Protein AF-A0A7S4GQH4-F1 (afdb_monomer_lite)

Structure (mmCIF, N/CA/C/O backbone):
data_AF-A0A7S4GQH4-F1
#
_entry.id   AF-A0A7S4GQH4-F1
#
loop_
_atom_site.group_PDB
_atom_site.id
_atom_site.type_symbol
_atom_site.label_atom_id
_atom_site.label_alt_id
_atom_site.label_comp_id
_atom_site.label_asym_id
_atom_site.label_entity_id
_atom_site.label_seq_id
_atom_site.pdbx_PDB_ins_code
_atom_site.Cartn_x
_atom_site.Cartn_y
_atom_site.Cartn_z
_atom_site.occupancy
_atom_site.B_iso_or_equiv
_atom_site.auth_seq_id
_atom_site.auth_comp_id
_atom_site.auth_asym_id
_atom_site.auth_atom_id
_atom_site.pdbx_PDB_model_num
ATOM 1 N N . MET A 1 1 ? 90.741 -16.205 -20.139 1.00 50.34 1 MET A N 1
ATOM 2 C CA . MET A 1 1 ? 90.366 -16.803 -21.441 1.00 50.34 1 MET A CA 1
ATOM 3 C C . MET A 1 1 ? 90.326 -15.784 -22.573 1.00 50.34 1 MET A C 1
ATOM 5 O O . MET A 1 1 ? 91.397 -15.511 -23.077 1.00 50.34 1 MET A O 1
ATOM 9 N N . LEU A 1 2 ? 89.208 -15.138 -22.944 1.00 56.53 2 LEU A N 1
ATOM 10 C CA . LEU A 1 2 ? 89.176 -14.292 -24.166 1.00 56.53 2 LEU A CA 1
ATOM 11 C C . LEU A 1 2 ? 90.190 -13.126 -24.190 1.00 56.53 2 LEU A C 1
ATOM 13 O O . LEU A 1 2 ? 90.717 -12.798 -25.245 1.00 56.53 2 LEU A O 1
ATOM 17 N N . LYS A 1 3 ? 90.515 -12.520 -23.037 1.00 58.56 3 LYS A N 1
ATOM 18 C CA . LYS A 1 3 ? 91.580 -11.498 -22.944 1.00 58.56 3 LYS A CA 1
ATOM 19 C C . LYS A 1 3 ? 93.001 -12.066 -23.079 1.00 58.56 3 LYS A C 1
ATOM 21 O O . LYS A 1 3 ? 93.881 -11.354 -23.541 1.00 58.56 3 LYS A O 1
ATOM 26 N N . GLU A 1 4 ? 93.224 -13.317 -22.680 1.00 60.38 4 GLU A N 1
ATOM 27 C CA . GLU A 1 4 ? 94.529 -13.987 -22.810 1.00 60.38 4 GLU A CA 1
ATOM 28 C C . GLU A 1 4 ? 94.750 -14.487 -24.241 1.00 60.38 4 GLU A C 1
ATOM 30 O O . GLU A 1 4 ? 95.854 -14.369 -24.760 1.00 60.38 4 GLU A O 1
ATOM 35 N N . GLU A 1 5 ? 93.694 -14.949 -24.916 1.00 62.50 5 GLU A N 1
ATOM 36 C CA . GLU A 1 5 ? 93.748 -15.333 -26.333 1.00 62.50 5 GLU A CA 1
ATOM 37 C C . GLU A 1 5 ? 93.996 -14.128 -27.250 1.00 62.50 5 GLU A C 1
ATOM 39 O O . GLU A 1 5 ? 94.712 -14.239 -28.243 1.00 62.50 5 GLU A O 1
ATOM 44 N N . LEU A 1 6 ? 93.465 -12.952 -26.898 1.00 63.62 6 LEU A N 1
ATOM 45 C CA . LEU A 1 6 ? 93.695 -11.722 -27.658 1.00 63.62 6 LEU A CA 1
ATOM 46 C C . LEU A 1 6 ? 95.147 -11.232 -27.517 1.00 63.62 6 LEU A C 1
ATOM 48 O O . LEU A 1 6 ? 95.766 -10.869 -28.513 1.00 63.62 6 LEU A O 1
ATOM 52 N N . ALA A 1 7 ? 95.723 -11.331 -26.313 1.00 64.31 7 ALA A N 1
ATOM 53 C CA . ALA A 1 7 ? 97.131 -11.010 -26.073 1.00 64.31 7 ALA A CA 1
ATOM 54 C C . ALA A 1 7 ? 98.093 -11.995 -26.770 1.00 64.31 7 ALA A C 1
ATOM 56 O O . ALA A 1 7 ? 99.143 -11.583 -27.260 1.00 64.31 7 ALA A O 1
ATOM 57 N N . ALA A 1 8 ? 97.731 -13.280 -26.862 1.00 61.94 8 ALA A N 1
ATOM 58 C CA . ALA A 1 8 ? 98.506 -14.277 -27.603 1.00 61.94 8 ALA A CA 1
ATOM 59 C C . ALA A 1 8 ? 98.483 -14.018 -29.124 1.00 61.94 8 ALA A C 1
ATOM 61 O O . ALA A 1 8 ? 99.529 -14.057 -29.770 1.00 61.94 8 ALA A O 1
ATOM 62 N N . CYS A 1 9 ? 97.325 -13.655 -29.687 1.00 58.03 9 CYS A N 1
ATOM 63 C CA . CYS A 1 9 ? 97.204 -13.288 -31.104 1.00 58.03 9 CYS A CA 1
ATOM 64 C C . CYS A 1 9 ? 97.975 -12.000 -31.459 1.00 58.03 9 CYS A C 1
ATOM 66 O O . CYS A 1 9 ? 98.565 -11.898 -32.537 1.00 58.03 9 CYS A O 1
ATOM 68 N N . GLU A 1 10 ? 97.992 -11.006 -30.568 1.00 68.94 10 GLU A N 1
ATOM 69 C CA . GLU A 1 10 ? 98.777 -9.775 -30.758 1.00 68.94 10 GLU A CA 1
ATOM 70 C C . GLU A 1 10 ? 100.295 -10.040 -30.686 1.00 68.94 10 GLU A C 1
ATOM 72 O O . GLU A 1 10 ? 101.076 -9.449 -31.440 1.00 68.94 10 GLU A O 1
ATOM 77 N N . ALA A 1 11 ? 100.730 -10.987 -29.849 1.00 65.50 11 ALA A N 1
ATOM 78 C CA . ALA A 1 11 ? 102.122 -11.432 -29.812 1.00 65.50 11 ALA A CA 1
ATOM 79 C C . ALA A 1 11 ? 102.527 -12.183 -31.099 1.00 65.50 11 ALA A C 1
ATOM 81 O O . ALA A 1 11 ? 103.552 -11.861 -31.699 1.00 65.50 11 ALA A O 1
ATOM 82 N N . GLU A 1 12 ? 101.695 -13.105 -31.593 1.00 66.25 12 GLU A N 1
ATOM 83 C CA . GLU A 1 12 ? 101.976 -13.850 -32.834 1.00 66.25 12 GLU A CA 1
ATOM 84 C C . GLU A 1 12 ? 101.988 -12.951 -34.082 1.00 66.25 12 GLU A C 1
ATOM 86 O O . GLU A 1 12 ? 102.794 -13.141 -34.994 1.00 66.25 12 GLU A O 1
ATOM 91 N N . THR A 1 13 ? 101.128 -11.930 -34.138 1.00 66.12 13 THR A N 1
ATOM 92 C CA . THR A 1 13 ? 101.090 -10.985 -35.270 1.00 66.12 13 THR A CA 1
ATOM 93 C C . THR A 1 13 ? 102.270 -10.014 -35.270 1.00 66.12 13 THR A C 1
ATOM 95 O O . THR A 1 13 ? 102.783 -9.669 -36.337 1.00 66.12 13 THR A O 1
ATOM 98 N N . THR A 1 14 ? 102.761 -9.610 -34.096 1.00 69.19 14 THR A N 1
ATOM 99 C CA . THR A 1 14 ? 103.972 -8.779 -34.000 1.00 69.19 14 THR A CA 1
ATOM 100 C C . THR A 1 14 ? 105.243 -9.560 -34.329 1.00 69.19 14 THR A C 1
ATOM 102 O O . THR A 1 14 ? 106.154 -9.002 -34.946 1.00 69.19 14 THR A O 1
ATOM 105 N N . GLU A 1 15 ? 105.301 -10.851 -34.002 1.00 68.56 15 GLU A N 1
ATOM 106 C CA . GLU A 1 15 ? 106.406 -11.732 -34.392 1.00 68.56 15 GLU A CA 1
ATOM 107 C C . GLU A 1 15 ? 106.387 -12.047 -35.900 1.00 68.56 15 GLU A C 1
ATOM 109 O O . GLU A 1 15 ? 107.418 -11.938 -36.567 1.00 68.56 15 GLU A O 1
ATOM 114 N N . ALA A 1 16 ? 105.204 -12.292 -36.477 1.00 63.78 16 ALA A N 1
ATOM 115 C CA . ALA A 1 16 ? 105.036 -12.475 -37.921 1.00 63.78 16 ALA A CA 1
ATOM 116 C C . ALA A 1 16 ? 105.434 -11.227 -38.735 1.00 63.78 16 ALA A C 1
ATOM 118 O O . ALA A 1 16 ? 106.058 -11.354 -39.788 1.00 63.78 16 ALA A O 1
ATOM 119 N N . ASN A 1 17 ? 105.141 -10.018 -38.240 1.00 65.88 17 ASN A N 1
ATOM 120 C CA . ASN A 1 17 ? 105.551 -8.776 -38.907 1.00 65.88 17 ASN A CA 1
ATOM 121 C C . ASN A 1 17 ? 107.066 -8.533 -38.845 1.00 65.88 17 ASN A C 1
ATOM 123 O O . ASN A 1 17 ? 107.636 -8.012 -39.803 1.00 65.88 17 ASN A O 1
ATOM 127 N N . LYS A 1 18 ? 107.742 -8.943 -37.763 1.00 70.75 18 LYS A N 1
ATOM 128 C CA . LYS A 1 18 ? 109.212 -8.885 -37.686 1.00 70.75 18 LYS A CA 1
ATOM 129 C C . LYS A 1 18 ? 109.870 -9.858 -38.664 1.00 70.75 18 LYS A C 1
ATOM 131 O O . LYS A 1 18 ? 110.846 -9.491 -39.310 1.00 70.75 18 LYS A O 1
ATOM 136 N N . LEU A 1 19 ? 109.314 -11.062 -38.812 1.00 68.25 19 LEU A N 1
ATOM 137 C CA . LEU A 1 19 ? 109.788 -12.049 -39.788 1.00 68.25 19 LEU A CA 1
ATOM 138 C C . LEU A 1 19 ? 109.564 -11.586 -41.235 1.00 68.25 19 LEU A C 1
ATOM 140 O O . LEU A 1 19 ? 110.448 -11.758 -42.068 1.00 68.25 19 LEU A O 1
ATOM 144 N N . ALA A 1 20 ? 108.435 -10.933 -41.528 1.00 63.66 20 ALA A N 1
ATOM 145 C CA . ALA A 1 20 ? 108.173 -10.359 -42.849 1.00 63.66 20 ALA A CA 1
ATOM 146 C C . ALA A 1 20 ? 109.125 -9.194 -43.191 1.00 63.66 20 ALA A C 1
ATOM 148 O O . ALA A 1 20 ? 109.583 -9.088 -44.326 1.00 63.66 20 ALA A O 1
ATOM 149 N N . GLN A 1 21 ? 109.469 -8.347 -42.213 1.00 66.69 21 GLN A N 1
ATOM 150 C CA . GLN A 1 21 ? 110.454 -7.274 -42.408 1.00 66.69 21 GLN A CA 1
ATOM 151 C C . GLN A 1 21 ? 111.878 -7.809 -42.605 1.00 66.69 21 GLN A C 1
ATOM 153 O O . GLN A 1 21 ? 112.606 -7.273 -43.436 1.00 66.69 21 GLN A O 1
ATOM 158 N N . ALA A 1 22 ? 112.262 -8.877 -41.898 1.00 66.38 22 ALA A N 1
ATOM 159 C CA . ALA A 1 22 ? 113.548 -9.541 -42.113 1.00 66.38 22 ALA A CA 1
ATOM 160 C C . ALA A 1 22 ? 113.636 -10.167 -43.517 1.00 66.38 22 ALA A C 1
ATOM 162 O O . ALA A 1 22 ? 114.600 -9.921 -44.233 1.00 66.38 22 ALA A O 1
ATOM 163 N N . ALA A 1 23 ? 112.586 -10.869 -43.958 1.00 64.31 23 ALA A N 1
ATOM 164 C CA . ALA A 1 23 ? 112.533 -11.466 -45.295 1.00 64.31 23 ALA A CA 1
ATOM 165 C C . ALA A 1 23 ? 112.570 -10.419 -46.427 1.00 64.31 23 ALA A C 1
ATOM 167 O O . ALA A 1 23 ? 113.152 -10.668 -47.479 1.00 64.31 23 ALA A O 1
ATOM 168 N N . SER A 1 24 ? 111.984 -9.234 -46.213 1.00 67.44 24 SER A N 1
ATOM 169 C CA . SER A 1 24 ? 112.066 -8.121 -47.169 1.00 67.44 24 SER A CA 1
ATOM 170 C C . SER A 1 24 ? 113.487 -7.564 -47.297 1.00 67.44 24 SER A C 1
ATOM 172 O O . SER A 1 24 ? 113.906 -7.244 -48.404 1.00 67.44 24 SER A O 1
ATOM 174 N N . ALA A 1 25 ? 114.223 -7.456 -46.186 1.00 67.19 25 ALA A N 1
ATOM 175 C CA . ALA A 1 25 ? 115.605 -6.977 -46.196 1.00 67.19 25 ALA A CA 1
ATOM 176 C C . ALA A 1 25 ? 116.559 -7.992 -46.854 1.00 67.19 25 ALA A C 1
ATOM 178 O O . ALA A 1 25 ? 117.454 -7.607 -47.603 1.00 67.19 25 ALA A O 1
ATOM 179 N N . ASP A 1 26 ? 116.329 -9.290 -46.630 1.00 65.81 26 ASP A N 1
ATOM 180 C CA . ASP A 1 26 ? 117.093 -10.361 -47.279 1.00 65.81 26 ASP A CA 1
ATOM 181 C C . ASP A 1 26 ? 116.824 -10.424 -48.797 1.00 65.81 26 ASP A C 1
ATOM 183 O O . ASP A 1 26 ? 117.728 -10.738 -49.573 1.00 65.81 26 ASP A O 1
ATOM 187 N N . HIS A 1 27 ? 115.608 -10.079 -49.245 1.00 68.19 27 HIS A N 1
ATOM 188 C CA . HIS A 1 27 ? 115.268 -10.015 -50.669 1.00 68.19 27 HIS A CA 1
ATOM 189 C C . HIS A 1 27 ? 115.944 -8.836 -51.388 1.00 68.19 27 HIS A C 1
ATOM 191 O O . HIS A 1 27 ? 116.504 -9.047 -52.464 1.00 68.19 27 HIS A O 1
ATOM 197 N N . GLU A 1 28 ? 115.972 -7.638 -50.785 1.00 67.31 28 GLU A N 1
ATOM 198 C CA . GLU A 1 28 ? 116.710 -6.480 -51.329 1.00 67.31 28 GLU A CA 1
ATOM 199 C C . GLU A 1 28 ? 118.219 -6.767 -51.424 1.00 67.31 28 GLU A C 1
ATOM 201 O O . GLU A 1 28 ? 118.845 -6.481 -52.446 1.00 67.31 28 GLU A O 1
ATOM 206 N N . ALA A 1 29 ? 118.802 -7.416 -50.409 1.00 66.12 29 ALA A N 1
ATOM 207 C CA . ALA A 1 29 ? 120.210 -7.817 -50.440 1.00 66.12 29 ALA A CA 1
ATOM 208 C C . ALA A 1 29 ? 120.508 -8.858 -51.541 1.00 66.12 29 ALA A C 1
ATOM 210 O O . ALA A 1 29 ? 121.578 -8.836 -52.157 1.00 66.12 29 ALA A O 1
ATOM 211 N N . ALA A 1 30 ? 119.566 -9.767 -51.815 1.00 63.94 30 ALA A N 1
ATOM 212 C CA . ALA A 1 30 ? 119.685 -10.748 -52.891 1.00 63.94 30 ALA A CA 1
ATOM 213 C C . ALA A 1 30 ? 119.546 -10.119 -54.291 1.00 63.94 30 ALA A C 1
ATOM 215 O O . ALA A 1 30 ? 120.236 -10.553 -55.220 1.00 63.94 30 ALA A O 1
ATOM 216 N N . GLU A 1 31 ? 118.708 -9.088 -54.452 1.00 65.62 31 GLU A N 1
ATOM 217 C CA . GLU A 1 31 ? 118.604 -8.321 -55.700 1.00 65.62 31 GLU A CA 1
ATOM 218 C C . GLU A 1 31 ? 119.885 -7.526 -55.990 1.00 65.62 31 GLU A C 1
ATOM 220 O O . GLU A 1 31 ? 120.393 -7.592 -57.113 1.00 65.62 31 GLU A O 1
ATOM 225 N N . GLU A 1 32 ? 120.476 -6.864 -54.987 1.00 68.31 32 GLU A N 1
ATOM 226 C CA . GLU A 1 32 ? 121.768 -6.175 -55.145 1.00 68.31 32 GLU A CA 1
ATOM 227 C C . GLU A 1 32 ? 122.900 -7.150 -55.510 1.00 68.31 32 GLU A C 1
ATOM 229 O O . GLU A 1 32 ? 123.698 -6.873 -56.411 1.00 68.31 32 GLU A O 1
ATOM 234 N N . ALA A 1 33 ? 122.944 -8.331 -54.884 1.00 65.88 33 ALA A N 1
ATOM 235 C CA . ALA A 1 33 ? 123.918 -9.369 -55.225 1.00 65.88 33 ALA A CA 1
ATOM 236 C C . ALA A 1 33 ? 123.719 -9.919 -56.653 1.00 65.88 33 ALA A C 1
ATOM 238 O O . ALA A 1 33 ? 124.693 -10.171 -57.369 1.00 65.88 33 ALA A O 1
ATOM 239 N N . CYS A 1 34 ? 122.468 -10.072 -57.102 1.00 63.44 34 CYS A N 1
ATOM 240 C CA . CYS A 1 34 ? 122.156 -10.496 -58.468 1.00 63.44 34 CYS A CA 1
ATOM 241 C C . CYS A 1 34 ? 122.518 -9.436 -59.514 1.00 63.44 34 CYS A C 1
ATOM 243 O O . CYS A 1 34 ? 122.956 -9.807 -60.608 1.00 63.44 34 CYS A O 1
ATOM 245 N N . ALA A 1 35 ? 122.359 -8.149 -59.189 1.00 65.88 35 ALA A N 1
ATOM 246 C CA . ALA A 1 35 ? 122.762 -7.038 -60.044 1.00 65.88 35 ALA A CA 1
ATOM 247 C C . ALA A 1 35 ? 124.292 -6.968 -60.197 1.00 65.88 35 ALA A C 1
ATOM 249 O O . ALA A 1 35 ? 124.780 -6.873 -61.323 1.00 65.88 35 ALA A O 1
ATOM 250 N N . ALA A 1 36 ? 125.043 -7.128 -59.101 1.00 67.88 36 ALA A N 1
ATOM 251 C CA . ALA A 1 36 ? 126.508 -7.161 -59.125 1.00 67.88 36 ALA A CA 1
ATOM 252 C C . ALA A 1 36 ? 127.061 -8.342 -59.947 1.00 67.88 36 ALA A C 1
ATOM 254 O O . ALA A 1 36 ? 127.963 -8.166 -60.765 1.00 67.88 36 ALA A O 1
ATOM 255 N N . LEU A 1 37 ? 126.473 -9.537 -59.804 1.00 67.50 37 LEU A N 1
ATOM 256 C CA . LEU A 1 37 ? 126.848 -10.711 -60.605 1.00 67.50 37 LEU A CA 1
ATOM 257 C C . LEU A 1 37 ? 126.544 -10.533 -62.101 1.00 67.50 37 LEU A C 1
ATOM 259 O O . LEU A 1 37 ? 127.287 -11.030 -62.943 1.00 67.50 37 LEU A O 1
ATOM 263 N N . ASN A 1 38 ? 125.470 -9.824 -62.457 1.00 65.00 38 ASN A N 1
ATOM 264 C CA . ASN A 1 38 ? 125.152 -9.538 -63.859 1.00 65.00 38 ASN A CA 1
ATOM 265 C C . ASN A 1 38 ? 126.134 -8.538 -64.487 1.00 65.00 38 ASN A C 1
ATOM 267 O O . ASN A 1 38 ? 126.447 -8.661 -65.671 1.00 65.00 38 ASN A O 1
ATOM 271 N N . GLU A 1 39 ? 126.652 -7.590 -63.704 1.00 68.06 39 GLU A N 1
ATOM 272 C CA . GLU A 1 39 ? 127.707 -6.673 -64.144 1.00 68.06 39 GLU A CA 1
ATOM 273 C C . GLU A 1 39 ? 129.044 -7.411 -64.347 1.00 68.06 39 GLU A C 1
ATOM 275 O O . GLU A 1 39 ? 129.716 -7.193 -65.355 1.00 68.06 39 GLU A O 1
ATOM 280 N N . GLU A 1 40 ? 129.379 -8.362 -63.467 1.00 68.50 40 GLU A N 1
ATOM 281 C CA . GLU A 1 40 ? 130.575 -9.213 -63.582 1.00 68.50 40 GLU A CA 1
ATOM 282 C C . GLU A 1 40 ? 130.498 -10.198 -64.769 1.00 68.50 40 GLU A C 1
ATOM 284 O O . GLU A 1 40 ? 131.480 -10.426 -65.476 1.00 68.50 40 GLU A O 1
ATOM 289 N N . ILE A 1 41 ? 129.316 -10.746 -65.069 1.00 62.72 41 ILE A N 1
ATOM 290 C CA . ILE A 1 41 ? 129.105 -11.570 -66.271 1.00 62.72 41 ILE A CA 1
ATOM 291 C C . ILE A 1 41 ? 129.220 -10.715 -67.541 1.00 62.72 41 ILE A C 1
ATOM 293 O O . ILE A 1 41 ? 129.791 -11.170 -68.535 1.00 62.72 41 ILE A O 1
ATOM 297 N N . ALA A 1 42 ? 128.730 -9.472 -67.529 1.00 63.22 42 ALA A N 1
ATOM 298 C CA . ALA A 1 42 ? 128.842 -8.564 -68.669 1.00 63.22 42 ALA A CA 1
ATOM 299 C C . ALA A 1 42 ? 130.301 -8.153 -68.951 1.00 63.22 42 ALA A C 1
ATOM 301 O O . ALA A 1 42 ? 130.704 -8.093 -70.116 1.00 63.22 42 ALA A O 1
ATOM 302 N N . THR A 1 43 ? 131.120 -7.929 -67.916 1.00 66.25 43 THR A N 1
ATOM 303 C CA . THR A 1 43 ? 132.559 -7.659 -68.080 1.00 66.25 43 THR A CA 1
ATOM 304 C C . THR A 1 43 ? 133.318 -8.890 -68.564 1.00 66.25 43 THR A C 1
ATOM 306 O O . THR A 1 43 ? 134.055 -8.785 -69.545 1.00 66.25 43 THR A O 1
ATOM 309 N N . LEU A 1 44 ? 133.069 -10.070 -67.986 1.00 64.25 44 LEU A N 1
ATOM 310 C CA . LEU A 1 44 ? 133.676 -11.326 -68.447 1.00 64.25 44 LEU A CA 1
ATOM 311 C C . LEU A 1 44 ? 133.288 -11.667 -69.894 1.00 64.25 44 LEU A C 1
ATOM 313 O O . LEU A 1 44 ? 134.112 -12.183 -70.646 1.00 64.25 44 LEU A O 1
ATOM 317 N N . THR A 1 45 ? 132.063 -11.340 -70.318 1.00 61.16 45 THR A N 1
ATOM 318 C CA . THR A 1 45 ? 131.606 -11.539 -71.704 1.00 61.16 45 THR A CA 1
ATOM 319 C C . THR A 1 45 ? 132.329 -10.600 -72.677 1.00 61.16 45 THR A C 1
ATOM 321 O O . THR A 1 45 ? 132.762 -11.051 -73.738 1.00 61.16 45 THR A O 1
ATOM 324 N N . ASN A 1 46 ? 132.558 -9.337 -72.298 1.00 58.56 46 ASN A N 1
ATOM 325 C CA . ASN A 1 46 ? 133.326 -8.380 -73.105 1.00 58.56 46 ASN A CA 1
ATOM 326 C C . ASN A 1 46 ? 134.823 -8.743 -73.196 1.00 58.56 46 ASN A C 1
ATOM 328 O O . ASN A 1 46 ? 135.411 -8.662 -74.274 1.00 58.56 46 ASN A O 1
ATOM 332 N N . GLU A 1 47 ? 135.436 -9.226 -72.110 1.00 61.94 47 GLU A N 1
ATOM 333 C CA . GLU A 1 47 ? 136.832 -9.703 -72.115 1.00 61.94 47 GLU A CA 1
ATOM 334 C C . GLU A 1 47 ? 137.016 -10.982 -72.965 1.00 61.94 47 GLU A C 1
ATOM 336 O O . GLU A 1 47 ? 138.056 -11.192 -73.609 1.00 61.94 47 GLU A O 1
ATOM 341 N N . LEU A 1 48 ? 135.982 -11.831 -73.039 1.00 57.28 48 LEU A N 1
ATOM 342 C CA . LEU A 1 48 ? 135.958 -13.010 -73.911 1.00 57.28 48 LEU A CA 1
ATOM 343 C C . LEU A 1 48 ? 135.784 -12.650 -75.402 1.00 57.28 48 LEU A C 1
ATOM 345 O O . LEU A 1 48 ? 136.208 -13.416 -76.275 1.00 57.28 48 LEU A O 1
ATOM 349 N N . GLU A 1 49 ? 135.161 -11.509 -75.713 1.00 58.59 49 GLU A N 1
ATOM 350 C CA . GLU A 1 49 ? 134.986 -11.011 -77.085 1.00 58.59 49 GLU A CA 1
ATOM 351 C C . GLU A 1 49 ? 136.219 -10.249 -77.605 1.00 58.59 49 GLU A C 1
ATOM 353 O O . GLU A 1 49 ? 136.591 -10.430 -78.768 1.00 58.59 49 GLU A O 1
ATOM 358 N N . GLU A 1 50 ? 136.941 -9.504 -76.758 1.00 57.66 50 GLU A N 1
ATOM 359 C CA . GLU A 1 50 ? 138.176 -8.795 -77.153 1.00 57.66 50 GLU A CA 1
ATOM 360 C C . GLU A 1 50 ? 139.400 -9.714 -77.352 1.00 57.66 50 GLU A C 1
ATOM 362 O O . GLU A 1 50 ? 140.345 -9.362 -78.063 1.00 57.66 50 GLU A O 1
ATOM 367 N N . SER A 1 51 ? 139.388 -10.936 -76.810 1.00 54.53 51 SER A N 1
ATOM 368 C CA . SER A 1 51 ? 140.508 -11.890 -76.910 1.00 54.53 51 SER A CA 1
ATOM 369 C C . SER A 1 51 ? 140.506 -12.777 -78.175 1.00 54.53 51 SER A C 1
ATOM 371 O O . SER A 1 51 ? 141.378 -13.636 -78.337 1.00 54.53 51 SER A O 1
ATOM 373 N N . GLN A 1 52 ? 139.599 -12.558 -79.142 1.00 49.50 52 GLN A N 1
ATOM 374 C CA . GLN A 1 52 ? 139.441 -13.419 -80.337 1.00 49.50 52 GLN A CA 1
ATOM 375 C C . GLN A 1 52 ? 140.402 -13.141 -81.513 1.00 49.50 52 GLN A C 1
ATOM 377 O O . GLN A 1 52 ? 140.244 -13.689 -82.610 1.00 49.50 52 GLN A O 1
ATOM 382 N N . GLY A 1 53 ? 141.464 -12.367 -81.295 1.00 48.72 53 GLY A N 1
ATOM 383 C CA . GLY A 1 53 ? 142.536 -12.143 -82.266 1.00 48.72 53 GLY A CA 1
ATOM 384 C C . GLY A 1 53 ? 143.639 -13.208 -82.235 1.00 48.72 53 GLY A C 1
ATOM 385 O O . GLY A 1 53 ? 144.772 -12.887 -81.898 1.00 48.72 53 GLY A O 1
ATOM 386 N N . GLY A 1 54 ? 143.345 -14.459 -82.620 1.00 56.28 54 GLY A N 1
ATOM 387 C CA . GLY A 1 54 ? 144.392 -15.418 -83.034 1.00 56.28 54 GLY A CA 1
ATOM 388 C C . GLY A 1 54 ? 144.589 -16.688 -82.197 1.00 56.28 54 GLY A C 1
ATOM 389 O O . GLY A 1 54 ? 145.729 -17.097 -81.975 1.00 56.28 54 GLY A O 1
ATOM 390 N N . ALA A 1 55 ? 143.515 -17.358 -81.771 1.00 44.38 55 ALA A N 1
ATOM 391 C CA . ALA A 1 55 ? 143.612 -18.571 -80.955 1.00 44.38 55 ALA A CA 1
ATOM 392 C C . ALA A 1 55 ? 143.372 -19.889 -81.742 1.00 44.38 55 ALA A C 1
ATOM 394 O O . ALA A 1 55 ? 142.475 -20.012 -82.577 1.00 44.38 55 ALA A O 1
ATOM 395 N N . SER A 1 56 ? 144.232 -20.876 -81.460 1.00 52.25 56 SER A N 1
ATOM 396 C CA . SER A 1 56 ? 144.349 -22.227 -82.047 1.00 52.25 56 SER A CA 1
ATOM 397 C C . SER A 1 56 ? 143.053 -23.069 -81.970 1.00 52.25 56 SER A C 1
ATOM 399 O O . SER A 1 56 ? 142.287 -22.901 -81.021 1.00 52.25 56 SER A O 1
ATOM 401 N N . PRO A 1 57 ? 142.796 -24.022 -82.895 1.00 59.00 57 PRO A N 1
ATOM 402 C CA . PRO A 1 57 ? 141.557 -24.816 -82.955 1.00 59.00 57 PRO A CA 1
ATOM 403 C C . PRO A 1 57 ? 141.163 -25.557 -81.661 1.00 59.00 57 PRO A C 1
ATOM 405 O O . PRO A 1 57 ? 139.976 -25.794 -81.452 1.00 59.00 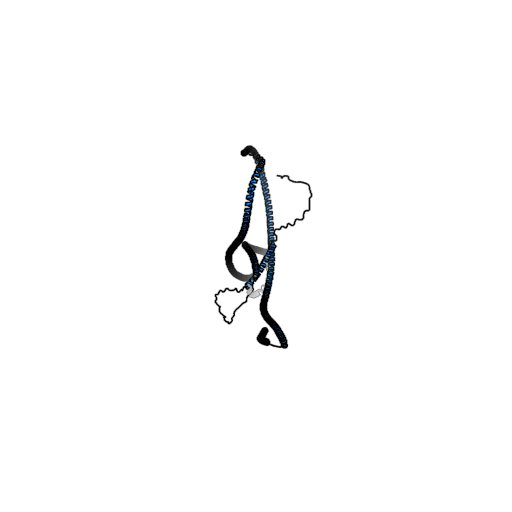57 PRO A O 1
ATOM 408 N N . THR A 1 58 ? 142.096 -25.859 -80.752 1.00 57.19 58 THR A N 1
ATOM 409 C CA . THR A 1 58 ? 141.779 -26.420 -79.422 1.00 57.19 58 THR A CA 1
ATOM 410 C C . THR A 1 58 ? 141.125 -25.413 -78.467 1.00 57.19 58 THR A C 1
ATOM 412 O O . THR A 1 58 ? 140.290 -25.802 -77.658 1.00 57.19 58 THR A O 1
ATOM 415 N N . SER A 1 59 ? 141.420 -24.117 -78.597 1.00 58.34 59 SER A N 1
ATOM 416 C CA . SER A 1 59 ? 140.772 -23.055 -77.807 1.00 58.34 59 SER A CA 1
ATOM 417 C C . SER A 1 59 ? 139.331 -22.779 -78.253 1.00 58.34 59 SER A C 1
ATOM 419 O O . SER A 1 59 ? 138.482 -22.463 -77.427 1.00 58.34 59 SER A O 1
ATOM 421 N N . LYS A 1 60 ? 139.016 -22.989 -79.541 1.00 59.47 60 LYS A N 1
ATOM 422 C CA . LYS A 1 60 ? 137.658 -22.821 -80.087 1.00 59.47 60 LYS A CA 1
ATOM 423 C C . LYS A 1 60 ? 136.667 -23.856 -79.553 1.00 59.47 60 LYS A C 1
ATOM 425 O O . LYS A 1 60 ? 135.515 -23.511 -79.325 1.00 59.47 60 LYS A O 1
ATOM 430 N N . ALA A 1 61 ? 137.106 -25.096 -79.334 1.00 64.44 61 ALA A N 1
ATOM 431 C CA . ALA A 1 61 ? 136.263 -26.135 -78.740 1.00 64.44 61 ALA A CA 1
ATOM 432 C C . ALA A 1 61 ? 136.014 -25.888 -77.241 1.00 64.44 61 ALA A C 1
ATOM 434 O O . ALA A 1 61 ? 134.888 -26.045 -76.782 1.00 64.44 61 ALA A O 1
ATOM 435 N N . ALA A 1 62 ? 137.031 -25.430 -76.500 1.00 67.50 62 ALA A N 1
ATOM 436 C CA . ALA A 1 62 ? 136.879 -25.051 -75.094 1.00 67.50 62 ALA A CA 1
ATOM 437 C C . ALA A 1 62 ? 135.982 -23.812 -74.916 1.00 67.50 62 ALA A C 1
ATOM 439 O O . ALA A 1 62 ? 135.145 -23.796 -74.024 1.00 67.50 62 ALA A O 1
ATOM 440 N N . LEU A 1 63 ? 136.095 -22.812 -75.801 1.00 68.25 63 LEU A N 1
ATOM 441 C CA . LEU A 1 63 ? 135.209 -21.640 -75.818 1.00 68.25 63 LEU A CA 1
ATOM 442 C C . LEU A 1 63 ? 133.773 -21.987 -76.227 1.00 68.25 63 LEU A C 1
ATOM 444 O O . LEU A 1 63 ? 132.839 -21.392 -75.703 1.00 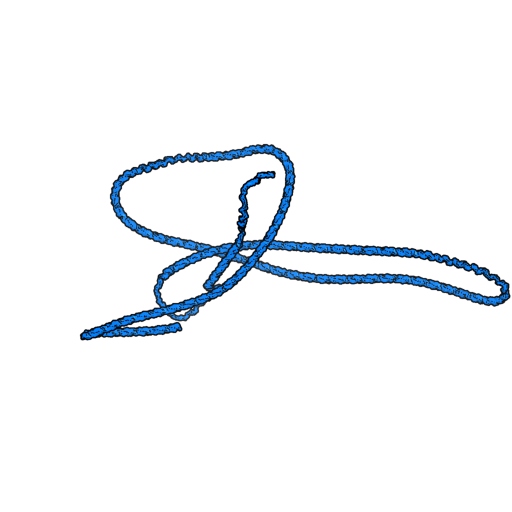68.25 63 LEU A O 1
ATOM 448 N N . ALA A 1 64 ? 133.579 -22.944 -77.140 1.00 69.75 64 ALA A N 1
ATOM 449 C CA . ALA A 1 64 ? 132.245 -23.424 -77.497 1.00 69.75 64 ALA A CA 1
ATOM 450 C C . ALA A 1 64 ? 131.590 -24.195 -76.341 1.00 69.75 64 ALA A C 1
ATOM 452 O O . ALA A 1 64 ? 130.412 -23.986 -76.077 1.00 69.75 64 ALA A O 1
ATOM 453 N N . TRP A 1 65 ? 132.353 -25.028 -75.623 1.00 76.81 65 TRP A N 1
ATOM 454 C CA . TRP A 1 65 ? 131.862 -25.723 -74.431 1.00 76.81 65 TRP A CA 1
ATOM 455 C C . TRP A 1 65 ? 131.575 -24.750 -73.280 1.00 76.81 65 TRP A C 1
ATOM 457 O O . TRP A 1 65 ? 130.499 -24.811 -72.709 1.00 76.81 65 TRP A O 1
ATOM 467 N N . LEU A 1 66 ? 132.462 -23.783 -73.010 1.00 76.62 66 LEU A N 1
ATOM 468 C CA . LEU A 1 66 ? 132.213 -22.739 -72.008 1.00 76.62 66 LEU A CA 1
ATOM 469 C C . LEU A 1 66 ? 131.010 -21.861 -72.367 1.00 76.62 66 LEU A C 1
ATOM 471 O O . LEU A 1 66 ? 130.258 -21.506 -71.474 1.00 76.62 66 LEU A O 1
ATOM 475 N N . ARG A 1 67 ? 130.787 -21.536 -73.649 1.00 75.00 67 ARG A N 1
ATOM 476 C CA . ARG A 1 67 ? 129.563 -20.837 -74.078 1.00 75.00 67 ARG A CA 1
ATOM 477 C C . ARG A 1 67 ? 128.313 -21.681 -73.873 1.00 75.00 67 ARG A C 1
ATOM 479 O O . ARG A 1 67 ? 127.304 -21.124 -73.470 1.00 75.00 67 ARG A O 1
ATOM 486 N N . GLN A 1 68 ? 128.375 -22.983 -74.150 1.00 76.12 68 GLN A N 1
ATOM 487 C CA . GLN A 1 68 ? 127.249 -23.884 -73.909 1.00 76.12 68 GLN A CA 1
ATOM 488 C C . GLN A 1 68 ? 126.955 -23.995 -72.408 1.00 76.12 68 GLN A C 1
ATOM 490 O O . GLN A 1 68 ? 125.819 -23.810 -72.016 1.00 76.12 68 GLN A O 1
ATOM 495 N N . GLU A 1 69 ? 127.970 -24.187 -71.566 1.00 76.19 69 GLU A N 1
ATOM 496 C CA . GLU A 1 69 ? 127.806 -24.267 -70.108 1.00 76.19 69 GLU A CA 1
ATOM 497 C C . GLU A 1 69 ? 127.322 -22.928 -69.514 1.00 76.19 69 GLU A C 1
ATOM 499 O O . GLU A 1 69 ? 126.496 -22.896 -68.603 1.00 76.19 69 GLU A O 1
ATOM 504 N N . LEU A 1 70 ? 127.791 -21.792 -70.048 1.00 75.06 70 LEU A N 1
ATOM 505 C CA . LEU A 1 70 ? 127.313 -20.466 -69.649 1.00 75.06 70 LEU A CA 1
ATOM 506 C C . LEU A 1 70 ? 125.860 -20.237 -70.096 1.00 75.06 70 LEU A C 1
ATOM 508 O O . LEU A 1 70 ? 125.071 -19.678 -69.344 1.00 75.06 70 LEU A O 1
ATOM 512 N N . GLN A 1 71 ? 125.480 -20.716 -71.283 1.00 76.75 71 GLN A N 1
ATOM 513 C CA . GLN A 1 71 ? 124.096 -20.666 -71.750 1.00 76.75 71 GLN A CA 1
ATOM 514 C C . GLN A 1 71 ? 123.193 -21.575 -70.909 1.00 76.75 71 GLN A C 1
ATOM 516 O O . GLN A 1 71 ? 122.153 -21.125 -70.449 1.00 76.75 71 GLN A O 1
ATOM 521 N N . ASP A 1 72 ? 123.622 -22.804 -70.624 1.00 74.50 72 ASP A N 1
ATOM 522 C CA . ASP A 1 72 ? 122.870 -23.758 -69.808 1.00 74.50 72 ASP A CA 1
ATOM 523 C C . ASP A 1 72 ? 122.705 -23.235 -68.363 1.00 74.50 72 ASP A C 1
ATOM 525 O O . ASP A 1 72 ? 121.651 -23.405 -67.749 1.00 74.50 72 ASP A O 1
ATOM 529 N N . THR A 1 73 ? 123.704 -22.528 -67.817 1.00 76.75 73 THR A N 1
ATOM 530 C CA . THR A 1 73 ? 123.593 -21.869 -66.500 1.00 76.75 73 THR A CA 1
ATOM 531 C C . THR A 1 73 ? 122.731 -20.607 -66.527 1.00 76.75 73 THR A C 1
ATOM 533 O O . THR A 1 73 ? 122.011 -20.361 -65.559 1.00 76.75 73 THR A O 1
ATOM 536 N N . MET A 1 74 ? 122.735 -19.830 -67.615 1.00 74.06 74 MET A N 1
ATOM 537 C CA . MET A 1 74 ? 121.807 -18.706 -67.799 1.00 74.06 74 MET A CA 1
ATOM 538 C C . MET A 1 74 ? 120.362 -19.189 -67.952 1.00 74.06 74 MET A C 1
ATOM 540 O O . MET A 1 74 ? 119.475 -18.629 -67.312 1.00 74.06 74 MET A O 1
ATOM 544 N N . ASP A 1 75 ? 120.134 -20.263 -68.707 1.00 74.25 75 ASP A N 1
ATOM 545 C CA . ASP A 1 75 ? 118.817 -20.872 -68.895 1.00 74.25 75 ASP A CA 1
ATOM 546 C C . ASP A 1 75 ? 118.320 -21.511 -67.585 1.00 74.25 75 ASP A C 1
ATOM 548 O O . ASP A 1 75 ? 117.170 -21.317 -67.191 1.00 74.25 75 ASP A O 1
ATOM 552 N N . SER A 1 76 ? 119.198 -22.186 -66.831 1.00 77.12 76 SER A N 1
ATOM 553 C CA . SER A 1 76 ? 118.856 -22.718 -65.504 1.00 77.12 76 SER A CA 1
ATOM 554 C C . SER A 1 76 ? 118.594 -21.612 -64.475 1.00 77.12 76 SER A C 1
ATOM 556 O O . SER A 1 76 ? 117.764 -21.797 -63.585 1.00 77.12 76 SER A O 1
ATOM 558 N N . ARG A 1 77 ? 119.271 -20.460 -64.576 1.00 74.25 77 ARG A N 1
ATOM 559 C CA . ARG A 1 77 ? 119.008 -19.287 -63.727 1.00 74.25 77 ARG A CA 1
ATOM 560 C C . ARG A 1 77 ? 117.705 -18.592 -64.115 1.00 74.25 77 ARG A C 1
ATOM 562 O O . ARG A 1 77 ? 116.999 -18.137 -63.223 1.00 74.25 77 ARG A O 1
ATOM 569 N N . ALA A 1 78 ? 117.374 -18.531 -65.403 1.00 73.25 78 ALA A N 1
ATOM 570 C CA . ALA A 1 78 ? 116.090 -18.023 -65.875 1.00 73.25 78 ALA A CA 1
ATOM 571 C C . ALA A 1 78 ? 114.932 -18.897 -65.368 1.00 73.25 78 ALA A C 1
ATOM 573 O O . ALA A 1 78 ? 113.970 -18.356 -64.834 1.00 73.25 78 ALA A O 1
ATOM 574 N N . ALA A 1 79 ? 115.075 -20.228 -65.419 1.00 73.81 79 ALA A N 1
ATOM 575 C CA . ALA A 1 79 ? 114.099 -21.161 -64.853 1.00 73.81 79 ALA A CA 1
ATOM 576 C C . ALA A 1 79 ? 113.933 -20.985 -63.330 1.00 73.81 79 ALA A C 1
ATOM 578 O O . ALA A 1 79 ? 112.814 -20.921 -62.834 1.00 73.81 79 ALA A O 1
ATOM 579 N N . LEU A 1 80 ? 115.035 -20.820 -62.586 1.00 75.75 80 LEU A N 1
ATOM 580 C CA . LEU A 1 80 ? 114.972 -20.515 -61.149 1.00 75.75 80 LEU A CA 1
ATOM 581 C C . LEU A 1 80 ? 114.351 -19.139 -60.861 1.00 75.75 80 LEU A C 1
ATOM 583 O O . LEU A 1 80 ? 113.686 -18.979 -59.843 1.00 75.75 80 LEU A O 1
ATOM 587 N N . GLY A 1 81 ? 114.562 -18.149 -61.731 1.00 75.62 81 GLY A N 1
ATOM 588 C CA . GLY A 1 81 ? 113.905 -16.845 -61.639 1.00 75.62 81 GLY A CA 1
ATOM 589 C C . GLY A 1 81 ? 112.391 -16.957 -61.809 1.00 75.62 81 GLY A C 1
ATOM 590 O O . GLY A 1 81 ? 111.647 -16.386 -61.017 1.00 75.62 81 GLY A O 1
ATOM 591 N N . GLU A 1 82 ? 111.943 -17.759 -62.776 1.00 73.25 82 GLU A N 1
ATOM 592 C CA . GLU A 1 82 ? 110.524 -18.040 -63.019 1.00 73.25 82 GLU A CA 1
ATOM 593 C C . GLU A 1 82 ? 109.887 -18.793 -61.833 1.00 73.25 82 GLU A C 1
ATOM 595 O O . GLU A 1 82 ? 108.802 -18.425 -61.379 1.00 73.25 82 GLU A O 1
ATOM 600 N N . ASP A 1 83 ? 110.598 -19.762 -61.241 1.00 75.94 83 ASP A N 1
ATOM 601 C CA . ASP A 1 83 ? 110.165 -20.468 -60.025 1.00 75.94 83 ASP A CA 1
ATOM 602 C C . ASP A 1 83 ? 110.091 -19.540 -58.796 1.00 75.94 83 ASP A C 1
ATOM 604 O O . ASP A 1 83 ? 109.163 -19.640 -57.989 1.00 75.94 83 ASP A O 1
ATOM 608 N N . VAL A 1 84 ? 111.043 -18.613 -58.636 1.00 74.50 84 VAL A N 1
ATOM 609 C CA . VAL A 1 84 ? 111.031 -17.626 -57.541 1.00 74.50 84 VAL A CA 1
ATOM 610 C C . VAL A 1 84 ? 109.901 -16.615 -57.728 1.00 74.50 84 VAL A C 1
ATOM 612 O O . VAL A 1 84 ? 109.226 -16.280 -56.753 1.00 74.50 84 VAL A O 1
ATOM 615 N N . GLU A 1 85 ? 109.635 -16.156 -58.951 1.00 75.00 85 GLU A N 1
ATOM 616 C CA . GLU A 1 85 ? 108.483 -15.296 -59.242 1.00 75.00 85 GLU A CA 1
ATOM 617 C C . GLU A 1 85 ? 107.156 -16.022 -58.983 1.00 75.00 85 GLU A C 1
ATOM 619 O O . GLU A 1 85 ? 106.263 -15.445 -58.353 1.00 75.00 85 GLU A O 1
ATOM 624 N N . ALA A 1 86 ? 107.045 -17.297 -59.373 1.00 76.44 86 ALA A N 1
ATOM 625 C CA . ALA A 1 86 ? 105.881 -18.134 -59.092 1.00 76.44 86 ALA A CA 1
ATOM 626 C C . ALA A 1 86 ? 105.666 -18.325 -57.581 1.00 76.44 86 ALA A C 1
ATOM 628 O O . ALA A 1 86 ? 104.568 -18.078 -57.081 1.00 76.44 86 ALA A O 1
ATOM 629 N N . LEU A 1 87 ? 106.718 -18.659 -56.826 1.00 75.19 87 LEU A N 1
ATOM 630 C CA . LEU A 1 87 ? 106.656 -18.770 -55.364 1.00 75.19 87 LEU A CA 1
ATOM 631 C C . LEU A 1 87 ? 106.317 -17.433 -54.696 1.00 75.19 87 LEU A C 1
ATOM 633 O O . LEU A 1 87 ? 105.548 -17.391 -53.736 1.00 75.19 87 LEU A O 1
ATOM 637 N N . THR A 1 88 ? 106.840 -16.321 -55.210 1.00 76.69 88 THR A N 1
ATOM 638 C CA . THR A 1 88 ? 106.531 -14.983 -54.690 1.00 76.69 88 THR A CA 1
ATOM 639 C C . THR A 1 88 ? 105.072 -14.609 -54.964 1.00 76.69 88 THR A C 1
ATOM 641 O O . THR A 1 88 ? 104.417 -14.003 -54.110 1.00 76.69 88 THR A O 1
ATOM 644 N N . ALA A 1 89 ? 104.529 -14.991 -56.123 1.00 76.62 89 ALA A N 1
ATOM 645 C CA . ALA A 1 89 ? 103.114 -14.832 -56.445 1.00 76.62 89 ALA A CA 1
ATOM 646 C C . ALA A 1 89 ? 102.226 -15.701 -55.539 1.00 76.62 89 ALA A C 1
ATOM 648 O O . ALA A 1 89 ? 101.261 -15.184 -54.973 1.00 76.62 89 ALA A O 1
ATOM 649 N N . GLU A 1 90 ? 102.591 -16.966 -55.308 1.00 79.50 90 GLU A N 1
ATOM 650 C CA . GLU A 1 90 ? 101.891 -17.858 -54.374 1.00 79.50 90 GLU A CA 1
ATOM 651 C C . GLU A 1 90 ? 101.933 -17.333 -52.934 1.00 79.50 90 GLU A C 1
ATOM 653 O O . GLU A 1 90 ? 100.918 -17.355 -52.239 1.00 79.50 90 GLU A O 1
ATOM 658 N N . MET A 1 91 ? 103.068 -16.793 -52.478 1.00 75.44 91 MET A N 1
ATOM 659 C CA . MET A 1 91 ? 103.179 -16.180 -51.151 1.00 75.44 91 MET A CA 1
ATOM 660 C C . MET A 1 91 ? 102.323 -14.916 -51.025 1.00 75.44 91 MET A C 1
ATOM 662 O O . MET A 1 91 ? 101.680 -14.717 -49.991 1.00 75.44 91 MET A O 1
ATOM 666 N N . LYS A 1 92 ? 102.265 -14.074 -52.065 1.00 78.12 92 LYS A N 1
ATOM 667 C CA . LYS A 1 92 ? 101.369 -12.904 -52.102 1.00 78.12 92 LYS A CA 1
ATOM 668 C C . LYS A 1 92 ? 99.901 -13.327 -52.091 1.00 78.12 92 LYS A C 1
ATOM 670 O O . LYS A 1 92 ? 99.107 -12.732 -51.362 1.00 78.12 92 LYS A O 1
ATOM 675 N N . GLU A 1 93 ? 99.543 -14.372 -52.832 1.00 80.38 93 GLU A N 1
ATOM 676 C CA . GLU A 1 93 ? 98.191 -14.927 -52.821 1.00 80.38 93 GLU A CA 1
ATOM 677 C C . GLU A 1 93 ? 97.845 -15.538 -51.455 1.00 80.38 93 GLU A C 1
ATOM 679 O O . GLU A 1 93 ? 96.770 -15.282 -50.915 1.00 80.38 93 GLU A O 1
ATOM 684 N N . ALA A 1 94 ? 98.765 -16.279 -50.835 1.00 75.19 94 ALA A N 1
ATOM 685 C CA . ALA A 1 94 ? 98.591 -16.836 -49.497 1.00 75.19 94 ALA A CA 1
ATOM 686 C C . ALA A 1 94 ? 98.446 -15.739 -48.429 1.00 75.19 94 ALA A C 1
ATOM 688 O O . ALA A 1 94 ? 97.603 -15.855 -47.537 1.00 75.19 94 ALA A O 1
ATOM 689 N N . ALA A 1 95 ? 99.208 -14.646 -48.535 1.00 76.19 95 ALA A N 1
ATOM 690 C CA . ALA A 1 95 ? 99.069 -13.484 -47.662 1.00 76.19 95 ALA A CA 1
ATOM 691 C C . ALA A 1 95 ? 97.705 -12.798 -47.849 1.00 76.19 95 ALA A C 1
ATOM 693 O O . ALA A 1 95 ? 97.032 -12.506 -46.860 1.00 76.19 95 ALA A O 1
ATOM 694 N N . ALA A 1 96 ? 97.253 -12.617 -49.094 1.00 78.75 96 ALA A N 1
ATOM 695 C CA . ALA A 1 96 ? 95.927 -12.076 -49.390 1.00 78.75 96 ALA A CA 1
ATOM 696 C C . ALA A 1 96 ? 94.805 -12.979 -48.845 1.00 78.75 96 ALA A C 1
ATOM 698 O O . ALA A 1 96 ? 93.872 -12.488 -48.211 1.00 78.75 96 ALA A O 1
ATOM 699 N N . ARG A 1 97 ? 94.930 -14.305 -49.000 1.00 82.25 97 ARG A N 1
ATOM 700 C CA . ARG A 1 97 ? 94.001 -15.290 -48.419 1.00 82.25 97 ARG A CA 1
ATOM 701 C C . ARG A 1 97 ? 93.991 -15.230 -46.892 1.00 82.25 97 ARG A C 1
ATOM 703 O O . ARG A 1 97 ? 92.923 -15.293 -46.293 1.00 82.25 97 ARG A O 1
ATOM 710 N N . LYS A 1 98 ? 95.151 -15.068 -46.247 1.00 80.75 98 LYS A N 1
ATOM 711 C CA . LYS A 1 98 ? 95.241 -14.916 -44.787 1.00 80.75 98 LYS A CA 1
ATOM 712 C C . LYS A 1 98 ? 94.530 -13.648 -44.308 1.00 80.75 98 LYS A C 1
ATOM 714 O O . LYS A 1 98 ? 93.800 -13.719 -43.324 1.00 80.75 98 LYS A O 1
ATOM 719 N N . VAL A 1 99 ? 94.704 -12.521 -45.002 1.00 81.56 99 VAL A N 1
ATOM 720 C CA . VAL A 1 99 ? 93.995 -11.269 -44.687 1.00 81.56 99 VAL A CA 1
ATOM 721 C C . VAL A 1 99 ? 92.483 -11.449 -44.851 1.00 81.56 99 VAL A C 1
ATOM 723 O O . VAL A 1 99 ? 91.741 -11.149 -43.918 1.00 81.56 99 VAL A O 1
ATOM 726 N N . ALA A 1 100 ? 92.032 -12.044 -45.958 1.00 79.62 100 ALA A N 1
ATOM 727 C CA . ALA A 1 100 ? 90.613 -12.325 -46.186 1.00 79.62 100 ALA A CA 1
ATOM 728 C C . ALA A 1 100 ? 90.006 -13.219 -45.087 1.00 79.62 100 ALA A C 1
ATOM 730 O O . ALA A 1 100 ? 88.947 -12.906 -44.551 1.00 79.62 100 ALA A O 1
ATOM 731 N N . LEU A 1 101 ? 90.712 -14.280 -44.677 1.00 81.38 101 LEU A N 1
ATOM 732 C CA . LEU A 1 101 ? 90.279 -15.149 -43.576 1.00 81.38 101 LEU A CA 1
ATOM 733 C C . LEU A 1 101 ? 90.252 -14.420 -42.227 1.00 81.38 101 LEU A C 1
ATOM 735 O O . LEU A 1 101 ? 89.393 -14.699 -41.392 1.00 81.38 101 LEU A O 1
ATOM 739 N N . THR A 1 102 ? 91.175 -13.484 -41.985 1.00 78.44 102 THR A N 1
ATOM 740 C CA . THR A 1 102 ? 91.149 -12.679 -40.754 1.00 78.44 102 THR A CA 1
ATOM 741 C C . THR A 1 102 ? 89.978 -11.702 -40.737 1.00 78.44 102 THR A C 1
ATOM 743 O O . THR A 1 102 ? 89.332 -11.564 -39.700 1.00 78.44 102 THR A O 1
ATOM 746 N N . GLU A 1 103 ? 89.644 -11.083 -41.872 1.00 81.94 103 GLU A N 1
ATOM 747 C CA . GLU A 1 103 ? 88.456 -10.234 -41.999 1.00 81.94 103 GLU A CA 1
ATOM 748 C C . GLU A 1 103 ? 87.179 -11.055 -41.790 1.00 81.94 103 GLU A C 1
ATOM 750 O O . GLU A 1 103 ? 86.356 -10.693 -40.946 1.00 81.94 103 GLU A O 1
ATOM 755 N N . GLU A 1 104 ? 87.068 -12.218 -42.437 1.00 84.50 104 GLU A N 1
ATOM 756 C CA . GLU A 1 104 ? 85.953 -13.151 -42.250 1.00 84.50 104 GLU A CA 1
ATOM 757 C C . GLU A 1 104 ? 85.809 -13.576 -40.781 1.00 84.50 104 GLU A C 1
ATOM 759 O O . GLU A 1 104 ? 84.716 -13.509 -40.220 1.00 84.50 104 GLU A O 1
ATOM 764 N N . ALA A 1 105 ? 86.909 -13.910 -40.100 1.00 75.38 105 ALA A N 1
ATOM 765 C CA . ALA A 1 105 ? 86.887 -14.250 -38.679 1.00 75.38 105 ALA A CA 1
ATOM 766 C C . ALA A 1 105 ? 86.443 -13.073 -37.789 1.00 75.38 105 ALA A C 1
ATOM 768 O O . ALA A 1 105 ? 85.763 -13.281 -36.778 1.00 75.38 105 ALA A O 1
ATOM 769 N N . THR A 1 106 ? 86.799 -11.830 -38.138 1.00 81.81 106 THR A N 1
ATOM 770 C CA . THR A 1 106 ? 86.332 -10.649 -37.393 1.00 81.81 106 THR A CA 1
ATOM 771 C C . THR A 1 106 ? 84.849 -10.369 -37.612 1.00 81.81 106 THR A C 1
ATOM 773 O O . THR A 1 106 ? 84.150 -10.070 -36.641 1.00 81.81 106 THR A O 1
ATOM 776 N N . GLU A 1 107 ? 84.345 -10.527 -38.835 1.00 83.88 107 GLU A N 1
ATOM 777 C CA . GLU A 1 107 ? 82.916 -10.403 -39.133 1.00 83.88 107 GLU A CA 1
ATOM 778 C C . GLU A 1 107 ? 82.108 -11.513 -38.453 1.00 83.88 107 GLU A C 1
ATOM 780 O O . GLU A 1 107 ? 81.081 -11.240 -37.832 1.00 83.88 107 GLU A O 1
ATOM 785 N N . LEU A 1 108 ? 82.624 -12.743 -38.428 1.00 83.94 108 LEU A N 1
ATOM 786 C CA . LEU A 1 108 ? 81.988 -13.864 -37.735 1.00 83.94 108 LEU A CA 1
ATOM 787 C C . LEU A 1 108 ? 81.944 -13.645 -36.212 1.00 83.94 108 LEU A C 1
ATOM 789 O O . LEU A 1 108 ? 80.937 -13.944 -35.569 1.00 83.94 108 LEU A O 1
ATOM 793 N N . ARG A 1 109 ? 82.979 -13.025 -35.623 1.00 81.75 109 ARG A N 1
ATOM 794 C CA . ARG A 1 109 ? 82.960 -12.590 -34.213 1.00 81.75 109 ARG A CA 1
ATOM 795 C C . ARG A 1 109 ? 81.933 -11.489 -33.951 1.00 81.75 109 ARG A C 1
ATOM 797 O O . ARG A 1 109 ? 81.223 -11.571 -32.950 1.00 81.75 109 ARG A O 1
ATOM 804 N N . LYS A 1 110 ? 81.829 -10.476 -34.819 1.00 82.75 110 LYS A N 1
ATOM 805 C CA . LYS A 1 110 ? 80.797 -9.427 -34.695 1.00 82.75 110 LYS A CA 1
ATOM 806 C C . LYS A 1 110 ? 79.395 -10.026 -34.786 1.00 82.75 110 LYS A C 1
ATOM 808 O O . LYS A 1 110 ? 78.554 -9.719 -33.944 1.00 82.75 110 LYS A O 1
ATOM 813 N N . ALA A 1 111 ? 79.176 -10.931 -35.739 1.00 80.38 111 ALA A N 1
ATOM 814 C CA . ALA A 1 111 ? 77.922 -11.656 -35.894 1.00 80.38 111 ALA A CA 1
ATOM 815 C C . ALA A 1 111 ? 77.595 -12.497 -34.650 1.00 80.38 111 ALA A C 1
ATOM 817 O O . ALA A 1 111 ? 76.467 -12.453 -34.168 1.00 80.38 111 ALA A O 1
ATOM 818 N N . MET A 1 112 ? 78.577 -13.192 -34.064 1.00 80.00 112 MET A N 1
ATOM 819 C CA . MET A 1 112 ? 78.390 -13.925 -32.807 1.00 80.00 112 MET A CA 1
ATOM 820 C C . MET A 1 112 ? 78.037 -13.015 -31.625 1.00 80.00 112 MET A C 1
ATOM 822 O O . MET A 1 112 ? 77.174 -13.371 -30.826 1.00 80.00 112 MET A O 1
ATOM 826 N N . PHE A 1 113 ? 78.670 -11.846 -31.495 1.00 82.25 113 PHE A N 1
ATOM 827 C CA . PHE A 1 113 ? 78.326 -10.887 -30.440 1.00 82.25 113 PHE A CA 1
ATOM 828 C C . PHE A 1 113 ? 76.915 -10.320 -30.619 1.00 82.25 113 PHE A C 1
ATOM 830 O O . PHE A 1 113 ? 76.164 -10.250 -29.646 1.00 82.25 113 PHE A O 1
ATOM 837 N N . ALA A 1 114 ? 76.523 -9.983 -31.850 1.00 80.38 114 ALA A N 1
ATOM 838 C CA . ALA A 1 114 ? 75.159 -9.561 -32.162 1.00 80.38 114 ALA A CA 1
ATOM 839 C C . ALA A 1 114 ? 74.141 -10.683 -31.880 1.00 80.38 114 ALA A C 1
ATOM 841 O O . ALA A 1 114 ? 73.100 -10.442 -31.269 1.00 80.38 114 ALA A O 1
ATOM 842 N N . ALA A 1 115 ? 74.469 -11.930 -32.232 1.00 81.31 115 ALA A N 1
ATOM 843 C CA . ALA A 1 115 ? 73.659 -13.104 -31.911 1.00 81.31 115 ALA A CA 1
ATOM 844 C C . ALA A 1 115 ? 73.537 -13.331 -30.391 1.00 81.31 115 ALA A C 1
ATOM 846 O O . ALA A 1 115 ? 72.490 -13.748 -29.902 1.00 81.31 115 ALA A O 1
ATOM 847 N N . HIS A 1 116 ? 74.579 -13.028 -29.615 1.00 82.38 116 HIS A N 1
ATOM 848 C CA . HIS A 1 116 ? 74.509 -13.100 -28.156 1.00 82.38 116 HIS A CA 1
ATOM 849 C C . HIS A 1 116 ? 73.689 -11.967 -27.535 1.00 82.38 116 HIS A C 1
ATOM 851 O O . HIS A 1 116 ? 72.934 -12.234 -26.603 1.00 82.38 116 HIS A O 1
ATOM 857 N N . SER A 1 117 ? 73.796 -10.739 -28.052 1.00 84.75 117 SER A N 1
ATOM 858 C CA . SER A 1 117 ? 72.955 -9.614 -27.614 1.00 84.75 117 SER A CA 1
ATOM 859 C C . SER A 1 117 ? 71.482 -9.918 -27.859 1.00 84.75 117 SER A C 1
ATOM 861 O O . SER A 1 117 ? 70.689 -9.907 -26.925 1.00 84.75 117 SER A O 1
ATOM 863 N N . THR A 1 118 ? 71.144 -10.321 -29.086 1.00 84.56 118 THR A N 1
ATOM 864 C CA . THR A 1 118 ? 69.772 -10.700 -29.454 1.00 84.56 118 THR A CA 1
ATOM 865 C C . THR A 1 118 ? 69.270 -11.884 -28.635 1.00 84.56 118 THR A C 1
ATOM 867 O O . THR A 1 118 ? 68.131 -11.877 -28.188 1.00 84.56 118 THR A O 1
ATOM 870 N N . ARG A 1 119 ? 70.113 -12.884 -28.347 1.00 86.75 119 ARG A N 1
ATOM 871 C CA . ARG A 1 119 ? 69.747 -13.975 -27.433 1.00 86.75 119 ARG A CA 1
ATOM 872 C C . ARG A 1 119 ? 69.421 -13.475 -26.023 1.00 86.75 119 ARG A C 1
ATOM 874 O O . ARG A 1 119 ? 68.495 -14.002 -25.415 1.00 86.75 119 ARG A O 1
ATOM 881 N N . ASN A 1 120 ? 70.171 -12.513 -25.492 1.00 83.50 120 ASN A N 1
ATOM 882 C CA . ASN A 1 120 ? 69.905 -11.957 -24.164 1.00 83.50 120 ASN A CA 1
ATOM 883 C C . ASN A 1 120 ? 68.621 -11.120 -24.154 1.00 83.50 120 ASN A C 1
ATOM 885 O O . ASN A 1 120 ? 67.816 -11.282 -23.246 1.00 83.50 120 ASN A O 1
ATOM 889 N N . GLU A 1 121 ? 68.385 -10.317 -25.191 1.00 83.81 121 GLU A N 1
ATOM 890 C CA . GLU A 1 121 ? 67.130 -9.576 -25.378 1.00 83.81 121 GLU A CA 1
ATOM 891 C C . GLU A 1 121 ? 65.932 -10.532 -25.482 1.00 83.81 121 GLU A C 1
ATOM 893 O O . GLU A 1 121 ? 64.911 -10.334 -24.827 1.00 83.81 121 GLU A O 1
ATOM 898 N N . ILE A 1 122 ? 66.079 -11.634 -26.228 1.00 84.75 122 ILE A N 1
ATOM 899 C CA . ILE A 1 122 ? 65.070 -12.697 -26.294 1.00 84.75 122 ILE A CA 1
ATOM 900 C C . ILE A 1 122 ? 64.862 -13.320 -24.910 1.00 84.75 122 ILE A C 1
ATOM 902 O O . ILE A 1 122 ? 63.722 -13.529 -24.510 1.00 84.75 122 ILE A O 1
ATOM 906 N N . GLN A 1 123 ? 65.926 -13.589 -24.152 1.00 84.88 123 GLN A N 1
ATOM 907 C CA . GLN A 1 123 ? 65.814 -14.165 -22.810 1.00 84.88 123 GLN A CA 1
ATOM 908 C C . GLN A 1 123 ? 65.106 -13.219 -21.829 1.00 84.88 123 GLN A C 1
ATOM 910 O O . GLN A 1 123 ? 64.294 -13.672 -21.025 1.00 84.88 123 GLN A O 1
ATOM 915 N N . GLU A 1 124 ? 65.383 -11.918 -21.896 1.00 84.00 124 GLU A N 1
ATOM 916 C CA . GLU A 1 124 ? 64.688 -10.905 -21.098 1.00 84.00 124 GLU A CA 1
ATOM 917 C C . GLU A 1 124 ? 63.214 -10.804 -21.497 1.00 84.00 124 GLU A C 1
ATOM 919 O O . GLU A 1 124 ? 62.351 -10.828 -20.621 1.00 84.00 124 GLU A O 1
ATOM 924 N N . SER A 1 125 ? 62.912 -10.807 -22.800 1.00 85.12 125 SER A N 1
ATOM 925 C CA . SER A 1 125 ? 61.528 -10.834 -23.287 1.00 85.12 125 SER A CA 1
ATOM 926 C C . SER A 1 125 ? 60.786 -12.103 -22.856 1.00 85.12 125 SER A C 1
ATOM 928 O O . SER A 1 125 ? 59.632 -12.034 -22.450 1.00 85.12 125 SER A O 1
ATOM 930 N N . LEU A 1 126 ? 61.460 -13.257 -22.850 1.00 86.56 126 LEU A N 1
ATOM 931 C CA . LEU A 1 126 ? 60.889 -14.523 -22.401 1.00 86.56 126 LEU A CA 1
ATOM 932 C C . LEU A 1 126 ? 60.576 -14.490 -20.902 1.00 86.56 126 LEU A C 1
ATOM 934 O O . LEU A 1 126 ? 59.524 -14.965 -20.489 1.00 86.56 126 LEU A O 1
ATOM 938 N N . ASN A 1 127 ? 61.465 -13.914 -20.092 1.00 85.88 127 ASN A N 1
ATOM 939 C CA . ASN A 1 127 ? 61.228 -13.753 -18.659 1.00 85.88 127 ASN A CA 1
ATOM 940 C C . ASN A 1 127 ? 60.074 -12.776 -18.379 1.00 85.88 127 ASN A C 1
ATOM 942 O O . ASN A 1 127 ? 59.285 -13.029 -17.472 1.00 85.88 127 ASN A O 1
ATOM 946 N N . ALA A 1 128 ? 59.951 -11.698 -19.160 1.00 84.25 128 ALA A N 1
ATOM 947 C CA . ALA A 1 128 ? 58.827 -10.767 -19.061 1.00 84.25 128 ALA A CA 1
ATOM 948 C C . ALA A 1 128 ? 57.498 -11.452 -19.415 1.00 84.25 128 ALA A C 1
ATOM 950 O O . ALA A 1 128 ? 56.551 -11.380 -18.640 1.00 84.25 128 ALA A O 1
ATOM 951 N N . VAL A 1 129 ? 57.461 -12.215 -20.513 1.00 83.38 129 VAL A N 1
ATOM 952 C CA . VAL A 1 129 ? 56.279 -12.996 -20.910 1.00 83.38 129 VAL A CA 1
ATOM 953 C C . VAL A 1 129 ? 55.917 -14.043 -19.855 1.00 83.38 129 VAL A C 1
ATOM 955 O O . VAL A 1 129 ? 54.743 -14.238 -19.567 1.00 83.38 129 VAL A O 1
ATOM 958 N N . LEU A 1 130 ? 56.896 -14.715 -19.241 1.00 84.81 130 LEU A N 1
ATOM 959 C CA . LEU A 1 130 ? 56.620 -15.659 -18.152 1.00 84.81 130 LEU A CA 1
ATOM 960 C C . LEU A 1 130 ? 55.998 -14.970 -16.929 1.00 84.81 130 LEU A C 1
ATOM 962 O O . LEU A 1 130 ? 55.081 -15.531 -16.336 1.00 84.81 130 LEU A O 1
ATOM 966 N N . ALA A 1 131 ? 56.452 -13.763 -16.581 1.00 82.19 131 ALA A N 1
ATOM 967 C CA . ALA A 1 131 ? 55.856 -12.981 -15.501 1.00 82.19 131 ALA A CA 1
ATOM 968 C C . ALA A 1 131 ? 54.420 -12.541 -15.838 1.00 82.19 131 ALA A C 1
ATOM 970 O O . ALA A 1 131 ? 53.530 -12.697 -15.006 1.00 82.19 131 ALA A O 1
ATOM 971 N N . GLU A 1 132 ? 54.173 -12.080 -17.068 1.00 84.81 132 GLU A N 1
ATOM 972 C CA . GLU A 1 132 ? 52.824 -11.742 -17.549 1.00 84.81 132 GLU A CA 1
ATOM 973 C C . GLU A 1 132 ? 51.892 -12.961 -17.544 1.00 84.81 132 GLU A C 1
ATOM 975 O O . GLU A 1 132 ? 50.720 -12.848 -17.194 1.00 84.81 132 GLU A O 1
ATOM 980 N N . VAL A 1 133 ? 52.401 -14.148 -17.885 1.00 81.00 133 VAL A N 1
ATOM 981 C CA . VAL A 1 133 ? 51.630 -15.398 -17.830 1.00 81.00 133 VAL A CA 1
ATOM 982 C C . VAL A 1 133 ? 51.299 -15.794 -16.390 1.00 81.00 133 VAL A C 1
ATOM 984 O O . VAL A 1 133 ? 50.192 -16.267 -16.140 1.00 81.00 133 VAL A O 1
ATOM 987 N N . GLU A 1 134 ? 52.210 -15.609 -15.431 1.00 84.50 134 GLU A N 1
ATOM 988 C CA . GLU A 1 134 ? 51.900 -15.847 -14.014 1.00 84.50 134 GLU A CA 1
ATOM 989 C C . GLU A 1 134 ? 50.886 -14.835 -13.465 1.00 84.50 134 GLU A C 1
ATOM 991 O O . GLU A 1 134 ? 49.969 -15.232 -12.747 1.00 84.50 134 GLU A O 1
ATOM 996 N N . GLU A 1 135 ? 50.984 -13.561 -13.850 1.00 83.25 135 GLU A N 1
ATOM 997 C CA . GLU A 1 135 ? 49.997 -12.536 -13.492 1.00 83.25 135 GLU A CA 1
ATOM 998 C C . GLU A 1 135 ? 48.622 -12.851 -14.098 1.00 83.25 135 GLU A C 1
ATOM 1000 O O . GLU A 1 135 ? 47.617 -12.843 -13.388 1.00 83.25 135 GLU A O 1
ATOM 1005 N N . ALA A 1 136 ? 48.572 -13.231 -15.377 1.00 77.69 136 ALA A N 1
ATOM 1006 C CA . ALA A 1 136 ? 47.343 -13.662 -16.039 1.00 77.69 136 ALA A CA 1
ATOM 1007 C C . ALA A 1 136 ? 46.754 -14.927 -15.400 1.00 77.69 136 ALA A C 1
ATOM 1009 O O . ALA A 1 136 ? 45.536 -15.075 -15.328 1.00 77.69 136 ALA A O 1
ATOM 1010 N N . LYS A 1 137 ? 47.598 -15.837 -14.900 1.00 83.00 137 LYS A N 1
ATOM 1011 C CA . LYS A 1 137 ? 47.149 -17.033 -14.183 1.00 83.00 137 LYS A CA 1
ATOM 1012 C C . LYS A 1 137 ? 46.523 -16.687 -12.833 1.00 83.00 137 LYS A C 1
ATOM 1014 O O . LYS A 1 137 ? 45.504 -17.277 -12.493 1.00 83.00 137 LYS A O 1
ATOM 1019 N N . LEU A 1 138 ? 47.102 -15.747 -12.086 1.00 82.44 138 LEU A N 1
ATOM 102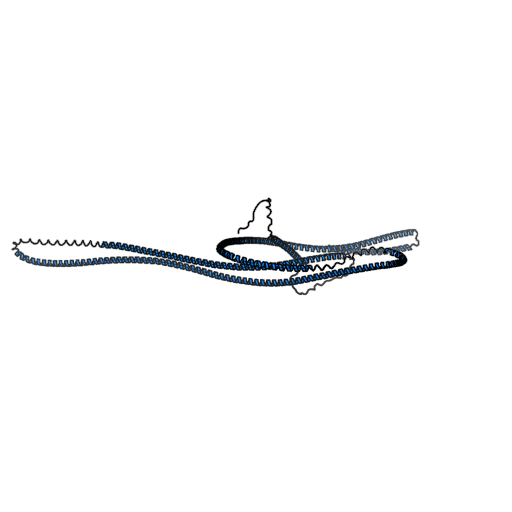0 C CA . LEU A 1 138 ? 46.510 -15.254 -10.839 1.00 82.44 138 LEU A CA 1
ATOM 1021 C C . LEU A 1 138 ? 45.189 -14.526 -11.110 1.00 82.44 138 LEU A C 1
ATOM 1023 O O . LEU A 1 138 ? 44.185 -14.858 -10.493 1.00 82.44 138 LEU A O 1
ATOM 1027 N N . ALA A 1 139 ? 45.152 -13.642 -12.110 1.00 78.19 139 ALA A N 1
ATOM 1028 C CA . ALA A 1 139 ? 43.922 -12.965 -12.522 1.00 78.19 139 ALA A CA 1
ATOM 1029 C C . ALA A 1 139 ? 42.837 -13.951 -12.995 1.00 78.19 139 ALA A C 1
ATOM 1031 O O . ALA A 1 139 ? 41.656 -13.747 -12.732 1.00 78.19 139 ALA A O 1
ATOM 1032 N N . SER A 1 140 ? 43.225 -15.044 -13.659 1.00 79.00 140 SER A N 1
ATOM 1033 C CA . SER A 1 140 ? 42.308 -16.122 -14.041 1.00 79.00 140 SER A CA 1
ATOM 1034 C C . SER A 1 140 ? 41.777 -16.894 -12.834 1.00 79.00 140 SER A C 1
ATOM 1036 O O . SER A 1 140 ? 40.621 -17.296 -12.861 1.00 79.00 140 SER A O 1
ATOM 1038 N N . GLN A 1 141 ? 42.588 -17.116 -11.794 1.00 77.75 141 GLN A N 1
ATOM 1039 C CA . GLN A 1 141 ? 42.129 -17.760 -10.558 1.00 77.75 141 GLN A CA 1
ATOM 1040 C C . GLN A 1 141 ? 41.166 -16.863 -9.778 1.00 77.75 141 GLN A C 1
ATOM 1042 O O . GLN A 1 141 ? 40.154 -17.350 -9.281 1.00 77.75 141 GLN A O 1
ATOM 1047 N N . ASP A 1 142 ? 41.443 -15.560 -9.721 1.00 77.75 142 ASP A N 1
ATOM 1048 C CA . ASP A 1 142 ? 40.534 -14.588 -9.114 1.00 77.75 142 ASP A CA 1
ATOM 1049 C C . ASP A 1 142 ? 39.209 -14.539 -9.895 1.00 77.75 142 ASP A C 1
ATOM 1051 O O . ASP A 1 142 ? 38.141 -14.657 -9.297 1.00 77.75 142 ASP A O 1
ATOM 1055 N N . ALA A 1 143 ? 39.262 -14.507 -11.232 1.00 74.06 143 ALA A N 1
ATOM 1056 C CA . ALA A 1 143 ? 38.073 -14.556 -12.084 1.00 74.06 143 ALA A CA 1
ATOM 1057 C C . ALA A 1 143 ? 37.283 -15.874 -11.961 1.00 74.06 143 ALA A C 1
ATOM 1059 O O . ALA A 1 143 ? 36.057 -15.851 -12.033 1.00 74.06 143 ALA A O 1
ATOM 1060 N N . GLU A 1 144 ? 37.950 -17.017 -11.763 1.00 78.88 144 GLU A N 1
ATOM 1061 C CA . GLU A 1 144 ? 37.288 -18.296 -11.461 1.00 78.88 144 GLU A CA 1
ATOM 1062 C C . GLU A 1 144 ? 36.587 -18.251 -10.099 1.00 78.88 144 GLU A C 1
ATOM 1064 O O . GLU A 1 144 ? 35.444 -18.693 -9.994 1.00 78.88 144 GLU A O 1
ATOM 1069 N N . SER A 1 145 ? 37.219 -17.664 -9.078 1.00 77.25 145 SER A N 1
ATOM 1070 C CA . SER A 1 145 ? 36.594 -17.500 -7.761 1.00 77.25 145 SER A CA 1
ATOM 1071 C C . SER A 1 145 ? 35.400 -16.539 -7.795 1.00 77.25 145 SER A C 1
ATOM 1073 O O . SER A 1 145 ? 34.358 -16.828 -7.208 1.00 77.25 145 SER A O 1
ATOM 1075 N N . ASP A 1 146 ? 35.492 -15.451 -8.563 1.00 81.62 146 ASP A N 1
ATOM 1076 C CA . ASP A 1 146 ? 34.377 -14.532 -8.791 1.00 81.62 146 ASP A CA 1
ATOM 1077 C C . ASP A 1 146 ? 33.253 -15.215 -9.587 1.00 81.62 146 ASP A C 1
ATOM 1079 O O . ASP A 1 146 ? 32.075 -15.021 -9.287 1.00 81.62 146 ASP A O 1
ATOM 1083 N N . ALA A 1 147 ? 33.588 -16.059 -10.569 1.00 75.12 147 ALA A N 1
ATOM 1084 C CA . ALA A 1 147 ? 32.611 -16.845 -11.317 1.00 75.12 147 ALA A CA 1
ATOM 1085 C C . ALA A 1 147 ? 31.896 -17.883 -10.435 1.00 75.12 147 ALA A C 1
ATOM 1087 O O . ALA A 1 147 ? 30.691 -18.079 -10.598 1.00 75.12 147 ALA A O 1
ATOM 1088 N N . GLU A 1 148 ? 32.591 -18.509 -9.480 1.00 81.56 148 GLU A N 1
ATOM 1089 C CA . GLU A 1 148 ? 31.974 -19.385 -8.474 1.00 81.56 148 GLU A CA 1
ATOM 1090 C C . GLU A 1 148 ? 31.011 -18.606 -7.570 1.00 81.56 148 GLU A C 1
ATOM 1092 O O . GLU A 1 148 ? 29.869 -19.032 -7.394 1.00 81.56 148 GLU A O 1
ATOM 1097 N N . VAL A 1 149 ? 31.405 -17.425 -7.081 1.00 84.81 149 VAL A N 1
ATOM 1098 C CA . VAL A 1 149 ? 30.525 -16.555 -6.279 1.00 84.81 149 VAL A CA 1
ATOM 1099 C C . VAL A 1 149 ? 29.299 -16.111 -7.083 1.00 84.81 149 VAL A C 1
ATOM 1101 O O . VAL A 1 149 ? 28.179 -16.137 -6.575 1.00 84.81 149 VAL A O 1
ATOM 1104 N N . VAL A 1 150 ? 29.472 -15.741 -8.355 1.00 80.31 150 VAL A N 1
ATOM 1105 C CA . VAL A 1 150 ? 28.354 -15.402 -9.249 1.00 80.31 150 VAL A CA 1
ATOM 1106 C C . VAL A 1 150 ? 27.458 -16.617 -9.493 1.00 80.31 150 VAL A C 1
ATOM 1108 O O . VAL A 1 150 ? 26.239 -16.466 -9.516 1.00 80.31 150 VAL A O 1
ATOM 1111 N N . SER A 1 151 ? 28.022 -17.820 -9.622 1.00 81.38 151 SER A N 1
ATOM 1112 C CA . SER A 1 151 ? 27.250 -19.057 -9.758 1.00 81.38 151 SER A CA 1
ATOM 1113 C C . SER A 1 151 ? 26.439 -19.370 -8.497 1.00 81.38 151 SER A C 1
ATOM 1115 O O . SER A 1 151 ? 25.279 -19.763 -8.614 1.00 81.38 151 SER A O 1
ATOM 1117 N N . GLU A 1 152 ? 27.000 -19.172 -7.301 1.00 83.94 152 GLU A N 1
ATOM 1118 C CA . GLU A 1 152 ? 26.275 -19.335 -6.033 1.00 83.94 152 GLU A CA 1
ATOM 1119 C C . GLU A 1 152 ? 25.162 -18.292 -5.878 1.00 83.94 152 GLU A C 1
ATOM 1121 O O . GLU A 1 152 ? 24.039 -18.643 -5.517 1.00 83.94 152 GLU A O 1
ATOM 1126 N N . LEU A 1 153 ? 25.429 -17.025 -6.214 1.00 83.56 153 LEU A N 1
ATOM 1127 C CA . LEU A 1 153 ? 24.419 -15.962 -6.192 1.00 83.56 153 LEU A CA 1
ATOM 1128 C C . LEU A 1 153 ? 23.304 -16.204 -7.213 1.00 83.56 153 LEU A C 1
ATOM 1130 O O . LEU A 1 153 ? 22.136 -15.963 -6.912 1.00 83.56 153 LEU A O 1
ATOM 1134 N N . LEU A 1 154 ? 23.636 -16.707 -8.405 1.00 81.12 154 LEU A N 1
ATOM 1135 C CA . LEU A 1 154 ? 22.645 -17.095 -9.405 1.00 81.12 154 LEU A CA 1
ATOM 1136 C C . LEU A 1 154 ? 21.794 -18.258 -8.901 1.00 81.12 154 LEU A C 1
ATOM 1138 O O . LEU A 1 154 ? 20.570 -18.163 -8.959 1.00 81.12 154 LEU A O 1
ATOM 1142 N N . GLN A 1 155 ? 22.411 -19.297 -8.337 1.00 83.19 155 GLN A N 1
ATOM 1143 C CA . GLN A 1 155 ? 21.693 -20.434 -7.763 1.00 83.19 155 GLN A CA 1
ATOM 1144 C C . GLN A 1 155 ? 20.787 -20.007 -6.598 1.00 83.19 155 GLN A C 1
ATOM 1146 O O . GLN A 1 155 ? 19.649 -20.471 -6.491 1.00 83.19 155 GLN A O 1
ATOM 1151 N N . GLN A 1 156 ? 21.253 -19.084 -5.754 1.00 83.50 156 GLN A N 1
ATOM 1152 C CA . GLN A 1 156 ? 20.435 -18.488 -4.704 1.00 83.50 156 GLN A CA 1
ATOM 1153 C C . GLN A 1 156 ? 19.257 -17.708 -5.307 1.00 83.50 156 GLN A C 1
ATOM 1155 O O . GLN A 1 156 ? 18.112 -17.952 -4.924 1.00 83.50 156 GLN A O 1
ATOM 1160 N N . SER A 1 157 ? 19.504 -16.851 -6.302 1.00 81.19 157 SER A N 1
ATOM 1161 C CA . SER A 1 157 ? 18.453 -16.077 -6.974 1.00 81.19 157 SER A CA 1
ATOM 1162 C C . SER A 1 157 ? 17.420 -16.962 -7.681 1.00 81.19 157 SER A C 1
ATOM 1164 O O . SER A 1 157 ? 16.235 -16.644 -7.676 1.00 81.19 157 SER A O 1
ATOM 1166 N N . GLU A 1 158 ? 17.834 -18.104 -8.240 1.00 84.44 158 GLU A N 1
ATOM 1167 C CA . GLU A 1 158 ? 16.933 -19.087 -8.844 1.00 84.44 158 GLU A CA 1
ATOM 1168 C C . GLU A 1 158 ? 16.070 -19.775 -7.786 1.00 84.44 158 GLU A C 1
ATOM 1170 O O . GLU A 1 158 ? 14.876 -19.969 -8.009 1.00 84.44 158 GLU A O 1
ATOM 1175 N N . SER A 1 159 ? 16.632 -20.098 -6.618 1.00 83.81 159 SER A N 1
ATOM 1176 C CA . SER A 1 159 ? 15.853 -20.666 -5.512 1.00 83.81 159 SER A CA 1
ATOM 1177 C C . SER A 1 159 ? 14.835 -19.669 -4.941 1.00 83.81 159 SER A C 1
ATOM 1179 O O . SER A 1 159 ? 13.702 -20.048 -4.643 1.00 83.81 159 SER A O 1
ATOM 1181 N N . GLU A 1 160 ? 15.198 -18.386 -4.859 1.00 85.56 160 GLU A N 1
ATOM 1182 C CA . GLU A 1 160 ? 14.297 -17.305 -4.446 1.00 85.56 160 GLU A CA 1
ATOM 1183 C C . GLU A 1 160 ? 13.204 -17.062 -5.496 1.00 85.56 160 GLU A C 1
ATOM 1185 O O . GLU A 1 160 ? 12.034 -16.921 -5.145 1.00 85.56 160 GLU A O 1
ATOM 1190 N N . ALA A 1 161 ? 13.547 -17.097 -6.787 1.00 80.12 161 ALA A N 1
ATOM 1191 C CA . ALA A 1 161 ? 12.579 -16.998 -7.875 1.00 80.12 161 ALA A CA 1
ATOM 1192 C C . ALA A 1 161 ? 11.586 -18.172 -7.873 1.00 80.12 161 ALA A C 1
ATOM 1194 O O . ALA A 1 161 ? 10.388 -17.942 -8.002 1.00 80.12 161 ALA A O 1
ATOM 1195 N N . GLN A 1 162 ? 12.052 -19.407 -7.655 1.00 81.94 162 GLN A N 1
ATOM 1196 C CA . GLN A 1 162 ? 11.181 -20.583 -7.520 1.00 81.94 162 GLN A CA 1
ATOM 1197 C C . GLN A 1 162 ? 10.263 -20.486 -6.296 1.00 81.94 162 GLN A C 1
ATOM 1199 O O . GLN A 1 162 ? 9.102 -20.890 -6.363 1.00 81.94 162 GLN A O 1
ATOM 1204 N N . ALA A 1 163 ? 10.755 -19.939 -5.180 1.00 83.12 163 ALA A N 1
ATOM 1205 C CA . ALA A 1 163 ? 9.937 -19.709 -3.993 1.00 83.12 163 ALA A CA 1
ATOM 1206 C C . ALA A 1 163 ? 8.846 -18.657 -4.251 1.00 83.12 163 ALA A C 1
ATOM 1208 O O . ALA A 1 163 ? 7.689 -18.881 -3.897 1.00 83.12 163 ALA A O 1
ATOM 1209 N N . LEU A 1 164 ? 9.191 -17.551 -4.918 1.00 83.88 164 LEU A N 1
ATOM 1210 C CA . LEU A 1 164 ? 8.235 -16.513 -5.312 1.00 83.88 164 LEU A CA 1
ATOM 1211 C C . LEU A 1 164 ? 7.226 -17.014 -6.350 1.00 83.88 164 LEU A C 1
ATOM 1213 O O . LEU A 1 164 ? 6.063 -16.627 -6.305 1.00 83.88 164 LEU A O 1
ATOM 1217 N N . GLU A 1 165 ? 7.642 -17.880 -7.274 1.00 85.88 165 GLU A N 1
ATOM 1218 C CA . GLU A 1 165 ? 6.749 -18.508 -8.251 1.00 85.88 165 GLU A CA 1
ATOM 1219 C C . GLU A 1 165 ? 5.754 -19.450 -7.562 1.00 85.88 165 GLU A C 1
ATOM 1221 O O . GLU A 1 165 ? 4.552 -19.361 -7.810 1.00 85.88 165 GLU A O 1
ATOM 1226 N N . ALA A 1 166 ? 6.217 -20.263 -6.606 1.00 82.12 166 ALA A N 1
ATOM 1227 C CA . ALA A 1 166 ? 5.340 -21.092 -5.783 1.00 82.12 166 ALA A CA 1
ATOM 1228 C C . ALA A 1 166 ? 4.360 -20.252 -4.941 1.00 82.12 166 ALA A C 1
ATOM 1230 O O . ALA A 1 166 ? 3.196 -20.625 -4.790 1.00 82.12 166 ALA A O 1
ATOM 1231 N N . GLU A 1 167 ? 4.804 -19.107 -4.415 1.00 86.06 167 GLU A N 1
ATOM 1232 C CA . GLU A 1 167 ? 3.940 -18.170 -3.691 1.00 86.06 167 GLU A CA 1
ATOM 1233 C C . GLU A 1 167 ? 2.908 -17.516 -4.626 1.00 86.06 167 GLU A C 1
ATOM 1235 O O . GLU A 1 167 ? 1.726 -17.425 -4.292 1.00 86.06 167 GLU A O 1
ATOM 1240 N N . ALA A 1 168 ? 3.312 -17.125 -5.837 1.00 80.75 168 ALA A N 1
ATOM 1241 C CA . ALA A 1 168 ? 2.412 -16.580 -6.849 1.00 80.75 168 ALA A CA 1
ATOM 1242 C C . ALA A 1 168 ? 1.355 -17.603 -7.299 1.00 80.75 168 ALA A C 1
ATOM 1244 O O . ALA A 1 168 ? 0.193 -17.234 -7.487 1.00 80.75 168 ALA A O 1
ATOM 1245 N N . ASP A 1 169 ? 1.724 -18.877 -7.433 1.00 81.12 169 ASP A N 1
ATOM 1246 C CA . ASP A 1 169 ? 0.793 -19.967 -7.739 1.00 81.12 169 ASP A CA 1
ATOM 1247 C C . ASP A 1 169 ? -0.167 -20.256 -6.575 1.00 81.12 169 ASP A C 1
ATOM 1249 O O . ASP A 1 169 ? -1.351 -20.535 -6.803 1.00 81.12 169 ASP A O 1
ATOM 1253 N N . ALA A 1 170 ? 0.300 -20.122 -5.329 1.00 83.69 170 ALA A N 1
ATOM 1254 C CA . ALA A 1 170 ? -0.558 -20.192 -4.149 1.00 83.69 170 ALA A CA 1
ATOM 1255 C C . ALA A 1 170 ? -1.581 -19.045 -4.140 1.00 83.69 170 ALA A C 1
ATOM 1257 O O . ALA A 1 170 ? -2.781 -19.306 -4.052 1.00 83.69 170 ALA A O 1
ATOM 1258 N N . TYR A 1 171 ? -1.148 -17.795 -4.353 1.00 82.38 171 TYR A N 1
ATOM 1259 C CA . TYR A 1 171 ? -2.067 -16.656 -4.461 1.00 82.38 171 TYR A CA 1
ATOM 1260 C C . TYR A 1 171 ? -3.028 -16.787 -5.642 1.00 82.38 171 TYR A C 1
ATOM 1262 O O . TYR A 1 171 ? -4.193 -16.411 -5.526 1.00 82.38 171 TYR A O 1
ATOM 1270 N N . ARG A 1 172 ? -2.579 -17.321 -6.784 1.00 85.25 172 ARG A N 1
ATOM 1271 C CA . ARG A 1 172 ? -3.456 -17.565 -7.936 1.00 85.25 172 ARG A CA 1
ATOM 1272 C C . ARG A 1 172 ? -4.519 -18.609 -7.597 1.00 85.25 172 ARG A C 1
ATOM 1274 O O . ARG A 1 172 ? -5.683 -18.391 -7.919 1.00 85.25 172 ARG A O 1
ATOM 1281 N N . SER A 1 173 ? -4.144 -19.676 -6.891 1.00 81.56 173 SER A N 1
ATOM 1282 C CA . SER A 1 173 ? -5.080 -20.702 -6.416 1.00 81.56 173 SER A CA 1
ATOM 1283 C C . SER A 1 173 ? -6.091 -20.135 -5.415 1.00 81.56 173 SER A C 1
ATOM 1285 O O . SER A 1 173 ? -7.289 -20.365 -5.565 1.00 81.56 173 SER A O 1
ATOM 1287 N N . GLU A 1 174 ? -5.646 -19.331 -4.445 1.00 83.62 174 GLU A N 1
ATOM 1288 C CA . GLU A 1 174 ? -6.537 -18.652 -3.492 1.00 83.62 174 GLU A CA 1
ATOM 1289 C C . GLU A 1 174 ? -7.473 -17.656 -4.188 1.00 83.62 174 GLU A C 1
ATOM 1291 O O . GLU A 1 174 ? -8.655 -17.560 -3.850 1.00 83.62 174 GLU A O 1
ATOM 1296 N N . LEU A 1 175 ? -6.977 -16.925 -5.191 1.00 82.38 175 LEU A N 1
ATOM 1297 C CA . LEU A 1 175 ? -7.782 -16.000 -5.982 1.00 82.38 175 LEU A CA 1
ATOM 1298 C C . LEU A 1 175 ? -8.825 -16.749 -6.820 1.00 82.38 175 LEU A C 1
ATOM 1300 O O . LEU A 1 175 ? -9.972 -16.309 -6.888 1.00 82.38 175 LEU A O 1
ATOM 1304 N N . GLU A 1 176 ? -8.459 -17.872 -7.440 1.00 81.25 176 GLU A N 1
ATOM 1305 C CA . GLU A 1 176 ? -9.388 -18.738 -8.170 1.00 81.25 176 GLU A CA 1
ATOM 1306 C C . GLU A 1 176 ? -10.433 -19.351 -7.233 1.00 81.25 176 GLU A C 1
ATOM 1308 O O . GLU A 1 176 ? -11.621 -19.359 -7.560 1.00 81.25 176 GLU A O 1
ATOM 1313 N N . GLU A 1 177 ? -10.046 -19.788 -6.036 1.00 81.12 177 GLU A N 1
ATOM 1314 C CA . GLU A 1 177 ? -10.974 -20.290 -5.021 1.00 81.12 177 GLU A CA 1
ATOM 1315 C C . GLU A 1 177 ? -11.924 -19.183 -4.537 1.00 81.12 177 GLU A C 1
ATOM 1317 O O . GLU A 1 177 ? -13.142 -19.362 -4.495 1.00 81.12 177 GLU A O 1
ATOM 1322 N N . ALA A 1 178 ? -11.410 -17.981 -4.275 1.00 79.94 178 ALA A N 1
ATOM 1323 C CA . ALA A 1 178 ? -12.225 -16.825 -3.921 1.00 79.94 178 ALA A CA 1
ATOM 1324 C C . ALA A 1 178 ? -13.161 -16.411 -5.067 1.00 79.94 178 ALA A C 1
ATOM 1326 O O . ALA A 1 178 ? -14.324 -16.067 -4.830 1.00 79.94 178 ALA A O 1
ATOM 1327 N N . HIS A 1 179 ? -12.693 -16.457 -6.316 1.00 79.12 179 HIS A N 1
ATOM 1328 C CA . HIS A 1 179 ? -13.490 -16.106 -7.486 1.00 79.12 179 HIS A CA 1
ATOM 1329 C C . HIS A 1 179 ? -14.555 -17.164 -7.777 1.00 79.12 179 HIS A C 1
ATOM 1331 O O . HIS A 1 179 ? -15.686 -16.808 -8.098 1.00 79.12 179 HIS A O 1
ATOM 1337 N N . THR A 1 180 ? -14.251 -18.451 -7.622 1.00 77.25 180 THR A N 1
ATOM 1338 C CA . THR A 1 180 ? -15.228 -19.542 -7.763 1.00 77.25 180 THR A CA 1
ATOM 1339 C C . THR A 1 180 ? -16.239 -19.537 -6.621 1.00 77.25 180 THR A C 1
ATOM 1341 O O . THR A 1 180 ? -17.432 -19.673 -6.881 1.00 77.25 180 THR A O 1
ATOM 1344 N N . ALA A 1 181 ? -15.824 -19.265 -5.382 1.00 76.44 181 ALA A N 1
ATOM 1345 C CA . ALA A 1 181 ? -16.731 -19.094 -4.250 1.00 76.44 181 ALA A CA 1
ATOM 1346 C C . ALA A 1 181 ? -17.640 -17.867 -4.428 1.00 76.44 181 ALA A C 1
ATOM 1348 O O . ALA A 1 181 ? -18.851 -17.939 -4.205 1.00 76.44 181 ALA A O 1
ATOM 1349 N N . LYS A 1 182 ? -17.084 -16.735 -4.875 1.00 83.56 182 LYS A N 1
ATOM 1350 C CA . LYS A 1 182 ? -17.845 -15.504 -5.127 1.00 83.56 182 LYS A CA 1
ATOM 1351 C C . LYS A 1 182 ? -18.763 -15.641 -6.336 1.00 83.56 182 LYS A C 1
ATOM 1353 O O . LYS A 1 182 ? -19.920 -15.246 -6.238 1.00 83.56 182 LYS A O 1
ATOM 1358 N N . SER A 1 183 ? -18.285 -16.219 -7.438 1.00 77.50 183 SER A N 1
ATOM 1359 C CA . SER A 1 183 ? -19.095 -16.503 -8.627 1.00 77.50 183 SER A CA 1
ATOM 1360 C C . SER A 1 183 ? -20.190 -17.501 -8.295 1.00 77.50 183 SER A C 1
ATOM 1362 O O . SER A 1 183 ? -21.340 -17.224 -8.579 1.00 77.50 183 SER A O 1
ATOM 1364 N N . GLY A 1 184 ? -19.883 -18.590 -7.588 1.00 79.06 184 GLY A N 1
ATOM 1365 C CA . GLY A 1 184 ? -20.879 -19.568 -7.153 1.00 79.06 184 GLY A CA 1
ATOM 1366 C C . GLY A 1 184 ? -21.936 -18.957 -6.234 1.00 79.06 184 GLY A C 1
ATOM 1367 O O . GLY A 1 184 ? -23.123 -19.245 -6.375 1.00 79.06 184 GLY A O 1
ATOM 1368 N N . ARG A 1 185 ? -21.542 -18.045 -5.336 1.00 79.81 185 ARG A N 1
ATOM 1369 C CA . ARG A 1 185 ? -22.487 -17.297 -4.496 1.00 79.81 185 ARG A CA 1
ATOM 1370 C C . ARG A 1 185 ? -23.324 -16.315 -5.314 1.00 79.81 185 ARG A C 1
ATOM 1372 O O . ARG A 1 185 ? -24.525 -16.224 -5.078 1.00 79.81 185 ARG A O 1
ATOM 1379 N N . LEU A 1 186 ? -22.724 -15.618 -6.277 1.00 80.81 186 LEU A N 1
ATOM 1380 C CA . LEU A 1 186 ? -23.436 -14.723 -7.189 1.00 80.81 186 LEU A CA 1
ATOM 1381 C C . LEU A 1 186 ? -24.411 -15.497 -8.077 1.00 80.81 186 LEU A C 1
ATOM 1383 O O . LEU A 1 186 ? -25.572 -15.116 -8.154 1.00 80.81 186 LEU A O 1
ATOM 1387 N N . ASP A 1 187 ? -23.998 -16.618 -8.654 1.00 79.12 187 ASP A N 1
ATOM 1388 C CA . ASP A 1 187 ? -24.835 -17.500 -9.463 1.00 79.12 187 ASP A CA 1
ATOM 1389 C C . ASP A 1 187 ? -25.970 -18.104 -8.638 1.00 79.12 187 ASP A C 1
ATOM 1391 O O . ASP A 1 187 ? -27.106 -18.149 -9.105 1.00 79.12 187 ASP A O 1
ATOM 1395 N N . ALA A 1 188 ? -25.716 -18.480 -7.381 1.00 78.19 188 ALA A N 1
ATOM 1396 C CA . ALA A 1 188 ? -26.764 -18.903 -6.458 1.00 78.19 188 ALA A CA 1
ATOM 1397 C C . ALA A 1 188 ? -27.755 -17.764 -6.167 1.00 78.19 188 ALA A C 1
ATOM 1399 O O . ALA A 1 188 ? -28.965 -17.982 -6.223 1.00 78.19 188 ALA A O 1
ATOM 1400 N N . THR A 1 189 ? -27.276 -16.538 -5.924 1.00 81.38 189 THR A N 1
ATOM 1401 C CA . THR A 1 189 ? -28.159 -15.378 -5.715 1.00 81.38 189 THR A CA 1
ATOM 1402 C C . THR A 1 189 ? -28.916 -14.975 -6.976 1.00 81.38 189 THR A C 1
ATOM 1404 O O . THR A 1 189 ? -30.085 -14.625 -6.884 1.00 81.38 189 THR A O 1
ATOM 1407 N N . LEU A 1 190 ? -28.305 -15.068 -8.158 1.00 82.19 190 LEU A N 1
ATOM 1408 C CA . LEU A 1 190 ? -28.949 -14.794 -9.441 1.00 82.19 190 LEU A CA 1
ATOM 1409 C C . LEU A 1 190 ? -29.961 -15.882 -9.793 1.00 82.19 190 LEU A C 1
ATOM 1411 O O . LEU A 1 190 ? -31.014 -15.571 -10.338 1.00 82.19 190 LEU A O 1
ATOM 1415 N N . SER A 1 191 ? -29.670 -17.141 -9.471 1.00 80.94 191 SER A N 1
ATOM 1416 C CA . SER A 1 191 ? -30.606 -18.258 -9.605 1.00 80.94 191 SER A CA 1
ATOM 1417 C C . SER A 1 191 ? -31.807 -18.074 -8.680 1.00 80.94 191 SER A C 1
ATOM 1419 O O . SER A 1 191 ? -32.946 -18.178 -9.131 1.00 80.94 191 SER A O 1
ATOM 1421 N N . TRP A 1 192 ? -31.567 -17.692 -7.421 1.00 90.12 192 TRP A N 1
ATOM 1422 C CA . TRP A 1 192 ? -32.626 -17.356 -6.472 1.00 90.12 192 TRP A CA 1
ATOM 1423 C C . TRP A 1 192 ? -33.456 -16.156 -6.948 1.00 90.12 192 TRP A C 1
ATOM 1425 O O . TRP A 1 192 ? -34.669 -16.275 -7.052 1.00 90.12 192 TRP A O 1
ATOM 1435 N N . LEU A 1 193 ? -32.822 -15.049 -7.353 1.00 82.50 193 LEU A N 1
ATOM 1436 C CA . LEU A 1 193 ? -33.512 -13.875 -7.900 1.00 82.50 193 LEU A CA 1
ATOM 1437 C C . LEU A 1 193 ? -34.282 -14.196 -9.185 1.00 82.50 193 LEU A C 1
ATOM 1439 O O . LEU A 1 193 ? -35.358 -13.653 -9.389 1.00 82.50 193 LEU A O 1
ATOM 1443 N N . ARG A 1 194 ? -33.767 -15.074 -10.056 1.00 82.75 194 ARG A N 1
ATOM 1444 C CA . ARG A 1 194 ? -34.503 -15.548 -11.239 1.00 82.75 194 ARG A CA 1
ATOM 1445 C C . ARG A 1 194 ? -35.689 -16.421 -10.858 1.00 82.75 194 ARG A C 1
ATOM 1447 O O . ARG A 1 194 ? -36.703 -16.336 -11.539 1.00 82.75 194 ARG A O 1
ATOM 1454 N N . SER A 1 195 ? -35.572 -17.249 -9.821 1.00 80.75 195 SER A N 1
ATOM 1455 C CA . SER A 1 195 ? -36.699 -18.023 -9.293 1.00 80.75 195 SER A CA 1
ATOM 1456 C C . SER A 1 195 ? -37.757 -17.092 -8.717 1.00 80.75 195 SER A C 1
ATOM 1458 O O . SER A 1 195 ? -38.904 -17.178 -9.121 1.00 80.75 195 SER A O 1
ATOM 1460 N N . GLU A 1 196 ? -37.360 -16.131 -7.885 1.00 82.44 196 GLU A N 1
ATOM 1461 C CA . GLU A 1 196 ? -38.262 -15.139 -7.297 1.00 82.44 196 GLU A CA 1
ATOM 1462 C C . GLU A 1 196 ? -38.914 -14.262 -8.378 1.00 82.44 196 GLU A C 1
ATOM 1464 O O . GLU A 1 196 ? -40.109 -13.977 -8.331 1.00 82.44 196 GLU A O 1
ATOM 1469 N N . LEU A 1 197 ? -38.152 -13.877 -9.411 1.00 81.94 197 LEU A N 1
ATOM 1470 C CA . LEU A 1 197 ? -38.668 -13.169 -10.583 1.00 81.94 197 LEU A CA 1
ATOM 1471 C C . LEU A 1 197 ? -39.651 -14.038 -11.370 1.00 81.94 197 LEU A C 1
ATOM 1473 O O . LEU A 1 197 ? -40.657 -13.537 -11.852 1.00 81.94 197 LEU A O 1
ATOM 1477 N N . LYS A 1 198 ? -39.378 -15.337 -11.510 1.00 83.00 198 LYS A N 1
ATOM 1478 C CA . LYS A 1 198 ? -40.267 -16.285 -12.187 1.00 83.00 198 LYS A CA 1
ATOM 1479 C C . LYS A 1 198 ? -41.548 -16.512 -11.389 1.00 83.00 198 LYS A C 1
ATOM 1481 O O . LYS A 1 198 ? -42.621 -16.578 -11.979 1.00 83.00 198 LYS A O 1
ATOM 1486 N N . ASP A 1 199 ? -41.453 -16.573 -10.069 1.00 82.12 199 ASP A N 1
ATOM 1487 C CA . ASP A 1 199 ? -42.599 -16.706 -9.177 1.00 82.12 199 ASP A CA 1
ATOM 1488 C C . ASP A 1 199 ? -43.442 -15.425 -9.211 1.00 82.12 199 ASP A C 1
ATOM 1490 O O . ASP A 1 199 ? -44.660 -15.493 -9.378 1.00 82.12 199 ASP A O 1
ATOM 1494 N N . SER A 1 200 ? -42.806 -14.251 -9.198 1.00 80.44 200 SER A N 1
ATOM 1495 C CA . SER A 1 200 ? -43.490 -12.965 -9.386 1.00 80.44 200 SER A CA 1
ATOM 1496 C C . SER A 1 200 ? -44.035 -12.761 -10.807 1.00 80.44 200 SER A C 1
ATOM 1498 O O . SER A 1 200 ? -45.101 -12.178 -10.977 1.00 80.44 200 SER A O 1
ATOM 1500 N N . GLN A 1 201 ? -43.393 -13.307 -11.840 1.00 80.00 201 GLN A N 1
ATOM 1501 C CA . GLN A 1 201 ? -43.963 -13.387 -13.188 1.00 80.00 201 GLN A CA 1
ATOM 1502 C C . GLN A 1 201 ? -45.170 -14.320 -13.221 1.00 80.00 201 GLN A C 1
ATOM 1504 O O . GLN A 1 201 ? -46.168 -13.977 -13.834 1.00 80.00 201 GLN A O 1
ATOM 1509 N N . SER A 1 202 ? -45.130 -15.460 -12.531 1.00 77.25 202 SER A N 1
ATOM 1510 C CA . SER A 1 202 ? -46.259 -16.391 -12.478 1.00 77.25 202 SER A CA 1
ATOM 1511 C C . SER A 1 202 ? -47.459 -15.808 -11.727 1.00 77.25 202 SER A C 1
ATOM 1513 O O . SER A 1 202 ? -48.600 -16.025 -12.136 1.00 77.25 202 SER A O 1
ATOM 1515 N N . THR A 1 203 ? -47.225 -15.009 -10.679 1.00 80.81 203 THR A N 1
ATOM 1516 C CA . THR A 1 203 ? -48.289 -14.269 -9.989 1.00 80.81 203 THR A CA 1
ATOM 1517 C C . THR A 1 203 ? -48.790 -13.104 -10.826 1.00 80.81 203 THR A C 1
ATOM 1519 O O . THR A 1 203 ? -49.998 -12.901 -10.873 1.00 80.81 203 THR A O 1
ATOM 1522 N N . LEU A 1 204 ? -47.921 -12.394 -11.553 1.00 78.19 204 LEU A N 1
ATOM 1523 C CA . LEU A 1 204 ? -48.344 -11.391 -12.532 1.00 78.19 204 LEU A CA 1
ATOM 1524 C C . LEU A 1 204 ? -49.143 -12.012 -13.672 1.00 78.19 204 LEU A C 1
ATOM 1526 O O . LEU A 1 204 ? -50.148 -11.443 -14.056 1.00 78.19 204 LEU A O 1
ATOM 1530 N N . GLU A 1 205 ? -48.767 -13.181 -14.183 1.00 76.12 205 GLU A N 1
ATOM 1531 C CA . GLU A 1 205 ? -49.564 -13.925 -15.158 1.00 76.12 205 GLU A CA 1
ATOM 1532 C C . GLU A 1 205 ? -50.884 -14.405 -14.551 1.00 76.12 205 GLU A C 1
ATOM 1534 O O . GLU A 1 205 ? -51.896 -14.438 -15.239 1.00 76.12 205 GLU A O 1
ATOM 1539 N N . GLY A 1 206 ? -50.902 -14.790 -13.273 1.00 79.31 206 GLY A N 1
ATOM 1540 C CA . GLY A 1 206 ? -52.125 -15.123 -12.541 1.00 79.31 206 GLY A CA 1
ATOM 1541 C C . GLY A 1 206 ? -53.069 -13.927 -12.441 1.00 79.31 206 GLY A C 1
ATOM 1542 O O . GLY A 1 206 ? -54.224 -14.024 -12.844 1.00 79.31 206 GLY A O 1
ATOM 1543 N N . LEU A 1 207 ? -52.550 -12.782 -12.001 1.00 78.75 207 LEU A N 1
ATOM 1544 C CA . LEU A 1 207 ? -53.269 -11.511 -11.951 1.00 78.75 207 LEU A CA 1
ATOM 1545 C C . LEU A 1 207 ? -53.662 -11.032 -13.345 1.00 78.75 207 LEU A C 1
ATOM 1547 O O . LEU A 1 207 ? -54.738 -10.482 -13.510 1.00 78.75 207 LEU A O 1
ATOM 1551 N N . ASN A 1 208 ? -52.832 -11.256 -14.362 1.00 75.88 208 ASN A N 1
ATOM 1552 C CA . ASN A 1 208 ? -53.143 -10.880 -15.733 1.00 75.88 208 ASN A CA 1
ATOM 1553 C C . ASN A 1 208 ? -54.229 -11.785 -16.310 1.00 75.88 208 ASN A C 1
ATOM 1555 O O . ASN A 1 208 ? -55.107 -11.273 -16.976 1.00 75.88 208 ASN A O 1
ATOM 1559 N N . ARG A 1 209 ? -54.255 -13.086 -15.988 1.00 78.25 209 ARG A N 1
ATOM 1560 C CA . ARG A 1 209 ? -55.391 -13.973 -16.302 1.00 78.25 209 ARG A CA 1
ATOM 1561 C C . ARG A 1 209 ? -56.659 -13.550 -15.568 1.00 78.25 209 ARG A C 1
ATOM 1563 O O . ARG A 1 209 ? -57.746 -13.686 -16.110 1.00 78.25 209 ARG A O 1
ATOM 1570 N N . GLU A 1 210 ? -56.538 -13.045 -14.345 1.00 77.19 210 GLU A N 1
ATOM 1571 C CA . GLU A 1 210 ? -57.668 -12.528 -13.572 1.00 77.19 210 GLU A CA 1
ATOM 1572 C C . GLU A 1 210 ? -58.171 -11.196 -14.147 1.00 77.19 210 GLU A C 1
ATOM 1574 O O . GLU A 1 210 ? -59.371 -11.015 -14.315 1.00 77.19 210 GLU A O 1
ATOM 1579 N N . VAL A 1 211 ? -57.269 -10.303 -14.559 1.00 77.81 211 VAL A N 1
ATOM 1580 C CA . VAL A 1 211 ? -57.583 -9.074 -15.297 1.00 77.81 211 VAL A CA 1
ATOM 1581 C C . VAL A 1 211 ? -58.155 -9.402 -16.668 1.00 77.81 211 VAL A C 1
ATOM 1583 O O . VAL A 1 211 ? -59.128 -8.775 -17.045 1.00 77.81 211 VAL A O 1
ATOM 1586 N N . GLU A 1 212 ? -57.628 -10.385 -17.393 1.00 76.06 212 GLU A N 1
ATOM 1587 C CA . GLU A 1 212 ? -58.177 -10.891 -18.655 1.00 76.06 212 GLU A CA 1
ATOM 1588 C C . GLU A 1 212 ? -59.542 -11.542 -18.431 1.00 76.06 212 GLU A C 1
ATOM 1590 O O . GLU A 1 212 ? -60.424 -11.397 -19.268 1.00 76.06 212 GLU A O 1
ATOM 1595 N N . GLY A 1 213 ? -59.756 -12.209 -17.295 1.00 78.75 213 GLY A N 1
ATOM 1596 C CA . GLY A 1 213 ? -61.045 -12.749 -16.872 1.00 78.75 213 GLY A CA 1
ATOM 1597 C C . GLY A 1 213 ? -62.054 -11.638 -16.601 1.00 78.75 213 GLY A C 1
ATOM 1598 O O . GLY A 1 213 ? -63.135 -11.639 -17.178 1.00 78.75 213 GLY A O 1
ATOM 1599 N N . LEU A 1 214 ? -61.671 -10.626 -15.826 1.00 74.19 214 LEU A N 1
ATOM 1600 C CA . LEU A 1 214 ? -62.478 -9.437 -15.551 1.00 74.19 214 LEU A CA 1
ATOM 1601 C C . LEU A 1 214 ? -62.685 -8.577 -16.800 1.00 74.19 214 LEU A C 1
ATOM 1603 O O . LEU A 1 214 ? -63.751 -8.000 -16.976 1.00 74.19 214 LEU A O 1
ATOM 1607 N N . GLN A 1 215 ? -61.701 -8.502 -17.693 1.00 72.19 215 GLN A N 1
ATOM 1608 C CA . GLN A 1 215 ? -61.807 -7.866 -19.001 1.00 72.19 215 GLN A CA 1
ATOM 1609 C C . GLN A 1 215 ? -62.674 -8.693 -19.934 1.00 72.19 215 GLN A C 1
ATOM 1611 O O . GLN A 1 215 ? -63.365 -8.088 -20.729 1.00 72.19 215 GLN A O 1
ATOM 1616 N N . SER A 1 216 ? -62.694 -10.022 -19.831 1.00 72.88 216 SER A N 1
ATOM 1617 C CA . SER A 1 216 ? -63.589 -10.905 -20.586 1.00 72.88 216 SER A CA 1
ATOM 1618 C C . SER A 1 216 ? -65.015 -10.824 -20.056 1.00 72.88 216 SER A C 1
ATOM 1620 O O . SER A 1 216 ? -65.958 -10.825 -20.836 1.00 72.88 216 SER A O 1
ATOM 1622 N N . GLU A 1 217 ? -65.204 -10.674 -18.746 1.00 73.38 217 GLU A N 1
ATOM 1623 C CA . GLU A 1 217 ? -66.500 -10.398 -18.128 1.00 73.38 217 GLU A CA 1
ATOM 1624 C C . GLU A 1 217 ? -66.985 -8.990 -18.478 1.00 73.38 217 GLU A C 1
ATOM 1626 O O . GLU A 1 217 ? -68.132 -8.821 -18.894 1.00 73.38 217 GLU A O 1
ATOM 1631 N N . LEU A 1 218 ? -66.107 -7.986 -18.417 1.00 74.50 218 LEU A N 1
ATOM 1632 C CA . LEU A 1 218 ? -66.375 -6.628 -18.879 1.00 74.50 218 LEU A CA 1
ATOM 1633 C C . LEU A 1 218 ? -66.602 -6.602 -20.391 1.00 74.50 218 LEU A C 1
ATOM 1635 O O . LEU A 1 218 ? -67.480 -5.876 -20.840 1.00 74.50 218 LEU A O 1
ATOM 1639 N N . ALA A 1 219 ? -65.879 -7.410 -21.164 1.00 68.62 219 ALA A N 1
ATOM 1640 C CA . ALA A 1 219 ? -66.048 -7.600 -22.600 1.00 68.62 219 ALA A CA 1
ATOM 1641 C C . ALA A 1 219 ? -67.357 -8.316 -22.891 1.00 68.62 219 ALA A C 1
ATOM 1643 O O . ALA A 1 219 ? -68.005 -7.947 -23.844 1.00 68.62 219 ALA A O 1
ATOM 1644 N N . SER A 1 220 ? -67.807 -9.263 -22.065 1.00 69.19 220 SER A N 1
ATOM 1645 C CA . SER A 1 220 ? -69.112 -9.921 -22.203 1.00 69.19 220 SER A CA 1
ATOM 1646 C C . SER A 1 220 ? -70.258 -8.976 -21.834 1.00 69.19 220 SER A C 1
ATOM 1648 O O . SER A 1 220 ? -71.299 -8.958 -22.483 1.00 69.19 220 SER A O 1
ATOM 1650 N N . SER A 1 221 ? -70.044 -8.121 -20.833 1.00 67.50 221 SER A N 1
ATOM 1651 C CA . SER A 1 221 ? -70.969 -7.077 -20.393 1.00 67.50 221 SER A CA 1
ATOM 1652 C C . SER A 1 221 ? -71.050 -5.944 -21.417 1.00 67.50 221 SER A C 1
ATOM 1654 O O . SER A 1 221 ? -72.134 -5.454 -21.739 1.00 67.50 221 SER A O 1
ATOM 1656 N N . THR A 1 222 ? -69.914 -5.573 -22.006 1.00 65.00 222 THR A N 1
ATOM 1657 C CA . THR A 1 222 ? -69.859 -4.643 -23.130 1.00 65.00 222 THR A CA 1
ATOM 1658 C C . THR A 1 222 ? -70.324 -5.295 -24.419 1.00 65.00 222 THR A C 1
ATOM 1660 O O . THR A 1 222 ? -71.006 -4.604 -25.140 1.00 65.00 222 THR A O 1
ATOM 1663 N N . LEU A 1 223 ? -70.128 -6.591 -24.679 1.00 64.88 223 LEU A N 1
ATOM 1664 C CA . LEU A 1 223 ? -70.737 -7.322 -25.803 1.00 64.88 223 LEU A CA 1
ATOM 1665 C C . LEU A 1 223 ? -72.242 -7.450 -25.629 1.00 64.88 223 LEU A C 1
ATOM 1667 O O . LEU A 1 223 ? -72.955 -7.448 -26.614 1.00 64.88 223 LEU A O 1
ATOM 1671 N N . SER A 1 224 ? -72.748 -7.530 -24.403 1.00 63.41 224 SER A N 1
ATOM 1672 C CA . SER A 1 224 ? -74.183 -7.475 -24.128 1.00 63.41 224 SER A CA 1
ATOM 1673 C C . SER A 1 224 ? -74.727 -6.064 -24.384 1.00 63.41 224 SER A C 1
ATOM 1675 O O . SER A 1 224 ? -75.744 -5.895 -25.053 1.00 63.41 224 SER A O 1
ATOM 1677 N N . LYS A 1 225 ? -73.992 -5.017 -23.979 1.00 66.62 225 LYS A N 1
ATOM 1678 C CA . LYS A 1 225 ? -74.314 -3.621 -24.335 1.00 66.62 225 LYS A CA 1
ATOM 1679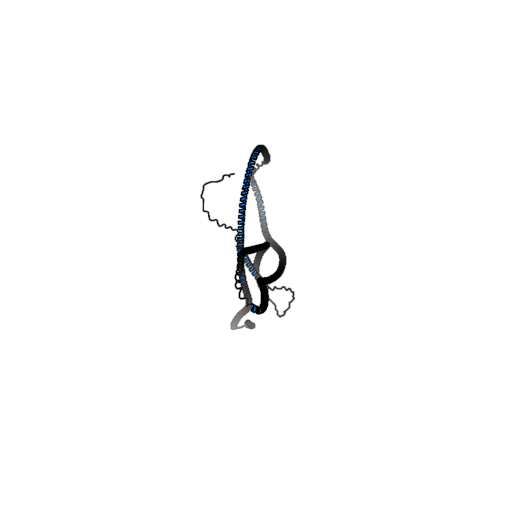 C C . LYS A 1 225 ? -74.133 -3.303 -25.815 1.00 66.62 225 LYS A C 1
ATOM 1681 O O . LYS A 1 225 ? -74.874 -2.483 -26.333 1.00 66.62 225 LYS A O 1
ATOM 1686 N N . VAL A 1 226 ? -73.168 -3.922 -26.473 1.00 60.12 226 VAL A N 1
ATOM 1687 C CA . VAL A 1 226 ? -72.858 -3.780 -27.894 1.00 60.12 226 VAL A CA 1
ATOM 1688 C C . VAL A 1 226 ? -73.749 -4.704 -28.703 1.00 60.12 226 VAL A C 1
ATOM 1690 O O . VAL A 1 226 ? -74.004 -4.381 -29.834 1.00 60.12 226 VAL A O 1
ATOM 1693 N N . SER A 1 227 ? -74.329 -5.772 -28.162 1.00 59.44 227 SER A N 1
ATOM 1694 C CA . SER A 1 227 ? -75.417 -6.521 -28.804 1.00 59.44 227 SER A CA 1
ATOM 1695 C C . SER A 1 227 ? -76.694 -5.690 -28.774 1.00 59.44 227 SER A C 1
ATOM 1697 O O . SER A 1 227 ? -77.349 -5.558 -29.795 1.00 59.44 227 SER A O 1
ATOM 1699 N N . LEU A 1 228 ? -76.992 -5.029 -27.652 1.00 59.91 228 LEU A N 1
ATOM 1700 C CA . LEU A 1 228 ? -78.090 -4.059 -27.573 1.00 59.91 228 LEU A CA 1
ATOM 1701 C C . LEU A 1 228 ? -77.805 -2.778 -28.380 1.00 59.91 228 LEU A C 1
ATOM 1703 O O . LEU A 1 228 ? -78.729 -2.135 -28.871 1.00 59.91 228 LEU A O 1
ATOM 1707 N N . GLY A 1 229 ? -76.530 -2.413 -28.521 1.00 63.19 229 GLY A N 1
ATOM 1708 C CA . GLY A 1 229 ? -76.044 -1.311 -29.346 1.00 63.19 229 GLY A CA 1
ATOM 1709 C C . GLY A 1 229 ? -76.034 -1.651 -30.832 1.00 63.19 229 GLY A C 1
ATOM 1710 O O . GLY A 1 229 ? -76.455 -0.823 -31.615 1.00 63.19 229 GLY A O 1
ATOM 1711 N N . ALA A 1 230 ? -75.659 -2.872 -31.208 1.00 58.56 230 ALA A N 1
ATOM 1712 C CA . ALA A 1 230 ? -75.613 -3.396 -32.569 1.00 58.56 230 ALA A CA 1
ATOM 1713 C C . ALA A 1 230 ? -77.004 -3.748 -33.071 1.00 58.56 230 ALA A C 1
ATOM 1715 O O . ALA A 1 230 ? -77.248 -3.601 -34.253 1.00 58.56 230 ALA A O 1
ATOM 1716 N N . ASP A 1 231 ? -77.947 -4.121 -32.209 1.00 57.53 231 ASP A N 1
ATOM 1717 C CA . ASP A 1 231 ? -79.350 -4.207 -32.612 1.00 57.53 231 ASP A CA 1
ATOM 1718 C C . ASP A 1 231 ? -79.918 -2.806 -32.922 1.00 57.53 231 ASP A C 1
ATOM 1720 O O . ASP A 1 231 ? -80.732 -2.655 -33.831 1.00 57.53 231 ASP A O 1
ATOM 1724 N N . ASN A 1 232 ? -79.441 -1.757 -32.238 1.00 59.34 232 ASN A N 1
ATOM 1725 C CA . ASN A 1 232 ? -79.801 -0.361 -32.523 1.00 59.34 232 ASN A CA 1
ATOM 1726 C C . ASN A 1 232 ? -79.051 0.208 -33.740 1.00 59.34 232 ASN A C 1
ATOM 1728 O O . ASN A 1 232 ? -79.652 0.851 -34.597 1.00 59.34 232 ASN A O 1
ATOM 1732 N N . GLU A 1 233 ? -77.757 -0.072 -33.857 1.00 59.38 233 GLU A N 1
ATOM 1733 C CA . GLU A 1 233 ? -76.916 0.330 -34.980 1.00 59.38 233 GLU A CA 1
ATOM 1734 C C . GLU A 1 233 ? -77.244 -0.473 -36.232 1.00 59.38 233 GLU A C 1
ATOM 1736 O O . GLU A 1 233 ? -77.153 0.085 -37.304 1.00 59.38 233 GLU A O 1
ATOM 1741 N N . PHE A 1 234 ? -77.696 -1.725 -36.161 1.00 68.88 234 PHE A N 1
ATOM 1742 C CA . PHE A 1 234 ? -78.185 -2.479 -37.322 1.00 68.88 234 PHE A CA 1
ATOM 1743 C C . PHE A 1 234 ? -79.477 -1.868 -37.866 1.00 68.88 234 PHE A C 1
ATOM 1745 O O . PHE A 1 234 ? -79.670 -1.794 -39.080 1.00 68.88 234 PHE A O 1
ATOM 1752 N N . LEU A 1 235 ? -80.343 -1.356 -36.987 1.00 61.19 235 LEU A N 1
ATOM 1753 C CA . LEU A 1 235 ? -81.526 -0.599 -37.391 1.00 61.19 235 LEU A CA 1
ATOM 1754 C C . LEU A 1 235 ? -81.153 0.775 -37.981 1.00 61.19 235 LEU A C 1
ATOM 1756 O O . LEU A 1 235 ? -81.759 1.192 -38.970 1.00 61.19 235 LEU A O 1
ATOM 1760 N N . GLU A 1 236 ? -80.130 1.456 -37.453 1.00 64.50 236 GLU A N 1
ATOM 1761 C CA . GLU A 1 236 ? -79.630 2.727 -38.006 1.00 64.50 236 GLU A CA 1
ATOM 1762 C C . GLU A 1 236 ? -78.762 2.552 -39.268 1.00 64.50 236 GLU A C 1
ATOM 1764 O O . GLU A 1 236 ? -78.819 3.392 -40.167 1.00 64.50 236 GLU A O 1
ATOM 1769 N N . GLN A 1 237 ? -78.027 1.445 -39.399 1.00 64.75 237 GLN A N 1
ATOM 1770 C CA . GLN A 1 237 ? -77.203 1.064 -40.551 1.00 64.75 237 GLN A CA 1
ATOM 1771 C C . GLN A 1 237 ? -78.061 0.578 -41.705 1.00 64.75 237 GLN A C 1
ATOM 1773 O O . GLN A 1 237 ? -77.806 0.975 -42.832 1.00 64.75 237 GLN A O 1
ATOM 1778 N N . GLN A 1 238 ? -79.156 -0.149 -41.467 1.00 67.69 238 GLN A N 1
ATOM 1779 C CA . GLN A 1 238 ? -80.124 -0.379 -42.543 1.00 67.69 238 GLN A CA 1
ATOM 1780 C C . GLN A 1 238 ? -80.740 0.935 -43.051 1.00 67.69 238 GLN A C 1
ATOM 1782 O O . GLN A 1 238 ? -80.988 1.081 -44.246 1.00 67.69 238 GLN A O 1
ATOM 1787 N N . LEU A 1 239 ? -80.940 1.925 -42.174 1.00 59.44 239 LEU A N 1
ATOM 1788 C CA . LEU A 1 239 ? -81.476 3.239 -42.547 1.00 59.44 239 LEU A CA 1
ATOM 1789 C C . LEU A 1 239 ? -80.451 4.173 -43.212 1.00 59.44 239 LEU A C 1
ATOM 1791 O O . LEU A 1 239 ? -80.844 5.036 -44.000 1.00 59.44 239 LEU A O 1
ATOM 1795 N N . THR A 1 240 ? -79.160 4.026 -42.910 1.00 66.38 240 THR A N 1
ATOM 1796 C CA . THR A 1 240 ? -78.077 4.831 -43.497 1.00 66.38 240 THR A CA 1
ATOM 1797 C C . THR A 1 240 ? -77.461 4.179 -44.729 1.00 66.38 240 THR A C 1
ATOM 1799 O O . THR A 1 240 ? -77.183 4.897 -45.680 1.00 66.38 240 THR A O 1
ATOM 1802 N N . GLN A 1 241 ? -77.363 2.851 -44.807 1.00 67.62 241 GLN A N 1
ATOM 1803 C CA . GLN A 1 241 ? -76.927 2.124 -46.004 1.00 67.62 241 GLN A CA 1
ATOM 1804 C C . GLN A 1 241 ? -77.908 2.318 -47.168 1.00 67.62 241 GLN A C 1
ATOM 1806 O O . GLN A 1 241 ? -77.482 2.597 -48.282 1.00 67.62 241 GLN A O 1
ATOM 1811 N N . LEU A 1 242 ? -79.218 2.356 -46.898 1.00 62.09 242 LEU A N 1
ATOM 1812 C CA . LEU A 1 242 ? -80.213 2.747 -47.907 1.00 62.09 242 LEU A CA 1
ATOM 1813 C C . LEU A 1 242 ? -80.099 4.214 -48.363 1.00 62.09 242 LEU A C 1
ATOM 1815 O O . LEU A 1 242 ? -80.593 4.549 -49.436 1.00 62.09 242 LEU A O 1
ATOM 1819 N N . ARG A 1 243 ? -79.476 5.098 -47.572 1.00 65.75 243 ARG A N 1
ATOM 1820 C CA . ARG A 1 243 ? -79.255 6.512 -47.932 1.00 65.75 243 ARG A CA 1
ATOM 1821 C C . ARG A 1 243 ? -77.888 6.768 -48.567 1.00 65.75 243 ARG A C 1
ATOM 1823 O O . ARG A 1 243 ? -77.780 7.672 -49.381 1.00 65.75 243 ARG A O 1
ATOM 1830 N N . ALA A 1 244 ? -76.871 5.984 -48.224 1.00 62.78 244 ALA A N 1
ATOM 1831 C CA . ALA A 1 244 ? -75.510 6.139 -48.728 1.00 62.78 244 ALA A CA 1
ATOM 1832 C C . ALA A 1 244 ? -75.275 5.354 -50.024 1.00 62.78 244 ALA A C 1
ATOM 1834 O O . ALA A 1 244 ? -74.637 5.889 -50.919 1.00 62.78 244 ALA A O 1
ATOM 1835 N N . GLU A 1 245 ? -75.880 4.172 -50.213 1.00 67.50 245 GLU A N 1
ATOM 1836 C CA . GLU A 1 245 ? -75.903 3.516 -51.537 1.00 67.50 245 GLU A CA 1
ATOM 1837 C C . GLU A 1 245 ? -76.583 4.414 -52.591 1.00 67.50 245 GLU A C 1
ATOM 1839 O O . GLU A 1 245 ? -76.287 4.334 -53.782 1.00 67.50 245 GLU A O 1
ATOM 1844 N N . GLN A 1 246 ? -77.446 5.330 -52.143 1.00 59.78 246 GLN A N 1
ATOM 1845 C CA . GLN A 1 246 ? -78.040 6.374 -52.969 1.00 59.78 246 GLN A CA 1
ATOM 1846 C C . GLN A 1 246 ? -77.074 7.545 -53.268 1.00 59.78 246 GLN A C 1
ATOM 1848 O O . GLN A 1 246 ? -77.151 8.098 -54.360 1.00 59.78 246 GLN A O 1
ATOM 1853 N N . GLU A 1 247 ? -76.150 7.910 -52.371 1.00 62.09 247 GLU A N 1
ATOM 1854 C CA . GLU A 1 247 ? -75.149 8.972 -52.609 1.00 62.09 247 GLU A CA 1
ATOM 1855 C C . GLU A 1 247 ? -73.870 8.463 -53.305 1.00 62.09 247 GLU A C 1
ATOM 1857 O O . GLU A 1 247 ? -73.292 9.179 -54.121 1.00 62.09 247 GLU A O 1
ATOM 1862 N N . GLU A 1 248 ? -73.437 7.225 -53.058 1.00 60.19 248 GLU A N 1
ATOM 1863 C CA . GLU A 1 248 ? -72.214 6.647 -53.638 1.00 60.19 248 GLU A CA 1
ATOM 1864 C C . GLU A 1 248 ? -72.407 6.225 -55.101 1.00 60.19 248 GLU A C 1
ATOM 1866 O O . GLU A 1 248 ? -71.508 6.381 -55.929 1.00 60.19 248 GLU A O 1
ATOM 1871 N N . ALA A 1 249 ? -73.622 5.816 -55.478 1.00 57.69 249 ALA A N 1
ATOM 1872 C CA . ALA A 1 249 ? -73.984 5.705 -56.888 1.00 57.69 249 ALA A CA 1
ATOM 1873 C C . ALA A 1 249 ? -73.923 7.071 -57.611 1.00 57.69 249 ALA A C 1
ATOM 1875 O O . ALA A 1 249 ? -73.648 7.120 -58.812 1.00 57.69 249 ALA A O 1
ATOM 1876 N N . GLU A 1 250 ? -74.129 8.186 -56.897 1.00 58.31 250 GLU A N 1
ATOM 1877 C CA . GLU A 1 250 ? -74.042 9.541 -57.455 1.00 58.31 250 GLU A CA 1
ATOM 1878 C C . GLU A 1 250 ? -72.611 10.113 -57.491 1.00 58.31 250 GLU A C 1
ATOM 1880 O O . GLU A 1 250 ? -72.345 11.008 -58.299 1.00 58.31 250 GLU A O 1
ATOM 1885 N N . THR A 1 251 ? -71.671 9.621 -56.675 1.00 60.31 251 THR A N 1
ATOM 1886 C CA . THR A 1 251 ? -70.261 10.068 -56.677 1.00 60.31 251 THR A CA 1
ATOM 1887 C C . THR A 1 251 ? -69.342 9.171 -57.505 1.00 60.31 251 THR A C 1
ATOM 1889 O O . THR A 1 251 ? -68.506 9.705 -58.233 1.00 60.31 251 THR A O 1
ATOM 1892 N N . ALA A 1 252 ? -69.557 7.850 -57.527 1.00 56.44 252 ALA A N 1
ATOM 1893 C CA . ALA A 1 252 ? -68.829 6.935 -58.416 1.00 56.44 252 ALA A CA 1
ATOM 1894 C C . ALA A 1 252 ? -69.085 7.241 -59.906 1.00 56.44 252 ALA A C 1
ATOM 1896 O O . ALA A 1 252 ? -68.225 7.014 -60.756 1.00 56.44 252 ALA A O 1
ATOM 1897 N N . GLY A 1 253 ? -70.236 7.843 -60.230 1.00 57.22 253 GLY A N 1
ATOM 1898 C CA . GLY A 1 253 ? -70.496 8.407 -61.556 1.00 57.22 253 GLY A CA 1
ATOM 1899 C C . GLY A 1 253 ? -69.640 9.637 -61.902 1.00 57.22 253 GLY A C 1
ATOM 1900 O O . GLY A 1 253 ? -69.357 9.847 -63.076 1.00 57.22 253 GLY A O 1
ATOM 1901 N N . ARG A 1 254 ? -69.194 10.432 -60.914 1.00 59.72 254 ARG A N 1
ATOM 1902 C CA . ARG A 1 254 ? -68.441 11.685 -61.138 1.00 59.72 254 ARG A CA 1
ATOM 1903 C C . ARG A 1 254 ? -66.919 11.492 -61.196 1.00 59.72 254 ARG A C 1
ATOM 1905 O O . ARG A 1 254 ? -66.246 12.270 -61.865 1.00 59.72 254 ARG A O 1
ATOM 1912 N N . GLU A 1 255 ? -66.365 10.462 -60.556 1.00 58.41 255 GLU A N 1
ATOM 1913 C CA . GLU A 1 255 ? -64.911 10.192 -60.578 1.00 58.41 255 GLU A CA 1
ATOM 1914 C C . GLU A 1 255 ? -64.454 9.381 -61.798 1.00 58.41 255 GLU A C 1
ATOM 1916 O O . GLU A 1 255 ? -63.381 9.648 -62.341 1.00 58.41 255 GLU A O 1
ATOM 1921 N N . VAL A 1 256 ? -65.299 8.489 -62.333 1.00 59.16 256 VAL A N 1
ATOM 1922 C CA . VAL A 1 256 ? -65.023 7.845 -63.633 1.00 59.16 256 VAL A CA 1
ATOM 1923 C C . VAL A 1 256 ? -64.971 8.887 -64.763 1.00 59.16 256 VAL A C 1
ATOM 1925 O O . VAL A 1 256 ? -64.183 8.744 -65.697 1.00 59.16 256 VAL A O 1
ATOM 1928 N N . GLU A 1 257 ? -65.743 9.974 -64.665 1.00 59.72 257 GLU A N 1
ATOM 1929 C CA . GLU A 1 257 ? -65.671 11.102 -65.606 1.00 59.72 257 GLU A CA 1
ATOM 1930 C C . GLU A 1 257 ? -64.343 11.879 -65.499 1.00 59.72 257 GLU A C 1
ATOM 1932 O O . GLU A 1 257 ? -63.751 12.210 -66.528 1.00 59.72 257 GLU A O 1
ATOM 1937 N N . GLN A 1 258 ? -63.805 12.097 -64.292 1.00 59.34 258 GLN A N 1
ATOM 1938 C CA . GLN A 1 258 ? -62.539 12.824 -64.105 1.00 59.34 258 GLN A CA 1
ATOM 1939 C C . GLN A 1 258 ? -61.284 12.012 -64.473 1.00 59.34 258 GLN A C 1
ATOM 1941 O O . GLN A 1 258 ? -60.332 12.578 -65.020 1.00 59.34 258 GLN A O 1
ATOM 1946 N N . GLU A 1 259 ? -61.262 10.694 -64.247 1.00 57.56 259 GLU A N 1
ATOM 1947 C CA . GLU A 1 259 ? -60.109 9.857 -64.625 1.00 57.56 259 GLU A CA 1
ATOM 1948 C C . GLU A 1 259 ? -60.038 9.576 -66.136 1.00 57.56 259 GLU A C 1
ATOM 1950 O O . GLU A 1 259 ? -58.944 9.481 -66.703 1.00 57.56 259 GLU A O 1
ATOM 1955 N N . VAL A 1 260 ? -61.181 9.543 -66.833 1.00 61.34 260 VAL A N 1
ATOM 1956 C CA . VAL A 1 260 ? -61.209 9.468 -68.303 1.00 61.34 260 VAL A CA 1
ATOM 1957 C C . VAL A 1 260 ? -60.704 10.773 -68.933 1.00 61.34 260 VAL A C 1
ATOM 1959 O O . VAL A 1 260 ? -59.974 10.735 -69.926 1.00 61.34 260 VAL A O 1
ATOM 1962 N N . GLU A 1 261 ? -61.000 11.931 -68.342 1.00 61.94 261 GLU A N 1
ATOM 1963 C CA . GLU A 1 261 ? -60.586 13.235 -68.879 1.00 61.94 261 GLU A CA 1
ATOM 1964 C C . GLU A 1 261 ? -59.076 13.513 -68.679 1.00 61.94 261 GLU A C 1
ATOM 1966 O O . GLU A 1 261 ? -58.416 14.075 -69.562 1.00 61.94 261 GLU A O 1
ATOM 1971 N N . ALA A 1 262 ? -58.475 13.001 -67.597 1.00 60.28 262 ALA A N 1
ATOM 1972 C CA . ALA A 1 262 ? -57.023 13.033 -67.370 1.00 60.28 262 ALA A CA 1
ATOM 1973 C C . ALA A 1 262 ? -56.235 12.080 -68.302 1.00 60.28 262 ALA A C 1
ATOM 1975 O O . ALA A 1 262 ? -55.123 12.399 -68.747 1.00 60.28 262 ALA A O 1
ATOM 1976 N N . ALA A 1 263 ? -56.821 10.935 -68.665 1.00 57.09 263 ALA A N 1
ATOM 1977 C CA . ALA A 1 263 ? -56.229 9.980 -69.606 1.00 57.09 263 ALA A CA 1
ATOM 1978 C C . ALA A 1 263 ? -56.278 10.459 -71.076 1.00 57.09 263 ALA A C 1
ATOM 1980 O O . ALA A 1 263 ? -55.442 10.067 -71.893 1.00 57.09 263 ALA A O 1
ATOM 1981 N N . VAL A 1 264 ? -57.209 11.353 -71.431 1.00 64.94 264 VAL A N 1
ATOM 1982 C CA . VAL A 1 264 ? -57.303 11.938 -72.785 1.00 64.94 264 VAL A CA 1
ATOM 1983 C C . VAL A 1 264 ? -56.240 13.024 -73.026 1.00 64.94 264 VAL A C 1
ATOM 1985 O O . VAL A 1 264 ? -55.679 13.104 -74.120 1.00 64.94 264 VAL A O 1
ATOM 1988 N N . GLN A 1 265 ? -55.874 13.811 -72.009 1.00 61.97 265 GLN A N 1
ATOM 1989 C CA . GLN A 1 265 ? -54.879 14.896 -72.127 1.00 61.97 265 GLN A CA 1
ATOM 1990 C C . GLN A 1 265 ? -53.423 14.402 -72.237 1.00 61.97 265 GLN A C 1
ATOM 1992 O O . GLN A 1 265 ? -52.578 15.056 -72.849 1.00 61.97 265 GLN A O 1
ATOM 1997 N N . SER A 1 266 ? -53.119 13.224 -71.691 1.00 60.03 266 SER A N 1
ATOM 1998 C CA . SER A 1 266 ? -51.795 12.593 -71.793 1.00 60.03 266 SER A CA 1
ATOM 1999 C C . SER A 1 266 ? -51.554 11.929 -73.157 1.00 60.03 266 SER A C 1
ATOM 2001 O O . SER A 1 266 ? -50.410 11.841 -73.603 1.00 60.03 266 SER A O 1
ATOM 2003 N N . ARG A 1 267 ? -52.620 11.550 -73.878 1.00 60.62 267 ARG A N 1
ATOM 2004 C CA . ARG A 1 267 ? -52.534 10.961 -75.225 1.00 60.62 267 ARG A CA 1
ATOM 2005 C C . ARG A 1 267 ? -52.294 11.994 -76.334 1.00 60.62 267 ARG A C 1
ATOM 2007 O O . ARG A 1 267 ? -51.615 11.674 -77.302 1.00 60.62 267 ARG A O 1
ATOM 2014 N N . LEU A 1 268 ? -52.776 13.230 -76.171 1.00 59.44 268 LEU A N 1
ATOM 2015 C CA . LEU A 1 268 ? -52.571 14.317 -77.143 1.00 59.44 268 LEU A CA 1
ATOM 2016 C C . LEU A 1 268 ? -51.118 14.829 -77.188 1.00 59.44 268 LEU A C 1
ATOM 2018 O O . LEU A 1 268 ? -50.650 15.231 -78.247 1.00 59.44 268 LEU A O 1
ATOM 2022 N N . LYS A 1 269 ? -50.367 14.745 -76.081 1.00 62.38 269 LYS A N 1
ATOM 2023 C CA . LYS A 1 269 ? -48.947 15.153 -76.037 1.00 62.38 269 LYS A CA 1
ATOM 2024 C C . LYS A 1 269 ? -47.991 14.168 -76.719 1.00 62.38 269 LYS A C 1
ATOM 2026 O O . LYS A 1 269 ? -46.956 14.580 -77.225 1.00 62.38 269 LYS A O 1
ATOM 2031 N N . LEU A 1 270 ? -48.347 12.885 -76.791 1.00 57.84 270 LEU A N 1
ATOM 2032 C CA . LEU A 1 270 ? -47.535 11.866 -77.473 1.00 57.84 270 LEU A CA 1
ATOM 2033 C C . LEU A 1 270 ? -47.722 11.871 -79.005 1.00 57.84 270 LEU A C 1
ATOM 2035 O O . LEU A 1 270 ? -46.882 11.340 -79.728 1.00 57.84 270 LEU A O 1
ATOM 2039 N N . GLU A 1 271 ? -48.789 12.495 -79.520 1.00 59.72 271 GLU A N 1
ATOM 2040 C CA . GLU A 1 271 ? -49.040 12.646 -80.964 1.00 59.72 271 GLU A CA 1
ATOM 2041 C C . GLU A 1 271 ? -48.267 13.825 -81.597 1.00 59.72 271 GLU A C 1
ATOM 2043 O O . GLU A 1 271 ? -47.994 13.807 -82.800 1.00 59.72 271 GLU A O 1
ATOM 2048 N N . GLU A 1 272 ? -47.843 14.819 -80.806 1.00 60.28 272 GLU A N 1
ATOM 2049 C CA . GLU A 1 272 ? -47.028 15.954 -81.275 1.00 60.28 272 GLU A CA 1
ATOM 2050 C C . GLU A 1 272 ? -45.541 15.586 -81.440 1.00 60.28 272 GLU A C 1
ATOM 2052 O O . GLU A 1 272 ? -44.906 15.985 -82.419 1.00 60.28 272 GLU A O 1
ATOM 2057 N N . GLU A 1 273 ? -44.995 14.741 -80.560 1.00 58.03 273 GLU A N 1
ATOM 2058 C CA . GLU A 1 273 ? -43.590 14.300 -80.622 1.00 58.03 273 GLU A CA 1
ATOM 2059 C C . GLU A 1 273 ? -43.311 13.361 -81.815 1.00 58.03 273 GLU A C 1
ATOM 2061 O O . GLU A 1 273 ? -42.206 13.339 -82.362 1.00 58.03 273 GLU A O 1
ATOM 2066 N N . LEU A 1 274 ? -44.332 12.649 -82.307 1.00 59.06 274 LEU A N 1
ATOM 2067 C CA . LEU A 1 274 ? -44.209 11.720 -83.436 1.00 59.06 274 LEU A CA 1
ATOM 2068 C C . LEU A 1 274 ? -44.182 12.421 -84.811 1.00 59.06 274 LEU A C 1
ATOM 2070 O O . LEU A 1 274 ? -43.672 11.857 -85.781 1.00 59.06 274 LEU A O 1
ATOM 2074 N N . ASN A 1 275 ? -44.671 13.664 -84.908 1.00 56.59 275 ASN A N 1
ATOM 2075 C CA . ASN A 1 275 ? -44.628 14.450 -86.148 1.00 56.59 275 ASN A CA 1
ATOM 2076 C C . ASN A 1 275 ? -43.323 15.252 -86.318 1.00 56.59 275 ASN A C 1
ATOM 2078 O O . ASN A 1 275 ? -42.939 15.523 -87.451 1.00 56.59 275 ASN A O 1
ATOM 2082 N N . SER A 1 276 ? -42.578 15.531 -85.241 1.00 55.06 276 SER A N 1
ATOM 2083 C CA . SER A 1 276 ? -41.272 16.213 -85.315 1.00 55.06 276 SER A CA 1
ATOM 2084 C C . SER A 1 276 ? -40.152 15.326 -85.882 1.00 55.06 276 SER A C 1
ATOM 2086 O O . SER A 1 276 ? -39.242 15.824 -86.536 1.00 55.06 276 SER A O 1
ATOM 2088 N N . LEU A 1 277 ? -40.222 14.004 -85.686 1.00 53.53 277 LEU A N 1
ATOM 2089 C CA . LEU A 1 277 ? -39.217 13.047 -86.185 1.00 53.53 277 LEU A CA 1
ATOM 2090 C C . LEU A 1 277 ? -39.408 12.670 -87.665 1.00 53.53 277 LEU A C 1
ATOM 2092 O O . LEU A 1 277 ? -38.547 12.033 -88.272 1.00 53.53 277 LEU A O 1
ATOM 2096 N N . LYS A 1 278 ? -40.535 13.065 -88.266 1.00 51.19 278 LYS A N 1
ATOM 2097 C CA . LYS A 1 278 ? -40.894 12.733 -89.651 1.00 51.19 278 LYS A CA 1
ATOM 2098 C C . LYS A 1 278 ? -40.370 13.751 -90.673 1.00 51.19 278 LYS A C 1
ATOM 2100 O O . LYS A 1 278 ? -40.241 13.406 -91.847 1.00 51.19 278 LYS A O 1
ATOM 2105 N N . ASP A 1 279 ? -40.001 14.951 -90.225 1.00 53.41 279 ASP A N 1
ATOM 2106 C CA . ASP A 1 279 ? -39.498 16.034 -91.080 1.00 53.41 279 ASP A CA 1
ATOM 2107 C C . ASP A 1 279 ? -37.958 16.072 -91.194 1.00 53.41 279 ASP A C 1
ATOM 2109 O O . ASP A 1 279 ? -37.429 16.601 -92.173 1.00 53.41 279 ASP A O 1
ATOM 2113 N N . GLU A 1 280 ? -37.219 15.406 -90.298 1.00 53.25 280 GLU A N 1
ATOM 2114 C CA . GLU A 1 280 ? -35.748 15.302 -90.375 1.00 53.25 280 GLU A CA 1
ATOM 2115 C C . GLU A 1 280 ? -35.248 14.227 -91.362 1.00 53.25 280 GLU A C 1
ATOM 2117 O O . GLU A 1 280 ? -34.101 14.268 -91.808 1.00 53.25 280 GLU A O 1
ATOM 2122 N N . LEU A 1 281 ? -36.114 13.307 -91.808 1.00 50.50 281 LEU A N 1
ATOM 2123 C CA . LEU A 1 281 ? -35.740 12.225 -92.732 1.00 50.50 281 LEU A CA 1
ATOM 2124 C C . LEU A 1 281 ? -35.754 12.640 -94.220 1.00 50.50 281 LEU A C 1
ATOM 2126 O O . LEU A 1 281 ? -35.435 11.835 -95.092 1.00 50.50 281 LEU A O 1
ATOM 2130 N N . LYS A 1 282 ? -36.111 13.894 -94.533 1.00 51.19 282 LYS A N 1
ATOM 2131 C CA . LYS A 1 282 ? -36.312 14.387 -95.910 1.00 51.19 282 LYS A CA 1
ATOM 2132 C C . LYS A 1 282 ? -35.172 15.250 -96.471 1.00 51.19 282 LYS A C 1
ATOM 2134 O O . LYS A 1 282 ? -35.277 15.723 -97.598 1.00 51.19 282 LYS A O 1
ATOM 2139 N N . VAL A 1 283 ? -34.087 15.452 -95.717 1.00 55.56 283 VAL A N 1
ATOM 2140 C CA . VAL A 1 283 ? -32.991 16.379 -96.088 1.00 55.56 283 VAL A CA 1
ATOM 2141 C C . VAL A 1 283 ? -31.675 15.673 -96.457 1.00 55.56 283 VAL A C 1
ATOM 2143 O O . VAL A 1 283 ? -30.743 16.321 -96.919 1.00 55.56 283 VAL A O 1
ATOM 2146 N N . TYR A 1 284 ? -31.595 14.341 -96.396 1.00 42.09 284 TYR A N 1
ATOM 2147 C CA . TYR A 1 284 ? -30.386 13.601 -96.806 1.00 42.09 284 TYR A CA 1
ATOM 2148 C C . TYR A 1 284 ? -30.543 12.804 -98.111 1.00 42.09 284 TYR A C 1
ATOM 2150 O O . TYR A 1 284 ? -29.888 11.789 -98.327 1.00 42.09 284 TYR A O 1
ATOM 2158 N N . GLU A 1 285 ? -31.392 13.309 -99.011 1.00 44.81 285 GLU A N 1
ATOM 2159 C CA . GLU A 1 285 ? -31.638 12.760 -100.352 1.00 44.81 285 GLU A CA 1
ATOM 2160 C C . GLU A 1 285 ? -31.238 13.735 -101.482 1.00 44.81 285 GLU A C 1
ATOM 2162 O O . GLU A 1 285 ? -31.851 13.787 -102.545 1.00 44.81 285 GLU A O 1
ATOM 2167 N N . THR A 1 286 ? -30.155 14.500 -101.289 1.00 51.47 286 THR A N 1
ATOM 2168 C CA . THR A 1 286 ? -29.526 15.313 -102.353 1.00 51.47 286 THR A CA 1
ATOM 2169 C C . THR A 1 286 ? -28.008 15.131 -102.392 1.00 51.47 286 THR A C 1
ATOM 2171 O O . THR A 1 286 ? -27.248 16.043 -102.078 1.00 51.47 286 THR A O 1
ATOM 2174 N N . GLY A 1 287 ? -27.553 13.941 -102.793 1.00 38.78 287 GLY A N 1
ATOM 2175 C CA . GLY A 1 287 ? -26.123 13.630 -102.901 1.00 38.78 287 GLY A CA 1
ATOM 2176 C C . GLY A 1 287 ? -25.810 12.433 -103.795 1.00 38.78 287 GLY A C 1
ATOM 2177 O O . GLY A 1 287 ? -25.047 11.558 -103.407 1.00 38.78 287 GLY A O 1
ATOM 2178 N N . LYS A 1 288 ? -26.424 12.360 -104.982 1.00 45.16 288 LYS A N 1
ATOM 2179 C CA . LYS A 1 288 ? -26.164 11.307 -105.975 1.00 45.16 288 LYS A CA 1
ATOM 2180 C C . LYS A 1 288 ? -25.742 11.925 -107.312 1.00 45.16 288 LYS A C 1
ATOM 2182 O O . LYS A 1 288 ? -26.598 12.205 -108.140 1.00 45.16 288 LYS A O 1
ATOM 2187 N N . GLN A 1 289 ? -24.437 12.128 -107.522 1.00 43.16 289 GLN A N 1
ATOM 2188 C CA . GLN A 1 289 ? -23.795 12.304 -108.840 1.00 43.16 289 GLN A CA 1
ATOM 2189 C C . GLN A 1 289 ? -22.270 12.113 -108.698 1.00 43.16 289 GLN A C 1
ATOM 2191 O O . GLN A 1 289 ? -21.600 12.956 -108.114 1.00 43.16 289 GLN A O 1
ATOM 2196 N N . GLY A 1 290 ? -21.719 11.001 -109.211 1.00 39.00 290 GLY A N 1
ATOM 2197 C CA . GLY A 1 290 ? -20.269 10.743 -109.147 1.00 39.00 290 GLY A CA 1
ATOM 2198 C C . GLY A 1 290 ? -19.746 9.366 -109.596 1.00 39.00 290 GLY A C 1
ATOM 2199 O O . GLY A 1 290 ? -18.538 9.166 -109.583 1.00 39.00 290 GLY A O 1
ATOM 2200 N N . GLU A 1 291 ? -20.591 8.427 -110.034 1.00 45.75 291 GLU A N 1
ATOM 2201 C CA . GLU A 1 291 ? -20.177 7.082 -110.493 1.00 45.75 291 GLU A CA 1
ATOM 2202 C C . GLU A 1 291 ? -20.162 6.931 -112.032 1.00 45.75 291 GLU A C 1
ATOM 2204 O O . GLU A 1 291 ? -20.897 6.123 -112.590 1.00 45.75 291 GLU A O 1
ATOM 2209 N N . SER A 1 292 ? -19.330 7.684 -112.769 1.00 48.53 292 SER A N 1
ATOM 2210 C CA . SER A 1 292 ? -19.178 7.420 -114.223 1.00 48.53 292 SER A CA 1
ATOM 2211 C C . SER A 1 292 ? -17.798 7.696 -114.848 1.00 48.53 292 SER A C 1
ATOM 2213 O O . SER A 1 292 ? -17.625 7.424 -116.034 1.00 48.53 292 SER A O 1
ATOM 2215 N N . ALA A 1 293 ? -16.791 8.185 -114.112 1.00 45.16 293 ALA A N 1
ATOM 2216 C CA . ALA A 1 293 ? -15.519 8.628 -114.717 1.00 45.16 293 ALA A CA 1
ATOM 2217 C C . ALA A 1 293 ? -14.317 7.667 -114.552 1.00 45.16 293 ALA A C 1
ATOM 2219 O O . ALA A 1 293 ? -13.270 7.897 -115.150 1.00 45.16 293 ALA A O 1
ATOM 2220 N N . ALA A 1 294 ? -14.441 6.568 -113.801 1.00 45.25 294 ALA A N 1
ATOM 2221 C CA . ALA A 1 294 ? -13.296 5.706 -113.463 1.00 45.25 294 ALA A CA 1
ATOM 2222 C C . ALA A 1 294 ? -13.013 4.549 -114.453 1.00 45.25 294 ALA A C 1
ATOM 2224 O O . ALA A 1 294 ? -12.020 3.846 -114.303 1.00 45.25 294 ALA A O 1
ATOM 2225 N N . MET A 1 295 ? -13.833 4.351 -115.492 1.00 49.09 295 MET A N 1
ATOM 2226 C CA . MET A 1 295 ? -13.682 3.241 -116.461 1.00 49.09 295 MET A CA 1
ATOM 2227 C C . MET A 1 295 ? -12.987 3.631 -117.785 1.00 49.09 295 MET A C 1
ATOM 2229 O O . MET A 1 295 ? -12.913 2.817 -118.701 1.00 49.09 295 MET A O 1
ATOM 2233 N N . GLY A 1 296 ? -12.463 4.861 -117.901 1.00 53.94 296 GLY A N 1
ATOM 2234 C CA . GLY A 1 296 ? -11.825 5.377 -119.126 1.00 53.94 296 GLY A CA 1
ATOM 2235 C C . GLY A 1 296 ? -10.291 5.336 -119.165 1.00 53.94 296 GLY A C 1
ATOM 2236 O O . GLY A 1 296 ? -9.716 5.389 -120.247 1.00 53.94 296 GLY A O 1
ATOM 2237 N N . TRP A 1 297 ? -9.610 5.217 -118.021 1.00 52.66 297 TRP A N 1
ATOM 2238 C CA . TRP A 1 297 ? -8.150 5.398 -117.957 1.00 52.66 297 TRP A CA 1
ATOM 2239 C C . TRP A 1 297 ? -7.348 4.125 -118.292 1.00 52.66 297 TRP A C 1
ATOM 2241 O O . TRP A 1 297 ? -6.252 4.201 -118.827 1.00 52.66 297 TRP A O 1
ATOM 2251 N N . LEU A 1 298 ? -7.928 2.935 -118.111 1.00 50.19 298 LEU A N 1
ATOM 2252 C CA . LEU A 1 298 ? -7.224 1.656 -118.308 1.00 50.19 298 LEU A CA 1
ATOM 2253 C C . LEU A 1 298 ? -7.115 1.178 -119.772 1.00 50.19 298 LEU A C 1
ATOM 2255 O O . LEU A 1 298 ? -6.673 0.058 -120.014 1.00 50.19 298 LEU A O 1
ATOM 2259 N N . LYS A 1 299 ? -7.509 1.995 -120.761 1.00 50.22 299 LYS A N 1
ATOM 2260 C CA . LYS A 1 299 ? -7.493 1.607 -122.188 1.00 50.22 299 LYS A CA 1
ATOM 2261 C C . LYS A 1 299 ? -6.484 2.379 -123.055 1.00 50.22 299 LYS A C 1
ATOM 2263 O O . LYS A 1 299 ? -6.235 1.952 -124.176 1.00 50.22 299 LYS A O 1
ATOM 2268 N N . SER A 1 300 ? -5.879 3.459 -122.548 1.00 51.28 300 SER A N 1
ATOM 2269 C CA . SER A 1 300 ? -4.894 4.268 -123.295 1.00 51.28 300 SER A CA 1
ATOM 2270 C C . SER A 1 300 ? -3.451 3.749 -123.167 1.00 51.28 300 SER A C 1
ATOM 2272 O O . SER A 1 300 ? -2.650 3.955 -124.068 1.00 51.28 300 SER A O 1
ATOM 2274 N N . GLU A 1 301 ? -3.134 3.005 -122.103 1.00 44.72 301 GLU A N 1
ATOM 2275 C CA . GLU A 1 301 ? -1.769 2.553 -121.767 1.00 44.72 301 GLU A CA 1
ATOM 2276 C C . GLU A 1 301 ? -1.201 1.465 -122.706 1.00 44.72 301 GLU A C 1
ATOM 2278 O O . GLU A 1 301 ? -0.006 1.184 -122.698 1.00 44.72 301 GLU A O 1
ATOM 2283 N N . LEU A 1 302 ? -2.043 0.814 -123.518 1.00 47.97 302 LEU A N 1
ATOM 2284 C CA . LEU A 1 302 ? -1.624 -0.320 -124.354 1.00 47.97 302 LEU A CA 1
ATOM 2285 C C . LEU A 1 302 ? -1.219 0.090 -125.783 1.00 47.97 302 LEU A C 1
ATOM 2287 O O . LEU A 1 302 ? -0.724 -0.744 -126.533 1.00 47.97 302 LEU A O 1
ATOM 2291 N N . GLN A 1 303 ? -1.425 1.352 -126.179 1.00 51.09 303 GLN A N 1
ATOM 2292 C CA . GLN A 1 303 ? -1.268 1.786 -127.575 1.00 51.09 303 GLN A CA 1
ATOM 2293 C C . GLN A 1 303 ? 0.013 2.602 -127.845 1.00 51.09 303 GLN A C 1
ATOM 2295 O O . GLN A 1 303 ? 0.447 2.687 -128.993 1.00 51.09 303 GLN A O 1
ATOM 2300 N N . ASP A 1 304 ? 0.684 3.104 -126.805 1.00 49.84 304 ASP A N 1
ATOM 2301 C CA . ASP A 1 304 ? 1.865 3.973 -126.938 1.00 49.84 304 ASP A CA 1
ATOM 2302 C C . ASP A 1 304 ? 3.208 3.213 -127.042 1.00 49.84 304 ASP A C 1
ATOM 2304 O O . ASP A 1 304 ? 4.258 3.820 -127.259 1.00 49.84 304 ASP A O 1
ATOM 2308 N N . SER A 1 305 ? 3.214 1.875 -126.955 1.00 47.84 305 SER A N 1
ATOM 2309 C CA . SER A 1 305 ? 4.464 1.092 -126.907 1.00 47.84 305 SER A CA 1
ATOM 2310 C C . SER A 1 305 ? 5.057 0.711 -128.276 1.00 47.84 305 SER A C 1
ATOM 2312 O O . SER A 1 305 ? 6.186 0.220 -128.327 1.00 47.84 305 SER A O 1
ATOM 2314 N N . GLU A 1 306 ? 4.339 0.898 -129.388 1.00 51.75 306 GLU A N 1
ATOM 2315 C CA . GLU A 1 306 ? 4.802 0.461 -130.721 1.00 51.75 306 GLU A CA 1
ATOM 2316 C C . GLU A 1 306 ? 5.414 1.591 -131.567 1.00 51.75 306 GLU A C 1
ATOM 2318 O O . GLU A 1 306 ? 6.274 1.329 -132.410 1.00 51.75 306 GLU A O 1
ATOM 2323 N N . ALA A 1 307 ? 5.083 2.857 -131.291 1.00 53.66 307 ALA A N 1
ATOM 2324 C CA . ALA A 1 307 ? 5.645 4.010 -132.007 1.00 53.66 307 ALA A CA 1
ATOM 2325 C C . ALA A 1 307 ? 7.110 4.311 -131.624 1.00 53.66 307 ALA A C 1
ATOM 2327 O O . ALA A 1 307 ? 7.875 4.833 -132.436 1.00 53.66 307 ALA A O 1
ATOM 2328 N N . ALA A 1 308 ? 7.538 3.915 -130.421 1.00 52.00 308 ALA A N 1
ATOM 2329 C CA . ALA A 1 308 ? 8.888 4.162 -129.908 1.00 52.00 308 ALA A CA 1
ATOM 2330 C C . ALA A 1 308 ? 9.989 3.338 -130.609 1.00 52.00 308 ALA A C 1
ATOM 2332 O O . ALA A 1 308 ? 11.172 3.651 -130.499 1.00 52.00 308 ALA A O 1
ATOM 2333 N N . LYS A 1 309 ? 9.628 2.288 -131.356 1.00 52.88 309 LYS A N 1
ATOM 2334 C CA . LYS A 1 309 ? 10.601 1.330 -131.908 1.00 52.88 309 LYS A CA 1
ATOM 2335 C C . LYS A 1 309 ? 11.227 1.756 -133.240 1.00 52.88 309 LYS A C 1
ATOM 2337 O O . LYS A 1 309 ? 12.304 1.277 -133.575 1.00 52.88 309 LYS A O 1
ATOM 2342 N N . ALA A 1 310 ? 10.574 2.642 -133.995 1.00 55.72 310 ALA A N 1
ATOM 2343 C CA . ALA A 1 310 ? 11.030 3.048 -135.328 1.00 55.72 310 ALA A CA 1
ATOM 2344 C C . ALA A 1 310 ? 11.988 4.255 -135.312 1.00 55.72 310 ALA A C 1
ATOM 2346 O O . ALA A 1 310 ? 12.846 4.353 -136.185 1.00 55.72 310 ALA A O 1
ATOM 2347 N N . ALA A 1 311 ? 11.891 5.138 -134.310 1.00 56.28 311 ALA A N 1
ATOM 2348 C CA . ALA A 1 311 ? 12.770 6.306 -134.171 1.00 56.28 311 ALA A CA 1
ATOM 2349 C C . ALA A 1 311 ? 14.208 5.930 -133.753 1.00 56.28 311 ALA A C 1
ATOM 2351 O O . ALA A 1 311 ? 15.168 6.578 -134.169 1.00 56.28 311 ALA A O 1
ATOM 2352 N N . LEU A 1 312 ? 14.356 4.825 -133.013 1.00 54.84 312 LEU A N 1
ATOM 2353 C CA . LEU A 1 312 ? 15.638 4.336 -132.493 1.00 54.84 312 LEU A CA 1
ATOM 2354 C C . LEU A 1 312 ? 16.637 3.920 -133.584 1.00 54.84 312 LEU A C 1
ATOM 2356 O O . LEU A 1 312 ? 17.839 3.999 -133.368 1.00 54.84 312 LEU A O 1
ATOM 2360 N N . ALA A 1 313 ? 16.182 3.490 -134.764 1.00 56.81 313 ALA A N 1
ATOM 2361 C CA . ALA A 1 313 ? 17.089 2.987 -135.800 1.00 56.81 313 ALA A CA 1
ATOM 2362 C C . ALA A 1 313 ? 17.886 4.102 -136.503 1.00 56.81 313 ALA A C 1
ATOM 2364 O O . ALA A 1 313 ? 18.999 3.868 -136.966 1.00 56.81 313 ALA A O 1
ATOM 2365 N N . THR A 1 314 ? 17.334 5.315 -136.574 1.00 57.94 314 THR A N 1
ATOM 2366 C CA . THR A 1 314 ? 17.974 6.469 -137.227 1.00 57.94 314 THR A CA 1
ATOM 2367 C C . THR A 1 314 ? 18.973 7.202 -136.331 1.00 57.94 314 THR A C 1
ATOM 2369 O O . THR A 1 314 ? 19.927 7.778 -136.844 1.00 57.94 314 THR A O 1
ATOM 2372 N N . GLU A 1 315 ? 18.817 7.132 -135.008 1.00 53.31 315 GLU A N 1
ATOM 2373 C CA . GLU A 1 315 ? 19.807 7.647 -134.047 1.00 53.31 315 GLU A CA 1
ATOM 2374 C C . GLU A 1 315 ? 21.100 6.821 -134.038 1.00 53.31 315 GLU A C 1
ATOM 2376 O O . GLU A 1 315 ? 22.184 7.378 -133.887 1.00 53.31 315 GLU A O 1
ATOM 2381 N N . VAL A 1 316 ? 21.011 5.508 -134.280 1.00 60.12 316 VAL A N 1
ATOM 2382 C CA . VAL A 1 316 ? 22.177 4.605 -134.236 1.00 60.12 316 VAL A CA 1
ATOM 2383 C C . VAL A 1 316 ? 23.247 4.993 -135.262 1.00 60.12 316 VAL A C 1
ATOM 2385 O O . VAL A 1 316 ? 24.433 4.876 -134.981 1.00 60.12 316 VAL A O 1
ATOM 2388 N N . GLN A 1 317 ? 22.859 5.525 -136.422 1.00 56.94 317 GLN A N 1
ATOM 2389 C CA . GLN A 1 317 ? 23.816 5.885 -137.471 1.00 56.94 317 GLN A CA 1
ATOM 2390 C C . GLN A 1 317 ? 24.462 7.270 -137.260 1.00 56.94 317 GLN A C 1
ATOM 2392 O O . GLN A 1 317 ? 25.578 7.503 -137.719 1.00 56.94 317 GLN A O 1
ATOM 2397 N N . ALA A 1 318 ? 23.802 8.182 -136.535 1.00 61.62 318 ALA A N 1
ATOM 2398 C CA . ALA A 1 318 ? 24.417 9.431 -136.074 1.00 61.62 318 ALA A CA 1
ATOM 2399 C C . ALA A 1 318 ? 25.409 9.164 -134.927 1.00 61.62 318 ALA A C 1
ATOM 2401 O O . ALA A 1 318 ? 26.508 9.729 -134.913 1.00 61.62 318 ALA A O 1
ATOM 2402 N N . ALA A 1 319 ? 25.064 8.217 -134.048 1.00 55.56 319 ALA A N 1
ATOM 2403 C CA . ALA A 1 319 ? 25.895 7.792 -132.928 1.00 55.56 319 ALA A CA 1
ATOM 2404 C C . ALA A 1 319 ? 27.252 7.212 -133.370 1.00 55.56 319 ALA A C 1
ATOM 2406 O O . ALA A 1 319 ? 28.248 7.397 -132.679 1.00 55.56 319 ALA A O 1
ATOM 2407 N N . GLU A 1 320 ? 27.340 6.568 -134.539 1.00 62.28 320 GLU A N 1
ATOM 2408 C CA . GLU A 1 320 ? 28.616 6.046 -135.059 1.00 62.28 320 GLU A CA 1
ATOM 2409 C C . GLU A 1 320 ? 29.613 7.154 -135.446 1.00 62.28 320 GLU A C 1
ATOM 2411 O O . GLU A 1 320 ? 30.823 6.948 -135.359 1.00 62.28 320 GLU A O 1
ATOM 2416 N N . SER A 1 321 ? 29.136 8.341 -135.835 1.00 58.28 321 SER A N 1
ATOM 2417 C CA . SER A 1 321 ? 30.018 9.479 -136.138 1.00 58.28 321 SER A CA 1
ATOM 2418 C C . SER A 1 321 ? 30.494 10.204 -134.876 1.00 58.28 321 SER A C 1
ATOM 2420 O O . SER A 1 321 ? 31.659 10.589 -134.793 1.00 58.28 321 SER A O 1
ATOM 2422 N N . GLU A 1 322 ? 29.634 10.290 -133.857 1.00 64.25 322 GLU A N 1
ATOM 2423 C CA . GLU A 1 322 ? 29.998 10.766 -132.517 1.00 64.25 322 GLU A CA 1
ATOM 2424 C C . GLU A 1 322 ? 30.966 9.799 -131.817 1.00 64.25 322 GLU A C 1
ATOM 2426 O O . GLU A 1 322 ? 31.816 10.226 -131.036 1.00 64.25 322 GLU A O 1
ATOM 2431 N N . LEU A 1 323 ? 30.912 8.502 -132.144 1.00 64.06 323 LEU A N 1
ATOM 2432 C CA . LEU A 1 323 ? 31.816 7.491 -131.594 1.00 64.06 323 LEU A CA 1
ATOM 2433 C C . LEU A 1 323 ? 33.283 7.734 -131.995 1.00 64.06 323 LEU A C 1
ATOM 2435 O O . LEU A 1 323 ? 34.183 7.517 -131.187 1.00 64.06 323 LEU A O 1
ATOM 2439 N N . ALA A 1 324 ? 33.542 8.244 -133.202 1.00 67.00 324 ALA A N 1
ATOM 2440 C CA . ALA A 1 324 ? 34.903 8.530 -133.662 1.00 67.00 324 ALA A CA 1
ATOM 2441 C C . ALA A 1 324 ? 35.518 9.772 -132.980 1.00 67.00 324 ALA A C 1
ATOM 2443 O O . ALA A 1 324 ? 36.704 9.769 -132.645 1.00 67.00 324 ALA A O 1
ATOM 2444 N N . GLU A 1 325 ? 34.727 10.820 -132.715 1.00 67.88 325 GLU A N 1
ATOM 2445 C CA . GLU A 1 325 ? 35.165 11.941 -131.863 1.00 67.88 325 GLU A CA 1
ATOM 2446 C C . GLU A 1 325 ? 35.309 11.501 -130.399 1.00 67.88 325 GLU A C 1
ATOM 2448 O O . GLU A 1 325 ? 36.282 11.873 -129.731 1.00 67.88 325 GLU A O 1
ATOM 2453 N N . SER A 1 326 ? 34.413 10.628 -129.928 1.00 64.75 326 SER A N 1
ATOM 2454 C CA . SER A 1 326 ? 34.484 10.010 -128.603 1.00 64.75 326 SER A CA 1
ATOM 2455 C C . SER A 1 326 ? 35.794 9.251 -128.389 1.00 64.75 326 SER A C 1
ATOM 2457 O O . SER A 1 326 ? 36.372 9.372 -127.316 1.00 64.75 326 SER A O 1
ATOM 2459 N N . GLU A 1 327 ? 36.327 8.525 -129.375 1.00 74.56 327 GLU A N 1
ATOM 2460 C CA . GLU A 1 327 ? 37.607 7.809 -129.226 1.00 74.56 327 GLU A CA 1
ATOM 2461 C C . GLU A 1 327 ? 38.812 8.748 -129.030 1.00 74.56 327 GLU A C 1
ATOM 2463 O O . GLU A 1 327 ? 39.770 8.409 -128.327 1.00 74.56 327 GLU A O 1
ATOM 2468 N N . THR A 1 328 ? 38.779 9.953 -129.610 1.00 71.69 328 THR A N 1
ATOM 2469 C CA . THR A 1 328 ? 39.844 10.949 -129.393 1.00 71.69 328 THR A CA 1
ATOM 2470 C C . THR A 1 328 ? 39.737 11.609 -128.021 1.00 71.69 328 THR A C 1
ATOM 2472 O O . THR A 1 328 ? 40.736 11.697 -127.306 1.00 71.69 328 THR A O 1
ATOM 2475 N N . LEU A 1 329 ? 38.519 11.961 -127.596 1.00 71.25 329 LEU A N 1
ATOM 2476 C CA . LEU A 1 329 ? 38.240 12.416 -126.233 1.00 71.25 329 LEU A CA 1
ATOM 2477 C C . LEU A 1 329 ? 38.539 11.335 -125.193 1.00 71.25 329 LEU A C 1
ATOM 2479 O O . LEU A 1 329 ? 38.974 11.665 -124.095 1.00 71.25 329 LEU A O 1
ATOM 2483 N N . GLN A 1 330 ? 38.358 10.058 -125.530 1.00 75.94 330 GLN A N 1
ATOM 2484 C CA . GLN A 1 330 ? 38.641 8.931 -124.648 1.00 75.94 330 GLN A CA 1
ATOM 2485 C C . GLN A 1 330 ? 40.133 8.834 -124.323 1.00 75.94 330 GLN A C 1
ATOM 2487 O O . GLN A 1 330 ? 40.481 8.620 -123.166 1.00 75.94 330 GLN A O 1
ATOM 2492 N N . LYS A 1 331 ? 41.021 9.062 -125.297 1.00 74.25 331 LYS A N 1
ATOM 2493 C CA . LYS A 1 331 ? 42.470 9.077 -125.038 1.00 74.25 331 LYS A CA 1
ATOM 2494 C C . LYS A 1 331 ? 42.906 10.252 -124.163 1.00 74.25 331 LYS A C 1
ATOM 2496 O O . LYS A 1 331 ? 43.721 10.068 -123.260 1.00 74.25 331 LYS A O 1
ATOM 2501 N N . ASP A 1 332 ? 42.348 11.440 -124.387 1.00 71.88 332 ASP A N 1
ATOM 2502 C CA . ASP A 1 332 ? 42.627 12.609 -123.541 1.00 71.88 332 ASP A CA 1
ATOM 2503 C C . ASP A 1 332 ? 42.033 12.446 -122.131 1.00 71.88 332 ASP A C 1
ATOM 2505 O O . ASP A 1 332 ? 42.649 12.838 -121.134 1.00 71.88 332 ASP A O 1
ATOM 2509 N N . LEU A 1 333 ? 40.864 11.807 -122.027 1.00 73.56 333 LEU A N 1
ATOM 2510 C CA . LEU A 1 333 ? 40.270 11.393 -120.760 1.00 73.56 333 LEU A CA 1
ATOM 2511 C C . LEU A 1 333 ? 41.155 10.380 -120.041 1.00 73.56 333 LEU A C 1
ATOM 2513 O O . LEU A 1 333 ? 41.417 10.580 -118.865 1.00 73.56 333 LEU A O 1
ATOM 2517 N N . GLU A 1 334 ? 41.668 9.348 -120.708 1.00 78.25 334 GLU A N 1
ATOM 2518 C CA . GLU A 1 334 ? 42.555 8.349 -120.094 1.00 78.25 334 GLU A CA 1
ATOM 2519 C C . GLU A 1 334 ? 43.824 8.987 -119.514 1.00 78.25 334 GLU A C 1
ATOM 2521 O O . GLU A 1 334 ? 44.202 8.691 -118.377 1.00 78.25 334 GLU A O 1
ATOM 2526 N N . ALA A 1 335 ? 44.442 9.929 -120.232 1.00 75.50 335 ALA A N 1
ATOM 2527 C CA . ALA A 1 335 ? 45.595 10.672 -119.723 1.00 75.50 335 ALA A CA 1
ATOM 2528 C C . ALA A 1 335 ? 45.238 11.523 -118.489 1.00 75.50 335 ALA A C 1
ATOM 2530 O O . ALA A 1 335 ? 45.992 11.579 -117.515 1.00 75.50 335 ALA A O 1
ATOM 2531 N N . ARG A 1 336 ? 44.062 12.158 -118.492 1.00 80.31 336 ARG A N 1
ATOM 2532 C CA . ARG A 1 336 ? 43.577 12.947 -117.354 1.00 80.31 336 ARG A CA 1
ATOM 2533 C C . ARG A 1 336 ? 43.146 12.075 -116.175 1.00 80.31 336 ARG A C 1
ATOM 2535 O O . ARG A 1 336 ? 43.358 12.471 -115.034 1.00 80.31 336 ARG A O 1
ATOM 2542 N N . HIS A 1 337 ? 42.613 10.887 -116.438 1.00 80.12 337 HIS A N 1
ATOM 2543 C CA . HIS A 1 337 ? 42.286 9.875 -115.439 1.00 80.12 337 HIS A CA 1
ATOM 2544 C C . HIS A 1 337 ? 43.540 9.401 -114.711 1.00 80.12 337 HIS A C 1
ATOM 2546 O O . HIS A 1 337 ? 43.529 9.349 -113.490 1.00 80.12 337 HIS A O 1
ATOM 2552 N N . GLN A 1 338 ? 44.649 9.171 -115.418 1.00 76.31 338 GLN A N 1
ATOM 2553 C CA . GLN A 1 338 ? 45.907 8.795 -114.766 1.00 76.31 338 GLN A CA 1
ATOM 2554 C C . GLN A 1 338 ? 46.446 9.890 -113.829 1.00 76.31 338 GLN A C 1
ATOM 2556 O O . GLN A 1 338 ? 46.945 9.583 -112.747 1.00 76.31 338 GLN A O 1
ATOM 2561 N N . VAL A 1 339 ? 46.321 11.169 -114.203 1.00 80.19 339 VAL A N 1
ATOM 2562 C CA . VAL A 1 339 ? 46.699 12.295 -113.326 1.00 80.19 339 VAL A CA 1
ATOM 2563 C C . VAL A 1 339 ? 45.763 12.388 -112.119 1.00 80.19 339 VAL A C 1
ATOM 2565 O O . VAL A 1 339 ? 46.228 12.501 -110.985 1.00 80.19 339 VAL A O 1
ATOM 2568 N N . LEU A 1 340 ? 44.454 12.281 -112.353 1.00 81.56 340 LEU A N 1
ATOM 2569 C CA . LEU A 1 340 ? 43.445 12.295 -111.296 1.00 81.56 340 LEU A CA 1
ATOM 2570 C C . LEU A 1 340 ? 43.592 11.107 -110.342 1.00 81.56 340 LEU A C 1
ATOM 2572 O O . LEU A 1 340 ? 43.383 11.283 -109.150 1.00 81.56 340 LEU A O 1
ATOM 2576 N N . ASP A 1 341 ? 43.998 9.931 -110.817 1.00 82.25 341 ASP A N 1
ATOM 2577 C CA . ASP A 1 341 ? 44.272 8.769 -109.968 1.00 82.25 341 ASP A CA 1
ATOM 2578 C C . ASP A 1 341 ? 45.475 9.023 -109.048 1.00 82.25 341 ASP A C 1
ATOM 2580 O O . ASP A 1 341 ? 45.448 8.654 -107.871 1.00 82.25 341 ASP A O 1
ATOM 2584 N N . GLY A 1 342 ? 46.505 9.713 -109.549 1.00 80.38 342 GLY A N 1
ATOM 2585 C CA . GLY A 1 342 ? 47.640 10.165 -108.744 1.00 80.38 342 GLY A CA 1
ATOM 2586 C C . GLY A 1 342 ? 47.230 11.159 -107.653 1.00 80.38 342 GLY A C 1
ATOM 2587 O O . GLY A 1 342 ? 47.538 10.957 -106.477 1.00 80.38 342 GLY A O 1
ATOM 2588 N N . GLU A 1 343 ? 46.482 12.202 -108.018 1.00 82.88 343 GLU A N 1
ATOM 2589 C CA . GLU A 1 343 ? 45.967 13.204 -107.072 1.00 82.88 343 GLU A CA 1
ATOM 2590 C C . GLU A 1 343 ? 44.975 12.600 -106.068 1.00 82.88 343 GLU A C 1
ATOM 2592 O O . GLU A 1 343 ? 44.994 12.939 -104.885 1.00 82.88 343 GLU A O 1
ATOM 2597 N N . LEU A 1 344 ? 44.139 11.663 -106.513 1.00 80.94 344 LEU A N 1
ATOM 2598 C CA . LEU A 1 344 ? 43.172 10.960 -105.681 1.00 80.94 344 LEU A CA 1
ATOM 2599 C C . LEU A 1 344 ? 43.866 10.070 -104.652 1.00 80.94 344 LEU A C 1
ATOM 2601 O O . LEU A 1 344 ? 43.425 10.017 -103.506 1.00 80.94 344 LEU A O 1
ATOM 2605 N N . ASN A 1 345 ? 44.939 9.375 -105.029 1.00 80.00 345 ASN A N 1
ATOM 2606 C CA . ASN A 1 345 ? 45.701 8.562 -104.086 1.00 80.00 345 ASN A CA 1
ATOM 2607 C C . ASN A 1 345 ? 46.426 9.438 -103.055 1.00 80.00 345 ASN A C 1
ATOM 2609 O O . ASN A 1 345 ? 46.302 9.174 -101.860 1.00 80.00 345 ASN A O 1
ATOM 2613 N N . ALA A 1 346 ? 47.038 10.550 -103.473 1.00 79.19 346 ALA A N 1
ATOM 2614 C CA . ALA A 1 346 ? 47.615 11.523 -102.541 1.00 79.19 346 ALA A CA 1
ATOM 2615 C C . ALA A 1 346 ? 46.554 12.141 -101.605 1.00 79.19 346 ALA A C 1
ATOM 2617 O O . ALA A 1 346 ? 46.781 12.309 -100.406 1.00 79.19 346 ALA A O 1
ATOM 2618 N N . ALA A 1 347 ? 45.356 12.431 -102.119 1.00 76.56 347 ALA A N 1
ATOM 2619 C CA . ALA A 1 347 ? 44.240 12.925 -101.318 1.00 76.56 347 ALA A CA 1
ATOM 2620 C C . ALA A 1 347 ? 43.694 11.864 -100.347 1.00 76.56 347 ALA A C 1
ATOM 2622 O O . ALA A 1 347 ? 43.312 12.212 -99.231 1.00 76.56 347 ALA A O 1
ATOM 2623 N N . LYS A 1 348 ? 43.671 10.579 -100.730 1.00 81.75 348 LYS A N 1
ATOM 2624 C CA . LYS A 1 348 ? 43.302 9.464 -99.840 1.00 81.75 348 LYS A CA 1
ATOM 2625 C C . LYS A 1 348 ? 44.302 9.312 -98.700 1.00 81.75 348 LYS A C 1
ATOM 2627 O O . LYS A 1 348 ? 43.879 9.155 -97.560 1.00 81.75 348 LYS A O 1
ATOM 2632 N N . GLU A 1 349 ? 45.595 9.416 -98.985 1.00 81.62 349 GLU A N 1
ATOM 2633 C CA . GLU A 1 349 ? 46.646 9.365 -97.965 1.00 81.62 349 GLU A CA 1
ATOM 2634 C C . GLU A 1 349 ? 46.566 10.570 -97.015 1.00 81.62 349 GLU A C 1
ATOM 2636 O O . GLU A 1 349 ? 46.559 10.401 -95.796 1.00 81.62 349 GLU A O 1
ATOM 2641 N N . ALA A 1 350 ? 46.383 11.784 -97.547 1.00 79.75 350 ALA A N 1
ATOM 2642 C CA . ALA A 1 350 ? 46.190 12.986 -96.733 1.00 79.75 350 ALA A CA 1
ATOM 2643 C C . ALA A 1 350 ? 44.894 12.941 -95.901 1.00 79.75 350 ALA A C 1
ATOM 2645 O O . ALA A 1 350 ? 44.849 13.437 -94.772 1.00 79.75 350 ALA A O 1
ATOM 2646 N N . LYS A 1 351 ? 43.831 12.338 -96.442 1.00 86.00 351 LYS A N 1
ATOM 2647 C CA . LYS A 1 351 ? 42.577 12.101 -95.723 1.00 86.00 351 LYS A CA 1
ATOM 2648 C C . LYS A 1 351 ? 42.774 11.087 -94.596 1.00 86.00 351 LYS A C 1
ATOM 2650 O O . LYS A 1 351 ? 42.338 11.372 -93.489 1.00 86.00 351 LYS A O 1
ATOM 2655 N N . ALA A 1 352 ? 43.462 9.974 -94.846 1.00 79.69 352 ALA A N 1
ATOM 2656 C CA . ALA A 1 352 ? 43.755 8.968 -93.826 1.00 79.69 352 ALA A CA 1
ATOM 2657 C C . ALA A 1 352 ? 44.594 9.551 -92.676 1.00 79.69 352 ALA A C 1
ATOM 2659 O O . ALA A 1 352 ? 44.300 9.294 -91.511 1.00 79.69 352 ALA A O 1
ATOM 2660 N N . ALA A 1 353 ? 45.575 10.407 -92.987 1.00 78.69 353 ALA A N 1
ATOM 2661 C CA . ALA A 1 353 ? 46.353 11.124 -91.977 1.00 78.69 353 ALA A CA 1
ATOM 2662 C C . ALA A 1 353 ? 45.476 12.063 -91.126 1.00 78.69 353 ALA A C 1
ATOM 2664 O O . ALA A 1 353 ? 45.517 12.016 -89.901 1.00 78.69 353 ALA A O 1
ATOM 2665 N N . ARG A 1 354 ? 44.598 12.857 -91.756 1.00 80.94 354 ARG A N 1
ATOM 2666 C CA . ARG A 1 354 ? 43.653 13.721 -91.023 1.00 80.94 354 ARG A CA 1
ATOM 2667 C C . ARG A 1 354 ? 42.630 12.929 -90.211 1.00 80.94 354 ARG A C 1
ATOM 2669 O O . ARG A 1 354 ? 42.227 13.363 -89.137 1.00 80.94 354 ARG A O 1
ATOM 2676 N N . GLU A 1 355 ? 42.181 11.783 -90.708 1.00 83.25 355 GLU A N 1
ATOM 2677 C CA . GLU A 1 355 ? 41.274 10.900 -89.974 1.00 83.25 355 GLU A CA 1
ATOM 2678 C C . GLU A 1 355 ? 41.956 10.317 -88.732 1.00 83.25 355 GLU A C 1
ATOM 2680 O O . GLU A 1 355 ? 41.334 10.297 -87.670 1.00 83.25 355 GLU A O 1
ATOM 2685 N N . ALA A 1 356 ? 43.241 9.961 -88.820 1.00 79.69 356 ALA A N 1
ATOM 2686 C CA . ALA A 1 356 ? 44.035 9.552 -87.664 1.00 79.69 356 ALA A CA 1
ATOM 2687 C C . ALA A 1 356 ? 44.184 10.688 -86.631 1.00 79.69 356 ALA A C 1
ATOM 2689 O O . ALA A 1 356 ? 43.906 10.473 -85.451 1.00 79.69 356 ALA A O 1
ATOM 2690 N N . ASP A 1 357 ? 44.506 11.910 -87.067 1.00 78.75 357 ASP A N 1
ATOM 2691 C CA . ASP A 1 357 ? 44.625 13.070 -86.167 1.00 78.75 357 ASP A CA 1
ATOM 2692 C C . ASP A 1 357 ? 43.286 13.417 -85.498 1.00 78.75 357 ASP A C 1
ATOM 2694 O O . ASP A 1 357 ? 43.209 13.658 -84.293 1.00 78.75 357 ASP A O 1
ATOM 2698 N N . THR A 1 358 ? 42.185 13.399 -86.256 1.00 78.62 358 THR A N 1
ATOM 2699 C CA . THR A 1 358 ? 40.849 13.648 -85.687 1.00 78.62 358 THR A CA 1
ATOM 2700 C C . THR A 1 358 ? 40.389 12.532 -84.750 1.00 78.62 358 THR A C 1
ATOM 2702 O O . THR A 1 358 ? 39.632 12.808 -83.820 1.00 78.62 358 THR A O 1
ATOM 2705 N N . ALA A 1 359 ? 40.830 11.288 -84.956 1.00 78.88 359 ALA A N 1
ATOM 2706 C CA . ALA A 1 359 ? 40.578 10.195 -84.024 1.00 78.88 359 ALA A CA 1
ATOM 2707 C C . ALA A 1 359 ? 41.351 10.389 -82.710 1.00 78.88 359 ALA A C 1
ATOM 2709 O O . ALA A 1 359 ? 40.761 10.215 -81.645 1.00 78.88 359 ALA A O 1
ATOM 2710 N N . ALA A 1 360 ? 42.613 10.828 -82.775 1.00 81.69 360 ALA A N 1
ATOM 2711 C CA . ALA A 1 360 ? 43.418 11.139 -81.593 1.00 81.69 360 ALA A CA 1
ATOM 2712 C C . ALA A 1 360 ? 42.808 12.287 -80.768 1.00 81.69 360 ALA A C 1
ATOM 2714 O O . ALA A 1 360 ? 42.561 12.127 -79.576 1.00 81.69 360 ALA A O 1
ATOM 2715 N N . VAL A 1 361 ? 42.430 13.396 -81.413 1.00 81.69 361 VAL A N 1
ATOM 2716 C CA . VAL A 1 361 ? 41.794 14.538 -80.726 1.00 81.69 361 VAL A CA 1
ATOM 2717 C C . VAL A 1 361 ? 40.439 14.161 -80.112 1.00 81.69 361 VAL A C 1
ATOM 2719 O O . VAL A 1 361 ? 40.086 14.631 -79.031 1.00 81.69 361 VAL A O 1
ATOM 2722 N N . ARG A 1 362 ? 39.656 13.290 -80.766 1.00 81.81 362 ARG A N 1
ATOM 2723 C CA . ARG A 1 362 ? 38.406 12.776 -80.179 1.00 81.81 362 ARG A CA 1
ATOM 2724 C C . ARG A 1 362 ? 38.658 11.883 -78.968 1.00 81.81 362 ARG A C 1
ATOM 2726 O O . ARG A 1 362 ? 37.851 11.925 -78.045 1.00 81.81 362 ARG A O 1
ATOM 2733 N N . ALA A 1 363 ? 39.734 11.099 -78.968 1.00 80.25 363 ALA A N 1
ATOM 2734 C CA . ALA A 1 363 ? 40.107 10.275 -77.824 1.00 80.25 363 ALA A CA 1
ATOM 2735 C C . ALA A 1 363 ? 40.511 11.145 -76.622 1.00 80.25 363 ALA A C 1
ATOM 2737 O O . ALA A 1 363 ? 39.974 10.952 -75.535 1.00 80.25 363 ALA A O 1
ATOM 2738 N N . GLU A 1 364 ? 41.348 12.164 -76.835 1.00 84.25 364 GLU A N 1
ATOM 2739 C CA . GLU A 1 364 ? 41.746 13.118 -75.785 1.00 84.25 364 GLU A CA 1
ATOM 2740 C C . GLU A 1 364 ? 40.547 13.902 -75.229 1.00 84.25 364 GLU A C 1
ATOM 2742 O O . GLU A 1 364 ? 40.418 14.096 -74.020 1.00 84.25 364 GLU A O 1
ATOM 2747 N N . TRP A 1 365 ? 39.615 14.322 -76.091 1.00 82.44 365 TRP A N 1
ATOM 2748 C CA . TRP A 1 365 ? 38.389 14.978 -75.633 1.00 82.44 365 TRP A CA 1
ATOM 2749 C C . TRP A 1 365 ? 37.478 14.007 -74.864 1.00 82.44 365 TRP A C 1
ATOM 2751 O O . TRP A 1 365 ? 36.935 14.378 -73.824 1.00 82.44 365 TRP A O 1
ATOM 2761 N N . ALA A 1 366 ? 37.329 12.759 -75.311 1.00 80.69 366 ALA A N 1
ATOM 2762 C CA . ALA A 1 366 ? 36.556 11.758 -74.576 1.00 80.69 366 ALA A CA 1
ATOM 2763 C C . ALA A 1 366 ? 37.144 11.495 -73.176 1.00 80.69 366 ALA A C 1
ATOM 2765 O O . ALA A 1 366 ? 36.393 11.410 -72.205 1.00 80.69 366 ALA A O 1
ATOM 2766 N N . GLU A 1 367 ? 38.472 11.452 -73.051 1.00 83.00 367 GLU A N 1
ATOM 2767 C CA . GLU A 1 367 ? 39.163 11.339 -71.764 1.00 83.00 367 GLU A CA 1
ATOM 2768 C C . GLU A 1 367 ? 38.926 12.574 -70.881 1.00 83.00 367 GLU A C 1
ATOM 2770 O O . GLU A 1 367 ? 38.543 12.444 -69.717 1.00 83.00 367 GLU A O 1
ATOM 2775 N N . ALA A 1 368 ? 39.040 13.781 -71.444 1.00 77.50 368 ALA A N 1
ATOM 2776 C CA . ALA A 1 368 ? 38.752 15.022 -70.728 1.00 77.50 368 ALA A CA 1
ATOM 2777 C C . ALA A 1 368 ? 37.288 15.108 -70.255 1.00 77.50 368 ALA A C 1
ATOM 2779 O O . ALA A 1 368 ? 37.025 15.583 -69.147 1.00 77.50 368 ALA A O 1
ATOM 2780 N N . GLN A 1 369 ? 36.332 14.619 -71.053 1.00 78.88 369 GLN A N 1
ATOM 2781 C CA . GLN A 1 369 ? 34.936 14.504 -70.624 1.00 78.88 369 GLN A CA 1
ATOM 2782 C C . GLN A 1 369 ? 34.782 13.495 -69.490 1.00 78.88 369 GLN A C 1
ATOM 2784 O O . GLN A 1 369 ? 34.091 13.806 -68.524 1.00 78.88 369 GLN A O 1
ATOM 2789 N N . GLY A 1 370 ? 35.472 12.352 -69.562 1.00 82.00 370 GLY A N 1
ATOM 2790 C CA . GLY A 1 370 ? 35.512 11.357 -68.490 1.00 82.00 370 GLY A CA 1
ATOM 2791 C C . GLY A 1 370 ? 35.982 11.951 -67.160 1.00 82.00 370 GLY A C 1
ATOM 2792 O O . GLY A 1 370 ? 35.313 11.793 -66.135 1.00 82.00 370 GLY A O 1
ATOM 2793 N N . VAL A 1 371 ? 37.075 12.719 -67.185 1.00 84.62 371 VAL A N 1
ATOM 2794 C CA . VAL A 1 371 ? 37.600 13.435 -66.010 1.00 84.62 371 VAL A CA 1
ATOM 2795 C C . VAL A 1 371 ? 36.608 14.487 -65.501 1.00 84.62 371 VAL A C 1
ATOM 2797 O O . VAL A 1 371 ? 36.391 14.597 -64.294 1.00 84.62 371 VAL A O 1
ATOM 2800 N N . GLN A 1 372 ? 35.960 15.238 -66.397 1.00 83.69 372 GLN A N 1
ATOM 2801 C CA . GLN A 1 372 ? 34.948 16.228 -66.021 1.00 83.69 372 GLN A CA 1
ATOM 2802 C C . GLN A 1 372 ? 33.733 15.580 -65.337 1.00 83.69 372 GLN A C 1
ATOM 2804 O O . GLN A 1 372 ? 33.251 16.105 -64.330 1.00 83.69 372 GLN A O 1
ATOM 2809 N N . THR A 1 373 ? 33.246 14.443 -65.845 1.00 83.38 373 THR A N 1
ATOM 2810 C CA . THR A 1 373 ? 32.165 13.681 -65.203 1.00 83.38 373 THR A CA 1
ATOM 2811 C C . THR A 1 373 ? 32.582 13.146 -63.839 1.00 83.38 373 THR A C 1
ATOM 2813 O O . THR A 1 373 ? 31.849 13.354 -62.876 1.00 83.38 373 THR A O 1
ATOM 2816 N N . ALA A 1 374 ? 33.784 12.575 -63.717 1.00 80.88 374 ALA A N 1
ATOM 2817 C CA . ALA A 1 374 ? 34.291 12.063 -62.445 1.00 80.88 374 ALA A CA 1
ATOM 2818 C C . ALA A 1 374 ? 34.420 13.173 -61.384 1.00 80.88 374 ALA A C 1
ATOM 2820 O O . ALA A 1 374 ? 34.006 12.999 -60.239 1.00 80.88 374 ALA A O 1
ATOM 2821 N N . LEU A 1 375 ? 34.920 14.353 -61.765 1.00 82.81 375 LEU A N 1
ATOM 2822 C CA . LEU A 1 375 ? 34.980 15.517 -60.873 1.00 82.81 375 LEU A CA 1
ATOM 2823 C C . LEU A 1 375 ? 33.585 16.022 -60.482 1.00 82.81 375 LEU A C 1
ATOM 2825 O O . LEU A 1 375 ? 33.361 16.383 -59.328 1.00 82.81 375 LEU A O 1
ATOM 2829 N N . SER A 1 376 ? 32.632 16.041 -61.417 1.00 83.00 376 SER A N 1
ATOM 2830 C CA . SER A 1 376 ? 31.248 16.427 -61.119 1.00 83.00 376 SER A CA 1
ATOM 2831 C C . SER A 1 376 ? 30.584 15.462 -60.134 1.00 83.00 376 SER A C 1
ATOM 2833 O O . SER A 1 376 ? 29.842 15.902 -59.255 1.00 83.00 376 SER A O 1
ATOM 2835 N N . GLU A 1 377 ? 30.850 14.162 -60.257 1.00 83.81 377 GLU A N 1
ATOM 2836 C CA . GLU A 1 377 ? 30.363 13.140 -59.326 1.00 83.81 377 GLU A CA 1
ATOM 2837 C C . GLU A 1 377 ? 30.993 13.299 -57.940 1.00 83.81 377 GLU A C 1
ATOM 2839 O O . GLU A 1 377 ? 30.268 13.311 -56.948 1.00 83.81 377 GLU A O 1
ATOM 2844 N N . GLN A 1 378 ? 32.305 13.543 -57.860 1.00 83.50 378 GLN A N 1
ATOM 2845 C CA . GLN A 1 378 ? 32.985 13.827 -56.590 1.00 83.50 378 GLN A CA 1
ATOM 2846 C C . GLN A 1 378 ? 32.431 15.082 -55.903 1.00 83.50 378 GLN A C 1
ATOM 2848 O O . GLN A 1 378 ? 32.188 15.076 -54.698 1.00 83.50 378 GLN A O 1
ATOM 2853 N N . VAL A 1 379 ? 32.171 16.158 -56.652 1.00 83.56 379 VAL A N 1
ATOM 2854 C CA . VAL A 1 379 ? 31.560 17.380 -56.101 1.00 83.56 379 VAL A CA 1
ATOM 2855 C C . VAL A 1 379 ? 30.126 17.125 -55.630 1.00 83.56 379 VAL A C 1
ATOM 2857 O O . VAL A 1 379 ? 29.711 17.670 -54.605 1.00 83.56 379 VAL A O 1
ATOM 2860 N N . ALA A 1 380 ? 29.355 16.313 -56.356 1.00 80.12 380 ALA A N 1
ATOM 2861 C CA . ALA A 1 380 ? 28.013 15.925 -55.931 1.00 80.12 380 ALA A CA 1
ATOM 2862 C C . ALA A 1 380 ? 28.048 15.084 -54.646 1.00 80.12 380 ALA A C 1
ATOM 2864 O O . ALA A 1 380 ? 27.206 15.285 -53.770 1.00 80.12 380 ALA A O 1
ATOM 2865 N N . GLU A 1 381 ? 29.037 14.202 -54.508 1.00 83.00 381 GLU A N 1
ATOM 2866 C CA . GLU A 1 381 ? 29.203 13.370 -53.321 1.00 83.00 381 GLU A CA 1
ATOM 2867 C C . GLU A 1 381 ? 29.645 14.183 -52.104 1.00 83.00 381 GLU A C 1
ATOM 2869 O O . GLU A 1 381 ? 28.990 14.128 -51.068 1.00 83.00 381 GLU A O 1
ATOM 2874 N N . LEU A 1 382 ? 30.634 15.067 -52.254 1.00 84.38 382 LEU A N 1
ATOM 2875 C CA . LEU A 1 382 ? 31.036 15.989 -51.186 1.00 84.38 382 LEU A CA 1
ATOM 2876 C C . LEU A 1 382 ? 29.879 16.885 -50.722 1.00 84.38 382 LEU A C 1
ATOM 2878 O O . LEU A 1 382 ? 29.758 17.191 -49.537 1.00 84.38 382 LEU A O 1
ATOM 2882 N N . ARG A 1 383 ? 28.988 17.297 -51.634 1.00 85.44 383 ARG A N 1
ATOM 2883 C CA . ARG A 1 383 ? 27.770 18.038 -51.266 1.00 85.44 383 ARG A CA 1
ATOM 2884 C C . ARG A 1 383 ? 26.778 17.181 -50.483 1.00 85.44 383 ARG A C 1
ATOM 2886 O O . ARG A 1 383 ? 26.139 17.716 -49.579 1.00 85.44 383 ARG A O 1
ATOM 2893 N N . ARG A 1 384 ? 26.644 15.886 -50.797 1.00 83.50 384 ARG A N 1
ATOM 2894 C CA . ARG A 1 384 ? 25.824 14.960 -49.996 1.00 83.50 384 ARG A CA 1
ATOM 2895 C C . ARG A 1 384 ? 26.418 14.735 -48.618 1.00 83.50 384 ARG A C 1
ATOM 2897 O O . ARG A 1 384 ? 25.677 14.803 -47.645 1.00 83.50 384 ARG A O 1
ATOM 2904 N N . GLU A 1 385 ? 27.725 14.515 -48.526 1.00 83.19 385 GLU A N 1
ATOM 2905 C CA . GLU A 1 385 ? 28.409 14.359 -47.242 1.00 83.19 385 GLU A CA 1
ATOM 2906 C C . GLU A 1 385 ? 28.255 15.615 -46.385 1.00 83.19 385 GLU A C 1
ATOM 2908 O O . GLU A 1 385 ? 27.864 15.520 -45.224 1.00 83.19 385 GLU A O 1
ATOM 2913 N N . LEU A 1 386 ? 28.454 16.801 -46.968 1.00 78.69 386 LEU A N 1
ATOM 2914 C CA . LEU A 1 386 ? 28.253 18.068 -46.268 1.00 78.69 386 LEU A CA 1
ATOM 2915 C C . LEU A 1 386 ? 26.801 18.240 -45.797 1.00 78.69 386 LEU A C 1
ATOM 2917 O O . LEU A 1 386 ? 26.575 18.642 -44.659 1.00 78.69 386 LEU A O 1
ATOM 2921 N N . ALA A 1 387 ? 25.817 17.907 -46.638 1.00 81.75 387 ALA A N 1
ATOM 2922 C CA . ALA A 1 387 ? 24.407 17.941 -46.251 1.00 81.75 387 ALA A CA 1
ATOM 2923 C C . ALA A 1 387 ? 24.090 16.936 -45.129 1.00 81.75 387 ALA A C 1
ATOM 2925 O O . ALA A 1 387 ? 23.340 17.261 -44.214 1.00 81.75 387 ALA A O 1
ATOM 2926 N N . SER A 1 388 ? 24.697 15.746 -45.161 1.00 84.81 388 SER A N 1
ATOM 2927 C CA . SER A 1 388 ? 24.560 14.732 -44.111 1.00 84.81 388 SER A CA 1
ATOM 2928 C C . SER A 1 388 ? 25.173 15.188 -42.789 1.00 84.81 388 SER A C 1
ATOM 2930 O O . SER A 1 388 ? 24.586 14.948 -41.740 1.00 84.81 388 SER A O 1
ATOM 2932 N N . VAL A 1 389 ? 26.334 15.846 -42.823 1.00 83.88 389 VAL A N 1
ATOM 2933 C CA . VAL A 1 389 ? 26.984 16.392 -41.622 1.00 83.88 389 VAL A CA 1
ATOM 2934 C C . VAL A 1 389 ? 26.156 17.528 -41.027 1.00 83.88 389 VAL A C 1
ATOM 2936 O O . VAL A 1 389 ? 25.998 17.586 -39.812 1.00 83.88 389 VAL A O 1
ATOM 2939 N N . LEU A 1 390 ? 25.594 18.410 -41.860 1.00 81.25 390 LEU A N 1
ATOM 2940 C CA . LEU A 1 390 ? 24.705 19.476 -41.391 1.00 81.25 390 LEU A CA 1
ATOM 2941 C C . LEU A 1 390 ? 23.425 18.912 -40.762 1.00 81.25 390 LEU A C 1
ATOM 2943 O O . LEU A 1 390 ? 23.060 19.344 -39.676 1.00 81.25 390 LEU A O 1
ATOM 2947 N N . ALA A 1 391 ? 22.808 17.904 -41.385 1.00 81.19 391 ALA A N 1
ATOM 2948 C CA . ALA A 1 391 ? 21.639 17.231 -40.821 1.00 81.19 391 ALA A CA 1
ATOM 2949 C C . ALA A 1 391 ? 21.957 16.542 -39.481 1.00 81.19 391 ALA A C 1
ATOM 2951 O O . ALA A 1 391 ? 21.205 16.697 -38.524 1.00 81.19 391 ALA A O 1
ATOM 2952 N N . GLY A 1 392 ? 23.099 15.850 -39.386 1.00 82.38 392 GLY A N 1
ATOM 2953 C CA . GLY A 1 392 ? 23.554 15.253 -38.126 1.00 82.38 392 GLY A CA 1
ATOM 2954 C C . GLY A 1 392 ? 23.837 16.302 -37.046 1.00 82.38 392 GLY A C 1
ATOM 2955 O O . GLY A 1 392 ? 23.529 16.092 -35.879 1.00 82.38 392 GLY A O 1
ATOM 2956 N N . ASN A 1 393 ? 24.365 17.470 -37.418 1.00 79.62 393 ASN A N 1
ATOM 2957 C CA . ASN A 1 393 ? 24.563 18.571 -36.479 1.00 79.62 393 ASN A CA 1
ATOM 2958 C C . ASN A 1 393 ? 23.229 19.158 -35.983 1.00 79.62 393 ASN A C 1
ATOM 2960 O O . ASN A 1 393 ? 23.100 19.440 -34.794 1.00 79.62 393 ASN A O 1
ATOM 2964 N N . ASP A 1 394 ? 22.227 19.304 -36.854 1.00 82.25 394 ASP A N 1
ATOM 2965 C CA . ASP A 1 394 ? 20.884 19.749 -36.457 1.00 82.25 394 ASP A CA 1
ATOM 2966 C C . ASP A 1 394 ? 20.213 18.743 -35.503 1.00 82.25 394 ASP A C 1
ATOM 2968 O O . ASP A 1 394 ? 19.566 19.141 -34.531 1.00 82.25 394 ASP A O 1
ATOM 2972 N N . GLU A 1 395 ? 20.420 17.442 -35.726 1.00 82.56 395 GLU A N 1
ATOM 2973 C CA . GLU A 1 395 ? 19.939 16.379 -34.840 1.00 82.56 395 GLU A CA 1
ATOM 2974 C C . GLU A 1 395 ? 20.626 16.429 -33.470 1.00 82.56 395 GLU A C 1
ATOM 2976 O O . GLU A 1 395 ? 19.937 16.474 -32.450 1.00 82.56 395 GLU A O 1
ATOM 2981 N N . ILE A 1 396 ? 21.956 16.570 -33.431 1.00 82.69 396 ILE A N 1
ATOM 2982 C CA . ILE A 1 396 ? 22.713 16.760 -32.182 1.00 82.69 396 ILE A CA 1
ATOM 2983 C C . ILE A 1 396 ? 22.238 18.014 -31.437 1.00 82.69 396 ILE A C 1
ATOM 2985 O O . ILE A 1 396 ? 22.119 18.000 -30.211 1.00 82.69 396 ILE A O 1
ATOM 2989 N N . VAL A 1 397 ? 21.954 19.114 -32.143 1.00 83.88 397 VAL A N 1
ATOM 2990 C CA . VAL A 1 397 ? 21.426 20.348 -31.538 1.00 83.88 397 VAL A CA 1
ATOM 2991 C C . VAL A 1 397 ? 20.035 20.116 -30.935 1.00 83.88 397 VAL A C 1
ATOM 2993 O O . VAL A 1 397 ? 19.779 20.564 -29.813 1.00 83.88 397 VAL A O 1
ATOM 2996 N N . SER A 1 398 ? 19.157 19.394 -31.634 1.00 80.12 398 SER A N 1
ATOM 2997 C CA . SER A 1 398 ? 17.824 19.019 -31.143 1.00 80.12 398 SER A CA 1
ATOM 2998 C C . SER A 1 398 ? 17.894 18.081 -29.934 1.00 80.12 398 SER A C 1
ATOM 3000 O O . SER A 1 398 ? 17.156 18.251 -28.959 1.00 80.12 398 SER A O 1
ATOM 3002 N N . GLU A 1 399 ? 18.803 17.111 -29.955 1.00 83.06 399 GLU A N 1
ATOM 3003 C CA . GLU A 1 399 ? 19.032 16.193 -28.844 1.00 83.06 399 GLU A CA 1
ATOM 3004 C C . GLU A 1 399 ? 19.584 16.942 -27.627 1.00 83.06 399 GLU A C 1
ATOM 3006 O O . GLU A 1 399 ? 19.079 16.777 -26.520 1.00 83.06 399 GLU A O 1
ATOM 3011 N N . ASN A 1 400 ? 20.518 17.878 -27.823 1.00 80.50 400 ASN A N 1
ATOM 3012 C CA . ASN A 1 400 ? 21.010 18.748 -26.752 1.00 80.50 400 ASN A CA 1
ATOM 3013 C C . ASN A 1 400 ? 19.901 19.610 -26.133 1.00 80.50 400 ASN A C 1
ATOM 3015 O O . ASN A 1 400 ? 19.877 19.818 -24.920 1.00 80.50 400 ASN A O 1
ATOM 3019 N N . ALA A 1 401 ? 18.991 20.144 -26.953 1.00 81.06 401 ALA A N 1
ATOM 3020 C CA . ALA A 1 401 ? 17.844 20.903 -26.460 1.00 81.06 401 ALA A CA 1
ATOM 3021 C C . ALA A 1 401 ? 16.904 20.011 -25.633 1.00 81.06 401 ALA A C 1
ATOM 3023 O O . ALA A 1 401 ? 16.456 20.419 -24.562 1.00 81.06 401 ALA A O 1
ATOM 3024 N N . THR A 1 402 ? 16.684 18.777 -26.090 1.00 85.19 402 THR A N 1
ATOM 3025 C CA . THR A 1 402 ? 15.870 17.777 -25.390 1.00 85.19 402 THR A CA 1
ATOM 3026 C C . THR A 1 402 ? 16.517 17.377 -24.067 1.00 85.19 402 THR A C 1
ATOM 3028 O O . THR A 1 402 ? 15.873 17.467 -23.033 1.00 85.19 402 THR A O 1
ATOM 3031 N N . LEU A 1 403 ? 17.811 17.048 -24.055 1.00 83.25 403 LEU A N 1
ATOM 3032 C CA . LEU A 1 403 ? 18.562 16.716 -22.841 1.00 83.25 403 LEU A CA 1
ATOM 3033 C C . LEU A 1 403 ? 18.559 17.861 -21.822 1.00 83.25 403 LEU A C 1
ATOM 3035 O O . LEU A 1 403 ? 18.413 17.613 -20.627 1.00 83.25 403 LEU A O 1
ATOM 3039 N N . LYS A 1 404 ? 18.674 19.119 -22.270 1.00 85.81 404 LYS A N 1
ATOM 3040 C CA . LYS A 1 404 ? 18.528 20.291 -21.388 1.00 85.81 404 LYS A CA 1
ATOM 3041 C C . LYS A 1 404 ? 17.133 20.379 -20.779 1.00 85.81 404 LYS A C 1
ATOM 3043 O O . LYS A 1 404 ? 17.024 20.705 -19.598 1.00 85.81 404 LYS A O 1
ATOM 3048 N N . GLN A 1 405 ? 16.096 20.084 -21.560 1.00 84.56 405 GLN A N 1
ATOM 3049 C CA . GLN A 1 405 ? 14.725 20.050 -21.065 1.00 84.56 405 GLN A CA 1
ATOM 3050 C C . GLN A 1 405 ? 14.535 18.914 -20.056 1.00 84.56 405 GLN A C 1
ATOM 3052 O O . GLN A 1 405 ? 14.081 19.168 -18.947 1.00 84.56 405 GLN A O 1
ATOM 3057 N N . THR A 1 406 ? 14.989 17.699 -20.372 1.00 84.44 406 THR A N 1
ATOM 3058 C CA . THR A 1 406 ? 14.931 16.556 -19.454 1.00 84.44 406 THR A CA 1
ATOM 3059 C C . THR A 1 406 ? 15.680 16.855 -18.159 1.00 84.44 406 THR A C 1
ATOM 3061 O O . THR A 1 406 ? 15.178 16.565 -17.078 1.00 84.44 406 THR A O 1
ATOM 3064 N N . LEU A 1 407 ? 16.854 17.490 -18.224 1.00 83.44 407 LEU A N 1
ATOM 3065 C CA . LEU A 1 407 ? 17.603 17.912 -17.039 1.00 83.44 407 LEU A CA 1
ATOM 3066 C C . LEU A 1 407 ? 16.810 18.921 -16.193 1.00 83.44 407 LEU A C 1
ATOM 3068 O O . LEU A 1 407 ? 16.793 18.806 -14.965 1.00 83.44 407 LEU A O 1
ATOM 3072 N N . ALA A 1 408 ? 16.148 19.894 -16.827 1.00 84.12 408 ALA A N 1
ATOM 3073 C CA . ALA A 1 408 ? 15.293 20.860 -16.142 1.00 84.12 408 ALA A CA 1
ATOM 3074 C C . ALA A 1 408 ? 14.095 20.172 -15.466 1.00 84.12 408 ALA A C 1
ATOM 3076 O O . ALA A 1 408 ? 13.855 20.403 -14.281 1.00 84.12 408 ALA A O 1
ATOM 3077 N N . ASP A 1 409 ? 13.421 19.263 -16.171 1.00 86.19 409 ASP A N 1
ATOM 3078 C CA . ASP A 1 409 ? 12.278 18.504 -15.656 1.00 86.19 409 ASP A CA 1
ATOM 3079 C C . ASP A 1 409 ? 12.693 17.591 -14.494 1.00 86.19 409 ASP A C 1
ATOM 3081 O O . ASP A 1 409 ? 12.033 17.551 -13.458 1.00 86.19 409 ASP A O 1
ATOM 3085 N N . THR A 1 410 ? 13.841 16.917 -14.609 1.00 81.56 410 THR A N 1
ATOM 3086 C CA . THR A 1 410 ? 14.388 16.060 -13.542 1.00 81.56 410 THR A CA 1
ATOM 3087 C C . THR A 1 410 ? 14.778 16.890 -12.315 1.00 81.56 410 THR A C 1
ATOM 3089 O O . THR A 1 410 ? 14.591 16.463 -11.176 1.00 81.56 410 THR A O 1
ATOM 3092 N N . THR A 1 411 ? 15.291 18.105 -12.526 1.00 84.38 411 THR A N 1
ATOM 3093 C CA . THR A 1 411 ? 15.609 19.043 -11.440 1.00 84.38 411 THR A CA 1
ATOM 3094 C C . THR A 1 411 ? 14.340 19.522 -10.734 1.00 84.38 411 THR A C 1
ATOM 3096 O O . THR A 1 411 ? 14.320 19.571 -9.505 1.00 84.38 411 THR A O 1
ATOM 3099 N N . ALA A 1 412 ? 13.278 19.825 -11.485 1.00 82.94 412 ALA A N 1
ATOM 3100 C CA . ALA A 1 412 ? 11.980 20.193 -10.929 1.00 82.94 412 ALA A CA 1
ATOM 3101 C C . ALA A 1 412 ? 11.352 19.028 -10.147 1.00 82.94 412 ALA A C 1
ATOM 3103 O O . ALA A 1 412 ? 10.970 19.209 -8.995 1.00 82.94 412 ALA A O 1
ATOM 3104 N N . ALA A 1 413 ? 11.353 17.815 -10.708 1.00 82.50 413 ALA A N 1
ATOM 3105 C CA . ALA A 1 413 ? 10.871 16.615 -10.026 1.00 82.50 413 ALA A CA 1
ATOM 3106 C C . ALA A 1 413 ? 11.635 16.355 -8.718 1.00 82.50 413 ALA A C 1
ATOM 3108 O O . ALA A 1 413 ? 11.036 16.066 -7.686 1.00 82.50 413 ALA A O 1
ATOM 3109 N N . ARG A 1 414 ? 12.962 16.539 -8.717 1.00 86.38 414 ARG A N 1
ATOM 3110 C CA . ARG A 1 414 ? 13.773 16.439 -7.497 1.00 86.38 414 ARG A CA 1
ATOM 3111 C C . ARG A 1 414 ? 13.394 17.493 -6.452 1.00 86.38 414 ARG A C 1
ATOM 3113 O O . ARG A 1 414 ? 13.447 17.195 -5.262 1.00 86.38 414 ARG A O 1
ATOM 3120 N N . GLN A 1 415 ? 13.051 18.714 -6.865 1.00 82.44 415 GLN A N 1
ATOM 3121 C CA . GLN A 1 415 ? 12.563 19.743 -5.941 1.00 82.44 415 GLN A CA 1
ATOM 3122 C C . GLN A 1 415 ? 11.213 19.351 -5.335 1.00 82.44 415 GLN A C 1
ATOM 3124 O O . GLN A 1 415 ? 11.062 19.479 -4.124 1.00 82.44 415 GLN A O 1
ATOM 3129 N N . THR A 1 416 ? 10.292 18.811 -6.139 1.00 85.88 416 THR A N 1
ATOM 3130 C CA . THR A 1 416 ? 8.992 18.302 -5.674 1.00 85.88 416 THR A CA 1
ATOM 3131 C C . THR A 1 416 ? 9.151 17.172 -4.658 1.00 85.88 416 THR A C 1
ATOM 3133 O O . THR A 1 416 ? 8.624 17.268 -3.553 1.00 85.88 416 THR A O 1
ATOM 3136 N N . VAL A 1 417 ? 9.973 16.163 -4.962 1.00 81.56 417 VAL A N 1
ATOM 3137 C CA . VAL A 1 417 ? 10.289 15.084 -4.008 1.00 81.56 417 VAL A CA 1
ATOM 3138 C C . VAL A 1 417 ? 10.940 15.647 -2.739 1.00 81.56 417 VAL A C 1
ATOM 3140 O O . VAL A 1 417 ? 10.683 15.180 -1.635 1.00 81.56 417 VAL A O 1
ATOM 3143 N N . GLY A 1 418 ? 11.772 16.685 -2.872 1.00 84.19 418 GLY A N 1
ATOM 3144 C CA . GLY A 1 418 ? 12.358 17.389 -1.732 1.00 84.19 418 GLY A CA 1
ATOM 3145 C C . GLY A 1 418 ? 11.320 18.063 -0.827 1.00 84.19 418 GLY A C 1
ATOM 3146 O O . GLY A 1 418 ? 11.475 18.009 0.393 1.00 84.19 418 GLY A O 1
ATOM 3147 N N . SER A 1 419 ? 10.275 18.677 -1.394 1.00 81.69 419 SER A N 1
ATOM 3148 C CA . SER A 1 419 ? 9.165 19.250 -0.617 1.00 81.69 419 SER A CA 1
ATOM 3149 C C . SER A 1 419 ? 8.281 18.180 0.018 1.00 81.69 419 SER A C 1
ATOM 3151 O O . SER A 1 419 ? 7.987 18.291 1.202 1.00 81.69 419 SER A O 1
ATOM 3153 N N . GLU A 1 420 ? 7.943 17.114 -0.710 1.00 85.94 420 GLU A N 1
ATOM 3154 C CA . GLU A 1 420 ? 7.153 15.993 -0.177 1.00 85.94 420 GLU A CA 1
ATOM 3155 C C . GLU A 1 420 ? 7.874 15.322 1.000 1.00 85.94 420 GLU A C 1
ATOM 3157 O O . GLU A 1 420 ? 7.280 15.059 2.041 1.00 85.94 420 GLU A O 1
ATOM 3162 N N . LEU A 1 421 ? 9.195 15.128 0.899 1.00 83.56 421 LEU A N 1
ATOM 3163 C CA . LEU A 1 421 ? 9.999 14.595 2.001 1.00 83.56 421 LEU A CA 1
ATOM 3164 C C . LEU A 1 421 ? 9.982 15.519 3.234 1.00 83.56 421 LEU A C 1
ATOM 3166 O O . LEU A 1 421 ? 10.053 15.040 4.365 1.00 83.56 421 LEU A O 1
ATOM 3170 N N . ALA A 1 422 ? 9.921 16.840 3.037 1.00 80.50 422 ALA A N 1
ATOM 3171 C CA . ALA A 1 422 ? 9.825 17.803 4.132 1.00 80.50 422 ALA A CA 1
ATOM 3172 C C . ALA A 1 422 ? 8.438 17.784 4.800 1.00 80.50 422 ALA A C 1
ATOM 3174 O O . ALA A 1 422 ? 8.356 17.896 6.025 1.00 80.50 422 ALA A O 1
ATOM 3175 N N . GLU A 1 423 ? 7.371 17.592 4.024 1.00 85.00 423 GLU A N 1
ATOM 3176 C CA . GLU A 1 423 ? 6.006 17.418 4.534 1.00 85.00 423 GLU A CA 1
ATOM 3177 C C . GLU A 1 423 ? 5.879 16.123 5.338 1.00 85.00 423 GLU A C 1
ATOM 3179 O O . GLU A 1 423 ? 5.529 16.184 6.513 1.00 85.00 423 GLU A O 1
ATOM 3184 N N . VAL A 1 424 ? 6.309 14.982 4.787 1.00 82.31 424 VAL A N 1
ATOM 3185 C CA . VAL A 1 424 ? 6.309 13.684 5.494 1.00 82.31 424 VAL A CA 1
ATOM 3186 C C . VAL A 1 424 ? 7.086 13.757 6.809 1.00 82.31 424 VAL A C 1
ATOM 3188 O O . VAL A 1 424 ? 6.701 13.162 7.814 1.00 82.31 424 VAL A O 1
ATOM 3191 N N . ARG A 1 425 ? 8.196 14.500 6.837 1.00 85.19 425 ARG A N 1
ATOM 3192 C CA . ARG A 1 425 ? 8.983 14.687 8.062 1.00 85.19 425 ARG A CA 1
ATOM 3193 C C . ARG A 1 425 ? 8.230 15.501 9.114 1.00 85.19 425 ARG A C 1
ATOM 3195 O O . ARG A 1 425 ? 8.352 15.204 10.295 1.00 85.19 425 ARG A O 1
ATOM 3202 N N . THR A 1 426 ? 7.451 16.484 8.675 1.00 86.56 426 THR A N 1
ATOM 3203 C CA . THR A 1 426 ? 6.588 17.289 9.546 1.00 86.56 426 THR A CA 1
ATOM 3204 C C . THR A 1 426 ? 5.440 16.444 10.097 1.00 86.56 426 THR A C 1
ATOM 3206 O O . THR A 1 426 ? 5.213 16.442 11.300 1.00 86.56 426 THR A O 1
ATOM 3209 N N . GLU A 1 427 ? 4.783 15.650 9.247 1.00 86.31 427 GLU A N 1
ATOM 3210 C CA . GLU A 1 427 ? 3.733 14.712 9.665 1.00 86.31 427 GLU A CA 1
ATOM 3211 C C . GLU A 1 427 ? 4.252 13.676 10.669 1.00 86.31 427 GLU A C 1
ATOM 3213 O O . GLU A 1 427 ? 3.564 13.333 11.632 1.00 86.31 427 GLU A O 1
ATOM 3218 N N . LEU A 1 428 ? 5.484 13.195 10.481 1.00 84.69 428 LEU A N 1
ATOM 3219 C CA . LEU A 1 428 ? 6.130 12.282 11.419 1.00 84.69 428 LEU A CA 1
ATOM 3220 C C . LEU A 1 428 ? 6.393 12.952 12.778 1.00 84.69 428 LEU A C 1
ATOM 3222 O O . LEU A 1 428 ? 6.134 12.342 13.816 1.00 84.69 428 LEU A O 1
ATOM 3226 N N . ASP A 1 429 ? 6.879 14.196 12.785 1.00 85.44 429 ASP A N 1
ATOM 3227 C CA . ASP A 1 429 ? 7.081 14.974 14.014 1.00 85.44 429 ASP A CA 1
ATOM 3228 C C . ASP A 1 429 ? 5.744 15.237 14.738 1.00 85.44 429 ASP A C 1
ATOM 3230 O O . ASP A 1 429 ? 5.655 15.069 15.959 1.00 85.44 429 ASP A O 1
ATOM 3234 N N . ASP A 1 430 ? 4.679 15.555 13.998 1.00 86.88 430 ASP A N 1
ATOM 3235 C CA . ASP A 1 430 ? 3.325 15.716 14.540 1.00 86.88 430 ASP A CA 1
ATOM 3236 C C . ASP A 1 430 ? 2.790 14.402 15.132 1.00 86.88 430 ASP A C 1
ATOM 3238 O O . ASP A 1 430 ? 2.223 14.392 16.230 1.00 86.88 430 ASP A O 1
ATOM 3242 N N . ALA A 1 431 ? 3.022 13.267 14.463 1.00 82.94 431 ALA A N 1
ATOM 3243 C CA . ALA A 1 431 ? 2.655 11.945 14.966 1.00 82.94 431 ALA A CA 1
ATOM 3244 C C . ALA A 1 431 ? 3.405 11.589 16.263 1.00 82.94 431 ALA A C 1
ATOM 3246 O O . ALA A 1 431 ? 2.810 11.027 17.193 1.00 82.94 431 ALA A O 1
ATOM 3247 N N . TYR A 1 432 ? 4.687 11.954 16.376 1.00 84.25 432 TYR A N 1
ATOM 3248 C CA . TYR A 1 432 ? 5.434 11.830 17.631 1.00 84.25 432 TYR A CA 1
ATOM 3249 C C . TYR A 1 432 ? 4.837 12.714 18.735 1.00 84.25 432 TYR A C 1
ATOM 3251 O O . TYR A 1 432 ? 4.633 12.232 19.853 1.00 84.25 432 TYR A O 1
ATOM 3259 N N . GLY A 1 433 ? 4.479 13.963 18.426 1.00 87.75 433 GLY A N 1
ATOM 3260 C CA . GLY A 1 433 ? 3.816 14.867 19.373 1.00 87.75 433 GLY A CA 1
ATOM 3261 C C . GLY A 1 433 ? 2.451 14.352 19.853 1.00 87.75 433 GLY A C 1
ATOM 3262 O O . GLY A 1 433 ? 2.130 14.421 21.048 1.00 87.75 433 GLY A O 1
ATOM 3263 N N . LEU A 1 434 ? 1.658 13.770 18.951 1.00 88.00 434 LEU A N 1
ATOM 3264 C CA . LEU A 1 434 ? 0.388 13.124 19.289 1.00 88.00 434 LEU A CA 1
ATOM 3265 C C . LEU A 1 434 ? 0.615 11.909 20.197 1.00 88.00 434 LEU A C 1
ATOM 3267 O O . LEU A 1 434 ? -0.075 11.747 21.202 1.00 88.00 434 LEU A O 1
ATOM 3271 N N . THR A 1 435 ? 1.620 11.089 19.886 1.00 87.12 435 THR A N 1
ATOM 3272 C CA . THR A 1 435 ? 1.978 9.909 20.682 1.00 87.12 435 THR A CA 1
ATOM 3273 C C . THR A 1 435 ? 2.376 10.294 22.108 1.00 87.12 435 THR A C 1
ATOM 3275 O O . THR A 1 435 ? 1.893 9.683 23.061 1.00 87.12 435 THR A O 1
ATOM 3278 N N . GLU A 1 436 ? 3.190 11.339 22.289 1.00 85.62 436 GLU A N 1
ATOM 3279 C CA . GLU A 1 436 ? 3.517 11.855 23.627 1.00 85.62 436 GLU A CA 1
ATOM 3280 C C . GLU A 1 436 ? 2.278 12.352 24.380 1.00 85.62 436 GLU A C 1
ATOM 3282 O O . GLU A 1 436 ? 2.157 12.156 25.594 1.00 85.62 436 GLU A O 1
ATOM 3287 N N . THR A 1 437 ? 1.346 12.991 23.672 1.00 87.56 437 THR A N 1
ATOM 3288 C CA . THR A 1 437 ? 0.092 13.477 24.257 1.00 87.56 437 THR A CA 1
ATOM 3289 C C . THR A 1 437 ? -0.776 12.315 24.732 1.00 87.56 437 THR A C 1
ATOM 3291 O O . THR A 1 437 ? -1.180 12.304 25.894 1.00 87.56 437 THR A O 1
ATOM 3294 N N . LEU A 1 438 ? -0.954 11.287 23.900 1.00 85.56 438 LEU A N 1
ATOM 3295 C CA . LEU A 1 438 ? -1.684 10.068 24.256 1.00 85.56 438 LEU A CA 1
ATOM 3296 C C . LEU A 1 438 ? -1.025 9.310 25.415 1.00 85.56 438 LEU A C 1
ATOM 3298 O O . LEU A 1 438 ? -1.717 8.823 26.307 1.00 85.56 438 LEU A O 1
ATOM 3302 N N . MET A 1 439 ? 0.309 9.232 25.458 1.00 86.56 439 MET A N 1
ATOM 3303 C CA . MET A 1 439 ? 1.021 8.634 26.594 1.00 86.56 439 MET A CA 1
ATOM 3304 C C . MET A 1 439 ? 0.772 9.405 27.894 1.00 86.56 439 MET A C 1
ATOM 3306 O O . MET A 1 439 ? 0.612 8.794 28.953 1.00 86.56 439 MET A O 1
ATOM 3310 N N . ARG A 1 440 ? 0.716 10.740 27.827 1.00 85.81 440 ARG A N 1
ATOM 3311 C CA . ARG A 1 440 ? 0.403 11.590 28.980 1.00 85.81 440 ARG A CA 1
ATOM 3312 C C . ARG A 1 440 ? -1.032 11.367 29.457 1.00 85.81 440 ARG A C 1
ATOM 3314 O O . ARG A 1 440 ? -1.230 11.172 30.652 1.00 85.81 440 ARG A O 1
ATOM 3321 N N . GLU A 1 441 ? -1.998 11.324 28.541 1.00 88.81 441 GLU A N 1
ATOM 3322 C CA . GLU A 1 441 ? -3.406 11.032 28.847 1.00 88.81 441 GLU A CA 1
ATOM 3323 C C . GLU A 1 441 ? -3.592 9.632 29.444 1.00 88.81 441 GLU A C 1
ATOM 3325 O O . GLU A 1 441 ? -4.273 9.484 30.457 1.00 88.81 441 GLU A O 1
ATOM 3330 N N . LEU A 1 442 ? -2.925 8.610 28.896 1.00 85.62 442 LEU A N 1
ATOM 3331 C CA . LEU A 1 442 ? -2.894 7.266 29.485 1.00 85.62 442 LEU A CA 1
ATOM 3332 C C . LEU A 1 442 ? -2.304 7.271 30.898 1.00 85.62 442 LEU A C 1
ATOM 3334 O O . LEU A 1 442 ? -2.795 6.556 31.773 1.00 85.62 442 LEU A O 1
ATOM 3338 N N . GLY A 1 443 ? -1.266 8.077 31.132 1.00 84.44 443 GLY A N 1
ATOM 3339 C CA . GLY A 1 443 ? -0.706 8.302 32.462 1.00 84.44 443 GLY A CA 1
ATOM 3340 C C . GLY A 1 443 ? -1.735 8.891 33.429 1.00 84.44 443 GLY A C 1
ATOM 3341 O O . GLY A 1 443 ? -1.894 8.377 34.536 1.00 84.44 443 GLY A O 1
ATOM 3342 N N . THR A 1 444 ? -2.473 9.916 32.999 1.00 88.12 444 THR A N 1
ATOM 3343 C CA . THR A 1 444 ? -3.550 10.535 33.785 1.00 88.12 444 THR A CA 1
ATOM 3344 C C . THR A 1 444 ? -4.676 9.546 34.082 1.00 88.12 444 THR A C 1
ATOM 3346 O O . THR A 1 444 ? -5.023 9.369 35.246 1.00 88.12 444 THR A O 1
ATOM 3349 N N . LEU A 1 445 ? -5.183 8.833 33.072 1.00 85.56 445 LEU A N 1
ATOM 3350 C CA . LEU A 1 445 ? -6.241 7.829 33.236 1.00 85.56 445 LEU A CA 1
ATOM 3351 C C . LEU A 1 445 ? -5.823 6.687 34.168 1.00 85.56 445 LEU A C 1
ATOM 3353 O O . LEU A 1 445 ? -6.630 6.199 34.958 1.00 85.56 445 LEU A O 1
ATOM 3357 N N . ARG A 1 446 ? -4.556 6.255 34.108 1.00 86.56 446 ARG A N 1
ATOM 3358 C CA . ARG A 1 446 ? -4.022 5.260 35.047 1.00 86.56 446 ARG A CA 1
ATOM 3359 C C . ARG A 1 446 ? -4.030 5.794 36.482 1.00 86.56 446 ARG A C 1
ATOM 3361 O O . ARG A 1 446 ? -4.420 5.048 37.376 1.00 86.56 446 ARG A O 1
ATOM 3368 N N . GLY A 1 447 ? -3.644 7.053 36.687 1.00 87.25 447 GLY A N 1
ATOM 3369 C CA . GLY A 1 447 ? -3.717 7.707 37.997 1.00 87.25 447 GLY A CA 1
ATOM 3370 C C . GLY A 1 447 ? -5.151 7.791 38.525 1.00 87.25 447 GLY A C 1
ATOM 3371 O O . GLY A 1 447 ? -5.426 7.351 39.637 1.00 87.25 447 GLY A O 1
ATOM 3372 N N . GLU A 1 448 ? -6.095 8.244 37.698 1.00 88.31 448 GLU A N 1
ATOM 3373 C CA . GLU A 1 448 ? -7.520 8.298 38.058 1.00 88.31 448 GLU A CA 1
ATOM 3374 C C . GLU A 1 448 ? -8.094 6.911 38.394 1.00 88.31 448 GLU A C 1
ATOM 3376 O O . GLU A 1 448 ? -8.917 6.763 39.303 1.00 88.31 448 GLU A O 1
ATOM 3381 N N . LEU A 1 449 ? -7.652 5.867 37.685 1.00 85.19 449 LEU A N 1
ATOM 3382 C CA . LEU A 1 449 ? -8.047 4.490 37.967 1.00 85.19 449 LEU A CA 1
ATOM 3383 C C . LEU A 1 449 ? -7.496 4.001 39.314 1.00 85.19 449 LEU A C 1
ATOM 3385 O O . LEU A 1 449 ? -8.229 3.343 40.059 1.00 85.19 449 LEU A O 1
ATOM 3389 N N . GLU A 1 450 ? -6.239 4.315 39.634 1.00 87.12 450 GLU A N 1
ATOM 3390 C CA . GLU A 1 450 ? -5.635 4.010 40.937 1.00 87.12 450 GLU A CA 1
ATOM 3391 C C . GLU A 1 450 ? -6.393 4.706 42.071 1.00 87.12 450 GLU A C 1
ATOM 3393 O O . GLU A 1 450 ? -6.798 4.028 43.023 1.00 87.12 450 GLU A O 1
ATOM 3398 N N . ASP A 1 451 ? -6.693 5.998 41.917 1.00 86.44 451 ASP A N 1
ATOM 3399 C CA . ASP A 1 451 ? -7.479 6.790 42.869 1.00 86.44 451 ASP A CA 1
ATOM 3400 C C . ASP A 1 451 ? -8.892 6.216 43.055 1.00 86.44 451 ASP A C 1
ATOM 3402 O O . ASP A 1 451 ? -9.359 6.025 44.182 1.00 86.44 451 ASP A O 1
ATOM 3406 N N . SER A 1 452 ? -9.571 5.853 41.961 1.00 86.06 452 SER A N 1
ATOM 3407 C CA . SER A 1 452 ? -10.878 5.181 41.997 1.00 86.06 452 SER A CA 1
ATOM 3408 C C . SER A 1 452 ? -10.814 3.830 42.716 1.00 86.06 452 SER A C 1
ATOM 3410 O O . SER A 1 452 ? -11.750 3.448 43.431 1.00 86.06 452 SER A O 1
ATOM 3412 N N . SER A 1 453 ? -9.724 3.079 42.535 1.00 84.56 453 SER A N 1
ATOM 3413 C CA . SER A 1 453 ? -9.520 1.801 43.220 1.00 84.56 453 SER A CA 1
ATOM 3414 C C . SER A 1 453 ? -9.308 2.006 44.723 1.00 84.56 453 SER A C 1
ATOM 3416 O O . SER A 1 453 ? -9.943 1.315 45.526 1.00 84.56 453 SER A O 1
ATOM 3418 N N . ALA A 1 454 ? -8.513 3.011 45.106 1.00 84.19 454 ALA A N 1
ATOM 3419 C CA . ALA A 1 454 ? -8.258 3.370 46.494 1.00 84.19 454 ALA A CA 1
ATOM 3420 C C . ALA A 1 454 ? -9.546 3.843 47.184 1.00 84.19 454 ALA A C 1
ATOM 3422 O O . ALA A 1 454 ? -9.873 3.379 48.278 1.00 84.19 454 ALA A O 1
ATOM 3423 N N . ALA A 1 455 ? -10.340 4.678 46.507 1.00 85.62 455 ALA A N 1
ATOM 3424 C CA . ALA A 1 455 ? -11.650 5.114 46.983 1.00 85.62 455 ALA A CA 1
ATOM 3425 C C . ALA A 1 455 ? -12.615 3.931 47.174 1.00 85.62 455 ALA A C 1
ATOM 3427 O O . ALA A 1 455 ? -13.289 3.833 48.201 1.00 85.62 455 ALA A O 1
ATOM 3428 N N . ARG A 1 456 ? -12.650 2.978 46.230 1.00 86.12 456 ARG A N 1
ATOM 3429 C CA . ARG A 1 456 ? -13.439 1.742 46.372 1.00 86.12 456 ARG A CA 1
ATOM 3430 C C . ARG A 1 456 ? -12.983 0.892 47.552 1.00 86.12 456 ARG A C 1
ATOM 3432 O O . ARG A 1 456 ? -13.823 0.313 48.239 1.00 86.12 456 ARG A O 1
ATOM 3439 N N . GLN A 1 457 ? -11.681 0.801 47.795 1.00 85.00 457 GLN A N 1
ATOM 3440 C CA . GLN A 1 457 ? -11.153 0.059 48.933 1.00 85.00 457 GLN A CA 1
ATOM 3441 C C . GLN A 1 457 ? -11.523 0.732 50.261 1.00 85.00 457 GLN A C 1
ATOM 3443 O O . GLN A 1 457 ? -11.997 0.045 51.162 1.00 85.00 457 GLN A O 1
ATOM 3448 N N . ALA A 1 458 ? -11.428 2.060 50.352 1.00 85.19 458 ALA A N 1
ATOM 3449 C CA . ALA A 1 458 ? -11.889 2.821 51.515 1.00 85.19 458 ALA A CA 1
ATOM 3450 C C . ALA A 1 458 ? -13.401 2.650 51.767 1.00 85.19 458 ALA A C 1
ATOM 3452 O O . ALA A 1 458 ? -13.828 2.456 52.908 1.00 85.19 458 ALA A O 1
ATOM 3453 N N . LEU A 1 459 ? -14.215 2.643 50.704 1.00 84.88 459 LEU A N 1
ATOM 3454 C CA . LEU A 1 459 ? -15.650 2.355 50.795 1.00 84.88 459 LEU A CA 1
ATOM 3455 C C . LEU A 1 459 ? -15.934 0.929 51.283 1.00 84.88 459 LEU A C 1
ATOM 3457 O O . LEU A 1 459 ? -16.858 0.720 52.060 1.00 84.88 459 LEU A O 1
ATOM 3461 N N . ARG A 1 460 ? -15.144 -0.068 50.871 1.00 86.44 460 ARG A N 1
ATOM 3462 C CA . ARG A 1 460 ? -15.282 -1.440 51.390 1.00 86.44 460 ARG A CA 1
ATOM 3463 C C . ARG A 1 460 ? -14.970 -1.518 52.880 1.00 86.44 460 ARG A C 1
ATOM 3465 O O . ARG A 1 460 ? -15.718 -2.170 53.602 1.00 86.44 460 ARG A O 1
ATOM 3472 N N . THR A 1 461 ? -13.909 -0.852 53.330 1.00 86.38 461 THR A N 1
ATOM 3473 C CA . THR A 1 461 ? -13.544 -0.809 54.752 1.00 86.38 461 THR A CA 1
ATOM 3474 C C . THR A 1 461 ? -14.649 -0.159 55.578 1.00 86.38 461 THR A C 1
ATOM 3476 O O . THR A 1 461 ? -15.141 -0.772 56.518 1.00 86.38 461 THR A O 1
ATOM 3479 N N . THR A 1 462 ? -15.121 1.020 55.171 1.00 87.25 462 THR A N 1
ATOM 3480 C CA . THR A 1 462 ? -16.220 1.715 55.866 1.00 87.25 462 THR A CA 1
ATOM 3481 C C . THR A 1 462 ? -17.519 0.908 55.865 1.00 87.25 462 THR A C 1
ATOM 3483 O O . THR A 1 462 ? -18.213 0.863 56.874 1.00 87.25 462 THR A O 1
ATOM 3486 N N . ASN A 1 463 ? -17.846 0.209 54.776 1.00 84.50 463 ASN A N 1
ATOM 3487 C CA . ASN A 1 463 ? -19.021 -0.664 54.739 1.00 84.50 463 ASN A CA 1
ATOM 3488 C C . ASN A 1 463 ? -18.864 -1.864 55.694 1.00 84.50 463 ASN A C 1
ATOM 3490 O O . ASN A 1 463 ? -19.798 -2.207 56.410 1.00 84.50 463 ASN A O 1
ATOM 3494 N N . SER A 1 464 ? -17.668 -2.458 55.774 1.00 83.44 464 SER A N 1
ATOM 3495 C CA . SER A 1 464 ? -17.359 -3.505 56.759 1.00 83.44 464 SER A CA 1
ATOM 3496 C C . SER A 1 464 ? -17.515 -3.008 58.199 1.00 83.44 464 SER A C 1
ATOM 3498 O O . SER A 1 464 ? -18.083 -3.716 59.026 1.00 83.44 464 SER A O 1
ATOM 3500 N N . GLU A 1 465 ? -17.041 -1.798 58.497 1.00 86.38 465 GLU A N 1
ATOM 3501 C CA . GLU A 1 465 ? -17.194 -1.168 59.815 1.00 86.38 465 GLU A CA 1
ATOM 3502 C C . GLU A 1 465 ? -18.669 -0.905 60.147 1.00 86.38 465 GLU A C 1
ATOM 3504 O O . GLU A 1 465 ? -19.108 -1.189 61.258 1.00 86.38 465 GLU A O 1
ATOM 3509 N N . LEU A 1 466 ? -19.466 -0.435 59.181 1.00 86.19 466 LEU A N 1
ATOM 3510 C CA . LEU A 1 466 ? -20.908 -0.237 59.360 1.00 86.19 466 LEU A CA 1
ATOM 3511 C C . LEU A 1 466 ? -21.655 -1.555 59.594 1.00 86.19 466 LEU A C 1
ATOM 3513 O O . LEU A 1 466 ? -22.536 -1.606 60.451 1.00 86.19 466 LEU A O 1
ATOM 3517 N N . TYR A 1 467 ? -21.306 -2.629 58.878 1.00 85.62 467 TYR A N 1
ATOM 3518 C CA . TYR A 1 467 ? -21.876 -3.956 59.135 1.00 85.62 467 TYR A CA 1
ATOM 3519 C C . TYR A 1 467 ? -21.536 -4.459 60.536 1.00 85.62 467 TYR A C 1
ATOM 3521 O O . TYR A 1 467 ? -22.400 -5.028 61.203 1.00 85.62 467 TYR A O 1
ATOM 3529 N N . GLN A 1 468 ? -20.307 -4.222 60.995 1.00 86.31 468 GLN A N 1
ATOM 3530 C CA . GLN A 1 468 ? -19.901 -4.573 62.349 1.00 86.31 468 GLN A CA 1
ATOM 3531 C C . GLN A 1 468 ? -20.692 -3.773 63.396 1.00 86.31 468 GLN A C 1
ATOM 3533 O O . GLN A 1 468 ? -21.274 -4.374 64.293 1.00 86.31 468 GLN A O 1
ATOM 3538 N N . GLN A 1 469 ? -20.810 -2.451 63.236 1.00 85.12 469 GLN A N 1
ATOM 3539 C CA . GLN A 1 469 ? -21.613 -1.602 64.128 1.00 85.12 469 GLN A CA 1
ATOM 3540 C C . GLN A 1 469 ? -23.091 -2.011 64.150 1.00 85.12 469 GLN A C 1
ATOM 3542 O O . GLN A 1 469 ? -23.732 -2.003 65.200 1.00 85.12 469 GLN A O 1
ATOM 3547 N N . LEU A 1 470 ? -23.651 -2.384 62.996 1.00 85.38 470 LEU A N 1
ATOM 3548 C CA . LEU A 1 470 ? -25.020 -2.884 62.912 1.00 85.38 470 LEU A CA 1
ATOM 3549 C C . LEU A 1 470 ? -25.182 -4.196 63.687 1.00 85.38 470 LEU A C 1
ATOM 3551 O O . LEU A 1 470 ? -26.189 -4.373 64.369 1.00 85.38 470 LEU A O 1
ATOM 3555 N N . HIS A 1 471 ? -24.207 -5.102 63.588 1.00 85.62 471 HIS A N 1
ATOM 3556 C CA . HIS A 1 471 ? -24.225 -6.361 64.324 1.00 85.62 471 HIS A CA 1
ATOM 3557 C C . HIS A 1 471 ? -24.129 -6.129 65.836 1.00 85.62 471 HIS A C 1
ATOM 3559 O O . HIS A 1 471 ? -24.978 -6.622 66.572 1.00 85.62 471 HIS A O 1
ATOM 3565 N N . GLU A 1 472 ? -23.188 -5.292 66.280 1.00 85.69 472 GLU A N 1
ATOM 3566 C CA . GLU A 1 472 ? -23.042 -4.888 67.685 1.00 85.69 472 GLU A CA 1
ATOM 3567 C C . GLU A 1 472 ? -24.342 -4.255 68.218 1.00 85.69 472 GLU A C 1
ATOM 3569 O O . GLU A 1 472 ? -24.830 -4.621 69.284 1.00 85.69 472 GLU A O 1
ATOM 3574 N N . SER A 1 473 ? -24.990 -3.385 67.435 1.00 82.56 473 SER A N 1
ATOM 3575 C CA . SER A 1 473 ? -26.279 -2.788 67.808 1.00 82.56 473 SER A CA 1
ATOM 3576 C C . SER A 1 473 ? -27.423 -3.812 67.877 1.00 82.56 473 SER A C 1
ATOM 3578 O O . SER A 1 473 ? -28.317 -3.695 68.719 1.00 82.56 473 SER A O 1
ATOM 3580 N N . GLN A 1 474 ? -27.422 -4.836 67.017 1.00 83.06 474 GLN A N 1
ATOM 3581 C CA . GLN A 1 474 ? -28.393 -5.932 67.089 1.00 83.06 474 GLN A CA 1
ATOM 3582 C C . GLN A 1 474 ? -28.179 -6.804 68.328 1.00 83.06 474 GLN A C 1
ATOM 3584 O O . GLN A 1 474 ? -29.163 -7.189 68.964 1.00 83.06 474 GLN A O 1
ATOM 3589 N N . GLU A 1 475 ? -26.928 -7.081 68.694 1.00 83.81 475 GLU A N 1
ATOM 3590 C CA . GLU A 1 475 ? -26.590 -7.788 69.931 1.00 83.81 475 GLU A CA 1
ATOM 3591 C C . GLU A 1 475 ? -26.996 -6.976 71.166 1.00 83.81 475 GLU A C 1
ATOM 3593 O O . GLU A 1 475 ? -27.643 -7.511 72.069 1.00 83.81 475 GLU A O 1
ATOM 3598 N N . GLU A 1 476 ? -26.722 -5.668 71.181 1.00 84.31 476 GLU A N 1
ATOM 3599 C CA . GLU A 1 476 ? -27.195 -4.769 72.237 1.00 84.31 476 GLU A CA 1
ATOM 3600 C C . GLU A 1 476 ? -28.722 -4.785 72.333 1.00 84.31 476 GLU A C 1
ATOM 3602 O O . GLU A 1 476 ? -29.272 -4.960 73.422 1.00 84.31 476 GLU A O 1
ATOM 3607 N N . LYS A 1 477 ? -29.431 -4.680 71.203 1.00 84.94 477 LYS A N 1
ATOM 3608 C CA . LYS A 1 477 ? -30.897 -4.764 71.164 1.00 84.94 477 LYS A CA 1
ATOM 3609 C C . LYS A 1 477 ? -31.407 -6.095 71.719 1.00 84.94 477 LYS A C 1
ATOM 3611 O O . LYS A 1 477 ? -32.379 -6.094 72.473 1.00 84.94 477 LYS A O 1
ATOM 3616 N N . ALA A 1 478 ? -30.770 -7.212 71.372 1.00 79.94 478 ALA A N 1
ATOM 3617 C CA . ALA A 1 478 ? -31.113 -8.521 71.921 1.00 79.94 478 ALA A CA 1
ATOM 3618 C C . ALA A 1 478 ? -30.885 -8.564 73.442 1.00 79.94 478 ALA A C 1
ATOM 3620 O O . ALA A 1 478 ? -31.746 -9.042 74.179 1.00 79.94 478 ALA A O 1
ATOM 3621 N N . SER A 1 479 ? -29.781 -7.986 73.929 1.00 82.44 479 SER A N 1
ATOM 3622 C CA . SER A 1 479 ? -29.492 -7.889 75.365 1.00 82.44 479 SER A CA 1
ATOM 3623 C C . SER A 1 479 ? -30.522 -7.036 76.119 1.00 82.44 479 SER A C 1
ATOM 3625 O O . SER A 1 479 ? -30.959 -7.410 77.209 1.00 82.44 479 SER A O 1
ATOM 3627 N N . PHE A 1 480 ? -30.984 -5.933 75.515 1.00 82.25 480 PHE A N 1
ATOM 3628 C CA . PHE A 1 480 ? -32.075 -5.127 76.057 1.00 82.25 480 PHE A CA 1
ATOM 3629 C C . PHE A 1 480 ? -33.394 -5.896 76.065 1.00 82.25 480 PHE A C 1
ATOM 3631 O O . PHE A 1 480 ? -34.112 -5.813 77.055 1.00 82.25 480 PHE A O 1
ATOM 3638 N N . GLY A 1 481 ? -33.689 -6.674 75.018 1.00 83.94 481 GLY A N 1
ATOM 3639 C CA . GLY A 1 481 ? -34.854 -7.562 74.978 1.00 83.94 481 GLY A CA 1
ATOM 3640 C C . GLY A 1 481 ? -34.878 -8.530 76.162 1.00 83.94 481 GLY A C 1
ATOM 3641 O O . GLY A 1 481 ? -35.843 -8.546 76.919 1.00 83.94 481 GLY A O 1
ATOM 3642 N N . VAL A 1 482 ? -33.767 -9.231 76.410 1.00 83.06 482 VAL A N 1
ATOM 3643 C CA . VAL A 1 482 ? -33.626 -10.130 77.571 1.00 83.06 482 VAL A CA 1
ATOM 3644 C C . VAL A 1 482 ? -33.792 -9.376 78.894 1.00 83.06 482 VAL A C 1
ATOM 3646 O O . VAL A 1 482 ? -34.422 -9.880 79.825 1.00 83.06 482 VAL A O 1
ATOM 3649 N N . ARG A 1 483 ? -33.250 -8.156 79.012 1.00 84.19 483 ARG A N 1
ATOM 3650 C CA . ARG A 1 483 ? -33.409 -7.354 80.234 1.00 84.19 483 ARG A CA 1
ATOM 3651 C C . ARG A 1 483 ? -34.856 -6.905 80.449 1.00 84.19 483 ARG A C 1
ATOM 3653 O O . ARG A 1 483 ? -35.288 -6.852 81.597 1.00 84.19 483 ARG A O 1
ATOM 3660 N N . VAL A 1 484 ? -35.588 -6.588 79.382 1.00 83.62 484 VAL A N 1
ATOM 3661 C CA . VAL A 1 484 ? -37.019 -6.263 79.450 1.00 83.62 484 VAL A CA 1
ATOM 3662 C C . VAL A 1 484 ? -37.814 -7.481 79.910 1.00 83.62 484 VAL A C 1
ATOM 3664 O O . VAL A 1 484 ? -38.550 -7.355 80.880 1.00 83.62 484 VAL A O 1
ATOM 3667 N N . GLU A 1 485 ? -37.588 -8.660 79.326 1.00 84.56 485 GLU A N 1
ATOM 3668 C CA . GLU A 1 485 ? -38.245 -9.907 79.757 1.00 84.56 485 GLU A CA 1
ATOM 3669 C C . GLU A 1 485 ? -37.970 -10.224 81.238 1.00 84.56 485 GLU A C 1
ATOM 3671 O O . GLU A 1 485 ? -38.874 -10.598 81.985 1.00 84.56 485 GLU A O 1
ATOM 3676 N N . GLN A 1 486 ? -36.731 -10.020 81.703 1.00 84.12 486 GLN A N 1
ATOM 3677 C CA . GLN A 1 486 ? -36.386 -10.168 83.122 1.00 84.12 486 GLN A CA 1
ATOM 3678 C C . GLN A 1 486 ? -37.139 -9.177 84.014 1.00 84.12 486 GLN A C 1
ATOM 3680 O O . GLN A 1 486 ? -37.652 -9.567 85.059 1.00 84.12 486 GLN A O 1
ATOM 3685 N N . LEU A 1 487 ? -37.214 -7.904 83.620 1.00 81.06 487 LEU A N 1
ATOM 3686 C CA . LEU A 1 487 ? -37.939 -6.885 84.382 1.00 81.06 487 LEU A CA 1
ATOM 3687 C C . LEU A 1 487 ? -39.446 -7.159 84.402 1.00 81.06 487 LEU A C 1
ATOM 3689 O O . LEU A 1 487 ? -40.084 -6.966 85.433 1.00 81.06 487 LEU A O 1
ATOM 3693 N N . GLU A 1 488 ? -40.021 -7.631 83.298 1.00 84.56 488 GLU A N 1
ATOM 3694 C CA . GLU A 1 488 ? -41.423 -8.050 83.238 1.00 84.56 488 GLU A CA 1
ATOM 3695 C C . GLU A 1 488 ? -41.695 -9.226 84.184 1.00 84.56 488 GLU A C 1
ATOM 3697 O O . GLU A 1 488 ? -42.686 -9.202 84.918 1.00 84.56 488 GLU A O 1
ATOM 3702 N N . ALA A 1 489 ? -40.786 -10.205 84.251 1.00 82.88 489 ALA A N 1
ATOM 3703 C CA . ALA A 1 489 ? -40.867 -11.306 85.208 1.00 82.88 489 ALA A CA 1
ATOM 3704 C C . ALA A 1 489 ? -40.753 -10.826 86.669 1.00 82.88 489 ALA A C 1
ATOM 3706 O O . ALA A 1 489 ? -41.578 -11.210 87.498 1.00 82.88 489 ALA A O 1
ATOM 3707 N N . GLU A 1 490 ? -39.796 -9.942 86.983 1.00 84.69 490 GLU A N 1
ATOM 3708 C CA . GLU A 1 490 ? -39.645 -9.328 88.317 1.00 84.69 490 GLU A CA 1
ATOM 3709 C C . GLU A 1 490 ? -40.911 -8.543 88.727 1.00 84.69 490 GLU A C 1
ATOM 3711 O O . GLU A 1 490 ? -41.346 -8.583 89.885 1.00 84.69 490 GLU A O 1
ATOM 3716 N N . VAL A 1 491 ? -41.543 -7.843 87.777 1.00 82.12 491 VAL A N 1
ATOM 3717 C CA . VAL A 1 491 ? -42.807 -7.124 87.996 1.00 82.12 491 VAL A CA 1
ATOM 3718 C C . VAL A 1 491 ? -43.960 -8.097 88.237 1.00 82.12 491 VAL A C 1
ATOM 3720 O O . VAL A 1 491 ? -44.732 -7.880 89.173 1.00 82.12 491 VAL A O 1
ATOM 3723 N N . ALA A 1 492 ? -44.080 -9.169 87.452 1.00 82.06 492 ALA A N 1
ATOM 3724 C CA . ALA A 1 492 ? -45.117 -10.186 87.632 1.00 82.06 492 ALA A CA 1
ATOM 3725 C C . ALA A 1 492 ? -44.985 -10.910 88.986 1.00 82.06 492 ALA A C 1
ATOM 3727 O O . ALA A 1 492 ? -45.977 -11.110 89.697 1.00 82.06 492 ALA A O 1
ATOM 3728 N N . GLU A 1 493 ? -43.758 -11.234 89.399 1.00 85.94 493 GLU A N 1
ATOM 3729 C CA . GLU A 1 493 ? -43.468 -11.798 90.720 1.00 85.94 493 GLU A CA 1
ATOM 3730 C C . GLU A 1 493 ? -43.843 -10.814 91.836 1.00 85.94 493 GLU A C 1
ATOM 3732 O O . GLU A 1 493 ? -44.532 -11.173 92.793 1.00 85.94 493 GLU A O 1
ATOM 3737 N N . SER A 1 494 ? -43.473 -9.539 91.691 1.00 80.69 494 SER A N 1
ATOM 3738 C CA . SER A 1 494 ? -43.831 -8.488 92.650 1.00 80.69 494 SER A CA 1
ATOM 3739 C C . SER A 1 494 ? -45.346 -8.278 92.754 1.00 80.69 494 SER A C 1
ATOM 3741 O O . SER A 1 494 ? -45.864 -8.049 93.849 1.00 80.69 494 SER A O 1
ATOM 3743 N N . GLN A 1 495 ? -46.079 -8.375 91.640 1.00 83.00 495 GLN A N 1
ATOM 3744 C CA . GLN A 1 495 ? -47.544 -8.316 91.627 1.00 83.00 495 GLN A CA 1
ATOM 3745 C C . GLN A 1 495 ? -48.161 -9.510 92.356 1.00 83.00 495 GLN A C 1
ATOM 3747 O O . GLN A 1 495 ? -49.033 -9.306 93.199 1.00 83.00 495 GLN A O 1
ATOM 3752 N N . THR A 1 496 ? -47.650 -10.717 92.109 1.00 83.56 496 THR A N 1
ATOM 3753 C CA . THR A 1 496 ? -48.078 -11.940 92.804 1.00 83.56 496 THR A CA 1
ATOM 3754 C C . THR A 1 496 ? -47.820 -11.834 94.309 1.00 83.56 496 THR A C 1
ATOM 3756 O O . THR A 1 496 ? -48.707 -12.083 95.123 1.00 83.56 496 THR A O 1
ATOM 3759 N N . ASN A 1 497 ? -46.632 -11.369 94.703 1.00 83.44 497 ASN A N 1
ATOM 3760 C CA . ASN A 1 497 ? -46.287 -11.136 96.106 1.00 83.44 497 ASN A CA 1
ATOM 3761 C C . ASN A 1 497 ? -47.195 -10.085 96.753 1.00 83.44 497 ASN A C 1
ATOM 3763 O O . ASN A 1 497 ? -47.644 -10.266 97.883 1.00 83.44 497 ASN A O 1
ATOM 3767 N N . ARG A 1 498 ? -47.521 -9.003 96.038 1.00 86.25 498 ARG A N 1
ATOM 3768 C CA . ARG A 1 498 ? -48.476 -7.994 96.510 1.00 86.25 498 ARG A CA 1
ATOM 3769 C C . ARG A 1 498 ? -49.866 -8.593 96.720 1.00 86.25 498 ARG A C 1
ATOM 3771 O O . ARG A 1 498 ? -50.500 -8.278 97.720 1.00 86.25 498 ARG A O 1
ATOM 3778 N N . GLU A 1 499 ? -50.348 -9.427 95.804 1.00 83.81 499 GLU A N 1
ATOM 3779 C CA . GLU A 1 499 ? -51.646 -10.100 95.935 1.00 83.81 499 GLU A CA 1
ATOM 3780 C C . GLU A 1 499 ? -51.674 -11.055 97.130 1.00 83.81 499 GLU A C 1
ATOM 3782 O O . GLU A 1 499 ? -52.617 -11.000 97.920 1.00 83.81 499 GLU A O 1
ATOM 3787 N N . ASN A 1 500 ? -50.610 -11.836 97.332 1.00 83.75 500 ASN A N 1
ATOM 3788 C CA . ASN A 1 500 ? -50.451 -12.696 98.505 1.00 83.75 500 ASN A CA 1
ATOM 3789 C C . ASN A 1 500 ? -50.464 -11.885 99.809 1.00 83.75 500 ASN A C 1
ATOM 3791 O O . ASN A 1 500 ? -51.196 -12.225 100.734 1.00 83.75 500 ASN A O 1
ATOM 3795 N N . LEU A 1 501 ? -49.732 -10.767 99.868 1.00 80.50 501 LEU A N 1
ATOM 3796 C CA . LEU A 1 501 ? -49.730 -9.874 101.034 1.00 80.50 501 LEU A CA 1
ATOM 3797 C C . LEU A 1 501 ? -51.099 -9.225 101.279 1.00 80.50 501 LEU A C 1
ATOM 3799 O O . LEU A 1 501 ? -51.490 -9.025 102.426 1.00 80.50 501 LEU A O 1
ATOM 3803 N N . VAL A 1 502 ? -51.850 -8.894 100.223 1.00 85.19 502 VAL A N 1
ATOM 3804 C CA . VAL A 1 502 ? -53.227 -8.389 100.351 1.00 85.19 502 VAL A CA 1
ATOM 3805 C C . VAL A 1 502 ? -54.149 -9.469 100.918 1.00 85.19 502 VAL A C 1
ATOM 3807 O O . VAL A 1 502 ? -54.957 -9.170 101.800 1.00 85.19 502 VAL A O 1
ATOM 3810 N N . GLN A 1 503 ? -54.020 -10.714 100.456 1.00 81.31 503 GLN A N 1
ATOM 3811 C CA . GLN A 1 503 ? -54.774 -11.845 100.999 1.00 81.31 503 GLN A CA 1
ATOM 3812 C C . GLN A 1 503 ? -54.417 -12.094 102.468 1.00 81.31 503 GLN A C 1
ATOM 3814 O O . GLN A 1 503 ? -55.320 -12.181 103.300 1.00 81.31 503 GLN A O 1
ATOM 3819 N N . GLU A 1 504 ? -53.131 -12.115 102.813 1.00 81.44 504 GLU A N 1
ATOM 3820 C CA . GLU A 1 504 ? -52.654 -12.277 104.189 1.00 81.44 504 GLU A CA 1
ATOM 3821 C C . GLU A 1 504 ? -53.157 -11.144 105.096 1.00 81.44 504 GLU A C 1
ATOM 3823 O O . GLU A 1 504 ? -53.719 -11.399 106.159 1.00 81.44 504 GLU A O 1
ATOM 3828 N N . ALA A 1 505 ? -53.078 -9.887 104.647 1.00 78.44 505 ALA A N 1
ATOM 3829 C CA . ALA A 1 505 ? -53.622 -8.747 105.382 1.00 78.44 505 ALA A CA 1
ATOM 3830 C C . ALA A 1 505 ? -55.144 -8.849 105.583 1.00 78.44 505 ALA A C 1
ATOM 3832 O O . ALA A 1 505 ? -55.658 -8.457 106.634 1.00 78.44 505 ALA A O 1
ATOM 3833 N N . SER A 1 506 ? -55.878 -9.379 104.598 1.00 79.31 506 SER A N 1
ATOM 3834 C CA . SER A 1 506 ? -57.319 -9.621 104.727 1.00 79.31 506 SER A CA 1
ATOM 3835 C C . SER A 1 506 ? -57.637 -10.744 105.723 1.00 79.31 506 SER A C 1
ATOM 3837 O O . SER A 1 506 ? -58.561 -10.593 106.522 1.00 79.31 506 SER A O 1
ATOM 3839 N N . ALA A 1 507 ? -56.830 -11.811 105.744 1.00 81.44 507 ALA A N 1
ATOM 3840 C CA . ALA A 1 507 ? -56.953 -12.912 106.695 1.00 81.44 507 ALA A CA 1
ATOM 3841 C C . ALA A 1 507 ? -56.664 -12.441 108.128 1.00 81.44 507 ALA A C 1
ATOM 3843 O O . ALA A 1 507 ? -57.496 -12.636 109.010 1.00 81.44 507 ALA A O 1
ATOM 3844 N N . ILE A 1 508 ? -55.563 -11.710 108.340 1.00 81.56 508 ILE A N 1
ATOM 3845 C CA . ILE A 1 508 ? -55.216 -11.115 109.640 1.00 81.56 508 ILE A CA 1
ATOM 3846 C C . ILE A 1 508 ? -56.318 -10.163 110.118 1.00 81.56 508 ILE A C 1
ATOM 3848 O O . ILE A 1 508 ? -56.663 -10.156 111.298 1.00 81.56 508 ILE A O 1
ATOM 3852 N N . ARG A 1 509 ? -56.901 -9.353 109.221 1.00 82.38 509 ARG A N 1
ATOM 3853 C CA . ARG A 1 509 ? -58.017 -8.467 109.586 1.00 82.38 509 ARG A CA 1
ATOM 3854 C C . ARG A 1 509 ? -59.242 -9.270 110.042 1.00 82.38 509 ARG A C 1
ATOM 3856 O O . ARG A 1 509 ? -59.842 -8.896 111.044 1.00 82.38 509 ARG A O 1
ATOM 3863 N N . SER A 1 510 ? -59.570 -10.371 109.365 1.00 81.94 510 SER A N 1
ATOM 3864 C CA . SER A 1 510 ? -60.650 -11.275 109.785 1.00 81.94 510 SER A CA 1
ATOM 3865 C C . SER A 1 510 ? -60.367 -11.908 111.151 1.00 81.94 510 SER A C 1
ATOM 3867 O O . SER A 1 510 ? -61.230 -11.888 112.024 1.00 81.94 510 SER A O 1
ATOM 3869 N N . GLU A 1 511 ? -59.152 -12.418 111.372 1.00 83.00 511 GLU A N 1
ATOM 3870 C CA . GLU A 1 511 ? -58.745 -12.993 112.662 1.00 83.00 511 GLU A CA 1
ATOM 3871 C C . GLU A 1 511 ? -58.792 -11.957 113.794 1.00 83.00 511 GLU A C 1
ATOM 3873 O O . GLU A 1 511 ? -59.199 -12.266 114.915 1.00 83.00 511 GLU A O 1
ATOM 3878 N N . LEU A 1 512 ? -58.419 -10.705 113.511 1.00 81.56 512 LEU A N 1
ATOM 3879 C CA . LEU A 1 512 ? -58.504 -9.606 114.468 1.00 81.56 512 LEU A CA 1
ATOM 3880 C C . LEU A 1 512 ? -59.959 -9.262 114.813 1.00 81.56 512 LEU A C 1
ATOM 3882 O O . LEU A 1 512 ? -60.266 -9.023 115.980 1.00 81.56 512 LEU A O 1
ATOM 3886 N N . GLU A 1 513 ? -60.859 -9.252 113.828 1.00 83.25 513 GLU A N 1
ATOM 3887 C CA . GLU A 1 513 ? -62.297 -9.061 114.050 1.00 83.25 513 GLU A CA 1
ATOM 3888 C C . GLU A 1 513 ? -62.903 -10.211 114.868 1.00 83.25 513 GLU A C 1
ATOM 3890 O O . GLU A 1 513 ? -63.719 -9.973 115.762 1.00 83.25 513 GLU A O 1
ATOM 3895 N N . ASP A 1 514 ? -62.485 -11.452 114.621 1.00 81.19 514 ASP A N 1
ATOM 3896 C CA . ASP A 1 514 ? -62.893 -12.621 115.408 1.00 81.19 514 ASP A CA 1
ATOM 3897 C C . ASP A 1 514 ? -62.379 -12.546 116.848 1.00 81.19 514 ASP A C 1
ATOM 3899 O O . ASP A 1 514 ? -63.146 -12.737 117.794 1.00 81.19 514 ASP A O 1
ATOM 3903 N N . SER A 1 515 ? -61.107 -12.189 117.031 1.00 79.00 515 SER A N 1
ATOM 3904 C CA . SER A 1 515 ? -60.495 -11.988 118.347 1.00 79.00 515 SER A CA 1
ATOM 3905 C C . SER A 1 515 ? -61.150 -10.832 119.109 1.00 79.00 515 SER A C 1
ATOM 3907 O O . SER A 1 515 ? -61.448 -10.957 120.295 1.00 79.00 515 SER A O 1
ATOM 3909 N N . SER A 1 516 ? -61.477 -9.729 118.428 1.00 80.25 516 SER A N 1
ATOM 3910 C CA . SER A 1 516 ? -62.204 -8.600 119.017 1.00 80.25 516 SER A CA 1
ATOM 3911 C C . SER A 1 516 ? -63.618 -8.996 119.450 1.00 80.25 516 SER A C 1
ATOM 3913 O O . SER A 1 516 ? -64.042 -8.642 120.552 1.00 80.25 516 SER A O 1
ATOM 3915 N N . ARG A 1 517 ? -64.331 -9.796 118.645 1.00 81.56 517 ARG A N 1
ATOM 3916 C CA . ARG A 1 517 ? -65.632 -10.369 119.028 1.00 81.56 517 ARG A CA 1
ATOM 3917 C C . ARG A 1 517 ? -65.514 -11.311 120.226 1.00 81.56 517 ARG A C 1
ATOM 3919 O O . ARG A 1 517 ? -66.346 -11.242 121.128 1.00 81.56 517 ARG A O 1
ATOM 3926 N N . ALA A 1 518 ? -64.484 -12.156 120.259 1.00 80.19 518 ALA A N 1
ATOM 3927 C CA . ALA A 1 518 ? -64.214 -13.045 121.386 1.00 80.19 518 ALA A CA 1
ATOM 3928 C C . ALA A 1 518 ? -63.880 -12.261 122.667 1.00 80.19 518 ALA A C 1
ATOM 3930 O O . ALA A 1 518 ? -64.382 -12.601 123.736 1.00 80.19 518 ALA A O 1
ATOM 3931 N N . HIS A 1 519 ? -63.104 -11.179 122.561 1.00 79.88 519 HIS A N 1
ATOM 3932 C CA . HIS A 1 519 ? -62.806 -10.280 123.676 1.00 79.88 519 HIS A CA 1
ATOM 3933 C C . HIS A 1 519 ? -64.071 -9.600 124.205 1.00 79.88 519 HIS A C 1
ATOM 3935 O O . HIS A 1 519 ? -64.315 -9.623 125.406 1.00 79.88 519 HIS A O 1
ATOM 3941 N N . ALA A 1 520 ? -64.912 -9.051 123.322 1.00 78.88 520 ALA A N 1
ATOM 3942 C CA . ALA A 1 520 ? -66.182 -8.441 123.716 1.00 78.88 520 ALA A CA 1
ATOM 3943 C C . ALA A 1 520 ? -67.122 -9.454 124.398 1.00 78.88 520 ALA A C 1
ATOM 3945 O O . ALA A 1 520 ? -67.795 -9.127 125.374 1.00 78.88 520 ALA A O 1
ATOM 3946 N N . ALA A 1 521 ? -67.142 -10.705 123.924 1.00 78.94 521 ALA A N 1
ATOM 3947 C CA . ALA A 1 521 ? -67.888 -11.783 124.569 1.00 78.94 521 ALA A CA 1
ATOM 3948 C C . ALA A 1 521 ? -67.321 -12.139 125.956 1.00 78.94 521 ALA A C 1
ATOM 3950 O O . ALA A 1 521 ? -68.090 -12.354 126.891 1.00 78.94 521 ALA A O 1
ATOM 3951 N N . ALA A 1 522 ? -65.995 -12.170 126.110 1.00 73.44 522 ALA A N 1
ATOM 3952 C CA . ALA A 1 522 ? -65.345 -12.404 127.397 1.00 73.44 522 ALA A CA 1
ATOM 3953 C C . ALA A 1 522 ? -65.596 -11.255 128.391 1.00 73.44 522 ALA A C 1
ATOM 3955 O O . ALA A 1 522 ? -65.892 -11.513 129.554 1.00 73.44 522 ALA A O 1
ATOM 3956 N N . GLU A 1 523 ? -65.551 -9.995 127.949 1.00 79.00 523 GLU A N 1
ATOM 3957 C CA . GLU A 1 523 ? -65.918 -8.837 128.777 1.00 79.00 523 GLU A CA 1
ATOM 3958 C C . GLU A 1 523 ? -67.378 -8.904 129.237 1.00 79.00 523 GLU A C 1
ATOM 3960 O O . GLU A 1 523 ? -67.666 -8.663 130.411 1.00 79.00 523 GLU A O 1
ATOM 3965 N N . ALA A 1 524 ? -68.300 -9.295 128.352 1.00 78.56 524 ALA A N 1
ATOM 3966 C CA . ALA A 1 524 ? -69.697 -9.503 128.725 1.00 78.56 524 ALA A CA 1
ATOM 3967 C C . ALA A 1 524 ? -69.841 -10.591 129.807 1.00 78.56 524 ALA A C 1
ATOM 3969 O O . ALA A 1 524 ? -70.552 -10.378 130.786 1.00 78.56 524 ALA A O 1
ATOM 3970 N N . GLN A 1 525 ? -69.108 -11.706 129.689 1.00 79.56 525 GLN A N 1
ATOM 3971 C CA . GLN A 1 525 ? -69.085 -12.767 130.707 1.00 79.56 525 GLN A CA 1
ATOM 3972 C C . GLN A 1 525 ? -68.478 -12.307 132.038 1.00 79.56 525 GLN A C 1
ATOM 3974 O O . GLN A 1 525 ? -68.960 -12.698 133.097 1.00 79.56 525 GLN A O 1
ATOM 3979 N N . ILE A 1 526 ? -67.433 -11.473 132.011 1.00 78.81 526 ILE A N 1
ATOM 3980 C CA . ILE A 1 526 ? -66.849 -10.884 133.226 1.00 78.81 526 ILE A CA 1
ATOM 3981 C C . ILE A 1 526 ? -67.868 -9.979 133.917 1.00 78.81 526 ILE A C 1
ATOM 3983 O O . ILE A 1 526 ? -68.001 -10.039 135.136 1.00 78.81 526 ILE A O 1
ATOM 3987 N N . THR A 1 527 ? -68.602 -9.176 133.147 1.00 76.38 527 THR A N 1
ATOM 3988 C CA . THR A 1 527 ? -69.640 -8.283 133.681 1.00 76.38 527 THR A CA 1
ATOM 3989 C C . THR A 1 527 ? -70.775 -9.096 134.313 1.00 76.38 527 THR A C 1
ATOM 3991 O O . THR A 1 527 ? -71.164 -8.836 135.446 1.00 76.38 527 THR A O 1
ATOM 3994 N N . GLU A 1 528 ? -71.230 -10.158 133.640 1.00 80.06 528 GLU A N 1
ATOM 3995 C CA . GLU A 1 528 ? -72.234 -11.092 134.168 1.00 80.06 528 GLU A CA 1
ATOM 3996 C C . GLU A 1 528 ? -71.754 -11.797 135.451 1.00 80.06 528 GLU A C 1
ATOM 3998 O O . GLU A 1 528 ? -72.507 -11.932 136.415 1.00 80.06 528 GLU A O 1
ATOM 4003 N N . ALA A 1 529 ? -70.482 -12.202 135.508 1.00 72.69 529 ALA A N 1
ATOM 4004 C CA . ALA A 1 529 ? -69.891 -12.798 136.704 1.00 72.69 529 ALA A CA 1
ATOM 4005 C C . ALA A 1 529 ? -69.761 -11.794 137.865 1.00 72.69 529 ALA A C 1
ATOM 4007 O O . ALA A 1 529 ? -69.936 -12.178 139.021 1.00 72.69 529 ALA A O 1
ATOM 4008 N N . GLN A 1 530 ? -69.470 -10.522 137.579 1.00 79.19 530 GLN A N 1
ATOM 4009 C CA . GLN A 1 530 ? -69.444 -9.449 138.578 1.00 79.19 530 GLN A CA 1
ATOM 4010 C C . GLN A 1 530 ? -70.841 -9.165 139.137 1.00 79.19 530 GLN A C 1
ATOM 4012 O O . GLN A 1 530 ? -70.983 -9.034 140.352 1.00 79.19 530 GLN A O 1
ATOM 4017 N N . ASP A 1 531 ? -71.866 -9.136 138.282 1.00 77.94 531 ASP A N 1
ATOM 4018 C CA . ASP A 1 531 ? -73.261 -8.978 138.705 1.00 77.94 531 ASP A CA 1
ATOM 4019 C C . ASP A 1 531 ? -73.715 -10.162 139.575 1.00 77.94 531 ASP A C 1
ATOM 4021 O O . ASP A 1 531 ? -74.323 -9.967 140.629 1.00 77.94 531 ASP A O 1
ATOM 4025 N N . ALA A 1 532 ? -73.355 -11.393 139.190 1.00 74.19 532 ALA A N 1
ATOM 4026 C CA . ALA A 1 532 ? -73.624 -12.587 139.989 1.00 74.19 532 ALA A CA 1
ATOM 4027 C C . ALA A 1 532 ? -72.900 -12.552 141.346 1.00 74.19 532 ALA A C 1
ATOM 4029 O O . ALA A 1 532 ? -73.490 -12.902 142.367 1.00 74.19 532 ALA A O 1
ATOM 4030 N N . LEU A 1 533 ? -71.645 -12.092 141.383 1.00 77.06 533 LEU A N 1
ATOM 4031 C CA . LEU A 1 533 ? -70.894 -11.928 142.627 1.00 77.06 533 LEU A CA 1
ATOM 4032 C C . LEU A 1 533 ? -71.561 -10.892 143.544 1.00 77.06 533 LEU A C 1
ATOM 4034 O O . LEU A 1 533 ? -71.811 -11.190 144.710 1.00 77.06 533 LEU A O 1
ATOM 4038 N N . ALA A 1 534 ? -71.927 -9.723 143.012 1.00 76.31 534 ALA A N 1
ATOM 4039 C CA . ALA A 1 534 ? -72.637 -8.687 143.762 1.00 76.31 534 ALA A CA 1
ATOM 4040 C C . ALA A 1 534 ? -73.981 -9.195 144.313 1.00 76.31 534 ALA A C 1
ATOM 4042 O O . ALA A 1 534 ? -74.358 -8.875 145.442 1.00 76.31 534 ALA A O 1
ATOM 4043 N N . GLN A 1 535 ? -74.684 -10.035 143.550 1.00 78.12 535 GLN A N 1
ATOM 4044 C CA . GLN A 1 535 ? -75.898 -10.695 144.017 1.00 78.12 535 GLN A CA 1
ATOM 4045 C C . GLN A 1 535 ? -75.614 -11.662 145.176 1.00 78.12 535 GLN A C 1
ATOM 4047 O O . GLN A 1 535 ? -76.316 -11.616 146.184 1.00 78.12 535 GLN A O 1
ATOM 4052 N N . THR A 1 536 ? -74.568 -12.490 145.089 1.00 71.88 536 THR A N 1
ATOM 4053 C CA . THR A 1 536 ? -74.202 -13.399 146.191 1.00 71.88 536 THR A CA 1
ATOM 4054 C C . THR A 1 536 ? -73.752 -12.657 147.450 1.00 71.88 536 THR A C 1
ATOM 4056 O O . THR A 1 536 ? -74.076 -13.078 148.559 1.00 71.88 536 THR A O 1
ATOM 4059 N N . GLU A 1 537 ? -73.054 -11.527 147.314 1.00 78.38 537 GLU A N 1
ATOM 4060 C CA . GLU A 1 537 ? -72.682 -10.675 148.449 1.00 78.38 537 GLU A CA 1
ATOM 4061 C C . GLU A 1 537 ? -73.922 -10.066 149.121 1.00 78.38 537 GLU A C 1
ATOM 4063 O O . GLU A 1 537 ? -74.004 -10.040 150.351 1.00 78.38 537 GLU A O 1
ATOM 4068 N N . ALA A 1 538 ? -74.923 -9.645 148.338 1.00 74.62 538 ALA A N 1
ATOM 4069 C CA . ALA A 1 538 ? -76.199 -9.161 148.864 1.00 74.62 538 ALA A CA 1
ATOM 4070 C C . ALA A 1 538 ? -76.981 -10.264 149.599 1.00 74.62 538 ALA A C 1
ATOM 4072 O O . ALA A 1 538 ? -77.467 -10.032 150.706 1.00 74.62 538 ALA A O 1
ATOM 4073 N N . GLU A 1 539 ? -77.044 -11.471 149.029 1.00 76.62 539 GLU A N 1
ATOM 4074 C CA . GLU A 1 539 ? -77.663 -12.641 149.669 1.00 76.62 539 GLU A CA 1
ATOM 4075 C C . GLU A 1 539 ? -76.943 -13.015 150.976 1.00 76.62 539 GLU A C 1
ATOM 4077 O O . GLU A 1 539 ? -77.587 -13.319 151.978 1.00 76.62 539 GLU A O 1
ATOM 4082 N N . THR A 1 540 ? -75.610 -12.922 151.010 1.00 72.94 540 THR A N 1
ATOM 4083 C CA . THR A 1 540 ? -74.816 -13.180 152.222 1.00 72.94 540 THR A CA 1
ATOM 4084 C C . THR A 1 540 ? -75.098 -12.138 153.307 1.00 72.94 540 THR A C 1
ATOM 4086 O O . THR A 1 540 ? -75.289 -12.498 154.467 1.00 72.94 540 THR A O 1
ATOM 4089 N N . ALA A 1 541 ? -75.205 -10.857 152.942 1.00 72.31 541 ALA A N 1
ATOM 4090 C CA . ALA A 1 541 ? -75.557 -9.787 153.877 1.00 72.31 541 ALA A CA 1
ATOM 4091 C C . ALA A 1 541 ? -76.985 -9.930 154.442 1.00 72.31 541 ALA A C 1
ATOM 4093 O O . ALA A 1 541 ? -77.237 -9.564 155.593 1.00 72.31 541 ALA A O 1
ATOM 4094 N N . ASP A 1 542 ? -77.925 -10.459 153.656 1.00 72.44 542 ASP A N 1
ATOM 4095 C CA . ASP A 1 542 ? -79.271 -10.783 154.136 1.00 72.44 542 ASP A CA 1
ATOM 4096 C C . ASP A 1 542 ? -79.260 -11.972 155.104 1.00 72.44 542 ASP A C 1
ATOM 4098 O O . ASP A 1 542 ? -79.896 -11.893 156.156 1.00 72.44 542 ASP A O 1
ATOM 4102 N N . ILE A 1 543 ? -78.467 -13.013 154.826 1.00 73.56 543 ILE A N 1
ATOM 4103 C CA . ILE A 1 543 ? -78.259 -14.139 155.752 1.00 73.56 543 ILE A CA 1
ATOM 4104 C C . ILE A 1 543 ? -77.633 -13.656 157.068 1.00 73.56 543 ILE A C 1
ATOM 4106 O O . ILE A 1 543 ? -78.075 -14.062 158.140 1.00 73.56 543 ILE A O 1
ATOM 4110 N N . GLU A 1 544 ? -76.642 -12.763 157.027 1.00 74.12 544 GLU A N 1
ATOM 4111 C CA . GLU A 1 544 ? -76.034 -12.194 158.238 1.00 74.12 544 GLU A CA 1
ATOM 4112 C C . GLU A 1 544 ? -77.042 -11.391 159.080 1.00 74.12 544 GLU A C 1
ATOM 4114 O O . GLU A 1 544 ? -77.033 -11.488 160.310 1.00 74.12 544 GLU A O 1
ATOM 4119 N N . ARG A 1 545 ? -77.967 -10.647 158.449 1.00 71.25 545 ARG A N 1
ATOM 4120 C CA . ARG A 1 545 ? -79.085 -10.001 159.167 1.00 71.25 545 ARG A CA 1
ATOM 4121 C C . ARG A 1 545 ? -80.038 -11.018 159.775 1.00 71.25 545 ARG A C 1
ATOM 4123 O O . ARG A 1 545 ? -80.521 -10.805 160.887 1.00 71.25 545 ARG A O 1
ATOM 4130 N N . GLU A 1 546 ? -80.328 -12.093 159.055 1.00 72.56 546 GLU A N 1
ATOM 4131 C CA . GLU A 1 546 ? -81.204 -13.159 159.532 1.00 72.56 546 GLU A CA 1
ATOM 4132 C C . GLU A 1 546 ? -80.584 -13.861 160.751 1.00 72.56 546 GLU A C 1
ATOM 4134 O O . GLU A 1 546 ? -81.267 -14.054 161.754 1.00 72.56 546 GLU A O 1
ATOM 4139 N N . ILE A 1 547 ? -79.268 -14.110 160.738 1.00 71.06 547 ILE A N 1
ATOM 4140 C CA . ILE A 1 547 ? -78.508 -14.628 161.888 1.00 71.06 547 ILE A CA 1
ATOM 4141 C C . ILE A 1 547 ? -78.592 -13.670 163.082 1.00 71.06 547 ILE A C 1
ATOM 4143 O O . ILE A 1 547 ? -78.948 -14.107 164.173 1.00 71.06 547 ILE A O 1
ATOM 4147 N N . ALA A 1 548 ? -78.351 -12.370 162.888 1.00 69.69 548 ALA A N 1
ATOM 4148 C CA . ALA A 1 548 ? -78.452 -11.385 163.970 1.00 69.69 548 ALA A CA 1
ATOM 4149 C C . ALA A 1 548 ? -79.878 -11.287 164.554 1.00 69.69 548 ALA A C 1
ATOM 4151 O O . ALA A 1 548 ? -80.059 -11.047 165.748 1.00 69.69 548 ALA A O 1
ATOM 4152 N N . THR A 1 549 ? -80.899 -11.497 163.718 1.00 72.88 549 THR A N 1
ATOM 4153 C CA . THR A 1 549 ? -82.304 -11.527 164.151 1.00 72.88 549 THR A CA 1
ATOM 4154 C C . THR A 1 549 ? -82.594 -12.787 164.970 1.00 72.88 549 THR A C 1
ATOM 4156 O O . THR A 1 549 ? -83.197 -12.699 166.037 1.00 72.88 549 THR A O 1
ATOM 4159 N N . LEU A 1 550 ? -82.101 -13.946 164.527 1.00 73.38 550 LEU A N 1
ATOM 4160 C CA . LEU A 1 550 ? -82.232 -15.215 165.247 1.00 73.38 550 LEU A CA 1
ATOM 4161 C C . LEU A 1 550 ? -81.480 -15.210 166.587 1.00 73.38 550 LEU A C 1
ATOM 4163 O O . LEU A 1 550 ? -81.974 -15.766 167.565 1.00 73.38 550 LEU A O 1
ATOM 4167 N N . GLU A 1 551 ? -80.315 -14.565 166.667 1.00 72.69 551 GLU A N 1
ATOM 4168 C CA . GLU A 1 551 ? -79.574 -14.401 167.925 1.00 72.69 551 GLU A CA 1
ATOM 4169 C C . GLU A 1 551 ? -80.359 -13.556 168.945 1.00 72.69 551 GLU A C 1
ATOM 4171 O O . GLU A 1 551 ? -80.422 -13.925 170.120 1.00 72.69 551 GLU A O 1
ATOM 4176 N N . ALA A 1 552 ? -81.042 -12.494 168.501 1.00 69.31 552 ALA A N 1
ATOM 4177 C CA . ALA A 1 552 ? -81.921 -11.692 169.357 1.00 69.31 552 ALA A CA 1
ATOM 4178 C C . ALA A 1 552 ? -83.160 -12.476 169.836 1.00 69.31 552 ALA A C 1
ATOM 4180 O O . ALA A 1 552 ? -83.553 -12.376 171.000 1.00 69.31 552 ALA A O 1
ATOM 4181 N N . GLU A 1 553 ? -83.751 -13.304 168.968 1.00 68.88 553 GLU A N 1
ATOM 4182 C CA . GLU A 1 553 ? -84.876 -14.178 169.330 1.00 68.88 553 GLU A CA 1
ATOM 4183 C C . GLU A 1 553 ? -84.477 -15.259 170.352 1.00 68.88 553 GLU A C 1
ATOM 4185 O O . GLU A 1 553 ? -85.284 -15.634 171.207 1.00 68.88 553 GLU A O 1
ATOM 4190 N N . ILE A 1 554 ? -83.231 -15.746 170.311 1.00 66.94 554 ILE A N 1
ATOM 4191 C CA . ILE A 1 554 ? -82.706 -16.714 171.288 1.00 66.94 554 ILE A CA 1
ATOM 4192 C C . ILE A 1 554 ? -82.556 -16.070 172.675 1.00 66.94 554 ILE A C 1
ATOM 4194 O O . ILE A 1 554 ? -82.945 -16.683 173.672 1.00 66.94 554 ILE A O 1
ATOM 4198 N N . GLU A 1 555 ? -82.067 -14.832 172.755 1.00 68.00 555 GLU A N 1
ATOM 4199 C CA . GLU A 1 555 ? -81.906 -14.112 174.027 1.00 68.00 555 GLU A CA 1
ATOM 4200 C C . GLU A 1 555 ? -83.273 -13.784 174.676 1.00 68.00 555 GLU A C 1
ATOM 4202 O O . GLU A 1 555 ? -83.456 -13.928 175.891 1.00 68.00 555 GLU A O 1
ATOM 4207 N N . GLU A 1 556 ? -84.288 -13.460 173.863 1.00 65.81 556 GLU A N 1
ATOM 4208 C CA . GLU A 1 556 ? -85.679 -13.286 174.312 1.00 65.81 556 GLU A CA 1
ATOM 4209 C C . GLU A 1 556 ? -86.317 -14.618 174.769 1.00 65.81 556 GLU A C 1
ATOM 4211 O O . GLU A 1 556 ? -87.044 -14.671 175.772 1.00 65.81 556 GLU A O 1
ATOM 4216 N N . ALA A 1 557 ? -85.995 -15.730 174.099 1.00 58.22 557 ALA A N 1
ATOM 4217 C CA . ALA A 1 557 ? -86.474 -17.062 174.464 1.00 58.22 557 ALA A CA 1
ATOM 4218 C C . ALA A 1 557 ? -85.886 -17.579 175.794 1.00 58.22 557 ALA A C 1
ATOM 4220 O O . ALA A 1 557 ? -86.575 -18.288 176.539 1.00 58.22 557 ALA A O 1
ATOM 4221 N N . GLU A 1 558 ? -84.648 -17.214 176.140 1.00 60.69 558 GLU A N 1
ATOM 4222 C CA . GLU A 1 558 ? -84.023 -17.594 177.415 1.00 60.69 558 GLU A CA 1
ATOM 4223 C C . GLU A 1 558 ? -84.626 -16.845 178.616 1.00 60.69 558 GLU A C 1
ATOM 4225 O O . GLU A 1 558 ? -84.852 -17.454 179.670 1.00 60.69 558 GLU A O 1
ATOM 4230 N N . ALA A 1 559 ? -85.022 -15.579 178.442 1.00 58.56 559 ALA A N 1
ATOM 4231 C CA . ALA A 1 559 ? -85.774 -14.825 179.450 1.00 58.56 559 ALA A CA 1
ATOM 4232 C C . ALA A 1 559 ? -87.202 -15.377 179.659 1.00 58.56 559 ALA A C 1
ATOM 4234 O O . ALA A 1 559 ? -87.710 -15.395 180.782 1.00 58.56 559 ALA A O 1
ATOM 4235 N N . GLY A 1 560 ? -87.837 -15.903 178.605 1.00 58.31 560 GLY A N 1
ATOM 4236 C CA . GLY A 1 560 ? -89.152 -16.553 178.687 1.00 58.31 560 GLY A CA 1
ATOM 4237 C C . GLY A 1 560 ? -89.138 -17.933 179.362 1.00 58.31 560 GLY A C 1
ATOM 4238 O O . GLY A 1 560 ? -90.150 -18.366 179.922 1.00 58.31 560 GLY A O 1
ATOM 4239 N N . ARG A 1 561 ? -87.996 -18.633 179.361 1.00 58.28 561 ARG A N 1
ATOM 4240 C CA . ARG A 1 561 ? -87.876 -20.005 179.883 1.00 58.28 561 ARG A CA 1
ATOM 4241 C C . ARG A 1 561 ? -87.935 -20.082 181.413 1.00 58.28 561 ARG A C 1
ATOM 4243 O O . ARG A 1 561 ? -88.525 -21.024 181.938 1.00 58.28 561 ARG A O 1
ATOM 4250 N N . THR A 1 562 ? -87.428 -19.074 182.122 1.00 57.34 562 THR A N 1
ATOM 4251 C CA . THR A 1 562 ? -87.506 -18.994 183.595 1.00 57.34 562 THR A CA 1
ATOM 4252 C C . THR A 1 562 ? -88.922 -18.677 184.096 1.00 57.34 562 THR A C 1
ATOM 4254 O O . THR A 1 562 ? -89.317 -19.170 185.147 1.00 57.34 562 THR A O 1
ATOM 4257 N N . ALA A 1 563 ? -89.737 -17.968 183.305 1.00 55.03 563 ALA A N 1
ATOM 4258 C CA . ALA A 1 563 ? -91.160 -17.737 183.586 1.00 55.03 563 ALA A CA 1
ATOM 4259 C C . ALA A 1 563 ? -92.068 -18.923 183.175 1.00 55.03 563 ALA A C 1
ATOM 4261 O O . ALA A 1 563 ? -93.157 -19.111 183.722 1.00 55.03 563 ALA A O 1
ATOM 4262 N N . ALA A 1 564 ? -91.631 -19.751 182.219 1.00 52.72 564 ALA A N 1
ATOM 4263 C CA . ALA A 1 564 ? -92.398 -20.888 181.706 1.00 52.72 564 ALA A CA 1
ATOM 4264 C C . ALA A 1 564 ? -92.290 -22.163 182.568 1.00 52.72 564 ALA A C 1
ATOM 4266 O O . ALA A 1 564 ? -93.207 -22.988 182.533 1.00 52.72 564 ALA A O 1
ATOM 4267 N N . GLU A 1 565 ? -91.237 -22.329 183.376 1.00 58.44 565 GLU A N 1
ATOM 4268 C CA . GLU A 1 565 ? -91.117 -23.455 184.321 1.00 58.44 565 GLU A CA 1
ATOM 4269 C C . GLU A 1 565 ? -92.104 -23.352 185.503 1.00 58.44 565 GLU A C 1
ATOM 4271 O O . GLU A 1 565 ? -92.586 -24.381 185.977 1.00 58.44 565 GLU A O 1
ATOM 4276 N N . GLU A 1 566 ? -92.551 -22.144 185.872 1.00 52.22 566 GLU A N 1
ATOM 4277 C CA . GLU A 1 566 ? -93.642 -21.938 186.844 1.00 52.22 566 GLU A CA 1
ATOM 4278 C C . GLU A 1 566 ? -95.048 -22.189 186.243 1.00 52.22 566 GLU A C 1
ATOM 4280 O O . GLU A 1 566 ? -95.982 -22.549 186.962 1.00 52.22 566 GLU A O 1
ATOM 4285 N N . ALA A 1 567 ? -95.213 -22.098 184.913 1.00 54.44 567 ALA A N 1
ATOM 4286 C CA . ALA A 1 567 ? -96.492 -22.305 184.213 1.00 54.44 567 ALA A CA 1
ATOM 4287 C C . ALA A 1 567 ? -96.691 -23.736 183.657 1.00 54.44 567 ALA A C 1
ATOM 4289 O O . ALA A 1 567 ? -97.826 -24.168 183.406 1.00 54.44 567 ALA A O 1
ATOM 4290 N N . ARG A 1 568 ? -95.608 -24.510 183.489 1.00 52.72 568 ARG A N 1
ATOM 4291 C CA . ARG A 1 568 ? -95.636 -25.890 182.960 1.00 52.72 568 ARG A CA 1
ATOM 4292 C C . ARG A 1 568 ? -96.247 -26.907 183.935 1.00 52.72 568 ARG A C 1
ATOM 4294 O O . ARG A 1 568 ? -96.738 -27.937 183.486 1.00 52.72 568 ARG A O 1
ATOM 4301 N N . ALA A 1 569 ? -96.365 -26.569 185.222 1.00 51.53 569 ALA A N 1
ATOM 4302 C CA . ALA A 1 569 ? -97.121 -27.349 186.207 1.00 51.53 569 ALA A CA 1
ATOM 4303 C C . ALA A 1 569 ? -98.655 -27.357 185.973 1.00 51.53 569 ALA A C 1
ATOM 4305 O O . ALA A 1 569 ? -99.361 -28.151 186.594 1.00 51.53 569 ALA A O 1
ATOM 4306 N N . ALA A 1 570 ? -99.198 -26.517 185.074 1.00 47.41 570 ALA A N 1
ATOM 4307 C CA . ALA A 1 570 ? -100.650 -26.353 184.898 1.00 47.41 570 ALA A CA 1
ATOM 4308 C C . ALA A 1 570 ? -101.219 -26.753 183.514 1.00 47.41 570 ALA A C 1
ATOM 4310 O O . ALA A 1 570 ? -102.440 -26.828 183.369 1.00 47.41 570 ALA A O 1
ATOM 4311 N N . ARG A 1 571 ? -100.395 -27.031 182.487 1.00 52.94 571 ARG A N 1
ATOM 4312 C CA . ARG A 1 571 ? -100.857 -27.153 181.077 1.00 52.94 571 ARG A CA 1
ATOM 4313 C C . ARG A 1 571 ? -100.636 -28.505 180.378 1.00 52.94 571 ARG A C 1
ATOM 4315 O O . ARG A 1 571 ? -100.924 -28.617 179.191 1.00 52.94 571 ARG A O 1
ATOM 4322 N N . GLU A 1 572 ? -100.263 -29.559 181.103 1.00 49.72 572 GLU A N 1
ATOM 4323 C CA . GLU A 1 572 ? -100.170 -30.945 180.588 1.00 49.72 572 GLU A CA 1
ATOM 4324 C C . GLU A 1 572 ? -101.526 -31.659 180.361 1.00 49.72 572 GLU A C 1
ATOM 4326 O O . GLU A 1 572 ? -101.561 -32.866 180.141 1.00 49.72 572 GLU A O 1
ATOM 4331 N N . ARG A 1 573 ? -102.673 -30.964 180.379 1.00 48.88 573 ARG A N 1
ATOM 4332 C CA . ARG A 1 573 ? -103.996 -31.627 180.328 1.00 48.88 573 ARG A CA 1
ATOM 4333 C C . ARG A 1 573 ? -104.920 -31.315 179.142 1.00 48.88 573 ARG A C 1
ATOM 4335 O O . ARG A 1 573 ? -106.090 -31.652 179.268 1.00 48.88 573 ARG A O 1
ATOM 4342 N N . SER A 1 574 ? -104.507 -30.718 178.007 1.00 45.38 574 SER A N 1
ATOM 4343 C CA . SER A 1 574 ? -105.551 -30.371 177.003 1.00 45.38 574 SER A CA 1
ATOM 4344 C C . SER A 1 574 ? -105.295 -30.435 175.482 1.00 45.38 574 SER A C 1
ATOM 4346 O O . SER A 1 574 ? -106.224 -30.826 174.789 1.00 45.38 574 SER A O 1
ATOM 4348 N N . VAL A 1 575 ? -104.139 -30.129 174.877 1.00 50.25 575 VAL A N 1
ATOM 4349 C CA . VAL A 1 575 ? -104.175 -29.704 173.439 1.00 50.25 575 VAL A CA 1
ATOM 4350 C C . VAL A 1 575 ? -103.477 -30.643 172.436 1.00 50.25 575 VAL A C 1
ATOM 4352 O O . VAL A 1 575 ? -102.913 -30.226 171.433 1.00 50.25 575 VAL A O 1
ATOM 4355 N N . ALA A 1 576 ? -103.561 -31.953 172.653 1.00 44.03 576 ALA A N 1
ATOM 4356 C CA . ALA A 1 576 ? -102.979 -32.977 171.777 1.00 44.03 576 ALA A CA 1
ATOM 4357 C C . ALA A 1 576 ? -103.814 -33.355 170.517 1.00 44.03 576 ALA A C 1
ATOM 4359 O O . ALA A 1 576 ? -103.705 -34.492 170.072 1.00 44.03 576 ALA A O 1
ATOM 4360 N N . ALA A 1 577 ? -104.648 -32.482 169.921 1.00 42.69 577 ALA A N 1
ATOM 4361 C CA . ALA A 1 577 ? -105.645 -32.940 168.925 1.00 42.69 577 ALA A CA 1
ATOM 4362 C C . ALA A 1 577 ? -105.654 -32.312 167.509 1.00 42.69 577 ALA A C 1
ATOM 4364 O O . ALA A 1 577 ? -106.152 -32.971 166.601 1.00 42.69 577 ALA A O 1
ATOM 4365 N N . GLU A 1 578 ? -105.126 -31.112 167.239 1.00 42.97 578 GLU A N 1
ATOM 4366 C CA . GLU A 1 578 ? -105.489 -30.388 165.990 1.00 42.97 578 GLU A CA 1
ATOM 4367 C C . GLU A 1 578 ? -104.318 -29.887 165.130 1.00 42.97 578 GLU A C 1
ATOM 4369 O O . GLU A 1 578 ? -104.416 -28.921 164.376 1.00 42.97 578 GLU A O 1
ATOM 4374 N N . THR A 1 579 ? -103.218 -30.633 165.150 1.00 46.97 579 THR A N 1
ATOM 4375 C CA . THR A 1 579 ? -102.167 -30.599 164.125 1.00 46.97 579 THR A CA 1
ATOM 4376 C C . THR A 1 579 ? -102.386 -31.791 163.186 1.00 46.97 579 THR A C 1
ATOM 4378 O O . THR A 1 579 ? -102.206 -32.908 163.648 1.00 46.97 579 THR A O 1
ATOM 4381 N N . ALA A 1 580 ? -102.763 -31.615 161.904 1.00 40.84 580 ALA A N 1
ATOM 4382 C CA . ALA A 1 580 ? -102.414 -32.573 160.817 1.00 40.84 580 ALA A CA 1
ATOM 4383 C C . ALA A 1 580 ? -103.018 -32.289 159.424 1.00 40.84 580 ALA A C 1
ATOM 4385 O O . ALA A 1 580 ? -102.433 -32.707 158.428 1.00 40.84 580 ALA A O 1
ATOM 4386 N N . ARG A 1 581 ? -104.193 -31.659 159.289 1.00 44.94 581 ARG A N 1
ATOM 4387 C CA . ARG A 1 581 ? -105.032 -31.939 158.101 1.00 44.94 581 ARG A CA 1
ATOM 4388 C C . ARG A 1 581 ? -104.769 -31.128 156.816 1.00 44.94 581 ARG A C 1
ATOM 4390 O O . ARG A 1 581 ? -105.057 -31.649 155.751 1.00 44.94 581 ARG A O 1
ATOM 4397 N N . ILE A 1 582 ? -104.253 -29.897 156.850 1.00 50.91 582 ILE A N 1
ATOM 4398 C CA . ILE A 1 582 ? -104.512 -28.958 155.724 1.00 50.91 582 ILE A CA 1
ATOM 4399 C C . ILE A 1 582 ? -103.291 -28.619 154.830 1.00 50.91 582 ILE A C 1
ATOM 4401 O O . ILE A 1 582 ? -103.456 -28.082 153.744 1.00 50.91 582 ILE A O 1
ATOM 4405 N N . ARG A 1 583 ? -102.050 -28.986 155.178 1.00 49.75 583 ARG A N 1
ATOM 4406 C CA . ARG A 1 583 ? -100.849 -28.491 154.454 1.00 49.75 583 ARG A CA 1
ATOM 4407 C C . ARG A 1 583 ? -100.389 -29.267 153.189 1.00 49.75 583 ARG A C 1
ATOM 4409 O O . ARG A 1 583 ? -99.294 -28.988 152.721 1.00 49.75 583 ARG A O 1
ATOM 4416 N N . ARG A 1 584 ? -101.154 -30.209 152.606 1.00 45.06 584 ARG A N 1
ATOM 4417 C CA . ARG A 1 584 ? -100.658 -31.098 151.510 1.00 45.06 584 ARG A CA 1
ATOM 4418 C C . ARG A 1 584 ? -101.053 -30.777 150.055 1.00 45.06 584 ARG A C 1
ATOM 4420 O O . ARG A 1 584 ? -100.455 -31.366 149.170 1.00 45.06 584 ARG A O 1
ATOM 4427 N N . GLU A 1 585 ? -101.984 -29.875 149.757 1.00 48.47 585 GLU A N 1
ATOM 4428 C CA . GLU A 1 585 ? -102.580 -29.808 148.398 1.00 48.47 585 GLU A CA 1
ATOM 4429 C C . GLU A 1 585 ? -101.996 -28.738 147.441 1.00 48.47 585 GLU A C 1
ATOM 4431 O O . GLU A 1 585 ? -102.498 -28.572 146.335 1.00 48.47 585 GLU A O 1
ATOM 4436 N N . LEU A 1 586 ? -100.926 -28.011 147.799 1.00 46.47 586 LEU A N 1
ATOM 4437 C CA . LEU A 1 586 ? -100.513 -26.804 147.048 1.00 46.47 586 LEU A CA 1
ATOM 4438 C C . LEU A 1 586 ? -99.378 -26.974 146.000 1.00 46.47 586 LEU A C 1
ATOM 4440 O O . LEU A 1 586 ? -98.993 -25.986 145.378 1.00 46.47 586 LEU A O 1
ATOM 4444 N N . THR A 1 587 ? -98.815 -28.170 145.774 1.00 48.72 587 THR A N 1
ATOM 4445 C CA . THR A 1 587 ? -97.583 -28.357 144.957 1.00 48.72 587 THR A CA 1
ATOM 4446 C C . THR A 1 587 ? -97.763 -28.919 143.533 1.00 48.72 587 THR A C 1
ATOM 4448 O O . THR A 1 587 ? -96.800 -28.927 142.773 1.00 48.72 587 THR A O 1
ATOM 4451 N N . GLU A 1 588 ? -98.964 -29.321 143.109 1.00 46.16 588 GLU A N 1
ATOM 4452 C CA . GLU A 1 588 ? -99.180 -30.090 141.858 1.00 46.16 588 GLU A CA 1
ATOM 4453 C C . GLU A 1 588 ? -99.208 -29.243 140.554 1.00 46.16 588 GLU A C 1
ATOM 4455 O O . GLU A 1 588 ? -99.102 -29.779 139.457 1.00 46.16 588 GLU A O 1
ATOM 4460 N N . VAL A 1 589 ? -99.323 -27.909 140.614 1.00 55.25 589 VAL A N 1
ATOM 4461 C CA . VAL A 1 589 ? -99.658 -27.090 139.418 1.00 55.25 589 VAL A CA 1
ATOM 4462 C C . VAL A 1 589 ? -98.436 -26.531 138.653 1.00 55.25 589 VAL A C 1
ATOM 4464 O O . VAL A 1 589 ? -98.570 -26.057 137.528 1.00 55.25 589 VAL A O 1
ATOM 4467 N N . ARG A 1 590 ? -97.208 -26.598 139.190 1.00 49.59 590 ARG A N 1
ATOM 4468 C CA . ARG A 1 590 ? -96.042 -25.873 138.620 1.00 49.59 590 ARG A CA 1
ATOM 4469 C C . ARG A 1 590 ? -95.238 -26.593 137.515 1.00 49.59 590 ARG A C 1
ATOM 4471 O O . ARG A 1 590 ? -94.308 -25.991 136.992 1.00 49.59 590 ARG A O 1
ATOM 4478 N N . VAL A 1 591 ? -95.582 -27.821 137.109 1.00 51.00 591 VAL A N 1
ATOM 4479 C CA . VAL A 1 591 ? -94.732 -28.645 136.207 1.00 51.00 591 VAL A CA 1
ATOM 4480 C C . VAL A 1 591 ? -95.125 -28.596 134.713 1.00 51.00 591 VAL A C 1
ATOM 4482 O O . VAL A 1 591 ? -94.287 -28.849 133.857 1.00 51.00 591 VAL A O 1
ATOM 4485 N N . GLN A 1 592 ? -96.340 -28.184 134.340 1.00 46.09 592 GLN A N 1
ATOM 4486 C CA . GLN A 1 592 ? -96.834 -28.336 132.952 1.00 46.09 592 GLN A CA 1
ATOM 4487 C C . GLN A 1 592 ? -96.471 -27.198 131.967 1.00 46.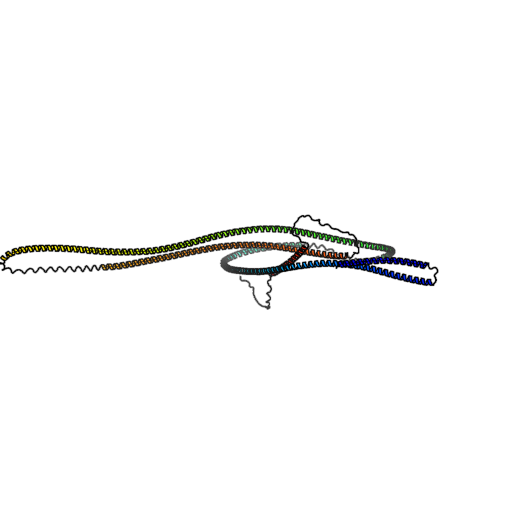09 592 GLN A C 1
ATOM 4489 O O . GLN A 1 592 ? -96.886 -27.233 130.812 1.00 46.09 592 GLN A O 1
ATOM 4494 N N . LEU A 1 593 ? -95.689 -26.187 132.372 1.00 40.75 593 LEU A N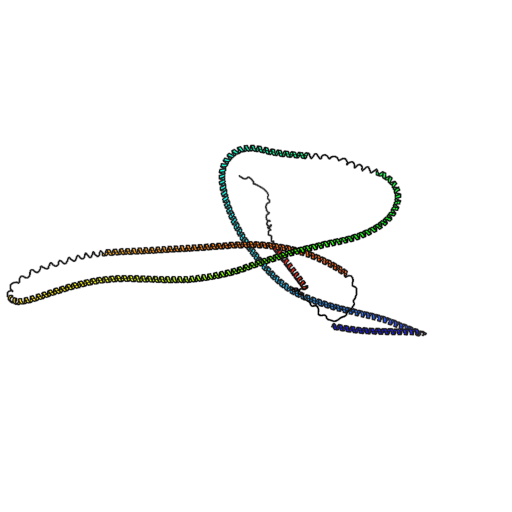 1
ATOM 4495 C CA . LEU A 1 593 ? -95.423 -24.993 131.543 1.00 40.75 593 LEU A CA 1
ATOM 4496 C C . LEU A 1 593 ? -94.097 -25.039 130.742 1.00 40.75 593 LEU A C 1
ATOM 4498 O O . LEU A 1 593 ? -93.808 -24.107 129.994 1.00 40.75 593 LEU A O 1
ATOM 4502 N N . ALA A 1 594 ? -93.281 -26.093 130.871 1.00 46.03 594 ALA A N 1
ATOM 4503 C CA . ALA A 1 594 ? -91.927 -26.148 130.295 1.00 46.03 594 ALA A CA 1
ATOM 4504 C C . ALA A 1 594 ? -91.809 -26.839 128.913 1.00 46.03 594 ALA A C 1
ATOM 4506 O O . ALA A 1 594 ? -90.786 -26.684 128.248 1.00 46.03 594 ALA A O 1
ATOM 4507 N N . GLU A 1 595 ? -92.830 -27.559 128.435 1.00 44.66 595 GLU A N 1
ATOM 4508 C CA . GLU A 1 595 ? -92.693 -28.480 127.286 1.00 44.66 595 GLU A CA 1
ATOM 4509 C C . GLU A 1 595 ? -92.981 -27.890 125.888 1.00 44.66 595 GLU A C 1
ATOM 4511 O O . GLU A 1 595 ? -92.642 -28.509 124.886 1.00 44.66 595 GLU A O 1
ATOM 4516 N N . THR A 1 596 ? -93.514 -26.671 125.755 1.00 46.84 596 THR A N 1
ATOM 4517 C CA . THR A 1 596 ? -93.993 -26.156 124.448 1.00 46.84 596 THR A CA 1
ATOM 4518 C C . THR A 1 596 ? -93.039 -25.208 123.703 1.00 46.84 596 THR A C 1
ATOM 4520 O O . THR A 1 596 ? -93.382 -24.699 122.639 1.00 46.84 596 THR A O 1
ATOM 4523 N N . ARG A 1 597 ? -91.810 -24.969 124.192 1.00 50.66 597 ARG A N 1
ATOM 4524 C CA . ARG A 1 597 ? -90.838 -24.049 123.542 1.00 50.66 597 ARG A CA 1
ATOM 4525 C C . ARG A 1 597 ? -89.785 -24.726 122.642 1.00 50.66 597 ARG A C 1
ATOM 4527 O O . ARG A 1 597 ? -88.964 -24.026 122.050 1.00 50.66 597 ARG A O 1
ATOM 4534 N N . GLY A 1 598 ? -89.807 -26.055 122.497 1.00 43.28 598 GLY A N 1
ATOM 4535 C CA . GLY A 1 598 ? -88.807 -26.828 121.737 1.00 43.28 598 GLY A CA 1
ATOM 4536 C C . GLY A 1 598 ? -89.062 -26.989 120.229 1.00 43.28 598 GLY A C 1
ATOM 4537 O O . GLY A 1 598 ? -88.119 -27.230 119.478 1.00 43.28 598 GLY A O 1
ATOM 4538 N N . GLU A 1 599 ? -90.299 -26.825 119.755 1.00 50.78 599 GLU A N 1
ATOM 4539 C CA . GLU A 1 599 ? -90.677 -27.226 118.385 1.00 50.78 599 GLU A CA 1
ATOM 4540 C C . GLU A 1 599 ? -90.468 -26.130 117.319 1.00 50.78 599 GLU A C 1
ATOM 4542 O O . GLU A 1 599 ? -90.355 -26.430 116.136 1.00 50.78 599 GLU A O 1
ATOM 4547 N N . ILE A 1 600 ? -90.258 -24.871 117.719 1.00 49.16 600 ILE A N 1
ATOM 4548 C CA . ILE A 1 600 ? -90.129 -23.716 116.801 1.00 49.16 600 ILE A CA 1
ATOM 4549 C C . ILE A 1 600 ? -88.734 -23.614 116.127 1.00 49.16 600 ILE A C 1
ATOM 4551 O O . ILE A 1 600 ? -88.539 -22.837 115.193 1.00 49.16 600 ILE A O 1
ATOM 4555 N N . ARG A 1 601 ? -87.732 -24.405 116.543 1.00 52.78 601 ARG A N 1
ATOM 4556 C CA . ARG A 1 601 ? -86.344 -24.300 116.028 1.00 52.78 601 ARG A CA 1
ATOM 4557 C C . ARG A 1 601 ? -86.025 -25.150 114.790 1.00 52.78 601 ARG A C 1
ATOM 4559 O O . ARG A 1 601 ? -85.022 -24.876 114.143 1.00 52.78 601 ARG A O 1
ATOM 4566 N N . LYS A 1 602 ? -86.848 -26.139 114.423 1.00 52.81 602 LYS A N 1
ATOM 4567 C CA . LYS A 1 602 ? -86.528 -27.076 113.321 1.00 52.81 602 LYS A CA 1
ATOM 4568 C C . LYS A 1 602 ? -86.982 -26.611 111.931 1.00 52.81 602 LYS A C 1
ATOM 4570 O O . LYS A 1 602 ? -86.452 -27.086 110.936 1.00 52.81 602 LYS A O 1
ATOM 4575 N N . GLU A 1 603 ? -87.880 -25.632 111.848 1.00 50.09 603 GLU A N 1
ATOM 4576 C CA . GLU A 1 603 ? -88.424 -25.143 110.569 1.00 50.09 603 GLU A CA 1
ATOM 4577 C C . GLU A 1 603 ? -87.598 -24.018 109.915 1.00 50.09 603 GLU A C 1
ATOM 4579 O O . GLU A 1 603 ? -87.683 -23.820 108.708 1.00 50.09 603 GLU A O 1
ATOM 4584 N N . LYS A 1 604 ? -86.716 -23.332 110.661 1.00 53.81 604 LYS A N 1
ATOM 4585 C CA . LYS A 1 604 ? -85.831 -22.278 110.112 1.00 53.81 604 LYS A CA 1
ATOM 4586 C C . LYS A 1 604 ? -84.519 -22.791 109.502 1.00 53.81 604 LYS A C 1
ATOM 4588 O O . LYS A 1 604 ? -83.852 -22.040 108.800 1.00 53.81 604 LYS A O 1
ATOM 4593 N N . GLN A 1 605 ? -84.153 -24.051 109.739 1.00 47.97 605 GLN A N 1
ATOM 4594 C CA . GLN A 1 605 ? -82.890 -24.632 109.262 1.00 47.97 605 GLN A CA 1
ATOM 4595 C C . GLN A 1 605 ? -82.984 -25.176 107.823 1.00 47.97 605 GLN A C 1
ATOM 4597 O O . GLN A 1 605 ? -81.993 -25.183 107.107 1.00 47.97 605 GLN A O 1
ATOM 4602 N N . ILE A 1 606 ? -84.186 -25.530 107.351 1.00 54.78 606 ILE A N 1
ATOM 4603 C CA . ILE A 1 606 ? -84.408 -26.080 105.998 1.00 54.78 606 ILE A CA 1
ATOM 4604 C C . ILE A 1 606 ? -84.488 -24.970 104.928 1.00 54.78 606 ILE A C 1
ATOM 4606 O O . ILE A 1 606 ? -84.265 -25.218 103.746 1.00 54.78 606 ILE A O 1
ATOM 4610 N N . GLN A 1 607 ? -84.744 -23.720 105.327 1.00 47.97 607 GLN A N 1
ATOM 4611 C CA . GLN A 1 607 ? -84.893 -22.597 104.395 1.00 47.97 607 GLN A CA 1
ATOM 4612 C C . GLN A 1 607 ? -83.549 -21.953 103.990 1.00 47.97 607 GLN A C 1
ATOM 4614 O O . GLN A 1 607 ? -83.458 -21.391 102.904 1.00 47.97 607 GLN A O 1
ATOM 4619 N N . ALA A 1 608 ? -82.489 -22.098 104.798 1.00 54.28 608 ALA A N 1
ATOM 4620 C CA . ALA A 1 608 ? -81.157 -21.546 104.509 1.00 54.28 608 ALA A CA 1
ATOM 4621 C C . ALA A 1 608 ? -80.305 -22.431 103.569 1.00 54.28 608 ALA A C 1
ATOM 4623 O O . ALA A 1 608 ? -79.448 -21.929 102.845 1.00 54.28 608 ALA A O 1
ATOM 4624 N N . GLU A 1 609 ? -80.554 -23.744 103.526 1.00 55.12 609 GLU A N 1
ATOM 4625 C CA . GLU A 1 609 ? -79.785 -24.688 102.694 1.00 55.12 609 GLU A CA 1
ATOM 4626 C C . GLU A 1 609 ? -80.241 -24.704 101.219 1.00 55.12 609 GLU A C 1
ATOM 4628 O O . GLU A 1 609 ? -79.477 -25.086 100.331 1.00 55.12 609 GLU A O 1
ATOM 4633 N N . ALA A 1 610 ? -81.453 -24.219 100.921 1.00 53.84 610 ALA A N 1
ATOM 4634 C CA . ALA A 1 610 ? -81.982 -24.135 99.557 1.00 53.84 610 ALA A CA 1
ATOM 4635 C C . ALA A 1 610 ? -81.449 -22.923 98.756 1.00 53.84 610 ALA A C 1
ATOM 4637 O O . ALA A 1 610 ? -81.324 -23.003 97.532 1.00 53.84 610 ALA A O 1
ATOM 4638 N N . GLU A 1 611 ? -81.086 -21.819 99.419 1.00 55.00 611 GLU A N 1
ATOM 4639 C CA . GLU A 1 611 ? -80.593 -20.596 98.758 1.00 55.00 611 GLU A CA 1
ATOM 4640 C C . GLU A 1 611 ? -79.105 -20.695 98.364 1.00 55.00 611 GLU A C 1
ATOM 4642 O O . GLU A 1 611 ? -78.711 -20.219 97.295 1.00 55.00 611 GLU A O 1
ATOM 4647 N N . ALA A 1 612 ? -78.294 -21.434 99.130 1.00 55.59 612 ALA A N 1
ATOM 4648 C CA . ALA A 1 612 ? -76.880 -21.677 98.821 1.00 55.59 612 ALA A CA 1
ATOM 4649 C C . ALA A 1 612 ? -76.669 -22.562 97.568 1.00 55.59 612 ALA A C 1
ATOM 4651 O O . ALA A 1 612 ? -75.706 -22.384 96.818 1.00 55.59 612 ALA A O 1
ATOM 4652 N N . GLY A 1 613 ? -77.594 -23.489 97.286 1.00 55.47 613 GLY A N 1
ATOM 4653 C CA . GLY A 1 613 ? -77.511 -24.394 96.131 1.00 55.47 613 GLY A CA 1
ATOM 4654 C C . GLY A 1 613 ? -77.800 -23.732 94.776 1.00 55.47 613 GLY A C 1
ATOM 4655 O O . GLY A 1 613 ? -77.295 -24.186 93.744 1.00 55.47 613 GLY A O 1
ATOM 4656 N N . HIS A 1 614 ? -78.576 -22.643 94.757 1.00 51.53 614 HIS A N 1
ATOM 4657 C CA . HIS A 1 614 ? -78.912 -21.922 93.525 1.00 51.53 614 HIS A CA 1
ATOM 4658 C C . HIS A 1 614 ? -77.837 -20.905 93.099 1.00 51.53 614 HIS A C 1
ATOM 4660 O O . HIS A 1 614 ? -77.638 -20.720 91.897 1.00 51.53 614 HIS A O 1
ATOM 4666 N N . GLN A 1 615 ? -77.072 -20.327 94.034 1.00 53.75 615 GLN A N 1
ATOM 4667 C CA . GLN A 1 615 ? -75.954 -19.422 93.716 1.00 53.75 615 GLN A CA 1
ATOM 4668 C C . GLN A 1 615 ? -74.711 -20.156 93.181 1.00 53.75 615 GLN A C 1
ATOM 4670 O O . GLN A 1 615 ? -74.062 -19.667 92.256 1.00 53.75 615 GLN A O 1
ATOM 4675 N N . ALA A 1 616 ? -74.425 -21.373 93.657 1.00 55.97 616 ALA A N 1
ATOM 4676 C CA . ALA A 1 616 ? -73.287 -22.165 93.173 1.00 55.97 616 ALA A CA 1
ATOM 4677 C C . ALA A 1 616 ? -73.435 -22.623 91.704 1.00 55.97 616 ALA A C 1
ATOM 4679 O O . ALA A 1 616 ? -72.455 -22.679 90.960 1.00 55.97 616 ALA A O 1
ATOM 4680 N N . ARG A 1 617 ? -74.667 -22.906 91.250 1.00 57.47 617 ARG A N 1
ATOM 4681 C CA . ARG A 1 617 ? -74.944 -23.312 89.857 1.00 57.47 617 ARG A CA 1
ATOM 4682 C C . ARG A 1 617 ? -74.914 -22.140 88.871 1.00 57.47 617 ARG A C 1
ATOM 4684 O O . ARG A 1 617 ? -74.559 -22.347 87.715 1.00 57.47 617 ARG A O 1
ATOM 4691 N N . LEU A 1 618 ? -75.228 -20.922 89.319 1.00 53.44 618 LEU A N 1
ATOM 4692 C CA . LEU A 1 618 ? -75.072 -19.706 88.510 1.00 53.44 618 LEU A CA 1
ATOM 4693 C C . LEU A 1 618 ? -73.590 -19.346 88.310 1.00 53.44 618 LEU A C 1
ATOM 4695 O O . LEU A 1 618 ? -73.198 -19.049 87.184 1.00 53.44 618 LEU A O 1
ATOM 4699 N N . GLY A 1 619 ? -72.747 -19.498 89.340 1.00 66.56 619 GLY A N 1
ATOM 4700 C CA . GLY A 1 619 ? -71.300 -19.263 89.229 1.00 66.56 619 GLY A CA 1
ATOM 4701 C C . GLY A 1 619 ? -70.578 -20.205 88.251 1.00 66.56 619 GLY A C 1
ATOM 4702 O O . GLY A 1 619 ? -69.686 -19.772 87.524 1.00 66.56 619 GLY A O 1
ATOM 4703 N N . GLN A 1 620 ? -70.991 -21.476 88.157 1.00 58.19 620 GLN A N 1
ATOM 4704 C CA . GLN A 1 620 ? -70.408 -22.431 87.198 1.00 58.19 620 GLN A CA 1
ATOM 4705 C C . GLN A 1 620 ? -70.790 -22.145 85.736 1.00 58.19 620 GLN A C 1
ATOM 4707 O O . GLN A 1 620 ? -69.967 -22.343 84.841 1.00 58.19 620 GLN A O 1
ATOM 4712 N N . VAL A 1 621 ? -72.005 -21.650 85.474 1.00 61.97 621 VAL A N 1
ATOM 4713 C CA . VAL A 1 621 ? -72.428 -21.260 84.116 1.00 61.97 621 VAL A CA 1
ATOM 4714 C C . VAL A 1 621 ? -71.746 -19.957 83.687 1.00 61.97 621 VAL A C 1
ATOM 4716 O O . VAL A 1 621 ? -71.320 -19.839 82.540 1.00 61.97 621 VAL A O 1
ATOM 4719 N N . GLU A 1 622 ? -71.566 -19.007 84.607 1.00 63.09 622 GLU A N 1
ATOM 4720 C CA . GLU A 1 622 ? -70.887 -17.739 84.325 1.00 63.09 622 GLU A CA 1
ATOM 4721 C C . GLU A 1 622 ? -69.383 -17.929 84.052 1.00 63.09 622 GLU A C 1
ATOM 4723 O O . GLU A 1 622 ? -68.846 -17.340 83.113 1.00 63.09 622 GLU A O 1
ATOM 4728 N N . ALA A 1 623 ? -68.712 -18.822 84.790 1.00 63.03 623 ALA A N 1
ATOM 4729 C CA . ALA A 1 623 ? -67.317 -19.188 84.533 1.00 63.03 623 ALA A CA 1
ATOM 4730 C C . ALA A 1 623 ? -67.138 -19.900 83.177 1.00 63.03 623 ALA A C 1
ATOM 4732 O O . ALA A 1 623 ? -66.213 -19.585 82.431 1.00 63.03 623 ALA A O 1
ATOM 4733 N N . SER A 1 624 ? -68.057 -20.802 82.808 1.00 66.38 624 SER A N 1
ATOM 4734 C CA . SER A 1 624 ? -68.007 -21.512 81.521 1.00 66.38 624 SER A CA 1
ATOM 4735 C C . SER A 1 624 ? -68.274 -20.593 80.316 1.00 66.38 624 SER A C 1
ATOM 4737 O O . SER A 1 624 ? -67.692 -20.790 79.248 1.00 66.38 624 SER A O 1
ATOM 4739 N N . LEU A 1 625 ? -69.097 -19.549 80.484 1.00 62.91 625 LEU A N 1
ATOM 4740 C CA . LEU A 1 625 ? -69.310 -18.523 79.458 1.00 62.91 625 LEU A CA 1
ATOM 4741 C C . LEU A 1 625 ? -68.130 -17.548 79.340 1.00 62.91 625 LEU A C 1
ATOM 4743 O O . LEU A 1 625 ? -67.793 -17.173 78.222 1.00 62.91 625 LEU A O 1
ATOM 4747 N N . ARG A 1 626 ? -67.460 -17.184 80.445 1.00 67.19 626 ARG A N 1
ATOM 4748 C CA . ARG A 1 626 ? -66.232 -16.363 80.401 1.00 67.19 626 ARG A CA 1
ATOM 4749 C C . ARG A 1 626 ? -65.059 -17.102 79.754 1.00 67.19 626 ARG A C 1
ATOM 4751 O O . ARG A 1 626 ? -64.354 -16.496 78.959 1.00 67.19 626 ARG A O 1
ATOM 4758 N N . GLN A 1 627 ? -64.912 -18.404 80.015 1.00 67.00 627 GLN A N 1
ATOM 4759 C CA . GLN A 1 627 ? -63.910 -19.252 79.356 1.00 67.00 627 GLN A CA 1
ATOM 4760 C C . GLN A 1 627 ? -64.139 -19.308 77.836 1.00 67.00 627 GLN A C 1
ATOM 4762 O O . GLN A 1 627 ? -63.234 -19.029 77.065 1.00 67.00 627 GLN A O 1
ATOM 4767 N N . ARG A 1 628 ? -65.380 -19.562 77.392 1.00 65.62 628 ARG A N 1
ATOM 4768 C CA . ARG A 1 628 ? -65.720 -19.581 75.958 1.00 65.62 628 ARG A CA 1
ATOM 4769 C C . ARG A 1 628 ? -65.591 -18.218 75.278 1.00 65.62 628 ARG A C 1
ATOM 4771 O O . ARG A 1 628 ? -65.328 -18.175 74.083 1.00 65.62 628 ARG A O 1
ATOM 4778 N N . LEU A 1 629 ? -65.801 -17.118 76.004 1.00 66.19 629 LEU A N 1
ATOM 4779 C CA . LEU A 1 629 ? -65.588 -15.771 75.471 1.00 66.19 629 LEU A CA 1
ATOM 4780 C C . LEU A 1 629 ? -64.090 -15.475 75.290 1.00 66.19 629 LEU A C 1
ATOM 4782 O O . LEU A 1 629 ? -63.718 -14.911 74.266 1.00 66.19 629 LEU A O 1
ATOM 4786 N N . ALA A 1 630 ? -63.248 -15.905 76.237 1.00 69.44 630 ALA A N 1
ATOM 4787 C CA . ALA A 1 630 ? -61.792 -15.806 76.134 1.00 69.44 630 ALA A CA 1
ATOM 4788 C C . ALA A 1 630 ? -61.250 -16.665 74.980 1.00 69.44 630 ALA A C 1
ATOM 4790 O O . ALA A 1 630 ? -60.517 -16.152 74.143 1.00 69.44 630 ALA A O 1
ATOM 4791 N N . ASP A 1 631 ? -61.716 -17.912 74.842 1.00 68.44 631 ASP A N 1
ATOM 4792 C CA . ASP A 1 631 ? -61.308 -18.798 73.742 1.00 68.44 631 ASP A CA 1
ATOM 4793 C C . ASP A 1 631 ? -61.696 -18.225 72.361 1.00 68.44 631 ASP A C 1
ATOM 4795 O O . ASP A 1 631 ? -60.958 -18.378 71.387 1.00 68.44 631 ASP A O 1
ATOM 4799 N N . VAL A 1 632 ? -62.841 -17.532 72.256 1.00 69.69 632 VAL A N 1
ATOM 4800 C CA . VAL A 1 632 ? -63.277 -16.844 71.024 1.00 69.69 632 VAL A CA 1
ATOM 4801 C C . VAL A 1 632 ? -62.465 -15.569 70.761 1.00 69.69 632 VAL A C 1
ATOM 4803 O O . VAL A 1 632 ? -62.169 -15.276 69.606 1.00 69.69 632 VAL A O 1
ATOM 4806 N N . GLN A 1 633 ? -62.066 -14.823 71.794 1.00 67.25 633 GLN A N 1
ATOM 4807 C CA . GLN A 1 633 ? -61.201 -13.645 71.637 1.00 67.25 633 GLN A CA 1
ATOM 4808 C C . GLN A 1 633 ? -59.761 -14.021 71.267 1.00 67.25 633 GLN A C 1
ATOM 4810 O O . GLN A 1 633 ? -59.158 -13.347 70.430 1.00 67.25 633 GLN A O 1
ATOM 4815 N N . ASP A 1 634 ? -59.235 -15.119 71.808 1.00 68.19 634 ASP A N 1
ATOM 4816 C CA . ASP A 1 634 ? -57.914 -15.640 71.449 1.00 68.19 634 ASP A CA 1
ATOM 4817 C C . ASP A 1 634 ? -57.903 -16.181 70.017 1.00 68.19 634 ASP A C 1
ATOM 4819 O O . ASP A 1 634 ? -57.002 -15.855 69.244 1.00 68.19 634 ASP A O 1
ATOM 4823 N N . SER A 1 635 ? -58.940 -16.918 69.606 1.00 68.88 635 SER A N 1
ATOM 4824 C CA . SER A 1 635 ? -59.053 -17.391 68.218 1.00 68.88 635 SER A CA 1
ATOM 4825 C C . SER A 1 635 ? -59.322 -16.259 67.217 1.00 68.88 635 SER A C 1
ATOM 4827 O O . SER A 1 635 ? -58.828 -16.315 66.093 1.00 68.88 635 SER A O 1
ATOM 4829 N N . GLN A 1 636 ? -60.008 -15.183 67.615 1.00 70.31 636 GLN A N 1
ATOM 4830 C CA . GLN A 1 636 ? -60.143 -13.977 66.792 1.00 70.31 636 GLN A CA 1
ATOM 4831 C C . GLN A 1 636 ? -58.806 -13.227 66.654 1.00 70.31 636 GLN A C 1
ATOM 4833 O O . GLN A 1 636 ? -58.469 -12.785 65.559 1.00 70.31 636 GLN A O 1
ATOM 4838 N N . SER A 1 637 ? -58.011 -13.153 67.726 1.00 71.00 637 SER A N 1
ATOM 4839 C CA . SER A 1 637 ? -56.679 -12.529 67.721 1.00 71.00 637 SER A CA 1
ATOM 4840 C C . SER A 1 637 ? -55.663 -13.334 66.904 1.00 71.00 637 SER A C 1
ATOM 4842 O O . SER A 1 637 ? -54.864 -12.750 66.176 1.00 71.00 637 SER A O 1
ATOM 4844 N N . GLN A 1 638 ? -55.729 -14.668 66.962 1.00 69.19 638 GLN A N 1
ATOM 4845 C CA . GLN A 1 638 ? -54.925 -15.561 66.121 1.00 69.19 638 GLN A CA 1
ATOM 4846 C C . GLN A 1 638 ? -55.286 -15.419 64.642 1.00 69.19 638 GLN A C 1
ATOM 4848 O O . GLN A 1 638 ? -54.392 -15.264 63.818 1.00 69.19 638 GLN A O 1
ATOM 4853 N N . PHE A 1 639 ? -56.578 -15.361 64.306 1.00 73.44 639 PHE A N 1
ATOM 4854 C CA . PHE A 1 639 ? -57.011 -15.161 62.922 1.00 73.44 639 PHE A CA 1
ATOM 4855 C C . PHE A 1 639 ? -56.601 -13.782 62.379 1.00 73.44 639 PHE A C 1
ATOM 4857 O O . PHE A 1 639 ? -56.245 -13.652 61.212 1.00 73.44 639 PHE A O 1
ATOM 4864 N N . GLN A 1 640 ? -56.614 -12.742 63.220 1.00 70.75 640 GLN A N 1
ATOM 4865 C CA . GLN A 1 640 ? -56.135 -11.411 62.839 1.00 70.75 640 GLN A CA 1
ATOM 4866 C C . GLN A 1 640 ? -54.614 -11.373 62.648 1.00 70.75 640 GLN A C 1
ATOM 4868 O O . GLN A 1 640 ? -54.144 -10.751 61.700 1.00 70.75 640 GLN A O 1
ATOM 4873 N N . ALA A 1 641 ? -53.854 -12.080 63.487 1.00 70.38 641 ALA A N 1
ATOM 4874 C CA . ALA A 1 641 ? -52.407 -12.207 63.337 1.00 70.38 641 ALA A CA 1
ATOM 4875 C C . ALA A 1 641 ? -52.019 -13.000 62.076 1.00 70.38 641 ALA A C 1
ATOM 4877 O O . ALA A 1 641 ? -51.110 -12.584 61.361 1.00 70.38 641 ALA A O 1
ATOM 4878 N N . GLU A 1 642 ? -52.727 -14.091 61.767 1.00 73.62 642 GLU A N 1
ATOM 4879 C CA . GLU A 1 642 ? -52.534 -14.870 60.535 1.00 73.62 642 GLU A CA 1
ATOM 4880 C C . GLU A 1 642 ? -52.904 -14.054 59.289 1.00 73.62 642 GLU A C 1
ATOM 4882 O O . GLU A 1 642 ? -52.142 -14.027 58.323 1.00 73.62 642 GLU A O 1
ATOM 4887 N N . PHE A 1 643 ? -54.013 -13.308 59.330 1.00 79.12 643 PHE A N 1
ATOM 4888 C CA . PHE A 1 643 ? -54.413 -12.423 58.235 1.00 79.12 643 PHE A CA 1
ATOM 4889 C C . PHE A 1 643 ? -53.404 -11.287 58.005 1.00 79.12 643 PHE A C 1
ATOM 4891 O O . PHE A 1 643 ? -53.049 -10.998 56.863 1.00 79.12 643 PHE A O 1
ATOM 4898 N N . ASP A 1 644 ? -52.898 -10.658 59.070 1.00 76.00 644 ASP A N 1
ATOM 4899 C CA . ASP A 1 644 ? -51.874 -9.614 58.962 1.00 76.00 644 ASP A CA 1
ATOM 4900 C C . ASP A 1 644 ? -50.524 -10.181 58.490 1.00 76.00 644 ASP A C 1
ATOM 4902 O O . ASP A 1 644 ? -49.799 -9.510 57.748 1.00 76.00 644 ASP A O 1
ATOM 4906 N N . GLN A 1 645 ? -50.197 -11.422 58.861 1.00 77.62 645 GLN A N 1
ATOM 4907 C CA . GLN A 1 645 ? -49.014 -12.126 58.373 1.00 77.62 645 GLN A CA 1
ATOM 4908 C C . GLN A 1 645 ? -49.126 -12.446 56.875 1.00 77.62 645 GLN A C 1
ATOM 4910 O O . GLN A 1 645 ? -48.209 -12.102 56.125 1.00 77.62 645 GLN A O 1
ATOM 4915 N N . GLU A 1 646 ? -50.249 -13.002 56.412 1.00 75.62 646 GLU A N 1
ATOM 4916 C CA . GLU A 1 646 ? -50.501 -13.242 54.982 1.00 75.62 646 GLU A CA 1
ATOM 4917 C C . GLU A 1 646 ? -50.514 -11.932 54.181 1.00 75.62 646 GLU A C 1
ATOM 4919 O O . GLU A 1 646 ? -49.962 -11.864 53.081 1.00 75.62 646 GLU A O 1
ATOM 4924 N N . LEU A 1 647 ? -51.065 -10.848 54.738 1.00 79.69 647 LEU A N 1
ATOM 4925 C CA . LEU A 1 647 ? -51.050 -9.531 54.098 1.00 79.69 647 LEU A CA 1
ATOM 4926 C C . LEU A 1 647 ? -49.623 -8.964 53.983 1.00 79.69 647 LEU A C 1
ATOM 4928 O O . LEU A 1 647 ? -49.292 -8.299 52.997 1.00 79.69 647 LEU A O 1
ATOM 4932 N N . GLN A 1 648 ? -48.760 -9.209 54.975 1.00 75.44 648 GLN A N 1
ATOM 4933 C CA . GLN A 1 648 ? -47.350 -8.818 54.911 1.00 75.44 648 GLN A CA 1
ATOM 4934 C C . GLN A 1 648 ? -46.545 -9.678 53.936 1.00 75.44 648 GLN A C 1
ATOM 4936 O O . GLN A 1 648 ? -45.689 -9.139 53.232 1.00 75.44 648 GLN A O 1
ATOM 4941 N N . GLU A 1 649 ? -46.814 -10.978 53.856 1.00 78.19 649 GLU A N 1
ATOM 4942 C CA . GLU A 1 649 ? -46.193 -11.864 52.869 1.00 78.19 649 GLU A CA 1
ATOM 4943 C C . GLU A 1 649 ? -46.615 -11.483 51.445 1.00 78.19 649 GLU A C 1
ATOM 4945 O O . GLU A 1 649 ? -45.749 -11.297 50.589 1.00 78.19 649 GLU A O 1
ATOM 4950 N N . ALA A 1 650 ? -47.901 -11.199 51.216 1.00 74.31 650 ALA A N 1
ATOM 4951 C CA . ALA A 1 650 ? -48.393 -10.680 49.941 1.00 74.31 650 ALA A CA 1
ATOM 4952 C C . ALA A 1 650 ? -47.695 -9.363 49.548 1.00 74.31 650 ALA A C 1
ATOM 4954 O O . ALA A 1 650 ? -47.198 -9.236 48.429 1.00 74.31 650 ALA A O 1
ATOM 4955 N N . ARG A 1 651 ? -47.541 -8.412 50.481 1.00 80.06 651 ARG A N 1
ATOM 4956 C CA . ARG A 1 651 ? -46.807 -7.155 50.228 1.00 80.06 651 ARG A CA 1
ATOM 4957 C C . ARG A 1 651 ? -45.318 -7.364 49.952 1.00 80.06 651 ARG A C 1
ATOM 4959 O O . ARG A 1 651 ? -44.757 -6.645 49.131 1.00 80.06 651 ARG A O 1
ATOM 4966 N N . ARG A 1 652 ? -44.669 -8.333 50.605 1.00 77.88 652 ARG A N 1
ATOM 4967 C CA . ARG A 1 652 ? -43.266 -8.685 50.315 1.00 77.88 652 ARG A CA 1
ATOM 4968 C C . ARG A 1 652 ? -43.121 -9.288 48.923 1.00 77.88 652 ARG A C 1
ATOM 4970 O O . ARG A 1 652 ? -42.203 -8.902 48.208 1.00 77.88 652 ARG A O 1
ATOM 4977 N N . THR A 1 653 ? -44.040 -10.166 48.518 1.00 76.25 653 THR A N 1
ATOM 4978 C CA . THR A 1 653 ? -44.034 -10.730 47.158 1.00 76.25 653 THR A CA 1
ATOM 4979 C C . THR A 1 653 ? -44.318 -9.671 46.093 1.00 76.25 653 THR A C 1
ATOM 4981 O O . THR A 1 653 ? -43.665 -9.659 45.055 1.00 76.25 653 THR A O 1
ATOM 4984 N N . GLU A 1 654 ? -45.208 -8.713 46.366 1.00 77.75 654 GLU A N 1
ATOM 4985 C CA . GLU A 1 654 ? -45.459 -7.576 45.475 1.00 77.75 654 GLU A CA 1
ATOM 4986 C C . GLU A 1 654 ? -44.227 -6.664 45.353 1.00 77.75 654 GLU A C 1
ATOM 4988 O O . GLU A 1 654 ? -43.863 -6.266 44.248 1.00 77.75 654 GLU A O 1
ATOM 4993 N N . GLN A 1 655 ? -43.534 -6.380 46.461 1.00 76.69 655 GLN A N 1
ATOM 4994 C CA . GLN A 1 655 ? -42.287 -5.609 46.444 1.00 76.69 655 GLN A CA 1
ATOM 4995 C C . GLN A 1 655 ? -41.157 -6.339 45.710 1.00 76.69 655 GLN A C 1
ATOM 4997 O O . GLN A 1 655 ? -40.438 -5.702 44.945 1.00 76.69 655 GLN A O 1
ATOM 5002 N N . GLN A 1 656 ? -41.029 -7.660 45.876 1.00 78.12 656 GLN A N 1
ATOM 5003 C CA . GLN A 1 656 ? -40.070 -8.470 45.116 1.00 78.12 656 GLN A CA 1
ATOM 5004 C C . GLN A 1 656 ? -40.371 -8.440 43.616 1.00 78.12 656 GLN A C 1
ATOM 5006 O O . GLN A 1 656 ? -39.468 -8.173 42.830 1.00 78.12 656 GLN A O 1
ATOM 5011 N N . LEU A 1 657 ? -41.634 -8.603 43.211 1.00 75.50 657 LEU A N 1
ATOM 5012 C CA . LEU A 1 657 ? -42.024 -8.531 41.800 1.00 75.50 657 LEU A CA 1
ATOM 5013 C C . LEU A 1 657 ? -41.821 -7.130 41.204 1.00 75.50 657 LEU A C 1
ATOM 5015 O O . LEU A 1 657 ? -41.414 -7.005 40.051 1.00 75.50 657 LEU A O 1
ATOM 5019 N N . GLN A 1 658 ? -42.054 -6.063 41.974 1.00 77.44 658 GLN A N 1
ATOM 5020 C CA . GLN A 1 658 ? -41.753 -4.693 41.539 1.00 77.44 658 GLN A CA 1
ATOM 5021 C C . GLN A 1 658 ? -40.244 -4.449 41.402 1.00 77.44 658 GLN A C 1
ATOM 5023 O O . GLN A 1 658 ? -39.819 -3.724 40.501 1.00 77.44 658 GLN A O 1
ATOM 5028 N N . GLN A 1 659 ? -39.433 -5.062 42.263 1.00 76.25 659 GLN A N 1
ATOM 5029 C CA . GLN A 1 659 ? -37.979 -4.962 42.215 1.00 76.25 659 GLN A CA 1
ATOM 5030 C C . GLN A 1 659 ? -37.398 -5.753 41.032 1.00 76.25 659 GLN A C 1
ATOM 5032 O O . GLN A 1 659 ? -36.597 -5.204 40.279 1.00 76.25 659 GLN A O 1
ATOM 5037 N N . GLU A 1 660 ? -37.887 -6.971 40.784 1.00 78.75 660 GLU A N 1
ATOM 5038 C CA . GLU A 1 660 ? -37.538 -7.777 39.606 1.00 78.75 660 GLU A CA 1
ATOM 5039 C C . GLU A 1 660 ? -37.978 -7.101 38.299 1.00 78.75 660 GLU A C 1
ATOM 5041 O O . GLU A 1 660 ? -37.210 -7.052 37.339 1.00 78.75 660 GLU A O 1
ATOM 5046 N N . ALA A 1 661 ? -39.172 -6.498 38.257 1.00 73.00 661 ALA A N 1
ATOM 5047 C CA . ALA A 1 661 ? -39.632 -5.735 37.096 1.00 73.00 661 ALA A CA 1
ATOM 5048 C C . ALA A 1 661 ? -38.773 -4.480 36.843 1.00 73.00 661 ALA A C 1
ATOM 5050 O O . ALA A 1 661 ? -38.489 -4.140 35.692 1.00 73.00 661 ALA A O 1
ATOM 5051 N N . ALA A 1 662 ? -38.321 -3.801 37.902 1.00 74.31 662 ALA A N 1
ATOM 5052 C CA . ALA A 1 662 ? -37.424 -2.653 37.785 1.00 74.31 662 ALA A CA 1
ATOM 5053 C C . ALA A 1 662 ? -36.011 -3.057 37.327 1.00 74.31 662 ALA A C 1
ATOM 5055 O O . ALA A 1 662 ? -35.388 -2.333 36.549 1.00 74.31 662 ALA A O 1
ATOM 5056 N N . GLU A 1 663 ? -35.501 -4.205 37.774 1.00 77.00 663 GLU A N 1
ATOM 5057 C CA . GLU A 1 663 ? -34.219 -4.757 37.323 1.00 77.00 663 GLU A CA 1
ATOM 5058 C C . GLU A 1 663 ? -34.288 -5.248 35.873 1.00 77.00 663 GLU A C 1
ATOM 5060 O O . GLU A 1 663 ? -33.393 -4.936 35.084 1.00 77.00 663 GLU A O 1
ATOM 5065 N N . ALA A 1 664 ? -35.386 -5.900 35.480 1.00 73.69 664 ALA A N 1
ATOM 5066 C CA . ALA A 1 664 ? -35.642 -6.283 34.096 1.00 73.69 664 ALA A CA 1
ATOM 5067 C C . ALA A 1 664 ? -35.680 -5.052 33.173 1.00 73.69 664 ALA A C 1
ATOM 5069 O O . ALA A 1 664 ? -34.963 -5.022 32.172 1.00 73.69 664 ALA A O 1
ATOM 5070 N N . ALA A 1 665 ? -36.402 -3.991 33.553 1.00 72.81 665 ALA A N 1
ATOM 5071 C CA . ALA A 1 665 ? -36.451 -2.744 32.786 1.00 72.81 665 ALA A CA 1
ATOM 5072 C C . ALA A 1 665 ? -35.076 -2.056 32.676 1.00 72.81 665 ALA A C 1
ATOM 5074 O O . ALA A 1 665 ? -34.724 -1.535 31.619 1.00 72.81 665 ALA A O 1
ATOM 5075 N N . ARG A 1 666 ? -34.255 -2.082 33.736 1.00 75.56 666 ARG A N 1
ATOM 5076 C CA . ARG A 1 666 ? -32.875 -1.558 33.691 1.00 75.56 666 ARG A CA 1
ATOM 5077 C C . ARG A 1 666 ? -31.974 -2.386 32.777 1.00 75.56 666 ARG A C 1
ATOM 5079 O O . ARG A 1 666 ? -31.169 -1.813 32.049 1.00 75.56 666 ARG A O 1
ATOM 5086 N N . SER A 1 667 ? -32.121 -3.711 32.793 1.00 76.12 667 SER A N 1
ATOM 5087 C CA . SER A 1 667 ? -31.368 -4.600 31.904 1.00 76.12 667 SER A CA 1
ATOM 5088 C C . SER A 1 667 ? -31.752 -4.403 30.434 1.00 76.12 667 SER A C 1
ATOM 5090 O O . SER A 1 667 ? -30.881 -4.394 29.568 1.00 76.12 667 SER A O 1
ATOM 5092 N N . GLU A 1 668 ? -33.030 -4.144 30.147 1.00 78.06 668 GLU A N 1
ATOM 5093 C CA . GLU A 1 668 ? -33.518 -3.878 28.793 1.00 78.06 668 GLU A CA 1
ATOM 5094 C C . GLU A 1 668 ? -32.999 -2.536 28.254 1.00 78.06 668 GLU A C 1
ATOM 5096 O O . GLU A 1 668 ? -32.547 -2.465 27.111 1.00 78.06 668 GLU A O 1
ATOM 5101 N N . VAL A 1 669 ? -32.964 -1.492 29.091 1.00 79.00 669 VAL A N 1
ATOM 5102 C CA . VAL A 1 669 ? -32.357 -0.197 28.735 1.00 79.00 669 VAL A CA 1
ATOM 5103 C C . VAL A 1 669 ? -30.856 -0.341 28.463 1.00 79.00 669 VAL A C 1
ATOM 5105 O O . VAL A 1 669 ? -30.380 0.168 27.451 1.00 79.00 669 VAL A O 1
ATOM 5108 N N . ALA A 1 670 ? -30.121 -1.096 29.285 1.00 76.12 670 ALA A N 1
ATOM 5109 C CA . ALA A 1 670 ? -28.692 -1.340 29.069 1.00 76.12 670 ALA A CA 1
ATOM 5110 C C . ALA A 1 670 ? -28.412 -2.085 27.747 1.00 76.12 670 ALA A C 1
ATOM 5112 O O . ALA A 1 670 ? -27.484 -1.736 27.017 1.00 76.12 670 ALA A O 1
ATOM 5113 N N . VAL A 1 671 ? -29.249 -3.067 27.390 1.00 77.44 671 VAL A N 1
ATOM 5114 C CA . VAL A 1 671 ? -29.150 -3.778 26.102 1.00 77.44 671 VAL A CA 1
ATOM 5115 C C . VAL A 1 671 ? -29.479 -2.852 24.925 1.00 77.44 671 VAL A C 1
ATOM 5117 O O . VAL A 1 671 ? -28.844 -2.944 23.871 1.00 77.44 671 VAL A O 1
ATOM 5120 N N . GLN A 1 672 ? -30.442 -1.938 25.077 1.00 75.12 672 GLN A N 1
ATOM 5121 C CA . GLN A 1 672 ? -30.745 -0.950 24.039 1.00 75.12 672 GLN A CA 1
ATOM 5122 C C . GLN A 1 672 ? -29.614 0.067 23.849 1.00 75.12 672 GLN A C 1
ATOM 5124 O O . GLN A 1 672 ? -29.287 0.386 22.705 1.00 75.12 672 GLN A O 1
ATOM 5129 N N . GLU A 1 673 ? -28.974 0.527 24.923 1.00 77.75 673 GLU A N 1
ATOM 5130 C CA . GLU A 1 673 ? -27.795 1.399 24.846 1.00 77.75 673 GLU A CA 1
ATOM 5131 C C . GLU A 1 673 ? -26.611 0.690 24.170 1.00 77.75 673 GLU A C 1
ATOM 5133 O O . GLU A 1 673 ? -25.995 1.251 23.261 1.00 77.75 673 GLU A O 1
ATOM 5138 N N . GLU A 1 674 ? -26.356 -0.580 24.506 1.00 82.31 674 GLU A N 1
ATOM 5139 C CA . GLU A 1 674 ? -25.321 -1.390 23.848 1.00 82.31 674 GLU A CA 1
ATOM 5140 C C . GLU A 1 674 ? -25.611 -1.586 22.347 1.00 82.31 674 GLU A C 1
ATOM 5142 O O . GLU A 1 674 ? -24.708 -1.506 21.511 1.00 82.31 674 GLU A O 1
ATOM 5147 N N . LEU A 1 675 ? -26.875 -1.798 21.967 1.00 76.38 675 LEU A N 1
ATOM 5148 C CA . LEU A 1 675 ? -27.285 -1.899 20.562 1.00 76.38 675 LEU A CA 1
ATOM 5149 C C . LEU A 1 675 ? -27.128 -0.578 19.802 1.00 76.38 675 LEU A C 1
ATOM 5151 O O . LEU A 1 675 ? -26.785 -0.597 18.617 1.00 76.38 675 LEU A O 1
ATOM 5155 N N . VAL A 1 676 ? -27.374 0.560 20.451 1.00 82.25 676 VAL A N 1
ATOM 5156 C CA . VAL A 1 676 ? -27.162 1.886 19.855 1.00 82.25 676 VAL A CA 1
ATOM 5157 C C . VAL A 1 676 ? -25.673 2.140 19.630 1.00 82.25 676 VAL A C 1
ATOM 5159 O O . VAL A 1 676 ? -25.301 2.556 18.532 1.00 82.25 676 VAL A O 1
ATOM 5162 N N . GLU A 1 677 ? -24.813 1.819 20.596 1.00 78.56 677 GLU A N 1
ATOM 5163 C CA . GLU A 1 677 ? -23.360 1.950 20.430 1.00 78.56 677 GLU A CA 1
ATOM 5164 C C . GLU A 1 677 ? -22.806 0.985 19.376 1.00 78.56 677 GLU A C 1
ATOM 5166 O O . GLU A 1 677 ? -22.042 1.396 18.502 1.00 78.56 677 GLU A O 1
ATOM 5171 N N . LYS A 1 678 ? -23.285 -0.266 19.326 1.00 79.69 678 LYS A N 1
ATOM 5172 C CA . LYS A 1 678 ? -22.931 -1.199 18.240 1.00 79.69 678 LYS A CA 1
ATOM 5173 C C . LYS A 1 678 ? -23.373 -0.696 16.865 1.00 79.69 678 LYS A C 1
ATOM 5175 O O . LYS A 1 678 ? -22.659 -0.898 15.885 1.00 79.69 678 LYS A O 1
ATOM 5180 N N . ARG A 1 679 ? -24.523 -0.018 16.766 1.00 79.31 679 ARG A N 1
ATOM 5181 C CA . ARG A 1 679 ? -24.981 0.606 15.511 1.00 79.31 679 ARG A CA 1
ATOM 5182 C C . ARG A 1 679 ? -24.126 1.806 15.110 1.00 79.31 679 ARG A C 1
ATOM 5184 O O . ARG A 1 679 ? -23.857 1.951 13.921 1.00 79.31 679 ARG A O 1
ATOM 5191 N N . LYS A 1 680 ? -23.673 2.628 16.062 1.00 77.94 680 LYS A N 1
ATOM 5192 C CA . LYS A 1 680 ? -22.730 3.727 15.791 1.00 77.94 680 LYS A CA 1
ATOM 5193 C C . LYS A 1 680 ? -21.366 3.205 15.346 1.00 77.94 680 LYS A C 1
ATOM 5195 O O . LYS A 1 680 ? -20.852 3.673 14.338 1.00 77.94 680 LYS A O 1
ATOM 5200 N N . ALA A 1 681 ? -20.832 2.189 16.023 1.00 74.00 681 ALA A N 1
ATOM 5201 C CA . ALA A 1 681 ? -19.583 1.540 15.631 1.00 74.00 681 ALA A CA 1
ATOM 5202 C C . ALA A 1 681 ? -19.686 0.915 14.228 1.00 74.00 681 ALA A C 1
ATOM 5204 O O . ALA A 1 681 ? -18.805 1.101 13.396 1.00 74.00 681 ALA A O 1
ATOM 5205 N N . ALA A 1 682 ? -20.799 0.243 13.916 1.00 74.12 682 ALA A N 1
ATOM 5206 C CA . ALA A 1 682 ? -21.037 -0.308 12.582 1.00 74.12 682 ALA A CA 1
ATOM 5207 C C . ALA A 1 682 ? -21.187 0.773 11.493 1.00 74.12 682 ALA A C 1
ATOM 5209 O O . ALA A 1 682 ? -20.834 0.522 10.342 1.00 74.12 682 ALA A O 1
ATOM 5210 N N . ALA A 1 683 ? -21.713 1.955 11.831 1.00 75.31 683 ALA A N 1
ATOM 5211 C CA . ALA A 1 683 ? -21.762 3.096 10.919 1.00 75.31 683 ALA A CA 1
ATOM 5212 C C . ALA A 1 683 ? -20.359 3.678 10.672 1.00 75.31 683 ALA A C 1
ATOM 5214 O O . ALA A 1 683 ? -19.989 3.846 9.517 1.00 75.31 683 ALA A O 1
ATOM 5215 N N . ALA A 1 684 ? -19.551 3.860 11.722 1.00 77.81 684 ALA A N 1
ATOM 5216 C CA . ALA A 1 684 ? -18.170 4.335 11.607 1.00 77.81 684 ALA A CA 1
ATOM 5217 C C . ALA A 1 684 ? -17.300 3.403 10.743 1.00 77.81 684 ALA A C 1
ATOM 5219 O O . ALA A 1 684 ? -16.630 3.861 9.824 1.00 77.81 684 ALA A O 1
ATOM 5220 N N . VAL A 1 685 ? -17.402 2.084 10.948 1.00 80.75 685 VAL A N 1
ATOM 5221 C CA . VAL A 1 685 ? -16.711 1.084 10.110 1.00 80.75 685 VAL A CA 1
ATOM 5222 C C . VAL A 1 685 ? -17.168 1.157 8.649 1.00 80.75 685 VAL A C 1
ATOM 5224 O O . VAL A 1 685 ? -16.387 0.920 7.730 1.00 80.75 685 VAL A O 1
ATOM 5227 N N . ARG A 1 686 ? -18.444 1.475 8.402 1.00 80.06 686 ARG A N 1
ATOM 5228 C CA . ARG A 1 686 ? -18.967 1.620 7.039 1.00 80.06 686 ARG A CA 1
ATOM 5229 C C . ARG A 1 686 ? -18.422 2.881 6.363 1.00 80.06 686 ARG A C 1
ATOM 5231 O O . ARG A 1 686 ? -18.120 2.819 5.175 1.00 80.06 686 ARG A O 1
ATOM 5238 N N . ASP A 1 687 ? -18.257 3.972 7.102 1.00 80.19 687 ASP A N 1
ATOM 5239 C CA . ASP A 1 687 ? -17.672 5.214 6.593 1.00 80.19 687 ASP A CA 1
ATOM 5240 C C . ASP A 1 687 ? -16.163 5.056 6.319 1.00 80.19 687 ASP A C 1
ATOM 5242 O O . ASP A 1 687 ? -15.702 5.432 5.241 1.00 80.19 687 ASP A O 1
ATOM 5246 N N . GLU A 1 688 ? -15.414 4.383 7.202 1.00 82.94 688 GLU A N 1
ATOM 5247 C CA . GLU A 1 688 ? -14.008 4.003 6.961 1.00 82.94 688 GLU A CA 1
ATOM 5248 C C . GLU A 1 688 ? -13.859 3.085 5.738 1.00 82.94 688 GLU A C 1
ATOM 5250 O O . GLU A 1 688 ? -12.941 3.240 4.930 1.00 82.94 688 GLU A O 1
ATOM 5255 N N . LEU A 1 689 ? -14.788 2.144 5.540 1.00 82.19 689 LEU A N 1
ATOM 5256 C CA . LEU A 1 689 ? -14.792 1.287 4.354 1.00 82.19 689 LEU A CA 1
ATOM 5257 C C . LEU A 1 689 ? -15.024 2.094 3.065 1.00 82.19 689 LEU A C 1
ATOM 5259 O O . LEU A 1 689 ? -14.411 1.813 2.038 1.00 82.19 689 LEU A O 1
ATOM 5263 N N . VAL A 1 690 ? -15.899 3.100 3.097 1.00 82.19 690 VAL A N 1
ATOM 5264 C CA . VAL A 1 690 ? -16.124 3.992 1.948 1.00 82.19 690 VAL A CA 1
ATOM 5265 C C . VAL A 1 690 ? -14.889 4.856 1.683 1.00 82.19 690 VAL A C 1
ATOM 5267 O O . VAL A 1 690 ? -14.502 5.029 0.525 1.00 82.19 690 VAL A O 1
ATOM 5270 N N . GLN A 1 691 ? -14.232 5.346 2.734 1.00 80.88 691 GLN A N 1
ATOM 5271 C CA . GLN A 1 691 ? -13.006 6.131 2.622 1.00 80.88 691 GLN A CA 1
ATOM 5272 C C . GLN A 1 691 ? -11.860 5.303 2.022 1.00 80.88 691 GLN A C 1
ATOM 5274 O O . GLN A 1 691 ? -11.296 5.692 0.999 1.00 80.88 691 GLN A O 1
ATOM 5279 N N . THR A 1 692 ? -11.605 4.107 2.551 1.00 81.88 692 THR A N 1
ATOM 5280 C CA . THR A 1 692 ? -10.592 3.183 2.011 1.00 81.88 692 THR A CA 1
ATOM 5281 C C . THR A 1 692 ? -10.903 2.751 0.575 1.00 81.88 692 THR A C 1
ATOM 5283 O O . THR A 1 692 ? -10.005 2.688 -0.262 1.00 81.88 692 THR A O 1
ATOM 5286 N N . GLN A 1 693 ? -12.173 2.530 0.218 1.00 78.31 693 GLN A N 1
ATOM 5287 C CA . GLN A 1 693 ? -12.561 2.274 -1.176 1.00 78.31 693 GLN A CA 1
ATOM 5288 C C . GLN A 1 693 ? -12.269 3.464 -2.097 1.00 78.31 693 GLN A C 1
ATOM 5290 O O . GLN A 1 693 ? -11.877 3.264 -3.250 1.00 78.31 693 GLN A O 1
ATOM 5295 N N . SER A 1 694 ? -12.439 4.695 -1.610 1.00 80.12 694 SER A N 1
ATOM 5296 C CA . SER A 1 694 ? -12.120 5.899 -2.380 1.00 80.12 694 SER A CA 1
ATOM 5297 C C . SER A 1 694 ? -10.610 6.091 -2.572 1.00 80.12 694 SER A C 1
ATOM 5299 O O . SER A 1 694 ? -10.182 6.420 -3.679 1.00 80.12 694 SER A O 1
ATOM 5301 N N . GLU A 1 695 ? -9.802 5.775 -1.559 1.00 81.75 695 GLU A N 1
ATOM 5302 C CA . GLU A 1 695 ? -8.335 5.778 -1.631 1.00 81.75 695 GLU A CA 1
ATOM 5303 C C . GLU A 1 695 ? -7.819 4.700 -2.589 1.00 81.75 695 GLU A C 1
ATOM 5305 O O . GLU A 1 695 ? -7.011 4.989 -3.468 1.00 81.75 695 GLU A O 1
ATOM 5310 N N . VAL A 1 696 ? -8.355 3.477 -2.516 1.00 81.44 696 VAL A N 1
ATOM 5311 C CA . VAL A 1 696 ? -8.023 2.396 -3.460 1.00 81.44 696 VAL A CA 1
ATOM 5312 C C . VAL A 1 696 ? -8.405 2.774 -4.893 1.00 81.44 696 VAL A C 1
ATOM 5314 O O . VAL A 1 696 ? -7.659 2.493 -5.833 1.00 81.44 696 VAL A O 1
ATOM 5317 N N . ALA A 1 697 ? -9.550 3.432 -5.096 1.00 79.00 697 ALA A N 1
ATOM 5318 C CA . ALA A 1 697 ? -9.960 3.909 -6.416 1.00 79.00 697 ALA A CA 1
ATOM 5319 C C . ALA A 1 697 ? -9.045 5.026 -6.948 1.00 79.00 697 ALA A C 1
ATOM 5321 O O . ALA A 1 697 ? -8.779 5.078 -8.154 1.00 79.00 697 ALA A O 1
ATOM 5322 N N . TRP A 1 698 ? -8.560 5.903 -6.067 1.00 90.75 698 TRP A N 1
ATOM 5323 C CA . TRP A 1 698 ? -7.595 6.945 -6.404 1.00 90.75 698 TRP A CA 1
ATOM 5324 C C . TRP A 1 698 ? -6.226 6.349 -6.758 1.00 90.75 698 TRP A C 1
ATOM 5326 O O . TRP A 1 698 ? -5.744 6.580 -7.866 1.00 90.75 698 TRP A O 1
ATOM 5336 N N . LEU A 1 699 ? -5.679 5.470 -5.912 1.00 85.25 699 LEU A N 1
ATOM 5337 C CA . LEU A 1 699 ? -4.423 4.755 -6.166 1.00 85.25 699 LEU A CA 1
ATOM 5338 C C . LEU A 1 699 ? -4.473 3.953 -7.470 1.00 85.25 699 LEU A C 1
ATOM 5340 O O . LEU A 1 699 ? -3.523 3.967 -8.247 1.00 85.25 699 LEU A O 1
ATOM 5344 N N . ASN A 1 700 ? -5.600 3.307 -7.781 1.00 79.44 700 ASN A N 1
ATOM 5345 C CA . ASN A 1 700 ? -5.758 2.617 -9.063 1.00 79.44 700 ASN A CA 1
ATOM 5346 C C . ASN A 1 700 ? -5.721 3.573 -10.264 1.00 79.44 700 ASN A C 1
ATOM 5348 O O . ASN A 1 700 ? -5.198 3.206 -11.318 1.00 79.44 700 ASN A O 1
ATOM 5352 N N . ARG A 1 701 ? -6.254 4.798 -10.147 1.00 82.88 701 ARG A N 1
ATOM 5353 C CA . ARG A 1 701 ? -6.104 5.809 -11.208 1.00 82.88 701 ARG A CA 1
ATOM 5354 C C . ARG A 1 701 ? -4.654 6.255 -11.350 1.00 82.88 701 ARG A C 1
ATOM 5356 O O . ARG A 1 701 ? -4.190 6.346 -12.485 1.00 82.88 701 ARG A O 1
ATOM 5363 N N . GLU A 1 702 ? -3.964 6.477 -10.236 1.00 85.62 702 GLU A N 1
ATOM 5364 C CA . GLU A 1 702 ? -2.543 6.838 -10.188 1.00 85.62 702 GLU A CA 1
ATOM 5365 C C . GLU A 1 702 ? -1.690 5.773 -10.898 1.00 85.62 702 GLU A C 1
ATOM 5367 O O . GLU A 1 702 ? -0.991 6.061 -11.868 1.00 85.62 702 GLU A O 1
ATOM 5372 N N . ILE A 1 703 ? -1.863 4.503 -10.513 1.00 83.50 703 ILE A N 1
ATOM 5373 C CA . ILE A 1 703 ? -1.162 3.351 -11.093 1.00 83.50 703 ILE A CA 1
ATOM 5374 C C . ILE A 1 703 ? -1.436 3.239 -12.595 1.00 83.50 703 ILE A C 1
ATOM 5376 O O . ILE A 1 703 ? -0.521 2.985 -13.377 1.00 83.50 703 ILE A O 1
ATOM 5380 N N . VAL A 1 704 ? -2.679 3.441 -13.045 1.00 83.81 704 VAL A N 1
ATOM 5381 C CA . VAL A 1 704 ? -3.013 3.405 -14.479 1.00 83.81 704 VAL A CA 1
ATOM 5382 C C . VAL A 1 704 ? -2.342 4.549 -15.246 1.00 83.81 704 VAL A C 1
ATOM 5384 O O . VAL A 1 704 ? -1.915 4.350 -16.389 1.00 83.81 704 VAL A O 1
ATOM 5387 N N . MET A 1 705 ? -2.235 5.736 -14.649 1.00 83.31 705 MET A N 1
ATOM 5388 C CA . MET A 1 705 ? -1.562 6.887 -15.257 1.00 83.31 705 MET A CA 1
ATOM 5389 C C . MET A 1 705 ? -0.049 6.672 -15.346 1.00 83.31 705 MET A C 1
ATOM 5391 O O . MET A 1 705 ? 0.516 6.850 -16.428 1.00 83.31 705 MET A O 1
ATOM 5395 N N . GLU A 1 706 ? 0.576 6.190 -14.273 1.00 83.75 706 GLU A N 1
ATOM 5396 C CA . GLU A 1 706 ? 1.993 5.815 -14.239 1.00 83.75 706 GLU A CA 1
ATOM 5397 C C . GLU A 1 706 ? 2.300 4.692 -15.232 1.00 83.75 706 GLU A C 1
ATOM 5399 O O . GLU A 1 706 ? 3.195 4.813 -16.064 1.00 83.75 706 GLU A O 1
ATOM 5404 N N . ARG A 1 707 ? 1.474 3.642 -15.288 1.00 82.94 707 ARG A N 1
ATOM 5405 C CA . ARG A 1 707 ? 1.651 2.550 -16.258 1.00 82.94 707 ARG A CA 1
ATOM 5406 C C . ARG A 1 707 ? 1.590 3.047 -17.704 1.00 82.94 707 ARG A C 1
ATOM 5408 O O . ARG A 1 707 ? 2.341 2.565 -18.554 1.00 82.94 707 ARG A O 1
ATOM 5415 N N . ARG A 1 708 ? 0.738 4.035 -18.001 1.00 82.56 708 ARG A N 1
ATOM 5416 C CA . ARG A 1 708 ? 0.683 4.705 -19.316 1.00 82.56 708 ARG A CA 1
ATOM 5417 C C . ARG A 1 708 ? 1.880 5.623 -19.564 1.00 82.56 708 ARG A C 1
ATOM 5419 O O . ARG A 1 708 ? 2.273 5.787 -20.718 1.00 82.56 708 ARG A O 1
ATOM 5426 N N . ALA A 1 709 ? 2.437 6.254 -18.535 1.00 79.12 709 ALA A N 1
ATOM 5427 C CA . ALA A 1 709 ? 3.648 7.063 -18.649 1.00 79.12 709 ALA A CA 1
ATOM 5428 C C . ALA A 1 709 ? 4.875 6.178 -18.913 1.00 79.12 709 ALA A C 1
ATOM 5430 O O . ALA A 1 709 ? 5.597 6.408 -19.880 1.00 79.12 709 ALA A O 1
ATOM 5431 N N . VAL A 1 710 ? 5.037 5.104 -18.140 1.00 82.19 710 VAL A N 1
ATOM 5432 C CA . VAL A 1 710 ? 6.091 4.096 -18.311 1.00 82.19 710 VAL A CA 1
ATOM 5433 C C . VAL A 1 710 ? 5.988 3.410 -19.671 1.00 82.19 710 VAL A C 1
ATOM 5435 O O . VAL A 1 710 ? 6.992 3.289 -20.363 1.00 82.19 710 VAL A O 1
ATOM 5438 N N . SER A 1 711 ? 4.783 3.036 -20.116 1.00 82.00 711 SER A N 1
ATOM 5439 C CA . SER A 1 711 ? 4.598 2.443 -21.452 1.00 82.00 711 SER A CA 1
ATOM 5440 C C . SER A 1 711 ? 5.029 3.397 -22.570 1.00 82.00 711 SER A C 1
ATOM 5442 O O . SER A 1 711 ? 5.660 2.967 -23.529 1.00 82.00 711 SER A O 1
ATOM 5444 N N . ARG A 1 712 ? 4.747 4.702 -22.434 1.00 81.62 712 ARG A N 1
ATOM 5445 C CA . ARG A 1 712 ? 5.204 5.715 -23.397 1.00 81.62 712 ARG A CA 1
ATOM 5446 C C . ARG A 1 712 ? 6.724 5.876 -23.385 1.00 81.62 712 ARG A C 1
ATOM 5448 O O . ARG A 1 712 ? 7.315 5.878 -24.458 1.00 81.62 712 ARG A O 1
ATOM 5455 N N . ARG A 1 713 ? 7.350 5.925 -22.204 1.00 83.69 713 ARG A N 1
ATOM 5456 C CA . ARG A 1 713 ? 8.816 5.993 -22.071 1.00 83.69 713 ARG A CA 1
ATOM 5457 C C . ARG A 1 713 ? 9.500 4.768 -22.672 1.00 83.69 713 ARG A C 1
ATOM 5459 O O . ARG A 1 713 ? 10.410 4.926 -23.471 1.00 83.69 713 ARG A O 1
ATOM 5466 N N . LEU A 1 714 ? 9.009 3.564 -22.378 1.00 79.44 714 LEU A N 1
ATOM 5467 C CA . LEU A 1 714 ? 9.538 2.323 -22.955 1.00 79.44 714 LEU A CA 1
ATOM 5468 C C . LEU A 1 714 ? 9.385 2.279 -24.478 1.00 79.44 714 LEU A C 1
ATOM 5470 O O . LEU A 1 714 ? 10.243 1.748 -25.178 1.00 79.44 714 LEU A O 1
ATOM 5474 N N . GLU A 1 715 ? 8.296 2.822 -25.017 1.00 82.25 715 GLU A N 1
ATOM 5475 C CA . GLU A 1 715 ? 8.096 2.876 -26.461 1.00 82.25 715 GLU A CA 1
ATOM 5476 C C . GLU A 1 715 ? 8.977 3.935 -27.142 1.00 82.25 715 GLU A C 1
ATOM 5478 O O . GLU A 1 715 ? 9.445 3.721 -28.262 1.00 82.25 715 GLU A O 1
ATOM 5483 N N . GLU A 1 716 ? 9.265 5.046 -26.466 1.00 83.06 716 GLU A N 1
ATOM 5484 C CA . GLU A 1 716 ? 10.251 6.038 -26.904 1.00 83.06 716 GLU A CA 1
ATOM 5485 C C . GLU A 1 716 ? 11.683 5.494 -26.830 1.00 83.06 716 GLU A C 1
ATOM 5487 O O . GLU A 1 716 ? 12.425 5.620 -27.804 1.00 83.06 716 GLU A O 1
ATOM 5492 N N . GLU A 1 717 ? 12.047 4.795 -25.755 1.00 81.44 717 GLU A N 1
ATOM 5493 C CA . GLU A 1 717 ? 13.336 4.106 -25.620 1.00 81.44 717 GLU A CA 1
ATOM 5494 C C . GLU A 1 717 ? 13.511 3.017 -26.679 1.00 81.44 717 GLU A C 1
ATOM 5496 O O . GLU A 1 717 ? 14.564 2.934 -27.306 1.00 81.44 717 GLU A O 1
ATOM 5501 N N . ARG A 1 718 ? 12.471 2.224 -26.971 1.00 81.94 718 ARG A N 1
ATOM 5502 C CA . ARG A 1 718 ? 12.505 1.245 -28.073 1.00 81.94 718 ARG A CA 1
ATOM 5503 C C . ARG A 1 718 ? 12.720 1.915 -29.426 1.00 81.94 718 ARG A C 1
ATOM 5505 O O . ARG A 1 718 ? 13.470 1.395 -30.249 1.00 81.94 718 ARG A O 1
ATOM 5512 N N . LYS A 1 719 ? 12.089 3.068 -29.670 1.00 84.56 719 LYS A N 1
ATOM 5513 C CA . LYS A 1 719 ? 12.294 3.840 -30.906 1.00 84.56 719 LYS A CA 1
ATOM 5514 C C . LYS A 1 719 ? 13.710 4.403 -30.994 1.00 84.56 719 LYS A C 1
ATOM 5516 O O . LYS A 1 719 ? 14.296 4.356 -32.071 1.00 84.56 719 LYS A O 1
ATOM 5521 N N . LEU A 1 720 ? 14.260 4.905 -29.890 1.00 81.31 720 LEU A N 1
ATOM 5522 C CA . LEU A 1 720 ? 15.634 5.407 -29.824 1.00 81.31 720 LEU A CA 1
ATOM 5523 C C . LEU A 1 720 ? 16.651 4.281 -30.024 1.00 81.31 720 LEU A C 1
ATOM 5525 O O . LEU A 1 720 ? 17.534 4.406 -30.865 1.00 81.31 720 LEU A O 1
ATOM 5529 N N . SER A 1 721 ? 16.466 3.151 -29.346 1.00 79.25 721 SER A N 1
ATOM 5530 C CA . SER A 1 721 ? 17.331 1.976 -29.470 1.00 79.25 721 SER A CA 1
ATOM 5531 C C . SER A 1 721 ? 17.302 1.386 -30.887 1.00 79.25 721 SER A C 1
ATOM 5533 O O . SER A 1 721 ? 18.347 1.063 -31.446 1.00 79.25 721 SER A O 1
ATOM 5535 N N . MET A 1 722 ? 16.135 1.349 -31.544 1.00 76.00 722 MET A N 1
ATOM 5536 C CA . MET A 1 722 ? 16.037 0.959 -32.959 1.00 76.00 722 MET A CA 1
ATOM 5537 C C . MET A 1 722 ? 16.774 1.921 -33.898 1.00 76.00 722 MET A C 1
ATOM 5539 O O . MET A 1 722 ? 17.430 1.467 -34.834 1.00 76.00 722 MET A O 1
ATOM 5543 N N . ARG A 1 723 ? 16.705 3.236 -33.652 1.00 81.06 723 ARG A N 1
ATOM 5544 C CA . ARG A 1 723 ? 17.467 4.223 -34.436 1.00 81.06 723 ARG A CA 1
ATOM 5545 C C . ARG A 1 723 ? 18.969 4.058 -34.231 1.00 81.06 723 ARG A C 1
ATOM 5547 O O . ARG A 1 723 ? 19.699 4.047 -35.214 1.00 81.06 723 ARG A O 1
ATOM 5554 N N . GLN A 1 724 ? 19.413 3.857 -32.992 1.00 78.94 724 GLN A N 1
ATOM 5555 C CA . GLN A 1 724 ? 20.818 3.604 -32.668 1.00 78.94 724 GLN A CA 1
ATOM 5556 C C . GLN A 1 724 ? 21.332 2.328 -33.343 1.00 78.94 724 GLN A C 1
ATOM 5558 O O . GLN A 1 724 ? 22.381 2.360 -33.975 1.00 78.94 724 GLN A O 1
ATOM 5563 N N . LEU A 1 725 ? 20.564 1.235 -33.327 1.00 78.88 725 LEU A N 1
ATOM 5564 C CA . LEU A 1 725 ? 20.925 0.002 -34.038 1.00 78.88 725 LEU A CA 1
ATOM 5565 C C . LEU A 1 725 ? 20.985 0.190 -35.562 1.00 78.88 725 LEU A C 1
ATOM 5567 O O . LEU A 1 725 ? 21.824 -0.411 -36.236 1.00 78.88 725 LEU A O 1
ATOM 5571 N N . GLU A 1 726 ? 20.106 1.010 -36.141 1.00 84.38 726 GLU A N 1
ATOM 5572 C CA . GLU A 1 726 ? 20.179 1.361 -37.562 1.00 84.38 726 GLU A CA 1
ATOM 5573 C C . GLU A 1 726 ? 21.400 2.229 -37.887 1.00 84.38 726 GLU A C 1
ATOM 5575 O O . GLU A 1 726 ? 22.040 2.015 -38.920 1.00 84.38 726 GLU A O 1
ATOM 5580 N N . GLU A 1 727 ? 21.745 3.180 -37.022 1.00 83.88 727 GLU A N 1
ATOM 5581 C CA . GLU A 1 727 ? 22.954 3.997 -37.144 1.00 83.88 727 GLU A CA 1
ATOM 5582 C C . GLU A 1 727 ? 24.221 3.153 -37.019 1.00 83.88 727 GLU A C 1
ATOM 5584 O O . GLU A 1 727 ? 25.096 3.230 -37.881 1.00 83.88 727 GLU A O 1
ATOM 5589 N N . GLU A 1 728 ? 24.295 2.272 -36.025 1.00 78.69 728 GLU A N 1
ATOM 5590 C CA . GLU A 1 728 ? 25.404 1.337 -35.860 1.00 78.69 728 GLU A CA 1
ATOM 5591 C C . GLU A 1 728 ? 25.541 0.415 -37.068 1.00 78.69 728 GLU A C 1
ATOM 5593 O O . GLU A 1 728 ? 26.646 0.233 -37.576 1.00 78.69 728 GLU A O 1
ATOM 5598 N N . ARG A 1 729 ? 24.436 -0.110 -37.616 1.00 83.88 729 ARG A N 1
ATOM 5599 C CA . ARG A 1 729 ? 24.471 -0.889 -38.866 1.00 83.88 729 ARG A CA 1
ATOM 5600 C C . ARG A 1 729 ? 25.016 -0.068 -40.033 1.00 83.88 729 ARG A C 1
ATOM 5602 O O . ARG A 1 729 ? 25.839 -0.577 -40.795 1.00 83.88 729 ARG A O 1
ATOM 5609 N N . LYS A 1 730 ? 24.607 1.197 -40.174 1.00 84.50 730 LYS A N 1
ATOM 5610 C CA . LYS A 1 730 ? 25.135 2.099 -41.215 1.00 84.50 730 LYS A CA 1
ATOM 5611 C C . LYS A 1 730 ? 26.629 2.362 -41.023 1.00 84.50 730 LYS A C 1
ATOM 5613 O O . LYS A 1 730 ? 27.382 2.306 -41.997 1.00 84.50 730 LYS A O 1
ATOM 5618 N N . LEU A 1 731 ? 27.070 2.607 -39.790 1.00 81.75 731 LEU A N 1
ATOM 5619 C CA . LEU A 1 731 ? 28.476 2.830 -39.454 1.00 81.75 731 LEU A CA 1
ATOM 5620 C C . LEU A 1 731 ? 29.320 1.574 -39.677 1.00 81.75 731 LEU A C 1
ATOM 5622 O O . LEU A 1 731 ? 30.411 1.681 -40.228 1.00 81.75 731 LEU A O 1
ATOM 5626 N N . ARG A 1 732 ? 28.804 0.386 -39.349 1.00 76.06 732 ARG A N 1
ATOM 5627 C CA . ARG A 1 732 ? 29.478 -0.901 -39.579 1.00 76.06 732 ARG A CA 1
ATOM 5628 C C . ARG A 1 732 ? 29.668 -1.170 -41.071 1.00 76.06 732 ARG A C 1
ATOM 5630 O O . ARG A 1 732 ? 30.776 -1.476 -41.496 1.00 76.06 732 ARG A O 1
ATOM 5637 N N . VAL A 1 733 ? 28.640 -0.924 -41.887 1.00 84.06 733 VAL A N 1
ATOM 5638 C CA . VAL A 1 733 ? 28.740 -1.007 -43.357 1.00 84.06 733 VAL A CA 1
ATOM 5639 C C . VAL A 1 733 ? 29.732 0.024 -43.914 1.00 84.06 733 VAL A C 1
ATOM 5641 O O . VAL A 1 733 ? 30.481 -0.272 -44.846 1.00 84.06 733 VAL A O 1
ATOM 5644 N N . LYS A 1 734 ? 29.773 1.238 -43.350 1.00 82.56 734 LYS A N 1
ATOM 5645 C CA . LYS A 1 734 ? 30.746 2.270 -43.743 1.00 82.56 734 LYS A CA 1
ATOM 5646 C C . LYS A 1 734 ? 32.177 1.875 -43.364 1.00 82.56 734 LYS A C 1
ATOM 5648 O O . LYS A 1 734 ? 33.085 2.054 -44.172 1.00 82.56 734 LYS A O 1
ATOM 5653 N N . ALA A 1 735 ? 32.373 1.309 -42.177 1.00 76.69 735 ALA A N 1
ATOM 5654 C CA . ALA A 1 735 ? 33.661 0.807 -41.713 1.00 76.69 735 ALA A CA 1
ATOM 5655 C C . ALA A 1 735 ? 34.157 -0.363 -42.577 1.00 76.69 735 ALA A C 1
ATOM 5657 O O . ALA A 1 735 ? 35.310 -0.345 -42.994 1.00 76.69 735 ALA A O 1
ATOM 5658 N N . GLU A 1 736 ? 33.287 -1.311 -42.938 1.00 82.19 736 GLU A N 1
ATOM 5659 C CA . GLU A 1 736 ? 33.625 -2.413 -43.853 1.00 82.19 736 GLU A CA 1
ATOM 5660 C C . GLU A 1 736 ? 34.038 -1.919 -45.246 1.00 82.19 736 GLU A C 1
ATOM 5662 O O . GLU A 1 736 ? 34.968 -2.459 -45.844 1.00 82.19 736 GLU A O 1
ATOM 5667 N N . ARG A 1 737 ? 33.386 -0.871 -45.770 1.00 79.38 737 ARG A N 1
ATOM 5668 C CA . ARG A 1 737 ? 33.798 -0.244 -47.039 1.00 79.38 737 ARG A CA 1
ATOM 5669 C C . ARG A 1 737 ? 35.169 0.412 -46.927 1.00 79.38 737 ARG A C 1
ATOM 5671 O O . ARG A 1 737 ? 36.034 0.133 -47.746 1.00 79.38 737 ARG A O 1
ATOM 5678 N N . LEU A 1 738 ? 35.397 1.209 -45.882 1.00 81.44 738 LEU A N 1
ATOM 5679 C CA . LEU A 1 738 ? 36.694 1.852 -45.648 1.00 81.44 738 LEU A CA 1
ATOM 5680 C C . LEU A 1 738 ? 37.816 0.836 -45.404 1.00 81.44 738 LEU A C 1
ATOM 5682 O O . LEU A 1 738 ? 38.959 1.078 -45.790 1.00 81.44 738 LEU A O 1
ATOM 5686 N N . GLN A 1 739 ? 37.508 -0.294 -44.770 1.00 80.44 739 GLN A N 1
ATOM 5687 C CA . GLN A 1 739 ? 38.452 -1.389 -44.599 1.00 80.44 739 GLN A CA 1
ATOM 5688 C C . GLN A 1 739 ? 38.795 -2.035 -45.946 1.00 80.44 739 GLN A C 1
ATOM 5690 O O . GLN A 1 739 ? 39.978 -2.164 -46.250 1.00 80.44 739 GLN A O 1
ATOM 5695 N N . LYS A 1 740 ? 37.800 -2.334 -46.790 1.00 78.69 740 LYS A N 1
ATOM 5696 C CA . LYS A 1 740 ? 38.037 -2.826 -48.158 1.00 78.69 740 LYS A CA 1
ATOM 5697 C C . LYS A 1 740 ? 38.847 -1.848 -49.007 1.00 78.69 740 LYS A C 1
ATOM 5699 O O . LYS A 1 740 ? 39.744 -2.272 -49.727 1.00 78.69 740 LYS A O 1
ATOM 5704 N N . ASP A 1 741 ? 38.588 -0.549 -48.891 1.00 78.38 741 ASP A N 1
ATOM 5705 C CA . ASP A 1 741 ? 39.343 0.479 -49.617 1.00 78.38 741 ASP A CA 1
ATOM 5706 C C . ASP A 1 741 ? 40.793 0.585 -49.117 1.00 78.38 741 ASP A C 1
ATOM 5708 O O . ASP A 1 741 ? 41.716 0.829 -49.897 1.00 78.38 741 ASP A O 1
ATOM 5712 N N . ARG A 1 742 ? 41.027 0.380 -47.814 1.00 78.75 742 ARG A N 1
ATOM 5713 C CA . ARG A 1 742 ? 42.380 0.299 -47.241 1.00 78.75 742 ARG A CA 1
ATOM 5714 C C . ARG A 1 742 ? 43.111 -0.963 -47.672 1.00 78.75 742 ARG A C 1
ATOM 5716 O O . ARG A 1 742 ? 44.290 -0.863 -47.988 1.00 78.75 742 ARG A O 1
ATOM 5723 N N . GLU A 1 743 ? 42.436 -2.106 -47.706 1.00 76.62 743 GLU A N 1
ATOM 5724 C CA . GLU A 1 743 ? 42.994 -3.368 -48.202 1.00 76.62 743 GLU A CA 1
ATOM 5725 C C . GLU A 1 743 ? 43.369 -3.241 -49.686 1.00 76.62 743 GLU A C 1
ATOM 5727 O O . GLU A 1 743 ? 44.507 -3.528 -50.049 1.00 76.62 743 GLU A O 1
ATOM 5732 N N . ALA A 1 744 ? 42.495 -2.662 -50.516 1.00 73.38 744 ALA A N 1
ATOM 5733 C CA . ALA A 1 744 ? 42.783 -2.388 -51.925 1.00 73.38 744 ALA A CA 1
ATOM 5734 C C . ALA A 1 744 ? 43.952 -1.398 -52.117 1.00 73.38 744 ALA A C 1
ATOM 5736 O O . ALA A 1 744 ? 44.815 -1.602 -52.972 1.00 73.38 744 ALA A O 1
ATOM 5737 N N . ASN A 1 745 ? 44.030 -0.338 -51.303 1.00 75.25 745 ASN A N 1
ATOM 5738 C CA . ASN A 1 745 ? 45.161 0.596 -51.329 1.00 75.25 745 ASN A CA 1
ATOM 5739 C C . ASN A 1 745 ? 46.464 -0.041 -50.835 1.00 75.25 745 ASN A C 1
ATOM 5741 O O . ASN A 1 745 ? 47.535 0.282 -51.347 1.00 75.25 745 ASN A O 1
ATOM 5745 N N . PHE A 1 746 ? 46.396 -0.930 -49.846 1.00 77.75 746 PHE A N 1
ATOM 5746 C CA . PHE A 1 746 ? 47.561 -1.649 -49.348 1.00 77.75 746 PHE A CA 1
ATOM 5747 C C . PHE A 1 746 ? 48.081 -2.632 -50.399 1.00 77.75 746 PHE A C 1
ATOM 5749 O O . PHE A 1 746 ? 49.280 -2.642 -50.663 1.00 77.75 746 PHE A O 1
ATOM 5756 N N . GLU A 1 747 ? 47.200 -3.366 -51.083 1.00 72.06 747 GLU A N 1
ATOM 5757 C CA . GLU A 1 747 ? 47.568 -4.212 -52.225 1.00 72.06 747 GLU A CA 1
ATOM 5758 C C . GLU A 1 747 ? 48.188 -3.391 -53.369 1.00 72.06 747 GLU A C 1
ATOM 5760 O O . GLU A 1 747 ? 49.215 -3.784 -53.931 1.00 72.06 747 GLU A O 1
ATOM 5765 N N . ALA A 1 748 ? 47.647 -2.204 -53.666 1.00 69.50 748 ALA A N 1
ATOM 5766 C CA . ALA A 1 748 ? 48.210 -1.296 -54.667 1.00 69.50 748 ALA A CA 1
ATOM 5767 C C . ALA A 1 748 ? 49.602 -0.763 -54.270 1.00 69.50 748 ALA A C 1
ATOM 5769 O O . ALA A 1 748 ? 50.519 -0.742 -55.095 1.00 69.50 748 ALA A O 1
ATOM 5770 N N . LEU A 1 749 ? 49.795 -0.378 -53.003 1.00 73.62 749 LEU A N 1
ATOM 5771 C CA . LEU A 1 749 ? 51.083 0.085 -52.475 1.00 73.62 749 LEU A CA 1
ATOM 5772 C C . LEU A 1 749 ? 52.113 -1.043 -52.388 1.00 73.62 749 LEU A C 1
ATOM 5774 O O . LEU A 1 749 ? 53.281 -0.821 -52.695 1.00 73.62 749 LEU A O 1
ATOM 5778 N N . GLN A 1 750 ? 51.697 -2.254 -52.029 1.00 69.31 750 GLN A N 1
ATOM 5779 C CA . GLN A 1 750 ? 52.564 -3.428 -51.992 1.00 69.31 750 GLN A CA 1
ATOM 5780 C C . GLN A 1 750 ? 52.992 -3.837 -53.409 1.00 69.31 750 GLN A C 1
ATOM 5782 O O . GLN A 1 750 ? 54.164 -4.142 -53.640 1.00 69.31 750 GLN A O 1
ATOM 5787 N N . SER A 1 751 ? 52.090 -3.731 -54.391 1.00 62.22 751 SER A N 1
ATOM 5788 C CA . SER A 1 751 ? 52.427 -3.911 -55.805 1.00 62.22 751 SER A CA 1
ATOM 5789 C C . SER A 1 751 ? 53.356 -2.806 -56.333 1.00 62.22 751 SER A C 1
ATOM 5791 O O . SER A 1 751 ? 54.250 -3.091 -57.129 1.00 62.22 751 SER A O 1
ATOM 5793 N N . ALA A 1 752 ? 53.202 -1.556 -55.882 1.00 63.44 752 ALA A N 1
ATOM 5794 C CA . ALA A 1 752 ? 54.089 -0.449 -56.247 1.00 63.44 752 ALA A CA 1
ATOM 5795 C C . ALA A 1 752 ? 55.479 -0.560 -55.590 1.00 63.44 752 ALA A C 1
ATOM 5797 O O . ALA A 1 752 ? 56.491 -0.302 -56.240 1.00 63.44 752 ALA A O 1
ATOM 5798 N N . PHE A 1 753 ? 55.552 -1.000 -54.332 1.00 59.12 753 PHE A N 1
ATOM 5799 C CA . PHE A 1 753 ? 56.801 -1.187 -53.590 1.00 59.12 753 PHE A CA 1
ATOM 5800 C C . PHE A 1 753 ? 57.647 -2.340 -54.152 1.00 59.12 753 PHE A C 1
ATOM 5802 O O . PHE A 1 753 ? 58.866 -2.208 -54.290 1.00 59.12 753 PHE A O 1
ATOM 5809 N N . ASN A 1 754 ? 57.005 -3.433 -54.575 1.00 55.22 754 ASN A N 1
ATOM 5810 C CA . ASN A 1 754 ? 57.681 -4.533 -55.268 1.00 55.22 754 ASN A CA 1
ATOM 5811 C C . ASN A 1 754 ? 58.206 -4.116 -56.656 1.00 55.22 754 ASN A C 1
ATOM 5813 O O . ASN A 1 754 ? 59.241 -4.612 -57.094 1.00 55.22 754 ASN A O 1
ATOM 5817 N N . ASN A 1 755 ? 57.560 -3.149 -57.315 1.00 52.66 755 ASN A N 1
ATOM 5818 C CA . ASN A 1 755 ? 58.054 -2.564 -58.566 1.00 52.66 755 ASN A CA 1
ATOM 5819 C C . ASN A 1 755 ? 59.185 -1.534 -58.353 1.00 52.66 755 ASN A C 1
ATOM 5821 O O . ASN A 1 755 ? 60.004 -1.337 -59.248 1.00 52.66 755 ASN A O 1
ATOM 5825 N N . LEU A 1 756 ? 59.270 -0.900 -57.176 1.00 46.84 756 LEU A N 1
ATOM 5826 C CA . LEU A 1 756 ? 60.288 0.109 -56.832 1.00 46.84 756 LEU A CA 1
ATOM 5827 C C . LEU A 1 756 ? 61.591 -0.477 -56.264 1.00 46.84 756 LEU A C 1
ATOM 5829 O O . LEU A 1 756 ? 62.643 0.141 -56.398 1.00 46.84 756 LEU A O 1
ATOM 5833 N N . THR A 1 757 ? 61.562 -1.670 -55.669 1.00 47.41 757 THR A N 1
ATOM 5834 C CA . THR A 1 757 ? 62.752 -2.307 -55.062 1.00 47.41 757 THR A CA 1
ATOM 5835 C C . THR A 1 757 ? 63.529 -3.226 -56.014 1.00 47.41 757 THR A C 1
ATOM 5837 O O . THR A 1 757 ? 64.587 -3.738 -55.654 1.00 47.41 757 THR A O 1
ATOM 5840 N N . GLY A 1 758 ? 63.074 -3.369 -57.265 1.00 42.97 758 GLY A N 1
ATOM 5841 C CA . GLY A 1 758 ? 63.769 -4.116 -58.321 1.00 42.97 758 GLY A CA 1
ATOM 5842 C C . GLY A 1 758 ? 64.906 -3.367 -59.033 1.00 42.97 758 GLY A C 1
ATOM 5843 O O . GLY A 1 758 ? 65.562 -3.957 -59.890 1.00 42.97 758 GLY A O 1
ATOM 5844 N N . VAL A 1 759 ? 65.167 -2.087 -58.721 1.00 45.12 759 VAL A N 1
ATOM 5845 C CA . VAL A 1 759 ? 66.188 -1.288 -59.424 1.00 45.12 759 VAL A CA 1
ATOM 5846 C C . VAL A 1 759 ? 67.060 -0.476 -58.459 1.00 45.12 759 VAL A C 1
ATOM 5848 O O . VAL A 1 759 ? 66.648 0.523 -57.882 1.00 45.12 759 VAL A O 1
ATOM 5851 N N . SER A 1 760 ? 68.336 -0.866 -58.422 1.00 40.19 760 SER A N 1
ATOM 5852 C CA . SER A 1 760 ? 69.510 -0.107 -57.967 1.00 40.19 760 SER A CA 1
ATOM 5853 C C . SER A 1 760 ? 69.783 -0.001 -56.457 1.00 40.19 760 SER A C 1
ATOM 5855 O O . SER A 1 760 ? 69.174 0.761 -55.718 1.00 40.19 760 SER A O 1
ATOM 5857 N N . SER A 1 761 ? 70.853 -0.670 -56.023 1.00 37.97 761 SER A N 1
ATOM 5858 C CA . SER A 1 761 ? 71.891 -0.008 -55.220 1.00 37.97 761 SER A CA 1
ATOM 5859 C C . SER A 1 761 ? 73.223 -0.752 -55.358 1.00 37.97 761 SER A C 1
ATOM 5861 O O . SER A 1 761 ? 73.561 -1.671 -54.621 1.00 37.97 761 SER A O 1
ATOM 5863 N N . GLY A 1 762 ? 73.987 -0.333 -56.368 1.00 33.69 762 GLY A N 1
ATOM 5864 C CA . GLY A 1 762 ? 75.428 -0.535 -56.426 1.00 33.69 762 GLY A CA 1
ATOM 5865 C C . GLY A 1 762 ? 76.161 0.660 -55.805 1.00 33.69 762 GLY A C 1
ATOM 5866 O O . GLY A 1 762 ? 75.793 1.801 -56.056 1.00 33.69 762 GLY A O 1
ATOM 5867 N N . GLN A 1 763 ? 77.216 0.355 -55.042 1.00 34.62 763 GLN A N 1
ATOM 5868 C CA . GLN A 1 763 ? 78.450 1.134 -54.833 1.00 34.62 763 GLN A CA 1
ATOM 5869 C C . GLN A 1 763 ? 78.374 2.629 -54.418 1.00 34.62 763 GLN A C 1
ATOM 5871 O O . GLN A 1 763 ? 78.178 3.498 -55.262 1.00 34.62 763 GLN A O 1
ATOM 5876 N N . ARG A 1 764 ? 78.810 2.957 -53.184 1.00 31.80 764 ARG A N 1
ATOM 5877 C CA . ARG A 1 764 ? 80.124 3.598 -52.881 1.00 31.80 764 ARG A CA 1
ATOM 5878 C C . ARG A 1 764 ? 80.264 4.076 -51.419 1.00 31.80 764 ARG A C 1
ATOM 5880 O O . ARG A 1 764 ? 79.502 4.893 -50.925 1.00 31.80 764 ARG A O 1
ATOM 5887 N N . SER A 1 765 ? 81.332 3.544 -50.831 1.00 36.16 765 SER A N 1
ATOM 5888 C CA . SER A 1 765 ? 82.232 3.910 -49.727 1.00 36.16 765 SER A CA 1
ATOM 5889 C C . SER A 1 765 ? 82.440 5.372 -49.241 1.00 36.16 765 SER A C 1
ATOM 5891 O O . SER A 1 765 ? 82.033 6.322 -49.907 1.00 36.16 765 SER A O 1
ATOM 5893 N N . PRO A 1 766 ? 83.149 5.526 -48.086 1.00 48.84 766 PRO A N 1
ATOM 5894 C CA . PRO A 1 766 ? 83.018 6.586 -47.076 1.00 48.84 766 PRO A CA 1
ATOM 5895 C C . PRO A 1 766 ? 84.271 7.489 -46.940 1.00 48.84 766 PRO A C 1
ATOM 5897 O O . PRO A 1 766 ? 85.302 7.225 -47.556 1.00 48.84 766 PRO A O 1
ATOM 5900 N N . GLY A 1 767 ? 84.241 8.495 -46.049 1.00 33.09 767 GLY A N 1
ATOM 5901 C CA . GLY A 1 767 ? 85.485 9.068 -45.510 1.00 33.09 767 GLY A CA 1
ATOM 5902 C C . GLY A 1 767 ? 85.386 10.359 -44.682 1.00 33.09 767 GLY A C 1
ATOM 5903 O O . GLY A 1 767 ? 85.036 11.403 -45.217 1.00 33.09 767 GLY A O 1
ATOM 5904 N N . GLY A 1 768 ? 85.840 10.270 -43.418 1.00 33.62 768 GLY A N 1
ATOM 5905 C CA . GLY A 1 768 ? 86.537 11.319 -42.641 1.00 33.62 768 GLY A CA 1
ATOM 5906 C C . GLY A 1 768 ? 85.651 12.242 -41.791 1.00 33.62 768 GLY A C 1
ATOM 5907 O O . GLY A 1 768 ? 84.593 12.653 -42.234 1.00 33.62 768 GLY A O 1
ATOM 5908 N N . THR A 1 769 ? 85.983 12.637 -40.559 1.00 33.41 769 THR A N 1
ATOM 5909 C CA . THR A 1 769 ? 87.240 12.606 -39.783 1.00 33.41 769 THR A CA 1
ATOM 5910 C C . THR A 1 769 ? 86.925 12.859 -38.293 1.00 33.41 769 THR A C 1
ATOM 5912 O O . THR A 1 769 ? 86.043 13.655 -37.983 1.00 33.41 769 THR A O 1
ATOM 5915 N N . ALA A 1 770 ? 87.664 12.215 -37.380 1.00 41.75 770 ALA A N 1
ATOM 5916 C CA . ALA A 1 770 ? 87.672 12.470 -35.924 1.00 41.75 770 ALA A CA 1
ATOM 5917 C C . ALA A 1 770 ? 88.304 13.853 -35.579 1.00 41.75 770 ALA A C 1
ATOM 5919 O O . ALA A 1 770 ? 88.921 14.432 -36.477 1.00 41.75 770 ALA A O 1
ATOM 5920 N N . PRO A 1 771 ? 88.199 14.413 -34.342 1.00 42.62 771 PRO A N 1
ATOM 5921 C CA . PRO A 1 771 ? 88.866 13.871 -33.137 1.00 42.62 771 PRO A CA 1
ATOM 5922 C C . PRO A 1 771 ? 88.079 14.017 -31.801 1.00 42.62 771 PRO A C 1
ATOM 5924 O O . PRO A 1 771 ? 87.152 14.811 -31.684 1.00 42.62 771 PRO A O 1
ATOM 5927 N N . GLY A 1 772 ? 88.455 13.239 -30.773 1.00 33.09 772 GLY A N 1
ATOM 5928 C CA . GLY A 1 772 ? 87.928 13.348 -29.392 1.00 33.09 772 GLY A CA 1
ATOM 5929 C C . GLY A 1 772 ? 88.585 14.475 -28.574 1.00 33.09 772 GLY A C 1
ATOM 5930 O O . GLY A 1 772 ? 89.135 15.404 -29.158 1.00 33.09 772 GLY A O 1
ATOM 5931 N N . PRO A 1 773 ? 88.737 14.336 -27.244 1.00 56.06 773 PRO A N 1
ATOM 5932 C CA . PRO A 1 773 ? 87.785 13.951 -26.194 1.00 56.06 773 PRO A CA 1
ATOM 5933 C C . PRO A 1 773 ? 87.668 15.074 -25.120 1.00 56.06 773 PRO A C 1
ATOM 5935 O O . PRO A 1 773 ? 88.393 16.061 -25.196 1.00 56.06 773 PRO A O 1
ATOM 5938 N N . SER A 1 774 ? 86.817 14.894 -24.091 1.00 32.88 774 SER A N 1
ATOM 5939 C CA . SER A 1 774 ? 86.925 15.431 -22.701 1.00 32.88 774 SER A CA 1
ATOM 5940 C C . SER A 1 774 ? 85.610 16.043 -22.143 1.00 32.88 774 SER A C 1
ATOM 5942 O O . SER A 1 774 ? 84.818 16.589 -22.909 1.00 32.88 774 SER A O 1
ATOM 5944 N N . PRO A 1 775 ? 85.335 15.918 -20.823 1.00 49.19 775 PRO A N 1
ATOM 5945 C CA . PRO A 1 775 ? 84.006 15.935 -20.216 1.00 49.19 775 PRO A CA 1
ATOM 5946 C C . PRO A 1 775 ? 83.676 17.248 -19.483 1.00 49.19 775 PRO A C 1
ATOM 5948 O O . PRO A 1 775 ? 84.546 17.835 -18.850 1.00 49.19 775 PRO A O 1
ATOM 5951 N N . ASN A 1 776 ? 82.405 17.671 -19.522 1.00 34.06 776 ASN A N 1
ATOM 5952 C CA . ASN A 1 776 ? 81.683 18.454 -18.496 1.00 34.06 776 ASN A CA 1
ATOM 5953 C C . ASN A 1 776 ? 80.449 19.132 -19.111 1.00 34.06 776 ASN A C 1
ATOM 5955 O O . ASN A 1 776 ? 80.602 20.094 -19.853 1.00 34.06 776 ASN A O 1
ATOM 5959 N N . ALA A 1 777 ? 79.244 18.693 -18.736 1.00 33.50 777 ALA A N 1
ATOM 5960 C CA . ALA A 1 777 ? 78.045 19.543 -18.659 1.00 33.50 777 ALA A CA 1
ATOM 5961 C C . ALA A 1 777 ? 76.894 18.775 -17.987 1.00 33.50 777 ALA A C 1
ATOM 5963 O O . ALA A 1 777 ? 75.868 18.463 -18.585 1.00 33.50 777 ALA A O 1
ATOM 5964 N N . ALA A 1 778 ? 77.073 18.464 -16.704 1.00 40.56 778 ALA A N 1
ATOM 5965 C CA . ALA A 1 778 ? 75.940 18.321 -15.806 1.00 40.56 778 ALA A CA 1
ATOM 5966 C C . ALA A 1 778 ? 75.346 19.716 -15.526 1.00 40.56 778 ALA A C 1
ATOM 5968 O O . ALA A 1 778 ? 76.096 20.679 -15.384 1.00 40.56 778 ALA A O 1
ATOM 5969 N N . LYS A 1 779 ? 74.019 19.771 -15.343 1.00 40.50 779 LYS A N 1
ATOM 5970 C CA . LYS A 1 779 ? 73.209 20.906 -14.845 1.00 40.50 779 LYS A CA 1
ATOM 5971 C C . LYS A 1 779 ? 73.091 22.140 -15.755 1.00 40.50 779 LYS A C 1
ATOM 5973 O O . LYS A 1 779 ? 73.912 23.040 -15.668 1.00 40.50 779 LYS A O 1
ATOM 5978 N N . ALA A 1 780 ? 71.946 22.261 -16.435 1.00 34.94 780 ALA A N 1
ATOM 5979 C CA . ALA A 1 780 ? 71.093 23.463 -16.415 1.00 34.94 780 ALA A CA 1
ATOM 5980 C C . ALA A 1 780 ? 69.872 23.293 -17.340 1.00 34.94 780 ALA A C 1
ATOM 5982 O O . ALA A 1 780 ? 69.960 23.573 -18.526 1.00 34.94 780 ALA A O 1
ATOM 5983 N N . ALA A 1 781 ? 68.733 22.866 -16.785 1.00 35.28 781 ALA A N 1
ATOM 5984 C CA . ALA A 1 781 ? 67.392 23.257 -17.245 1.00 35.28 781 ALA A CA 1
ATOM 5985 C C . ALA A 1 781 ? 66.345 22.772 -16.225 1.00 35.28 781 ALA A C 1
ATOM 5987 O O . ALA A 1 781 ? 65.591 21.831 -16.453 1.00 35.28 781 ALA A O 1
ATOM 5988 N N . ARG A 1 782 ? 66.343 23.400 -15.043 1.00 39.94 782 ARG A N 1
ATOM 5989 C CA . ARG A 1 782 ? 65.183 23.426 -14.145 1.00 39.94 782 ARG A CA 1
ATOM 5990 C C . ARG A 1 782 ? 64.611 24.842 -14.152 1.00 39.94 782 ARG A C 1
ATOM 5992 O O . ARG A 1 782 ? 65.319 25.767 -13.766 1.00 39.94 782 ARG A O 1
ATOM 5999 N N . GLY A 1 783 ? 63.321 24.939 -14.473 1.00 33.94 783 GLY A N 1
ATOM 6000 C CA . GLY A 1 783 ? 62.380 25.954 -13.980 1.00 33.94 783 GLY A CA 1
ATOM 6001 C C . GLY A 1 783 ? 61.769 26.881 -15.048 1.00 33.94 783 GLY A C 1
ATOM 6002 O O . GLY A 1 783 ? 62.453 27.161 -16.028 1.00 33.94 783 GLY A O 1
ATOM 6003 N N . PRO A 1 784 ? 60.533 27.403 -14.854 1.00 43.59 784 PRO A N 1
ATOM 6004 C CA . PRO A 1 784 ? 59.740 27.377 -13.620 1.00 43.59 784 PRO A CA 1
ATOM 6005 C C . PRO A 1 784 ? 58.314 26.799 -13.747 1.00 43.59 784 PRO A C 1
ATOM 6007 O O . PRO A 1 784 ? 57.717 26.696 -14.813 1.00 43.59 784 PRO A O 1
ATOM 6010 N N . MET A 1 785 ? 57.783 26.466 -12.570 1.00 40.69 785 MET A N 1
ATOM 6011 C CA . MET A 1 785 ? 56.371 26.286 -12.242 1.00 40.69 785 MET A CA 1
ATOM 6012 C C . MET A 1 785 ? 55.450 27.315 -12.913 1.00 40.69 785 MET A C 1
ATOM 6014 O O . MET A 1 785 ? 55.636 28.513 -12.713 1.00 40.69 785 MET A O 1
ATOM 6018 N N . LEU A 1 786 ? 54.355 26.839 -13.505 1.00 34.91 786 LEU A N 1
ATOM 6019 C CA . LEU A 1 786 ? 53.033 27.408 -13.253 1.00 34.91 786 LEU A CA 1
ATOM 6020 C C . LEU A 1 786 ? 52.065 26.263 -12.954 1.00 34.91 786 LEU A C 1
ATOM 6022 O O . LEU A 1 786 ? 51.986 25.266 -13.666 1.00 34.91 786 LEU A O 1
ATOM 6026 N N . ALA A 1 787 ? 51.419 26.397 -11.806 1.00 45.66 787 ALA A N 1
ATOM 6027 C CA . ALA A 1 787 ? 50.600 25.401 -11.158 1.00 45.66 787 ALA A CA 1
ATOM 6028 C C . ALA A 1 787 ? 49.223 25.298 -11.812 1.00 45.66 787 ALA A C 1
ATOM 6030 O O . ALA A 1 787 ? 48.478 26.265 -11.760 1.00 45.66 787 ALA A O 1
ATOM 6031 N N . TRP A 1 788 ? 48.862 24.112 -12.299 1.00 34.12 788 TRP A N 1
ATOM 6032 C CA . TRP A 1 788 ? 47.482 23.625 -12.286 1.00 34.12 788 TRP A CA 1
ATOM 6033 C C . TRP A 1 788 ? 47.517 22.176 -11.797 1.00 34.12 788 TRP A C 1
ATOM 6035 O O . TRP A 1 788 ? 47.864 21.249 -12.523 1.00 34.12 788 TRP A O 1
ATOM 6045 N N . ARG A 1 789 ? 47.233 21.999 -10.503 1.00 40.41 789 ARG A N 1
ATOM 6046 C CA . ARG A 1 789 ? 46.864 20.703 -9.933 1.00 40.41 789 ARG A CA 1
ATOM 6047 C C . ARG A 1 789 ? 45.480 20.355 -10.484 1.00 40.41 789 ARG A C 1
ATOM 6049 O O . ARG A 1 789 ? 44.514 20.987 -10.074 1.00 40.41 789 ARG A O 1
ATOM 6056 N N . SER A 1 790 ? 45.397 19.334 -11.329 1.00 39.22 790 SER A N 1
ATOM 6057 C CA . SER A 1 790 ? 44.229 18.448 -11.360 1.00 39.22 790 SER A CA 1
ATOM 6058 C C . SER A 1 790 ? 44.659 17.099 -10.774 1.00 39.22 790 SER A C 1
ATOM 6060 O O . SER A 1 790 ? 45.727 16.610 -11.149 1.00 39.22 790 SER A O 1
ATOM 6062 N N . PRO A 1 791 ? 43.921 16.508 -9.821 1.00 42.28 791 PRO A N 1
ATOM 6063 C CA . PRO A 1 791 ? 44.274 15.218 -9.246 1.00 42.28 791 PRO A CA 1
ATOM 6064 C C . PRO A 1 791 ? 43.807 14.076 -10.160 1.00 42.28 791 PRO A C 1
ATOM 6066 O O . PRO A 1 791 ? 42.633 14.018 -10.501 1.00 42.28 791 PRO A O 1
ATOM 6069 N N . GLY A 1 792 ? 44.712 13.146 -10.480 1.00 47.62 792 GLY A N 1
ATOM 6070 C CA . GLY A 1 792 ? 44.360 11.785 -10.905 1.00 47.62 792 GLY A CA 1
ATOM 6071 C C . GLY A 1 792 ? 44.298 11.538 -12.413 1.00 47.62 792 GLY A C 1
ATOM 6072 O O . GLY A 1 792 ? 43.216 11.412 -12.964 1.00 47.62 792 GLY A O 1
ATOM 6073 N N . ALA A 1 793 ? 45.454 11.409 -13.067 1.00 48.31 793 ALA A N 1
ATOM 6074 C CA . ALA A 1 793 ? 45.593 10.661 -14.322 1.00 48.31 793 ALA A CA 1
ATOM 6075 C C . ALA A 1 793 ? 47.084 10.400 -14.587 1.00 48.31 793 ALA A C 1
ATOM 6077 O O . ALA A 1 793 ? 47.743 11.123 -15.330 1.00 48.31 793 ALA A O 1
ATOM 6078 N N . THR A 1 794 ? 47.640 9.390 -13.925 1.00 48.44 794 THR A N 1
ATOM 6079 C CA . THR A 1 794 ? 48.916 8.779 -14.317 1.00 48.44 794 THR A CA 1
ATOM 6080 C C . THR A 1 794 ? 48.586 7.426 -14.924 1.00 48.44 794 THR A C 1
ATOM 6082 O O . THR A 1 794 ? 48.671 6.416 -14.237 1.00 48.44 794 THR A O 1
ATOM 6085 N N . GLY A 1 795 ? 48.113 7.443 -16.168 1.00 45.53 795 GLY A N 1
ATOM 6086 C CA . GLY A 1 795 ? 47.944 6.245 -16.978 1.00 45.53 795 GLY A CA 1
ATOM 6087 C C . GLY A 1 795 ? 48.736 6.416 -18.268 1.00 45.53 795 GLY A C 1
ATOM 6088 O O . GLY A 1 795 ? 48.470 7.357 -19.018 1.00 45.53 795 GLY A O 1
ATOM 6089 N N . GLY A 1 796 ? 49.754 5.589 -18.490 1.00 56.56 796 GLY A N 1
ATOM 6090 C CA . GLY A 1 796 ? 50.518 5.578 -19.737 1.00 56.56 796 GLY A CA 1
ATOM 6091 C C . GLY A 1 796 ? 49.693 5.019 -20.908 1.00 56.56 796 GLY A C 1
ATOM 6092 O O . GLY A 1 796 ? 48.581 4.533 -20.708 1.00 56.56 796 GLY A O 1
ATOM 6093 N N . PRO A 1 797 ? 50.221 5.045 -22.145 1.00 55.16 797 PRO A N 1
ATOM 6094 C CA . PRO A 1 797 ? 49.570 4.434 -23.311 1.00 55.16 797 PRO A CA 1
ATOM 6095 C C . PRO A 1 797 ? 49.182 2.959 -23.097 1.00 55.16 797 PRO A C 1
ATOM 6097 O O . PRO A 1 797 ? 48.188 2.500 -23.657 1.00 55.16 797 PRO A O 1
ATOM 6100 N N . ASP A 1 798 ? 49.919 2.243 -22.246 1.00 52.84 798 ASP A N 1
ATOM 6101 C CA . ASP A 1 798 ? 49.640 0.851 -21.887 1.00 52.84 798 ASP A CA 1
ATOM 6102 C C . ASP A 1 798 ? 48.441 0.706 -20.932 1.00 52.84 798 ASP A C 1
ATOM 6104 O O . ASP A 1 798 ? 47.667 -0.240 -21.066 1.00 52.84 798 ASP A O 1
ATOM 6108 N N . ASP A 1 799 ? 48.180 1.693 -20.069 1.00 55.19 799 ASP A N 1
ATOM 6109 C CA . ASP A 1 799 ? 46.984 1.717 -19.214 1.00 55.19 799 ASP A CA 1
ATOM 6110 C C . ASP A 1 799 ? 45.714 2.008 -20.027 1.00 55.19 799 ASP A C 1
ATOM 6112 O O . ASP A 1 799 ? 44.641 1.486 -19.734 1.00 55.19 799 ASP A O 1
ATOM 6116 N N . LEU A 1 800 ? 45.826 2.793 -21.105 1.00 61.72 800 LEU A N 1
ATOM 6117 C CA . LEU A 1 800 ? 44.733 2.969 -22.070 1.00 61.72 800 LEU A CA 1
ATOM 6118 C C . LEU A 1 800 ? 44.450 1.682 -22.849 1.00 61.72 800 LEU A C 1
ATOM 6120 O O . LEU A 1 800 ? 43.296 1.406 -23.166 1.00 61.72 800 LEU A O 1
ATOM 6124 N N . ARG A 1 801 ? 45.479 0.878 -23.133 1.00 68.69 801 ARG A N 1
ATOM 6125 C CA . ARG A 1 801 ? 45.325 -0.413 -23.812 1.00 68.69 801 ARG A CA 1
ATOM 6126 C C . ARG A 1 801 ? 44.703 -1.467 -22.895 1.00 68.69 801 ARG A C 1
ATOM 6128 O O . ARG A 1 801 ? 43.847 -2.217 -23.354 1.00 68.69 801 ARG A O 1
ATOM 6135 N N . LYS A 1 802 ? 45.072 -1.469 -21.611 1.00 70.94 802 LYS A N 1
ATOM 6136 C CA . LYS A 1 802 ? 44.439 -2.293 -20.573 1.00 70.94 802 LYS A CA 1
ATOM 6137 C C . LYS A 1 802 ? 42.970 -1.913 -20.381 1.00 70.94 802 LYS A C 1
ATOM 6139 O O . LYS A 1 802 ? 42.108 -2.766 -20.525 1.00 70.94 802 LYS A O 1
ATOM 6144 N N . ASN A 1 803 ? 42.669 -0.620 -20.242 1.00 69.12 803 ASN A N 1
ATOM 6145 C CA . ASN A 1 803 ? 41.286 -0.139 -20.169 1.00 69.12 803 ASN A CA 1
ATOM 6146 C C . ASN A 1 803 ? 40.474 -0.457 -21.439 1.00 69.12 803 ASN A C 1
ATOM 6148 O O . ASN A 1 803 ? 39.273 -0.703 -21.350 1.00 69.12 803 ASN A O 1
ATOM 6152 N N . LEU A 1 804 ? 41.099 -0.474 -22.623 1.00 76.75 804 LEU A N 1
ATOM 6153 C CA . LEU A 1 804 ? 40.431 -0.868 -23.868 1.00 76.75 804 LEU A CA 1
ATOM 6154 C C . LEU A 1 804 ? 40.099 -2.369 -23.893 1.00 76.75 804 LEU A C 1
ATOM 6156 O O . LEU A 1 804 ? 39.024 -2.746 -24.341 1.00 76.75 804 LEU A O 1
ATOM 6160 N N . LEU A 1 805 ? 40.998 -3.221 -23.401 1.00 76.44 805 LEU A N 1
ATOM 6161 C CA . LEU A 1 805 ? 40.756 -4.663 -23.300 1.00 76.44 805 LEU A CA 1
ATOM 6162 C C . LEU A 1 805 ? 39.717 -4.988 -22.218 1.00 76.44 805 LEU A C 1
ATOM 6164 O O . LEU A 1 805 ? 38.823 -5.793 -22.465 1.00 76.44 805 LEU A O 1
ATOM 6168 N N . ASP A 1 806 ? 39.767 -4.298 -21.078 1.00 73.38 806 ASP A N 1
ATOM 6169 C CA . ASP A 1 806 ? 38.787 -4.447 -19.998 1.00 73.38 806 ASP A CA 1
ATOM 6170 C C . ASP A 1 806 ? 37.395 -3.972 -20.442 1.00 73.38 806 ASP A C 1
ATOM 6172 O O . ASP A 1 806 ? 36.392 -4.634 -20.177 1.00 73.38 806 ASP A O 1
ATOM 6176 N N . THR A 1 807 ? 37.310 -2.871 -21.197 1.00 75.06 807 THR A N 1
ATOM 6177 C CA . THR A 1 807 ? 36.035 -2.427 -21.790 1.00 75.06 807 THR A CA 1
ATOM 6178 C C . THR A 1 807 ? 35.539 -3.382 -22.872 1.00 75.06 807 THR A C 1
ATOM 6180 O O . THR A 1 807 ? 34.340 -3.629 -22.953 1.00 75.06 807 THR A O 1
ATOM 6183 N N . GLN A 1 808 ? 36.426 -3.992 -23.660 1.00 83.50 808 GLN A N 1
ATOM 6184 C CA . GLN A 1 808 ? 36.041 -5.004 -24.646 1.00 83.50 808 GLN A CA 1
ATOM 6185 C C . GLN A 1 808 ? 35.511 -6.285 -23.976 1.00 83.50 808 GLN A C 1
ATOM 6187 O O . GLN A 1 808 ? 34.528 -6.858 -24.445 1.00 83.50 808 GLN A O 1
ATOM 6192 N N . ALA A 1 809 ? 36.095 -6.690 -22.845 1.00 76.50 809 ALA A N 1
ATOM 6193 C CA . ALA A 1 809 ? 35.591 -7.788 -22.022 1.00 76.50 809 ALA A CA 1
ATOM 6194 C C . ALA A 1 809 ? 34.225 -7.457 -21.391 1.00 76.50 809 ALA A C 1
ATOM 6196 O O . ALA A 1 809 ? 33.320 -8.291 -21.412 1.00 76.50 809 ALA A O 1
ATOM 6197 N N . GLN A 1 810 ? 34.034 -6.225 -20.906 1.00 79.88 810 GLN A N 1
ATOM 6198 C CA . GLN A 1 810 ? 32.745 -5.759 -20.375 1.00 79.88 810 GLN A CA 1
ATOM 6199 C C . GLN A 1 810 ? 31.648 -5.716 -21.447 1.00 79.88 810 GLN A C 1
ATOM 6201 O O . GLN A 1 810 ? 30.508 -6.081 -21.165 1.00 79.88 810 GLN A O 1
ATOM 6206 N N . VAL A 1 811 ? 31.978 -5.318 -22.680 1.00 83.00 811 VAL A N 1
ATOM 6207 C CA . VAL A 1 811 ? 31.028 -5.322 -23.805 1.00 83.00 811 VAL A CA 1
ATOM 6208 C C . VAL A 1 811 ? 30.605 -6.747 -24.162 1.00 83.00 811 VAL A C 1
ATOM 6210 O O . VAL A 1 811 ? 29.412 -6.996 -24.298 1.00 83.00 811 VAL A O 1
ATOM 6213 N N . LEU A 1 812 ? 31.539 -7.701 -24.229 1.00 86.50 812 LEU A N 1
ATOM 6214 C CA . LEU A 1 812 ? 31.206 -9.108 -24.494 1.00 86.50 812 LEU A CA 1
ATOM 6215 C C . LEU A 1 812 ? 30.360 -9.732 -23.370 1.00 86.50 812 LEU A C 1
ATOM 6217 O O . LEU A 1 812 ? 29.445 -10.508 -23.645 1.00 86.50 812 LEU A O 1
ATOM 6221 N N . ALA A 1 813 ? 30.621 -9.368 -22.111 1.00 80.00 813 ALA A N 1
ATOM 6222 C CA . ALA A 1 813 ? 29.801 -9.795 -20.977 1.00 80.00 813 ALA A CA 1
ATOM 6223 C C . ALA A 1 813 ? 28.376 -9.210 -21.038 1.00 80.00 813 ALA A C 1
ATOM 6225 O O . ALA A 1 813 ? 27.405 -9.914 -20.761 1.00 80.00 813 ALA A O 1
ATOM 6226 N N . LEU A 1 814 ? 28.237 -7.945 -21.451 1.00 81.62 814 LEU A N 1
ATOM 6227 C CA . LEU A 1 814 ? 26.938 -7.300 -21.664 1.00 81.62 814 LEU A CA 1
ATOM 6228 C C . LEU A 1 814 ? 26.168 -7.913 -22.840 1.00 81.62 814 LEU A C 1
ATOM 6230 O O . LEU A 1 814 ? 24.968 -8.144 -22.709 1.00 81.62 814 LEU A O 1
ATOM 6234 N N . GLU A 1 815 ? 26.834 -8.227 -23.953 1.00 87.00 815 GLU A N 1
ATOM 6235 C CA . GLU A 1 815 ? 26.215 -8.916 -25.094 1.00 87.00 815 GLU A CA 1
ATOM 6236 C C . GLU A 1 815 ? 25.697 -10.307 -24.697 1.00 87.00 815 GLU A C 1
ATOM 6238 O O . GLU A 1 815 ? 24.556 -10.650 -25.011 1.00 87.00 815 GLU A O 1
ATOM 6243 N N . ALA A 1 816 ? 26.479 -11.080 -23.934 1.00 82.31 816 ALA A N 1
ATOM 6244 C CA . ALA A 1 816 ? 26.051 -12.382 -23.424 1.00 82.31 816 ALA A CA 1
ATOM 6245 C C . ALA A 1 816 ? 24.851 -12.268 -22.462 1.00 82.31 816 ALA A C 1
ATOM 6247 O O . ALA A 1 816 ? 23.904 -13.052 -22.554 1.00 82.31 816 ALA A O 1
ATOM 6248 N N . ALA A 1 817 ? 24.853 -11.264 -21.578 1.00 82.56 817 ALA A N 1
ATOM 6249 C CA . ALA A 1 817 ? 23.741 -11.001 -20.665 1.00 82.56 817 ALA A CA 1
ATOM 6250 C C . ALA A 1 817 ? 22.468 -10.547 -21.404 1.00 82.56 817 ALA A C 1
ATOM 6252 O O . ALA A 1 817 ? 21.356 -10.920 -21.024 1.00 82.56 817 ALA A O 1
ATOM 6253 N N . MET A 1 818 ? 22.612 -9.765 -22.478 1.00 83.06 818 MET A N 1
ATOM 6254 C CA . MET A 1 818 ? 21.493 -9.356 -23.327 1.00 83.06 818 MET A CA 1
ATOM 6255 C C . MET A 1 818 ? 20.911 -10.530 -24.118 1.00 83.06 818 MET A C 1
ATOM 6257 O O . MET A 1 818 ? 19.690 -10.670 -24.155 1.00 83.06 818 MET A O 1
ATOM 6261 N N . GLU A 1 819 ? 21.747 -11.405 -24.688 1.00 86.62 819 GLU A N 1
ATOM 6262 C CA . GLU A 1 819 ? 21.269 -12.623 -25.356 1.00 86.62 819 GLU A CA 1
ATOM 6263 C C . GLU A 1 819 ? 20.524 -13.557 -24.397 1.00 86.62 819 GLU A C 1
ATOM 6265 O O . GLU A 1 819 ? 19.490 -14.118 -24.768 1.00 86.62 819 GLU A O 1
ATOM 6270 N N . ASP A 1 820 ? 21.015 -13.728 -23.166 1.00 86.62 820 ASP A N 1
ATOM 6271 C CA . ASP A 1 820 ? 20.323 -14.533 -22.157 1.00 86.62 820 ASP A CA 1
ATOM 6272 C C . ASP A 1 820 ? 18.976 -13.910 -21.764 1.00 86.62 820 ASP A C 1
ATOM 6274 O O . ASP A 1 820 ? 17.949 -14.596 -21.717 1.00 86.62 820 ASP A O 1
ATOM 6278 N N . ARG A 1 821 ? 18.938 -12.581 -21.593 1.00 88.62 821 ARG A N 1
ATOM 6279 C CA . ARG A 1 821 ? 17.695 -11.844 -21.342 1.00 88.62 821 ARG A CA 1
ATOM 6280 C C . ARG A 1 821 ? 16.693 -12.017 -22.480 1.00 88.62 821 ARG A C 1
ATOM 6282 O O . ARG A 1 821 ? 15.522 -12.283 -22.217 1.00 88.62 821 ARG A O 1
ATOM 6289 N N . ASP A 1 822 ? 17.131 -11.905 -23.728 1.00 87.44 822 ASP A N 1
ATOM 6290 C CA . ASP A 1 822 ? 16.261 -12.053 -24.895 1.00 87.44 822 ASP A CA 1
ATOM 6291 C C . ASP A 1 822 ? 15.774 -13.500 -25.060 1.00 87.44 822 ASP A C 1
ATOM 6293 O O . ASP A 1 822 ? 14.613 -13.716 -25.413 1.00 87.44 822 ASP A O 1
ATOM 6297 N N . ARG A 1 823 ? 16.593 -14.507 -24.719 1.00 84.50 823 ARG A N 1
ATOM 6298 C CA . ARG A 1 823 ? 16.144 -15.911 -24.640 1.00 84.50 823 ARG A CA 1
ATOM 6299 C C . ARG A 1 823 ? 15.100 -16.116 -23.548 1.00 84.50 823 ARG A C 1
ATOM 6301 O O . ARG A 1 823 ? 14.103 -16.795 -23.794 1.00 84.50 823 ARG A O 1
ATOM 6308 N N . ARG A 1 824 ? 15.288 -15.520 -22.367 1.00 81.56 824 ARG A N 1
ATOM 6309 C CA . ARG A 1 824 ? 14.313 -15.560 -21.265 1.00 81.56 824 ARG A CA 1
ATOM 6310 C C . ARG A 1 824 ? 13.002 -14.877 -21.648 1.00 81.56 824 ARG A C 1
ATOM 6312 O O . ARG A 1 824 ? 11.945 -15.450 -21.413 1.00 81.56 824 ARG A O 1
ATOM 6319 N N . ILE A 1 825 ? 13.057 -13.720 -22.313 1.00 77.50 825 ILE A N 1
ATOM 6320 C CA . ILE A 1 825 ? 11.870 -13.031 -22.843 1.00 77.50 825 ILE A CA 1
ATOM 6321 C C . ILE A 1 825 ? 11.185 -13.884 -23.913 1.00 77.50 825 ILE A C 1
ATOM 6323 O O . ILE A 1 825 ? 9.973 -14.055 -23.856 1.00 77.50 825 ILE A O 1
ATOM 6327 N N . ALA A 1 826 ? 11.928 -14.472 -24.853 1.00 76.62 826 ALA A N 1
ATOM 6328 C CA . ALA A 1 826 ? 11.355 -15.321 -25.895 1.00 76.62 826 ALA A CA 1
ATOM 6329 C C . ALA A 1 826 ? 10.700 -16.591 -25.327 1.00 76.62 826 ALA A C 1
ATOM 6331 O O . ALA A 1 826 ? 9.645 -16.999 -25.811 1.00 76.62 826 ALA A O 1
ATOM 6332 N N . ASN A 1 827 ? 11.288 -17.202 -24.295 1.00 74.38 827 ASN A N 1
ATOM 6333 C CA . ASN A 1 827 ? 10.695 -18.343 -23.595 1.00 74.38 827 ASN A CA 1
ATOM 6334 C C . ASN A 1 827 ? 9.455 -17.922 -22.800 1.00 74.38 827 ASN A C 1
ATOM 6336 O O . ASN A 1 827 ? 8.408 -18.543 -22.943 1.00 74.38 827 ASN A O 1
ATOM 6340 N N . PHE A 1 828 ? 9.518 -16.807 -22.072 1.00 76.06 828 PHE A N 1
ATOM 6341 C CA . PHE A 1 828 ? 8.367 -16.259 -21.358 1.00 76.06 828 PHE A CA 1
ATOM 6342 C C . PHE A 1 828 ? 7.219 -15.888 -22.308 1.00 76.06 828 PHE A C 1
ATOM 6344 O O . PHE A 1 828 ? 6.063 -16.204 -22.044 1.00 76.06 828 PHE A O 1
ATOM 6351 N N . GLU A 1 829 ? 7.504 -15.272 -23.458 1.00 75.25 829 GLU A N 1
ATOM 6352 C CA . GLU A 1 829 ? 6.504 -14.987 -24.494 1.00 75.25 829 GLU A CA 1
ATOM 6353 C C . GLU A 1 829 ? 5.947 -16.262 -25.135 1.00 75.25 829 GLU A C 1
ATOM 6355 O O . GLU A 1 829 ? 4.783 -16.288 -25.534 1.00 75.25 829 GLU A O 1
ATOM 6360 N N . ARG A 1 830 ? 6.747 -17.326 -25.243 1.00 71.94 830 ARG A N 1
ATOM 6361 C CA . ARG A 1 830 ? 6.295 -18.629 -25.742 1.00 71.94 830 ARG A CA 1
ATOM 6362 C C . ARG A 1 830 ? 5.363 -19.321 -24.752 1.00 71.94 830 ARG A C 1
ATOM 6364 O O . ARG A 1 830 ? 4.358 -19.879 -25.182 1.00 71.94 830 ARG A O 1
ATOM 6371 N N . ASP A 1 831 ? 5.671 -19.236 -23.464 1.00 68.06 831 ASP A N 1
ATOM 6372 C CA . ASP A 1 831 ? 4.910 -19.887 -22.397 1.00 68.06 831 ASP A CA 1
ATOM 6373 C C . ASP A 1 831 ? 3.637 -19.100 -22.042 1.00 68.06 831 ASP A C 1
ATOM 6375 O O . ASP A 1 831 ? 2.589 -19.688 -21.774 1.00 68.06 831 ASP A O 1
ATOM 6379 N N . THR A 1 832 ? 3.672 -17.767 -22.145 1.00 63.38 832 THR A N 1
ATOM 6380 C CA . THR A 1 832 ? 2.488 -16.903 -21.963 1.00 63.38 832 THR A CA 1
ATOM 6381 C C . THR A 1 832 ? 1.591 -16.831 -23.199 1.00 63.38 832 THR A C 1
ATOM 6383 O O . THR A 1 832 ? 0.404 -16.531 -23.074 1.00 63.38 832 THR A O 1
ATOM 6386 N N . ARG A 1 833 ? 2.094 -17.174 -24.395 1.00 48.12 833 ARG A N 1
ATOM 6387 C CA . ARG A 1 833 ? 1.270 -17.421 -25.594 1.00 48.12 833 ARG A CA 1
ATOM 6388 C C . ARG A 1 833 ? 0.802 -18.878 -25.656 1.00 48.12 833 ARG A C 1
ATOM 6390 O O . ARG A 1 833 ? 1.033 -19.575 -26.643 1.00 48.12 833 ARG A O 1
ATOM 6397 N N . SER A 1 834 ? 0.076 -19.322 -24.634 1.00 42.81 834 SER A N 1
ATOM 6398 C CA . SER A 1 834 ? -0.821 -20.476 -24.769 1.00 42.81 834 SER A CA 1
ATOM 6399 C C . SER A 1 834 ? -2.175 -20.001 -25.338 1.00 42.81 834 SER A C 1
ATOM 6401 O O . SER A 1 834 ? -2.608 -18.888 -25.037 1.00 42.81 834 SER A O 1
ATOM 6403 N N . PRO A 1 835 ? -2.829 -20.762 -26.236 1.00 46.62 835 PRO A N 1
ATOM 6404 C CA . PRO A 1 835 ? -3.784 -20.217 -27.193 1.00 46.62 835 PRO A CA 1
ATOM 6405 C C . PRO A 1 835 ? -5.193 -20.089 -26.602 1.00 46.62 835 PRO A C 1
ATOM 6407 O O . PRO A 1 835 ? -6.022 -20.993 -26.720 1.00 46.62 835 PRO A O 1
ATOM 6410 N N . GLU A 1 836 ? -5.526 -18.921 -26.063 1.00 44.88 836 GLU A N 1
ATOM 6411 C CA . GLU A 1 836 ? -6.923 -18.498 -25.928 1.00 44.88 836 GLU A CA 1
ATOM 6412 C C . GLU A 1 836 ? -7.503 -18.179 -27.319 1.00 44.88 836 GLU A C 1
ATOM 6414 O O . GLU A 1 836 ? -7.462 -17.043 -27.783 1.00 44.88 836 GLU A O 1
ATOM 6419 N N . SER A 1 837 ? -7.962 -19.215 -28.037 1.00 50.47 837 SER A N 1
ATOM 6420 C CA . SER A 1 837 ? -9.019 -19.201 -29.086 1.00 50.47 837 SER A CA 1
ATOM 6421 C C . SER A 1 837 ? -8.912 -20.375 -30.078 1.00 50.47 837 SER A C 1
ATOM 6423 O O . SER A 1 837 ? -9.122 -20.232 -31.280 1.00 50.47 837 SER A O 1
ATOM 6425 N N . GLY A 1 838 ? -8.629 -21.583 -29.589 1.00 40.12 838 GLY A N 1
ATOM 6426 C CA . GLY A 1 838 ? -8.737 -22.807 -30.382 1.00 40.12 838 GLY A CA 1
ATOM 6427 C C . GLY A 1 838 ? -9.829 -23.722 -29.846 1.00 40.12 838 GLY A C 1
ATOM 6428 O O . GLY A 1 838 ? -9.536 -24.615 -29.060 1.00 40.12 838 GLY A O 1
ATOM 6429 N N . ILE A 1 839 ? -11.079 -23.543 -30.284 1.00 43.56 839 ILE A N 1
ATOM 6430 C CA . ILE A 1 839 ? -12.122 -24.566 -30.108 1.00 43.56 839 ILE A CA 1
ATOM 6431 C C . ILE A 1 839 ? -11.598 -25.869 -30.745 1.00 43.56 839 ILE A C 1
ATOM 6433 O O . ILE A 1 839 ? -11.332 -25.883 -31.954 1.00 43.56 839 ILE A O 1
ATOM 6437 N N . PRO A 1 840 ? -11.437 -26.972 -29.994 1.00 39.31 840 PRO A N 1
ATOM 6438 C CA . PRO A 1 840 ? -10.910 -28.207 -30.550 1.00 39.31 840 PRO A CA 1
ATOM 6439 C C . PRO A 1 840 ? -11.951 -28.846 -31.480 1.00 39.31 840 PRO A C 1
ATOM 6441 O O . PRO A 1 840 ? -12.861 -29.549 -31.053 1.00 39.31 840 PRO A O 1
ATOM 6444 N N . SER A 1 841 ? -11.790 -28.640 -32.788 1.00 43.94 841 SER A N 1
ATOM 6445 C CA . SER A 1 841 ? -12.587 -29.277 -33.851 1.00 43.94 841 SER A CA 1
ATOM 6446 C C . SER A 1 841 ? -12.188 -30.742 -34.096 1.00 43.94 841 SER A C 1
ATOM 6448 O O . SER A 1 841 ? -11.983 -31.169 -35.231 1.00 43.94 841 SER A O 1
ATOM 6450 N N . ARG A 1 842 ? -12.053 -31.546 -33.037 1.00 41.53 842 ARG A N 1
ATOM 6451 C CA . ARG A 1 842 ? -11.758 -32.985 -33.144 1.00 41.53 842 ARG A CA 1
ATOM 6452 C C . ARG A 1 842 ? -12.620 -33.817 -32.205 1.00 41.53 842 ARG A C 1
ATOM 6454 O O . ARG A 1 842 ? -12.100 -34.496 -31.338 1.00 41.53 842 ARG A O 1
ATOM 6461 N N . LEU A 1 843 ? -13.929 -33.814 -32.434 1.00 40.50 843 LEU A N 1
ATOM 6462 C CA . LEU A 1 843 ? -14.830 -34.897 -32.027 1.00 40.50 843 LEU A CA 1
ATOM 6463 C C . LEU A 1 843 ? -16.059 -34.867 -32.944 1.00 40.50 843 LEU A C 1
ATOM 6465 O O . LEU A 1 843 ? -17.063 -34.270 -32.592 1.00 40.50 843 LEU A O 1
ATOM 6469 N N . LEU A 1 844 ? -15.966 -35.465 -34.138 1.00 38.62 844 LEU A N 1
ATOM 6470 C CA . LEU A 1 844 ? -17.120 -35.909 -34.941 1.00 38.62 844 LEU A CA 1
ATOM 6471 C C . LEU A 1 844 ? -16.645 -36.845 -36.073 1.00 38.62 844 LEU A C 1
ATOM 6473 O O . LEU A 1 844 ? -16.744 -36.558 -37.261 1.00 38.62 844 LEU A O 1
ATOM 6477 N N . THR A 1 845 ? -16.120 -38.006 -35.688 1.00 42.25 845 THR A N 1
ATOM 6478 C CA . THR A 1 845 ? -15.952 -39.171 -36.573 1.00 42.25 845 THR A CA 1
ATOM 6479 C C . THR A 1 845 ? -16.436 -40.421 -35.847 1.00 42.25 845 THR A C 1
ATOM 6481 O O . THR A 1 845 ? -15.640 -41.255 -35.443 1.00 42.25 845 THR A O 1
ATOM 6484 N N . ALA A 1 846 ? -17.754 -40.541 -35.653 1.00 42.12 846 ALA A N 1
ATOM 6485 C CA . ALA A 1 846 ? -18.429 -41.817 -35.379 1.00 42.12 846 ALA A CA 1
ATOM 6486 C C . ALA A 1 846 ? -19.962 -41.656 -35.387 1.00 42.12 846 ALA A C 1
ATOM 6488 O O . ALA A 1 846 ? -20.582 -41.603 -34.333 1.00 42.12 846 ALA A O 1
ATOM 6489 N N . ASN A 1 847 ? -20.578 -41.560 -36.571 1.00 40.12 847 ASN A N 1
ATOM 6490 C CA . ASN A 1 847 ? -21.843 -42.246 -36.888 1.00 40.12 847 ASN A CA 1
ATOM 6491 C C . ASN A 1 847 ? -22.303 -41.889 -38.308 1.00 40.12 847 ASN A C 1
ATOM 6493 O O . ASN A 1 847 ? -23.100 -40.984 -38.524 1.00 40.12 847 ASN A O 1
ATOM 6497 N N . SER A 1 848 ? -21.818 -42.645 -39.290 1.00 35.16 848 SER A N 1
ATOM 6498 C CA . SER A 1 848 ? -22.498 -42.792 -40.576 1.00 35.16 848 SER A CA 1
ATOM 6499 C C . SER A 1 848 ? -22.582 -44.280 -40.873 1.00 35.16 848 SER A C 1
ATOM 6501 O O . SER A 1 848 ? -21.692 -44.873 -41.473 1.00 35.16 848 SER A O 1
ATOM 6503 N N . ASN A 1 849 ? -23.618 -44.906 -40.320 1.00 41.09 849 ASN A N 1
ATOM 6504 C CA . ASN A 1 849 ? -24.046 -46.248 -40.686 1.00 41.09 849 ASN A CA 1
ATOM 6505 C C . ASN A 1 849 ? -25.526 -46.414 -40.325 1.00 41.09 849 ASN A C 1
ATOM 6507 O O . ASN A 1 849 ? -25.859 -46.972 -39.283 1.00 41.09 849 ASN A O 1
ATOM 6511 N N . ARG A 1 850 ? -26.421 -45.903 -41.182 1.00 36.28 850 ARG A N 1
ATOM 6512 C CA . ARG A 1 850 ? -27.728 -46.521 -41.483 1.00 36.28 850 ARG A CA 1
ATOM 6513 C C . ARG A 1 850 ? -28.546 -45.668 -42.453 1.00 36.28 850 ARG A C 1
ATOM 6515 O O . ARG A 1 850 ? -28.935 -44.557 -42.126 1.00 36.28 850 ARG A O 1
ATOM 6522 N N . GLY A 1 851 ? -28.924 -46.282 -43.574 1.00 34.50 851 GLY A N 1
ATOM 6523 C CA . GLY A 1 851 ? -30.299 -46.156 -44.058 1.00 34.50 851 GLY A CA 1
ATOM 6524 C C . GLY A 1 851 ? -30.550 -45.337 -45.321 1.00 34.50 851 GLY A C 1
ATOM 6525 O O . GLY A 1 851 ? -31.404 -44.462 -45.305 1.00 34.50 851 GLY A O 1
ATOM 6526 N N . MET A 1 852 ? -29.934 -45.698 -46.451 1.00 36.09 852 MET A N 1
ATOM 6527 C CA . MET A 1 852 ? -30.646 -45.592 -47.733 1.00 36.09 852 MET A CA 1
ATOM 6528 C C . MET A 1 852 ? -31.637 -46.758 -47.851 1.00 36.09 852 MET A C 1
ATOM 6530 O O . MET A 1 852 ? -31.229 -47.859 -48.202 1.00 36.09 852 MET A O 1
ATOM 6534 N N . LEU A 1 853 ? -32.924 -46.509 -47.613 1.00 37.22 853 LEU A N 1
ATOM 6535 C CA . LEU A 1 853 ? -34.063 -47.222 -48.214 1.00 37.22 853 LEU A CA 1
ATOM 6536 C C . LEU A 1 853 ? -35.211 -46.202 -48.283 1.00 37.22 853 LEU A C 1
ATOM 6538 O O . LEU A 1 853 ? -35.701 -45.738 -47.265 1.00 37.22 853 LEU A O 1
ATOM 6542 N N . ARG A 1 854 ? -35.437 -45.602 -49.453 1.00 37.28 854 ARG A N 1
ATOM 6543 C CA . ARG A 1 854 ? -36.559 -45.919 -50.354 1.00 37.28 854 ARG A CA 1
ATOM 6544 C C . ARG A 1 854 ? -37.930 -46.012 -49.668 1.00 37.28 854 ARG A C 1
ATOM 6546 O O . ARG A 1 854 ? -38.276 -47.035 -49.098 1.00 37.28 854 ARG A O 1
ATOM 6553 N N . SER A 1 855 ? -38.724 -44.994 -50.000 1.00 35.72 855 SER A N 1
ATOM 6554 C CA . SER A 1 855 ? -40.107 -45.093 -50.473 1.00 35.72 855 SER A CA 1
ATOM 6555 C C . SER A 1 855 ? -41.240 -45.246 -49.456 1.00 35.72 855 SER A C 1
ATOM 6557 O O . SER A 1 855 ? -41.271 -46.173 -48.659 1.00 35.72 855 SER A O 1
ATOM 6559 N N . ARG A 1 856 ? -42.256 -44.423 -49.759 1.00 32.88 856 ARG A N 1
ATOM 6560 C CA . ARG A 1 856 ? -43.709 -44.603 -49.625 1.00 32.88 856 ARG A CA 1
ATOM 6561 C C . ARG A 1 856 ? -44.394 -44.001 -48.401 1.00 32.88 856 ARG A C 1
ATOM 6563 O O . ARG A 1 856 ? -44.126 -44.411 -47.286 1.00 32.88 856 ARG A O 1
ATOM 6570 N N . GLU A 1 857 ? -45.380 -43.160 -48.753 1.00 31.75 857 GLU A N 1
ATOM 6571 C CA . GLU A 1 857 ? -46.665 -42.930 -48.070 1.00 31.75 857 GLU A CA 1
ATOM 6572 C C . GLU A 1 857 ? -46.546 -42.275 -46.679 1.00 31.75 857 GLU A C 1
ATOM 6574 O O . GLU A 1 857 ? -45.744 -42.662 -45.853 1.00 31.75 857 GLU A O 1
ATOM 6579 N N . SER A 1 858 ? -47.292 -41.247 -46.296 1.00 34.00 858 SER A N 1
ATOM 6580 C CA . SER A 1 858 ? -48.507 -40.617 -46.808 1.00 34.00 858 SER A CA 1
ATOM 6581 C C . SER A 1 858 ? -48.867 -39.519 -45.796 1.00 34.00 858 SER A C 1
ATOM 6583 O O . SER A 1 858 ? -48.739 -39.796 -44.609 1.00 34.00 858 SER A O 1
ATOM 6585 N N . GLN A 1 859 ? -49.426 -38.387 -46.259 1.00 33.12 859 GLN A N 1
ATOM 6586 C CA . GLN A 1 859 ? -50.245 -37.435 -45.469 1.00 33.12 859 GLN A CA 1
ATOM 6587 C C . GLN A 1 859 ? -49.449 -36.663 -44.382 1.00 33.12 859 GLN A C 1
ATOM 6589 O O . GLN A 1 859 ? -48.558 -37.203 -43.755 1.00 33.12 859 GLN A O 1
ATOM 6594 N N . SER A 1 860 ? -49.608 -35.374 -44.101 1.00 33.28 860 SER A N 1
ATOM 6595 C CA . SER A 1 860 ? -50.711 -34.417 -44.196 1.00 33.28 860 SER A CA 1
ATOM 6596 C C . SER A 1 860 ? -50.119 -33.006 -44.018 1.00 33.28 860 SER A C 1
ATOM 6598 O O . SER A 1 860 ? -49.162 -32.835 -43.269 1.00 33.28 860 SER A O 1
ATOM 6600 N N . HIS A 1 861 ? -50.604 -31.996 -44.745 1.00 38.22 861 HIS A N 1
ATOM 6601 C CA . HIS A 1 861 ? -51.308 -30.785 -44.261 1.00 38.22 861 HIS A CA 1
ATOM 6602 C C . HIS A 1 861 ? -51.150 -29.683 -45.337 1.00 38.22 861 HIS A C 1
ATOM 6604 O O . HIS A 1 861 ? -50.197 -29.791 -46.111 1.00 38.22 861 HIS A O 1
ATOM 6610 N N . PRO A 1 862 ? -52.022 -28.651 -45.442 1.00 48.72 862 PRO A N 1
ATOM 6611 C CA . PRO A 1 862 ? -52.844 -28.076 -44.370 1.00 48.72 862 PRO A CA 1
ATOM 6612 C C . PRO A 1 862 ? -54.321 -27.805 -44.729 1.00 48.72 862 PRO A C 1
ATOM 6614 O O . PRO A 1 862 ? -54.675 -27.519 -45.869 1.00 48.72 862 PRO A O 1
ATOM 6617 N N . ILE A 1 863 ? -55.183 -27.854 -43.711 1.00 38.03 863 ILE A N 1
ATOM 6618 C CA . ILE A 1 863 ? -56.512 -27.232 -43.727 1.00 38.03 863 ILE A CA 1
ATOM 6619 C C . ILE A 1 863 ? -56.441 -26.013 -42.802 1.00 38.03 863 ILE A C 1
ATOM 6621 O O . ILE A 1 863 ? -55.802 -26.058 -41.754 1.00 38.03 863 ILE A O 1
ATOM 6625 N N . LEU A 1 864 ? -57.072 -24.950 -43.289 1.00 46.00 864 LEU A N 1
ATOM 6626 C CA . LEU A 1 864 ? -57.367 -23.637 -42.714 1.00 46.00 864 LEU A CA 1
ATOM 6627 C C . LEU A 1 864 ? -57.756 -23.616 -41.215 1.00 46.00 864 LEU A C 1
ATOM 6629 O O . LEU A 1 864 ? -58.195 -24.634 -40.676 1.00 46.00 864 LEU A O 1
ATOM 6633 N N . PRO A 1 865 ? -57.637 -22.444 -40.557 1.00 44.91 865 PRO A N 1
ATOM 6634 C CA . PRO A 1 865 ? -57.949 -22.255 -39.140 1.00 44.91 865 PRO A CA 1
ATOM 6635 C C . PRO A 1 865 ? -59.469 -22.187 -38.901 1.00 44.91 865 PRO A C 1
ATOM 6637 O O . PRO A 1 865 ? -60.209 -21.840 -39.826 1.00 44.91 865 PRO A O 1
ATOM 6640 N N . PRO A 1 866 ? -59.959 -22.448 -37.675 1.00 52.91 866 PRO A N 1
ATOM 6641 C CA . PRO A 1 866 ? -61.289 -22.031 -37.276 1.00 52.91 866 PRO A CA 1
ATOM 6642 C C . PRO A 1 866 ? -61.246 -20.724 -36.467 1.00 52.91 866 PRO A C 1
ATOM 6644 O O . PRO A 1 866 ? -60.656 -20.682 -35.389 1.00 52.91 866 PRO A O 1
ATOM 6647 N N . ILE A 1 867 ? -61.990 -19.755 -37.015 1.00 39.88 867 ILE A N 1
ATOM 6648 C CA . ILE A 1 867 ? -62.493 -18.473 -36.480 1.00 39.88 867 ILE A CA 1
ATOM 6649 C C . ILE A 1 867 ? -61.454 -17.364 -36.325 1.00 39.88 867 ILE A C 1
ATOM 6651 O O . ILE A 1 867 ? -60.684 -17.370 -35.343 1.00 39.88 867 ILE A O 1
#

Foldseek 3Di:
DVVVVVVVVVVVVVVVVVVVVVVVVVVVVVVVVVVVVVVVVVVVVVVVVVPPPDDDPVVVVVVVVVVVVVVVVVVVVVVVVVVVVVVVVVVVVVVVVVVVVVVVVVVVVVVVVVVVVVVVVVVVVVVVVVVVVVVVVVVVVVVVVVVVVVVVVVVVVVVVVVVVVVVVVVVVVVVVVVCCVVVVVVVVVVVVVVVVVVVVVVVVVVVVVVVVVVVVVVVVVVVVVVVVVCVVVVVVCVVVVVVVVVVVVVVVVVVVVVVVVVVVVVVVVVVVVVVVVVVVVPPPPPDDDDPDDPPPPVPPVPPPPPVVPPVVVVVVVVVVVVVVVVVVVVVVVVVVVVVVVVVVVVVVVVVVVVVVVVVVVVVVVVVVVVVVVVVVVVVVVVVVVVVVVVVVVVVVVVVVVVVVVVVVVVVVVVVVVVVVVVVVVVVVVVVVVVVVVVVVVVVVVVVVVVVVVVVVVVVVVVVVVVVVVVVVVVVVVVVVVVVVVVVVVVVVVVVVVVVVVVVVVVVVVVVVVVVVVVVVVVVVVVVVVVVVVVVVVVVVVVVVVVVVVVVVVVVVVVVVVVVVVVVVVPPPPDDPPDPDDDPPDDPDPPPPPPPPPPPPPPPVVVVVVVVVVVVVVVVVVVVVVVVVVVVVVVVVVVVVVVVVVVVVVVVVVVVVVVVVVVVVVVVVVVVVVVVVVVVVVVVVVVVVVVVVVVVVVVVVVVVVVVVVVVVVVVVVVVVVVVVVVVVVVVVVVVVVVVVVVVVVVVVVVVVVVVVVVPDDDDDDDDDDDDDDDDDDDDDDDDDDDDDDDDDDDPADPVNVVVVVVVVVVVVVVVVVVVVVVVVVVVVVVVVVPDDPPDPPPPDDDDDDDDDDDDDDDDDDDDDDDDD

pLDDT: mean 70.02, std 14.77, range [31.75, 90.75]

Secondary structure (DSSP, 8-state):
-HHHHHHHHHHHHHHHHHHHHHHHHHHHHHHHHHHHHHHHHHHHHHHHHHT-SS--HHHHHHHHHHHHHHHHHHHHHHHHHHHHHHHHHHHHHHHHHHHHHHHHHHHHHHHHHHHHHHHHHHHHHHHHHHHHHHHHHHHHHHHHHHHHHHHHHHHHHHHHHHHHHHHHHHHHHHHHHHHHHHHHHHHHHHHHHHHHHHHHHHHHHHHHHHHHHHHHHHHHHHHHHHHHHHHHHHHHHHHHHHHHHHHHHHHHHHHHHHHHHHHHHHHHHHHHHHHHTSSGGGSS-------SSTTSGGGSTTSTTSTHHHHHHHHHHHHHHHHHHHHHHHHHHHHHHHHHHHHHHHHHHHHHHHHHHHHHHHHHHHHHHHHHHHHHHHHHHHHHHHHHHHHHHHHHHHHHHHHHHHHHHHHHHHHHHHHHHHHHHHHHHHHHHHHHHHHHHHHHHHHHHHHHHHHHHHHHHHHHHHHHHHHHHHHHHHHHHHHHHHHHHHHHHHHHHHHHHHHHHHHHHHHHHHHHHHHHHHHHHHHHHHHHHHHHHHHHHHHHHHHHHHHHHHHHHHHHHHHHHHHTTS-TTS--S--SSSTTSSSTTSSTTSSTTSGGGSSSSHHHHHHHHHHHHHHHHHHHHHHHHHHHHHHHHHHHHHHHHHHHHHHHHHHHHHHHHHHHHHHHHHHHHHHHHHHHHHHHHHHHHHHHHHHHHHHHHHHHHHHHHHHHHHHHHHHHHHHHHHHHHHHHHHHHHHHHHHHHHHHHHHHHHHHHTTS-------------------------------------HHHHHHHHHHHHHHHHHHHHHHHHHHHHHHHHHHHH---TT--------S---------------------

Sequence (867 aa):
MLKEELAACEAETTEANKLAQAASADHEAAEEACAALNEEIATLTNELEESQGGASPTSKAALAWLRQELQDTMDSRAALGEDVEALTAEMKEAAARKVALTEEATELRKAMFAAHSTRNEIQESLNAVLAEVEEAKLASQDAESDAEVVSELLQQSESEAQALEAEADAYRSELEEAHTAKSGRLDATLSWLRSELKDSQSTLEGLNREVEGLQSELASSTLSKVSLGADNEFLEQQLTQLRAEQEEAETAGREVEQEVEAAVQSRLKLEEELNSLKDELKVYETGKQGESAAMGWLKSELQDSEAAKAALATEVQAAESELAESETLQKDLEARHQVLDGELNAAKEAKAAREADTAAVRAEWAEAQGVQTALSEQVAELRRELASVLAGNDEIVSENATLKQTLADTTAARQTVGSELAEVRTELDDAYGLTETLMRELGTLRGELEDSSAARQALRTTNSELYQQLHESQEEKASFGVRVEQLEAEVAESQTNRENLVQEASAIRSELEDSSRAHAAAEAQITEAQDALAQTEAETADIEREIATLEAEIEEAEAGRTAAEEARAARERSVAAETARIRRELTEVRVQLAETRGEIRKEKQIQAEAEAGHQARLGQVEASLRQRLADVQDSQSQFQAEFDQELQEARRTEQQLQQEAAEAARSEVAVQEELVEKRKAAAAVRDELVQTQSEVAWLNREIVMERRAVSRRLEEERKLSMRQLEEERKLRVKAERLQKDREANFEALQSAFNNLTGVSSGQRSPGGTAPGPSPNAAKAARGPMLAWRSPGATGGPDDLRKNLLDTQAQVLALEAAMEDRDRRIANFERDTRSPESGIPSRLLTANSNRGMLRSRESQSHPILPPI

Organism: Oxyrrhis marina (NCBI:txid2969)

Radius of gyration: 98.86 Å; chains: 1; bounding box: 250×75×324 Å